Protein AF-A0AA41MWJ2-F1 (afdb_monomer)

Sequence (1088 aa):
MPPKKPEPKKEAAKPAPAPAPAPAPASAPASAPEPPKEPAFDPKSVKIDFSADQIEEFKEAFSLFDRTPAGEMKITYAQCGDVLRALGQNPTNAEVLRVLGKPKPEEMNAKMLDFETFLPILQHISRNKEQGTYEDFVEGLRVFDKESNGTVMGAELRHVLATLGEKMTEAEVEQLLSGQEDANGCINYEGIAFALHPGGVGGQDWLAAQAEDVSSDDSKKFSIQVRQVEDYPVDIYYLMDLSYSMKDDLWSIQNLGTKLASQMRKLTSNLRIGFGAFVDKPVSPYMYISPPEALKNPCYDMKNACLPMFGYKHVLTLTDQVTRFNEEVKKQSVSRNRDAPEGGFDAIMQATVCDALPLGSPRCDLKENLLKDNCALESIEFPVSEAQILEARPLSDKGSGDGSQVTQVSPQRIALRLRPDDSKKFSIQVRQVEDYPVDIYYLMDLSYSMKDDLWSIQNLGTKLASQMRKLTSNLRIGFGAFVDKPVSPYMYISPPEALKNPCYDMKNACLPMFGYKHVLTLTDQVTRFNEEVKKQSVSRNRDAPEGGFDAIMQATVCDEKIGWRNDASHLLVFTTDAKTHIALDGRLAGIVQPNDGQCHVGPDNRYSASTTMDYPSLGLMTEKLSEKNINLIFAVTENVVNLYQNYSELIPGTTVGVLSTDSSNVLQLIVDAYGKIRSKVELEVRDLPEELSLSFNATCLNNEVIPGLKSCVGLKIGDTVSFSIEAKVRGCPQEKEKSFTIKPVGFKDSLTVQVTFDCDCTCQAHAEPYSRRCNDGNGTFECGVCRCGPGWLGSHCECSEEDYRPSQQDECSPKEGQPVCSQRGECLCGQCVCHSSDFGKITGKYCECDDFSCVRYKGEMCSGHGQCSCGDCLCDSDWTGYYCNCTTRTDTCMSSNGLLCSGRGKCECGSCICIQPGSYGDTCEKCPTCPDACTFKKECVECKKFDRGVLHEENTCTRYCRDEIESVKELKDTGKDAVNCTYKNEEDCVVRFQYYEDASGKSILYVVEEPECPKGPDILVVLLSVMGAILLIGLATLLIWKLLITIHDRKEFAKFEEERARAKWDTANNPLYKEATSTFTNITYRGT

Foldseek 3Di:
DDDDDDDDDDDDDDDDDDDDDDDDDDDDDDDDDDDPDDDQDDLVVFDFDDDPVVLVVLQVLQQVQDPDPPSPQKHFLLCLCVSLVVVVFHDDPVLSCRNVRNDDPVRRRPDIDHSVSSSSVSRVRVVDPPDDDLVNQLVVCVVQVPPSPQKHQLVVVLVCQQPDDPHDDSVVSCLLCPPQADPVRIGRSSVSSLVVHSPHPPSPPSPVPDDDDDDDDDDDDDDDDDDDDAADADEEEDEEEQAPVCQVVLVVCLCVLVVVCVVVVRRHPHYWYFYKYAFADLDPPFADPPDVVCQQAVCVVVVDRAHHHDGIGGQTDIDPPSVVVSVSSVVHHGGHTDDDDGNPPVQPPAWKAFLDADPPDDRTDHPVVCVVRVGDPVRIFDDDKDKAQPAFDDADQAQDDPPDQHDFKGPQEIETEDAAQDKDKDKMKGALHFQFEAEEEEEEEQAPLCALLLVLCLCVLVLLCVVCCVGHVHYWYFYKYAFAQLFPPWADPPDPVCQQAVCVVVVDRFGHHAGIFGFTATDPPSVVVSVSSVVDHGGHIDDFAGNQQVHLLQCLAVCVSNVDDLRHQAEYEYEDQTHHDAFPPLVNRVADAEDPSHHQQDPRRGRPCRSHYTGHHLVSSLVSCQVSLYAYEAAYAPVCQVVVVVSCVSRPRYYYDHADSNNNCVSVSVVVRVQQSSQKWFKDKFQDDPQKDKWKWKQAPPRDTRGRGRMGGRDDNRGMIMMMMMMTGHGFDPPQKDKMWIDIRSHNGTYIYIYGYDHDGPQQVVKAALDVQQVNGQFIQTSNFTDGDPQFDDGRSPFGQVRDDPPQQCLQDPHPPQDGLNVQADQGPNFTDGDDDPQFDQDDRSSQFTFGQEDDDPRHHLPVAATRTRRFTHGHPQADDRSSQQGPHQPQQQDPVRDRLLVQADQTSNFTDGNHPQQDDRSSPDRPPDPDPLVVVVQLCCCVPVVDDDCNVVVVNVVPNSAAEDEDQDDDPPDDAKDKHWDADPQRWIWIKIWGADPSGHIHIYTHNDTHHDDDDDPVVVVVVVVVVVVVVVVVVVVVVVVVVVVVVVVVVVVVVVVVPPDDDDDDDDDDDDDDDDDDYDDDDDDD

Nearest PDB structures (foldseek):
  6msl-assembly1_B  TM=9.390E-01  e=0.000E+00  Homo sapiens
  8xez-assembly1_B  TM=7.862E-01  e=4.349E-104  Homo sapiens
  9axl-assembly1_B  TM=9.049E-01  e=1.466E-92  Homo sapiens
  3zdz-assembly1_B  TM=9.073E-01  e=1.210E-84  Homo sapiens
  6v4p-assembly1_B  TM=9.901E-01  e=2.567E-73  Homo sapiens

pLDDT: mean 78.79, std 16.9, range [24.31, 98.56]

Secondary structure (DSSP, 8-state):
------------------------PPPPPPPPPPPP-PPPP-GGGPPP---HHHHHHHHHHHHTT--STT--SEEETTTHHHHHHHTT----HHHHHHHTTS--HHHHTT-EEEHHHHHHHHHHHTT---PPPHHHHHHHHHTT-TT-SSEEEHHHHHHHHHHSSSPPPHHHHHHHHTT-B-TTSEEEHHHHHHHHSTTSTTTTTTTSS------------------PPSS--EEEEEEEE-SSTTHHHHHHTTTHHHHHHHHHTTT-S-EEEEEEEE---SSTTTS--SSGGGGT-TTTTTT---PPP-SEEEEEEEES-HHHHHHHHTT------SSSS--TTTTTS-EEEESS--TTS-SEEEHHHHHHTT--GGGEE----EEEEEE-PPPPSBS--TTS----EE--EEEEEE-TT-EEEEEEEEE--BT--EEEEEEEE-SSSTTTHHHHGGGHHHHHHHHHTTT-SSEEEEEEEE---SSTTTS---STTTTT-TTTTTT---PPP-SEEEEEEEES-HHHHHHHHTT------SSSEE-HHHHHHHHHH-HHHHT--TTSEEEEEEEESSEE--TTGGGGGT--SPP-----B-TTSBBGGGGTSPPPPHHHHHHHHHHHTEEEEEEEETTTHHHHHHHHHHSTT-EEEEE-TTSTTHHHHHHHHHHHHTTEEEEEEES--TTEEEEEEEE-GGG-EEET--EEES--TT-EEEEEEEEEE-S--SSSEEEEEEEETT-S--EEEEEEE--S-GGGGG-BTT-TTTGGGTEEEETTEEEEPTTEESSSS-EETT---GGGGGGGSSSTTSPGGGGSEEEETTEEEEPPBTTB-EESTTS-EESS-S-EETTEEGGGSEEEETTEEEE-TTEESTTS-EE---STTB-TTSSBGGGSEEEETTEEEE-STT-BSTTS-B-TTSPPHHHHHHHHHHHHHSS-SHHHHTS-HHHH--SEEEEESS-----TTEEEEEEE-TTSPEEEEEEEE-TTS-EEEEEESS-BPPPPP-HHHHHHHHHHHHHHHHHHHHHHHHHHHHHHHHHHHHHHHHHHHS--------------------------

Organism: Sciurus carolinensis (NCBI:txid30640)

Structure (mmCIF, N/CA/C/O backbone):
data_AF-A0AA41MWJ2-F1
#
_entry.id   AF-A0AA41MWJ2-F1
#
loop_
_atom_site.group_PDB
_atom_site.id
_atom_site.type_symbol
_atom_site.label_atom_id
_atom_site.label_alt_id
_atom_site.label_comp_id
_atom_site.label_asym_id
_atom_site.label_entity_id
_atom_site.label_seq_id
_atom_site.pdbx_PDB_ins_code
_atom_site.Cartn_x
_atom_site.Cartn_y
_atom_site.Cartn_z
_atom_site.occupancy
_atom_site.B_iso_or_equiv
_atom_site.auth_seq_id
_atom_site.auth_comp_id
_atom_site.auth_asym_id
_atom_site.auth_atom_id
_atom_site.pdbx_PDB_model_num
ATOM 1 N N . MET A 1 1 ? -30.967 111.220 16.357 1.00 24.31 1 MET A N 1
ATOM 2 C CA . MET A 1 1 ? -31.381 110.515 15.117 1.00 24.31 1 MET A CA 1
ATOM 3 C C . MET A 1 1 ? -30.952 109.050 15.216 1.00 24.31 1 MET A C 1
ATOM 5 O O . MET A 1 1 ? -30.091 108.780 16.046 1.00 24.31 1 MET A O 1
ATOM 9 N N . PRO A 1 2 ? -31.701 108.103 14.621 1.00 33.97 2 PRO A N 1
ATOM 10 C CA . PRO A 1 2 ? -32.581 107.303 15.488 1.00 33.97 2 PRO A CA 1
ATOM 11 C C . PRO A 1 2 ? -32.238 105.797 15.622 1.00 33.97 2 PRO A C 1
ATOM 13 O O . PRO A 1 2 ? -31.673 105.217 14.700 1.00 33.97 2 PRO A O 1
ATOM 16 N N . PRO A 1 3 ? -32.645 105.146 16.736 1.00 59.62 3 PRO A N 1
ATOM 17 C CA . PRO A 1 3 ? -32.433 103.717 16.998 1.00 59.62 3 PRO A CA 1
ATOM 18 C C . PRO A 1 3 ? -33.690 102.843 16.789 1.00 59.62 3 PRO A C 1
ATOM 20 O O . PRO A 1 3 ? -34.812 103.350 16.826 1.00 59.62 3 PRO A O 1
ATOM 23 N N . LYS A 1 4 ? -33.502 101.514 16.696 1.00 28.91 4 LYS A N 1
ATOM 24 C CA . LYS A 1 4 ? -34.454 100.425 17.058 1.00 28.91 4 LYS A CA 1
ATOM 25 C C . LYS A 1 4 ? -33.800 99.048 16.799 1.00 28.91 4 LYS A C 1
ATOM 27 O O . LYS A 1 4 ? -33.002 98.961 15.878 1.00 28.91 4 LYS A O 1
ATOM 32 N N . LYS A 1 5 ? -34.161 97.928 17.446 1.00 27.31 5 LYS A N 1
ATOM 33 C CA . LYS A 1 5 ? -34.462 97.607 18.869 1.00 27.31 5 LYS A CA 1
ATOM 34 C C . LYS A 1 5 ? -34.348 96.054 19.015 1.00 27.31 5 LYS A C 1
ATOM 36 O O . LYS A 1 5 ? -34.731 95.393 18.053 1.00 27.31 5 LYS A O 1
ATOM 41 N N . PRO A 1 6 ? -33.837 95.463 20.120 1.00 56.41 6 PRO A N 1
ATOM 42 C CA . PRO A 1 6 ? -33.404 94.048 20.133 1.00 56.41 6 PRO A CA 1
ATOM 43 C C . PRO A 1 6 ? -34.253 93.073 20.995 1.00 56.41 6 PRO A C 1
ATOM 45 O O . PRO A 1 6 ? -35.195 93.499 21.662 1.00 56.41 6 PRO A O 1
ATOM 48 N N . GLU A 1 7 ? -33.771 91.814 21.057 1.00 34.66 7 GLU A N 1
ATOM 49 C CA . GLU A 1 7 ? -33.903 90.799 22.142 1.00 34.66 7 GLU A CA 1
ATOM 50 C C . GLU A 1 7 ? -35.219 89.985 22.307 1.00 34.66 7 GLU A C 1
ATOM 52 O O . GLU A 1 7 ? -36.253 90.427 21.807 1.00 34.66 7 GLU A O 1
ATOM 57 N N . PRO A 1 8 ? -35.226 88.819 23.031 1.00 45.75 8 PRO A N 1
ATOM 58 C CA . PRO A 1 8 ? -34.103 88.102 23.698 1.00 45.75 8 PRO A CA 1
ATOM 59 C C . PRO A 1 8 ? -33.990 86.545 23.549 1.00 45.75 8 PRO A C 1
ATOM 61 O O . PRO A 1 8 ? -34.977 85.822 23.570 1.00 45.75 8 PRO A O 1
ATOM 64 N N . LYS A 1 9 ? -32.729 86.061 23.574 1.00 31.97 9 LYS A N 1
ATOM 65 C CA . LYS A 1 9 ? -32.121 84.910 24.322 1.00 31.97 9 LYS A CA 1
ATOM 66 C C . LYS A 1 9 ? -32.790 83.515 24.455 1.00 31.97 9 LYS A C 1
ATOM 68 O O . LYS A 1 9 ? -33.873 83.387 25.017 1.00 31.97 9 LYS A O 1
ATOM 73 N N . LYS A 1 10 ? -31.960 82.463 24.282 1.00 30.19 10 LYS A N 1
ATOM 74 C CA . LYS A 1 10 ? -31.689 81.448 25.339 1.00 30.19 10 LYS A CA 1
ATOM 75 C C . LYS A 1 10 ? -30.281 80.813 25.223 1.00 30.19 10 LYS A C 1
ATOM 77 O O . LYS A 1 10 ? -29.459 81.341 24.479 1.00 30.19 10 LYS A O 1
ATOM 82 N N . GLU A 1 11 ? -29.955 79.808 26.044 1.00 29.70 11 GLU A N 1
ATOM 83 C CA . GLU A 1 11 ? -28.598 79.597 26.597 1.00 29.70 11 GLU A CA 1
ATOM 84 C C . GLU A 1 11 ? -27.757 78.417 26.050 1.00 29.70 11 GLU A C 1
ATOM 86 O O . GLU A 1 11 ? -28.244 77.312 25.853 1.00 29.70 11 GLU A O 1
ATOM 91 N N . ALA A 1 12 ? -26.452 78.697 25.927 1.00 30.23 12 ALA A N 1
ATOM 92 C CA . ALA A 1 12 ? -25.270 77.873 26.237 1.00 30.23 12 ALA A CA 1
ATOM 93 C C . ALA A 1 12 ? -25.181 76.366 25.870 1.00 30.23 12 ALA A C 1
ATOM 95 O O . ALA A 1 12 ? -25.592 75.490 26.626 1.00 30.23 12 ALA A O 1
ATOM 96 N N . ALA A 1 13 ? -24.330 76.089 24.876 1.00 29.11 13 ALA A N 1
ATOM 97 C CA . ALA A 1 13 ? -23.238 75.110 24.985 1.00 29.11 13 ALA A CA 1
ATOM 98 C C . ALA A 1 13 ? -21.947 75.739 24.402 1.00 29.11 13 ALA A C 1
ATOM 100 O O . ALA A 1 13 ? -22.033 76.692 23.623 1.00 29.11 13 ALA A O 1
ATOM 101 N N . LYS A 1 14 ? -20.752 75.278 24.804 1.00 32.06 14 LYS A N 1
ATOM 102 C CA . LYS A 1 14 ? -19.440 75.830 24.377 1.00 32.06 14 LYS A CA 1
ATOM 103 C C . LYS A 1 14 ? -18.599 74.788 23.597 1.00 32.06 14 LYS A C 1
ATOM 105 O O . LYS A 1 14 ? -18.985 73.625 23.583 1.00 32.06 14 LYS A O 1
ATOM 110 N N . PRO A 1 15 ? -17.559 75.207 22.844 1.00 35.47 15 PRO A N 1
ATOM 111 C CA . PRO A 1 15 ? -17.476 74.835 21.428 1.00 35.47 15 PRO A CA 1
ATOM 112 C C . PRO A 1 15 ? -16.456 73.737 21.099 1.00 35.47 15 PRO A C 1
ATOM 114 O O . PRO A 1 15 ? -15.591 73.399 21.904 1.00 35.47 15 PRO A O 1
ATOM 117 N N . ALA A 1 16 ? -16.533 73.251 19.858 1.00 38.53 16 ALA A N 1
ATOM 118 C CA . ALA A 1 16 ? -15.555 72.348 19.262 1.00 38.53 16 ALA A CA 1
ATOM 119 C C . ALA A 1 16 ? -14.157 72.998 19.110 1.00 38.53 16 ALA A C 1
ATOM 121 O O . ALA A 1 16 ? -14.071 74.205 18.858 1.00 38.53 16 ALA A O 1
ATOM 122 N N . PRO A 1 17 ? -13.068 72.212 19.210 1.00 34.97 17 PRO A N 1
ATOM 123 C CA . PRO A 1 17 ? -11.724 72.653 18.853 1.00 34.97 17 PRO A CA 1
ATOM 124 C C . PRO A 1 17 ? -11.527 72.682 17.326 1.00 34.97 17 PRO A C 1
ATOM 126 O O . PRO A 1 17 ? -12.089 71.871 16.593 1.00 34.97 17 PRO A O 1
ATOM 129 N N . ALA A 1 18 ? -10.694 73.615 16.867 1.00 35.75 18 ALA A N 1
ATOM 130 C CA . ALA A 1 18 ? -10.274 73.795 15.474 1.00 35.75 18 ALA A CA 1
ATOM 131 C C . ALA A 1 18 ? -8.717 73.792 15.404 1.00 35.75 18 ALA A C 1
ATOM 133 O O . ALA A 1 18 ? -8.084 73.638 16.452 1.00 35.75 18 ALA A O 1
ATOM 134 N N . PRO A 1 19 ? -8.075 73.862 14.220 1.00 51.72 19 PRO A N 1
ATOM 135 C CA . PRO A 1 19 ? -6.796 73.185 13.975 1.00 51.72 19 PRO A CA 1
ATOM 136 C C . PRO A 1 19 ? -5.551 73.846 14.591 1.00 51.72 19 PRO A C 1
ATOM 138 O O . PRO A 1 19 ? -5.507 75.051 14.836 1.00 51.72 19 PRO A O 1
ATOM 141 N N . ALA A 1 20 ? -4.508 73.028 14.759 1.00 29.00 20 ALA A N 1
ATOM 142 C CA . ALA A 1 20 ? -3.173 73.379 15.248 1.00 29.00 20 ALA A CA 1
ATOM 143 C C . ALA A 1 20 ? -2.086 72.678 14.384 1.00 29.00 20 ALA A C 1
ATOM 145 O O . ALA A 1 20 ? -2.428 71.741 13.660 1.00 29.00 20 ALA A O 1
ATOM 146 N N . PRO A 1 21 ? -0.820 73.149 14.367 1.00 35.66 21 PRO A N 1
ATOM 147 C CA . PRO A 1 21 ? -0.024 73.142 13.133 1.00 35.66 21 PRO A CA 1
ATOM 148 C C . PRO A 1 21 ? 1.198 72.201 13.113 1.00 35.66 21 PRO A C 1
ATOM 150 O O . PRO A 1 21 ? 1.564 71.585 14.111 1.00 35.66 21 PRO A O 1
ATOM 153 N N . ALA A 1 22 ? 1.842 72.124 11.942 1.00 41.66 22 ALA A N 1
ATOM 154 C CA . ALA A 1 22 ? 3.028 71.308 11.680 1.00 41.66 22 ALA A CA 1
ATOM 155 C C . ALA A 1 22 ? 4.287 71.772 12.457 1.00 41.66 22 ALA A C 1
ATOM 157 O O . ALA A 1 22 ? 4.576 72.973 12.472 1.00 41.66 22 ALA A O 1
ATOM 158 N N . PRO A 1 23 ? 5.085 70.845 13.029 1.00 35.56 23 PRO A N 1
ATOM 159 C CA . PRO A 1 23 ? 6.436 71.116 13.527 1.00 35.56 23 PRO A CA 1
ATOM 160 C C . PRO A 1 23 ? 7.517 70.955 12.441 1.00 35.56 23 PRO A C 1
ATOM 162 O O . PRO A 1 23 ? 7.359 70.191 11.491 1.00 35.56 23 PRO A O 1
ATOM 165 N N . ALA A 1 24 ? 8.648 71.640 12.631 1.00 34.53 24 ALA A N 1
ATOM 166 C CA . ALA A 1 24 ? 9.891 71.442 11.874 1.00 34.53 24 ALA A CA 1
ATOM 167 C C . ALA A 1 24 ? 10.735 70.280 12.487 1.00 34.53 24 ALA A C 1
ATOM 169 O O . ALA A 1 24 ? 10.293 69.687 13.475 1.00 34.53 24 ALA A O 1
ATOM 170 N N . PRO A 1 25 ? 11.899 69.885 11.923 1.00 39.53 25 PRO A N 1
ATOM 171 C CA . PRO A 1 25 ? 12.462 68.549 12.140 1.00 39.53 25 PRO A CA 1
ATOM 172 C C . PRO A 1 25 ? 12.996 68.309 13.560 1.00 39.53 25 PRO A C 1
ATOM 174 O O . PRO A 1 25 ? 13.650 69.166 14.154 1.00 39.53 25 PRO A O 1
ATOM 177 N N . ALA A 1 26 ? 12.756 67.099 14.070 1.00 31.84 26 ALA A N 1
ATOM 178 C CA . ALA A 1 26 ? 13.291 66.621 15.340 1.00 31.84 26 ALA A CA 1
ATOM 179 C C . ALA A 1 26 ? 14.711 66.043 15.187 1.00 31.84 26 ALA A C 1
ATOM 181 O O . ALA A 1 26 ? 15.083 65.517 14.138 1.00 31.84 26 ALA A O 1
ATOM 182 N N . SER A 1 27 ? 15.498 66.136 16.258 1.00 33.00 27 SER A N 1
ATOM 183 C CA . SER A 1 27 ? 16.860 65.601 16.359 1.00 33.00 27 SER A CA 1
ATOM 184 C C . SER A 1 27 ? 16.912 64.069 16.324 1.00 33.00 27 SER A C 1
ATOM 186 O O . SER A 1 27 ? 15.969 63.405 16.752 1.00 33.00 27 SER A O 1
ATOM 188 N N . ALA A 1 28 ? 18.051 63.522 15.889 1.00 36.06 28 ALA A N 1
ATOM 189 C CA . ALA A 1 28 ? 18.301 62.083 15.818 1.00 36.06 28 ALA A CA 1
ATOM 190 C C . ALA A 1 28 ? 18.018 61.347 17.152 1.00 36.06 28 ALA A C 1
ATOM 192 O O . ALA A 1 28 ? 18.440 61.830 18.209 1.00 36.06 28 ALA A O 1
ATOM 193 N N . PRO A 1 29 ? 17.355 60.172 17.121 1.00 36.38 29 PRO A N 1
ATOM 194 C CA . PRO A 1 29 ? 17.269 59.273 18.269 1.00 36.38 29 PRO A CA 1
ATOM 195 C C . PRO A 1 29 ? 18.650 58.788 18.728 1.00 36.38 29 PRO A C 1
ATOM 197 O O . PRO A 1 29 ? 19.591 58.705 17.939 1.00 36.38 29 PRO A O 1
ATOM 200 N N . ALA A 1 30 ? 18.765 58.455 20.014 1.00 33.81 30 ALA A N 1
ATOM 201 C CA . ALA A 1 30 ? 20.011 57.971 20.597 1.00 33.81 30 ALA A CA 1
ATOM 202 C C . ALA A 1 30 ? 20.401 56.571 20.088 1.00 33.81 30 ALA A C 1
ATOM 204 O O . ALA A 1 30 ? 19.550 55.767 19.708 1.00 33.81 30 ALA A O 1
ATOM 205 N N . SER A 1 31 ? 21.700 56.277 20.145 1.00 35.91 31 SER A N 1
ATOM 206 C CA . SER A 1 31 ? 22.270 54.957 19.873 1.00 35.91 31 SER A CA 1
ATOM 207 C C . SER A 1 31 ? 21.606 53.857 20.709 1.00 35.91 31 SER A C 1
ATOM 209 O O . SER A 1 31 ? 21.548 53.965 21.938 1.00 35.91 31 SER A O 1
ATOM 211 N N . ALA A 1 32 ? 21.185 52.773 20.054 1.00 36.50 32 ALA A N 1
ATOM 212 C CA . ALA A 1 32 ? 20.879 51.515 20.731 1.00 36.50 32 ALA A CA 1
ATOM 213 C C . ALA A 1 32 ? 22.105 51.011 21.531 1.00 36.50 32 ALA A C 1
ATOM 215 O O . ALA A 1 32 ? 23.241 51.334 21.169 1.00 36.50 32 ALA A O 1
ATOM 216 N N . PRO A 1 33 ? 21.903 50.242 22.618 1.00 40.53 33 PRO A N 1
ATOM 217 C CA . PRO A 1 33 ? 23.008 49.619 23.343 1.00 40.53 33 PRO A CA 1
ATOM 218 C C . PRO A 1 33 ? 23.784 48.664 22.423 1.00 40.53 33 PRO A C 1
ATOM 220 O O . PRO A 1 33 ? 23.173 47.952 21.626 1.00 40.53 33 PRO A O 1
ATOM 223 N N . GLU A 1 34 ? 25.117 48.634 22.542 1.00 36.31 34 GLU A N 1
ATOM 224 C CA . GLU A 1 34 ? 25.938 47.657 21.811 1.00 36.31 34 GLU A CA 1
ATOM 225 C C . GLU A 1 34 ? 25.473 46.223 22.136 1.00 36.31 34 GLU A C 1
ATOM 227 O O . GLU A 1 34 ? 25.238 45.915 23.312 1.00 36.31 34 GLU A O 1
ATOM 232 N N . PRO A 1 35 ? 25.379 45.321 21.139 1.00 41.09 35 PRO A N 1
ATOM 233 C CA . PRO A 1 35 ? 25.237 43.898 21.418 1.00 41.09 35 PRO A CA 1
ATOM 234 C C . PRO A 1 35 ? 26.458 43.401 22.215 1.00 41.09 35 PRO A C 1
ATOM 236 O O . PRO A 1 35 ? 27.559 43.946 22.067 1.00 41.09 35 PRO A O 1
ATOM 239 N N . PRO A 1 36 ? 26.302 42.372 23.069 1.00 39.28 36 PRO A N 1
ATOM 240 C CA . PRO A 1 36 ? 27.420 41.827 23.828 1.00 39.28 36 PRO A CA 1
ATOM 241 C C . PRO A 1 36 ? 28.519 41.359 22.869 1.00 39.28 36 PRO A C 1
ATOM 243 O O . PRO A 1 36 ? 28.246 40.657 21.898 1.00 39.28 36 PRO A O 1
ATOM 246 N N . LYS A 1 37 ? 29.769 41.753 23.140 1.00 42.72 37 LYS A N 1
ATOM 247 C CA . LYS A 1 37 ? 30.913 41.373 22.301 1.00 42.72 37 LYS A CA 1
ATOM 248 C C . LYS A 1 37 ? 31.045 39.854 22.272 1.00 42.72 37 LYS A C 1
ATOM 250 O O . LYS A 1 37 ? 31.326 39.250 23.307 1.00 42.72 37 LYS A O 1
ATOM 255 N N . GLU A 1 38 ? 30.861 39.270 21.089 1.00 49.94 38 GLU A N 1
ATOM 256 C CA . GLU A 1 38 ? 31.116 37.850 20.855 1.00 49.94 38 GLU A CA 1
ATOM 257 C C . GLU A 1 38 ? 32.538 37.482 21.317 1.00 49.94 38 GLU A C 1
ATOM 259 O O . GLU A 1 38 ? 33.472 38.271 21.112 1.00 49.94 38 GLU A O 1
ATOM 264 N N . PRO A 1 39 ? 32.735 36.301 21.931 1.00 56.44 39 PRO A N 1
ATOM 265 C CA . PRO A 1 39 ? 34.075 35.799 22.194 1.00 56.44 39 PRO A CA 1
ATOM 266 C C . PRO A 1 39 ? 34.821 35.601 20.869 1.00 56.44 39 PRO A C 1
ATOM 268 O O . PRO A 1 39 ? 34.240 35.176 19.871 1.00 56.44 39 PRO A O 1
ATOM 271 N N . ALA A 1 40 ? 36.121 35.901 20.857 1.00 58.97 40 ALA A N 1
ATOM 272 C CA . ALA A 1 40 ? 36.954 35.632 19.691 1.00 58.97 40 ALA A CA 1
ATOM 273 C C . ALA A 1 40 ? 36.999 34.121 19.407 1.00 58.97 40 ALA A C 1
ATOM 275 O O . ALA A 1 40 ? 37.146 33.321 20.332 1.00 58.97 40 ALA A O 1
ATOM 276 N N . PHE A 1 41 ? 36.883 33.748 18.133 1.00 72.31 41 PHE A N 1
ATOM 277 C CA . PHE A 1 41 ? 36.983 32.360 17.692 1.00 72.31 41 PHE A CA 1
ATOM 278 C C . PHE A 1 41 ? 38.394 31.814 17.964 1.00 72.31 41 PHE A C 1
ATOM 280 O O . PHE A 1 41 ? 39.379 32.396 17.511 1.00 72.31 41 PHE A O 1
ATOM 287 N N . ASP A 1 42 ? 38.486 30.701 18.696 1.00 74.69 42 ASP A N 1
ATOM 288 C CA . ASP A 1 42 ? 39.724 29.936 18.869 1.00 74.69 42 ASP A CA 1
ATOM 289 C C . ASP A 1 42 ? 39.622 28.632 18.060 1.00 74.69 42 ASP A C 1
ATOM 291 O O . ASP A 1 42 ? 38.886 27.726 18.478 1.00 74.69 42 ASP A O 1
ATOM 295 N N . PRO A 1 43 ? 40.369 28.490 16.945 1.00 69.56 43 PRO A N 1
ATOM 296 C CA . PRO A 1 43 ? 40.403 27.261 16.153 1.00 69.56 43 PRO A CA 1
ATOM 297 C C . PRO A 1 43 ? 40.683 26.009 16.998 1.00 69.56 43 PRO A C 1
ATOM 299 O O . PRO A 1 43 ? 40.138 24.943 16.729 1.00 69.56 43 PRO A O 1
ATOM 302 N N . LYS A 1 44 ? 41.474 26.122 18.074 1.00 69.81 44 LYS A N 1
ATOM 303 C CA . LYS A 1 44 ? 41.884 24.980 18.913 1.00 69.81 44 LYS A CA 1
ATOM 304 C C . LYS A 1 44 ? 40.781 24.467 19.841 1.00 69.81 44 LYS A C 1
ATOM 306 O O . LYS A 1 44 ? 40.969 23.445 20.497 1.00 69.81 44 LYS A O 1
ATOM 311 N N . SER A 1 45 ? 39.637 25.152 19.891 1.00 72.19 45 SER A N 1
ATOM 312 C CA . SER A 1 45 ? 38.450 24.716 20.634 1.00 72.19 45 SER A CA 1
ATOM 313 C C . SER A 1 45 ? 37.510 23.810 19.823 1.00 72.19 45 SER A C 1
ATOM 315 O O . SER A 1 45 ? 36.643 23.152 20.403 1.00 72.19 45 SER A O 1
ATOM 317 N N . VAL A 1 46 ? 37.672 23.739 18.495 1.00 79.81 46 VAL A N 1
ATOM 318 C CA . VAL A 1 46 ? 36.763 23.001 17.607 1.00 79.81 46 VAL A CA 1
ATOM 319 C C . VAL A 1 46 ? 37.177 21.531 17.512 1.00 79.81 46 VAL A C 1
ATOM 321 O O . VAL A 1 46 ? 38.240 21.198 16.993 1.00 79.81 46 VAL A O 1
ATOM 324 N N . LYS A 1 47 ? 36.306 20.620 17.961 1.00 77.56 47 LYS A N 1
ATOM 325 C CA . LYS A 1 47 ? 36.473 19.175 17.727 1.00 77.56 47 LYS A CA 1
ATOM 326 C C . LYS A 1 47 ? 36.301 18.863 16.238 1.00 77.56 47 LYS A C 1
ATOM 328 O O . LYS A 1 47 ? 35.264 19.216 15.672 1.00 77.56 47 LYS A O 1
ATOM 333 N N . ILE A 1 48 ? 37.274 18.176 15.643 1.00 84.06 48 ILE A N 1
ATOM 334 C CA . ILE A 1 48 ? 37.212 17.638 14.276 1.00 84.06 48 ILE A CA 1
ATOM 335 C C . ILE A 1 48 ? 36.530 16.260 14.301 1.00 84.06 48 ILE A C 1
ATOM 337 O O . ILE A 1 48 ? 36.860 15.431 15.149 1.00 84.06 48 ILE A O 1
ATOM 341 N N . ASP A 1 49 ? 35.578 16.052 13.389 1.00 83.12 49 ASP A N 1
ATOM 342 C CA . ASP A 1 49 ? 34.782 14.827 13.198 1.00 83.12 49 ASP A CA 1
ATOM 343 C C . ASP A 1 49 ? 34.900 14.249 11.767 1.00 83.12 49 ASP A C 1
ATOM 345 O O . ASP A 1 49 ? 34.198 13.297 11.432 1.00 83.12 49 ASP A O 1
ATOM 349 N N . PHE A 1 50 ? 35.765 14.813 10.916 1.00 86.31 50 PHE A N 1
ATOM 350 C CA . PHE A 1 50 ? 36.007 14.323 9.553 1.00 86.31 50 PHE A CA 1
ATOM 351 C C . PHE A 1 50 ? 36.705 12.951 9.528 1.00 86.31 50 PHE A C 1
ATOM 353 O O . PHE A 1 50 ? 37.494 12.620 10.417 1.00 86.31 50 PHE A O 1
ATOM 360 N N . SER A 1 51 ? 36.431 12.163 8.485 1.00 85.31 51 SER A N 1
ATOM 361 C CA . SER A 1 51 ? 37.123 10.892 8.223 1.00 85.31 51 SER A CA 1
ATOM 362 C C . SER A 1 51 ? 38.521 11.101 7.623 1.00 85.31 51 SER A C 1
ATOM 364 O O . SER A 1 51 ? 38.844 12.184 7.136 1.00 85.31 51 SER A O 1
ATOM 366 N N . ALA A 1 52 ? 39.363 10.062 7.652 1.00 82.44 52 ALA A N 1
ATOM 367 C CA . ALA A 1 52 ? 40.729 10.134 7.127 1.00 82.44 52 ALA A CA 1
ATOM 368 C C . ALA A 1 52 ? 40.766 10.448 5.621 1.00 82.44 52 ALA A C 1
ATOM 370 O O . ALA A 1 52 ? 41.564 11.278 5.194 1.00 82.44 52 ALA A O 1
ATOM 371 N N . ASP A 1 53 ? 39.866 9.841 4.846 1.00 78.31 53 ASP A N 1
ATOM 372 C CA . ASP A 1 53 ? 39.812 10.002 3.390 1.00 78.31 53 ASP A CA 1
ATOM 373 C C . ASP A 1 53 ? 39.403 11.439 3.009 1.00 78.31 53 ASP A C 1
ATOM 375 O O . ASP A 1 53 ? 40.046 12.070 2.173 1.00 78.31 53 ASP A O 1
ATOM 379 N N . GLN A 1 54 ? 38.421 12.011 3.720 1.00 80.75 54 GLN A N 1
ATOM 380 C CA . GLN A 1 54 ? 38.030 13.423 3.579 1.00 80.75 54 GLN A CA 1
ATOM 381 C C . GLN A 1 54 ? 39.158 14.391 3.961 1.00 80.75 54 GLN A C 1
ATOM 383 O O . GLN A 1 54 ? 39.288 15.456 3.367 1.00 80.75 54 GLN A O 1
ATOM 388 N N . ILE A 1 55 ? 39.982 14.052 4.959 1.00 87.44 55 ILE A N 1
ATOM 389 C CA . ILE A 1 55 ? 41.106 14.906 5.368 1.00 87.44 55 ILE A CA 1
ATOM 390 C C . ILE A 1 55 ? 42.185 14.953 4.277 1.00 87.44 55 ILE A C 1
ATOM 392 O O . ILE A 1 55 ? 42.752 16.022 4.059 1.00 87.44 55 ILE A O 1
ATOM 396 N N . GLU A 1 56 ? 42.447 13.854 3.562 1.00 84.44 56 GLU A N 1
ATOM 397 C CA . GLU A 1 56 ? 43.348 13.883 2.400 1.00 84.44 56 GLU A CA 1
ATOM 398 C C . GLU A 1 56 ? 42.712 14.609 1.197 1.00 84.44 56 GLU A C 1
ATOM 400 O O . GLU A 1 56 ? 43.385 15.437 0.591 1.00 84.44 56 GLU A O 1
ATOM 405 N N . GLU A 1 57 ? 41.414 14.436 0.916 1.00 82.88 57 GLU A N 1
ATOM 406 C CA . GLU A 1 57 ? 40.697 15.209 -0.121 1.00 82.88 57 GLU A CA 1
ATOM 407 C C . GLU A 1 57 ? 40.785 16.731 0.129 1.00 82.88 57 GLU A C 1
ATOM 409 O O . GLU A 1 57 ? 41.160 17.509 -0.753 1.00 82.88 57 GLU A O 1
ATOM 414 N N . PHE A 1 58 ? 40.534 17.173 1.367 1.00 88.06 58 PHE A N 1
ATOM 415 C CA . PHE A 1 58 ? 40.650 18.586 1.749 1.00 88.06 58 PHE A CA 1
ATOM 416 C C . PHE A 1 58 ? 42.086 19.117 1.649 1.00 88.06 58 PHE A C 1
ATOM 418 O O . PHE A 1 58 ? 42.289 20.307 1.407 1.00 88.06 58 PHE A O 1
ATOM 425 N N . LYS A 1 59 ? 43.082 18.249 1.835 1.00 85.44 59 LYS A N 1
ATOM 426 C CA . LYS A 1 59 ? 44.516 18.560 1.784 1.00 85.44 59 LYS A CA 1
ATOM 427 C C . LYS A 1 59 ? 45.027 18.654 0.348 1.00 85.44 59 LYS A C 1
ATOM 429 O O . LYS A 1 59 ? 45.793 19.569 0.047 1.00 85.44 59 LYS A O 1
ATOM 434 N N . GLU A 1 60 ? 44.566 17.778 -0.545 1.00 81.81 60 GLU A N 1
ATOM 435 C CA . GLU A 1 60 ? 44.801 17.895 -1.986 1.00 81.81 60 GLU A CA 1
ATOM 436 C C . GLU A 1 60 ? 44.203 19.205 -2.512 1.00 81.81 60 GLU A C 1
ATOM 438 O O . GLU A 1 60 ? 44.930 20.018 -3.087 1.00 81.81 60 GLU A O 1
ATOM 443 N N . ALA A 1 61 ? 42.933 19.489 -2.209 1.00 81.69 61 ALA A N 1
ATOM 444 C CA . ALA A 1 61 ? 42.284 20.742 -2.593 1.00 81.69 61 ALA A CA 1
ATOM 445 C C . ALA A 1 61 ? 42.998 21.987 -2.030 1.00 81.69 61 ALA A C 1
ATOM 447 O O . ALA A 1 61 ? 43.238 22.942 -2.767 1.00 81.69 61 ALA A O 1
ATOM 448 N N . PHE A 1 62 ? 43.397 21.981 -0.751 1.00 84.88 62 PHE A N 1
ATOM 449 C CA . PHE A 1 62 ? 44.157 23.079 -0.137 1.00 84.88 62 PHE A CA 1
ATOM 450 C C . PHE A 1 62 ? 45.523 23.288 -0.817 1.00 84.88 62 PHE A C 1
ATOM 452 O O . PHE A 1 62 ? 45.949 24.430 -1.002 1.00 84.88 62 PHE A O 1
ATOM 459 N N . SER A 1 63 ? 46.187 22.209 -1.254 1.00 84.12 63 SER A N 1
ATOM 460 C CA . SER A 1 63 ? 47.481 22.283 -1.946 1.00 84.12 63 SER A CA 1
ATOM 461 C C . SER A 1 63 ? 47.415 23.008 -3.297 1.00 84.12 63 SER A C 1
ATOM 463 O O . SER A 1 63 ? 48.371 23.691 -3.658 1.00 84.12 63 SER A O 1
ATOM 465 N N . LEU A 1 64 ? 46.272 22.969 -4.000 1.00 83.50 64 LEU A N 1
ATOM 466 C CA . LEU A 1 64 ? 46.062 23.698 -5.263 1.00 83.50 64 LEU A CA 1
ATOM 467 C C . LEU A 1 64 ? 46.106 25.229 -5.093 1.00 83.50 64 LEU A C 1
ATOM 469 O O . LEU A 1 64 ? 46.318 25.958 -6.064 1.00 83.50 64 LEU A O 1
ATOM 473 N N . PHE A 1 65 ? 45.916 25.725 -3.868 1.00 80.31 65 PHE A N 1
ATOM 474 C CA . PHE A 1 65 ? 45.962 27.150 -3.534 1.00 80.31 65 PHE A CA 1
ATOM 475 C C . PHE A 1 65 ? 47.279 27.562 -2.855 1.00 80.31 65 PHE A C 1
ATOM 477 O O . PHE A 1 65 ? 47.497 28.759 -2.635 1.00 80.31 65 PHE A O 1
ATOM 484 N N . ASP A 1 66 ? 48.179 26.621 -2.555 1.00 82.69 66 ASP A N 1
ATOM 485 C CA . ASP A 1 66 ? 49.514 26.933 -2.046 1.00 82.69 66 ASP A CA 1
ATOM 486 C C . ASP A 1 66 ? 50.361 27.579 -3.156 1.00 82.69 66 ASP A C 1
ATOM 488 O O . ASP A 1 66 ? 50.654 26.984 -4.192 1.00 82.69 66 ASP A O 1
ATOM 492 N N . ARG A 1 67 ? 50.752 28.838 -2.935 1.00 79.75 67 ARG A N 1
ATOM 493 C CA . ARG A 1 67 ? 51.606 29.623 -3.845 1.00 79.75 67 ARG A CA 1
ATOM 494 C C . ARG A 1 67 ? 53.012 29.854 -3.275 1.00 79.75 67 ARG A C 1
ATOM 496 O O . ARG A 1 67 ? 53.735 30.734 -3.743 1.00 79.75 67 ARG A O 1
ATOM 503 N N . THR A 1 68 ? 53.409 29.104 -2.246 1.00 79.12 68 THR A N 1
ATOM 504 C CA . THR A 1 68 ? 54.760 29.163 -1.677 1.00 79.12 68 THR A CA 1
ATOM 505 C C . THR A 1 68 ? 55.775 28.473 -2.604 1.00 79.12 68 THR A C 1
ATOM 507 O O . THR A 1 68 ? 55.475 27.417 -3.160 1.00 79.12 68 THR A O 1
ATOM 510 N N . PRO A 1 69 ? 57.013 28.990 -2.754 1.00 68.62 69 PRO A N 1
ATOM 511 C CA . PRO A 1 69 ? 58.006 28.424 -3.684 1.00 68.62 69 PRO A CA 1
ATOM 512 C C . PRO A 1 69 ? 58.509 27.002 -3.373 1.00 68.62 69 PRO A C 1
ATOM 514 O O . PRO A 1 69 ? 59.398 26.516 -4.069 1.00 68.62 69 PRO A O 1
ATOM 517 N N . ALA A 1 70 ? 58.011 26.366 -2.309 1.00 70.00 70 ALA A N 1
ATOM 518 C CA . ALA A 1 70 ? 58.453 25.059 -1.828 1.00 70.00 70 ALA A CA 1
ATOM 519 C C . ALA A 1 70 ? 57.299 24.106 -1.449 1.00 70.00 70 ALA A C 1
ATOM 521 O O . ALA A 1 70 ? 57.584 23.007 -0.979 1.00 70.00 70 ALA A O 1
ATOM 522 N N . GLY A 1 71 ? 56.029 24.502 -1.632 1.00 71.06 71 GLY A N 1
ATOM 523 C CA . GLY A 1 71 ? 54.871 23.702 -1.210 1.00 71.06 71 GLY A CA 1
ATOM 524 C C . GLY A 1 71 ? 54.825 23.492 0.307 1.00 71.06 71 GLY A C 1
ATOM 525 O O . GLY A 1 71 ? 54.772 22.360 0.783 1.00 71.06 71 GLY A O 1
ATOM 526 N N . GLU A 1 72 ? 54.908 24.577 1.083 1.00 78.81 72 GLU A N 1
ATOM 527 C CA . GLU A 1 72 ? 54.946 24.538 2.554 1.00 78.81 72 GLU A CA 1
ATOM 528 C C . GLU A 1 72 ? 53.595 24.183 3.219 1.00 78.81 72 GLU A C 1
ATOM 530 O O . GLU A 1 72 ? 53.493 24.225 4.449 1.00 78.81 72 GLU A O 1
ATOM 535 N N . MET A 1 73 ? 52.577 23.854 2.419 1.00 84.00 73 MET A N 1
ATOM 536 C CA . MET A 1 73 ? 51.176 23.621 2.768 1.00 84.00 73 MET A CA 1
ATOM 537 C C . MET A 1 73 ? 50.532 24.838 3.448 1.00 84.00 73 MET A C 1
ATOM 539 O O . MET A 1 73 ? 50.012 24.756 4.568 1.00 84.00 73 MET A O 1
ATOM 543 N N . LYS A 1 74 ? 50.609 26.000 2.776 1.00 85.12 74 LYS A N 1
ATOM 544 C CA . LYS A 1 74 ? 50.135 27.299 3.298 1.00 85.12 74 LYS A CA 1
ATOM 545 C C . LYS A 1 74 ? 49.467 28.185 2.245 1.00 85.12 74 LYS A C 1
ATOM 547 O O . LYS A 1 74 ? 50.013 28.404 1.168 1.00 85.12 74 LYS A O 1
ATOM 552 N N . ILE A 1 75 ? 48.363 28.825 2.627 1.00 88.50 75 ILE A N 1
ATOM 553 C CA . ILE A 1 75 ? 47.652 29.839 1.824 1.00 88.50 75 ILE A CA 1
ATOM 554 C C . ILE A 1 75 ? 47.727 31.220 2.488 1.00 88.50 75 ILE A C 1
ATOM 556 O O . ILE A 1 75 ? 47.963 31.315 3.692 1.00 88.50 75 ILE A O 1
ATOM 560 N N . THR A 1 76 ? 47.514 32.308 1.744 1.00 86.31 76 THR A N 1
ATOM 561 C CA . THR A 1 76 ? 47.330 33.639 2.361 1.00 86.31 76 THR A CA 1
ATOM 562 C C . THR A 1 76 ? 45.974 33.743 3.068 1.00 86.31 76 THR A C 1
ATOM 564 O O . THR A 1 76 ? 45.023 33.043 2.724 1.00 86.31 76 THR A O 1
ATOM 567 N N . TYR A 1 77 ? 45.851 34.656 4.036 1.00 85.50 77 TYR A N 1
ATOM 568 C CA . TYR A 1 77 ? 44.574 34.934 4.711 1.00 85.50 77 TYR A CA 1
ATOM 569 C C . TYR A 1 77 ? 43.466 35.376 3.734 1.00 85.50 77 TYR A C 1
ATOM 571 O O . TYR A 1 77 ? 42.303 35.053 3.962 1.00 85.50 77 TYR A O 1
ATOM 579 N N . ALA A 1 78 ? 43.815 36.050 2.632 1.00 82.06 78 ALA A N 1
ATOM 580 C CA . ALA A 1 78 ? 42.888 36.387 1.551 1.00 82.06 78 ALA A CA 1
ATOM 581 C C . ALA A 1 78 ? 42.249 35.144 0.904 1.00 82.06 78 ALA A C 1
ATOM 583 O O . ALA A 1 78 ? 41.029 35.075 0.796 1.00 82.06 78 ALA A O 1
ATOM 584 N N . GLN A 1 79 ? 43.058 34.135 0.567 1.00 84.12 79 GLN A N 1
ATOM 585 C CA . GLN A 1 79 ? 42.609 32.911 -0.114 1.00 84.12 79 GLN A CA 1
ATOM 586 C C . GLN A 1 79 ? 41.729 31.994 0.752 1.00 84.12 79 GLN A C 1
ATOM 588 O O . GLN A 1 79 ? 41.136 31.053 0.234 1.00 84.12 79 GLN A O 1
ATOM 593 N N . CYS A 1 80 ? 41.637 32.228 2.066 1.00 85.19 80 CYS A N 1
ATOM 594 C CA . CYS A 1 80 ? 40.889 31.363 2.984 1.00 85.19 80 CYS A CA 1
ATOM 595 C C . CYS A 1 80 ? 39.415 31.197 2.566 1.00 85.19 80 CYS A C 1
ATOM 597 O O . CYS A 1 80 ? 38.899 30.081 2.565 1.00 85.19 80 CYS A O 1
ATOM 599 N N . GLY A 1 81 ? 38.757 32.288 2.151 1.00 82.62 81 GLY A N 1
ATOM 600 C CA . GLY A 1 81 ? 37.374 32.245 1.663 1.00 82.62 81 GLY A CA 1
ATOM 601 C C . GLY A 1 81 ? 37.215 31.448 0.366 1.00 82.62 81 GLY A C 1
ATOM 602 O O . GLY A 1 81 ? 36.215 30.757 0.190 1.00 82.62 81 GLY A O 1
ATOM 603 N N . ASP A 1 82 ? 38.220 31.491 -0.507 1.00 81.31 82 ASP A N 1
ATOM 604 C CA . ASP A 1 82 ? 38.192 30.828 -1.812 1.00 81.31 82 ASP A CA 1
ATOM 605 C C . ASP A 1 82 ? 38.389 29.315 -1.670 1.00 81.31 82 ASP A C 1
ATOM 607 O O . ASP A 1 82 ? 37.674 28.542 -2.303 1.00 81.31 82 ASP A O 1
ATOM 611 N N . VAL A 1 83 ? 39.279 28.874 -0.770 1.00 83.31 83 VAL A N 1
ATOM 612 C CA . VAL A 1 83 ? 39.465 27.442 -0.464 1.00 83.31 83 VAL A CA 1
ATOM 613 C C . VAL A 1 83 ? 38.230 26.854 0.223 1.00 83.31 83 VAL A C 1
ATOM 615 O O . VAL A 1 83 ? 37.839 25.730 -0.077 1.00 83.31 83 VAL A O 1
ATOM 618 N N . LEU A 1 84 ? 37.562 27.612 1.102 1.00 82.56 84 LEU A N 1
ATOM 619 C CA . LEU A 1 84 ? 36.290 27.185 1.700 1.00 82.56 84 LEU A CA 1
ATOM 620 C C . LEU A 1 84 ? 35.200 26.976 0.630 1.00 82.56 84 LEU A C 1
ATOM 622 O O . LEU A 1 84 ? 34.466 25.991 0.702 1.00 82.56 84 LEU A O 1
ATOM 626 N N . ARG A 1 85 ? 35.145 27.847 -0.388 1.00 83.06 85 ARG A N 1
ATOM 627 C CA . ARG A 1 85 ? 34.213 27.742 -1.527 1.00 83.06 85 ARG A CA 1
ATOM 628 C C . ARG A 1 85 ? 34.572 26.612 -2.490 1.00 83.06 85 ARG A C 1
ATOM 630 O O . ARG A 1 85 ? 33.680 25.882 -2.911 1.00 83.06 85 ARG A O 1
ATOM 637 N N . ALA A 1 86 ? 35.859 26.391 -2.757 1.00 76.06 86 ALA A N 1
ATOM 638 C CA . ALA A 1 86 ? 36.335 25.225 -3.504 1.00 76.06 86 ALA A CA 1
ATOM 639 C C . ALA A 1 86 ? 35.966 23.895 -2.813 1.00 76.06 86 ALA A C 1
ATOM 641 O O . ALA A 1 86 ? 35.695 22.907 -3.487 1.00 76.06 86 ALA A O 1
ATOM 642 N N . LEU A 1 87 ? 35.881 23.894 -1.477 1.00 79.69 87 LEU A N 1
ATOM 643 C CA . LEU A 1 87 ? 35.418 22.779 -0.641 1.00 79.69 87 LEU A CA 1
ATOM 644 C C . LEU A 1 87 ? 33.895 22.779 -0.382 1.00 79.69 87 LEU A C 1
ATOM 646 O O . LEU A 1 87 ? 33.421 22.236 0.621 1.00 79.69 87 LEU A O 1
ATOM 650 N N . GLY A 1 88 ? 33.111 23.401 -1.268 1.00 71.06 88 GLY A N 1
ATOM 651 C CA . GLY A 1 88 ? 31.645 23.341 -1.255 1.00 71.06 88 GLY A CA 1
ATOM 652 C C . GLY A 1 88 ? 30.963 24.075 -0.094 1.00 71.06 88 GLY A C 1
ATOM 653 O O . GLY A 1 88 ? 29.779 23.856 0.148 1.00 71.06 88 GLY A O 1
ATOM 654 N N . GLN A 1 89 ? 31.678 24.930 0.643 1.00 81.69 89 GLN A N 1
ATOM 655 C CA . GLN A 1 89 ? 31.102 25.762 1.705 1.00 81.69 89 GLN A CA 1
ATOM 656 C C . GLN A 1 89 ? 30.842 27.172 1.174 1.00 81.69 89 GLN A C 1
ATOM 658 O O . GLN A 1 89 ? 31.710 27.740 0.519 1.00 81.69 89 GLN A O 1
ATOM 663 N N . ASN A 1 90 ? 29.710 27.799 1.508 1.00 72.44 90 ASN A N 1
ATOM 664 C CA . ASN A 1 90 ? 29.403 29.157 1.036 1.00 72.44 90 ASN A CA 1
ATOM 665 C C . ASN A 1 90 ? 29.394 30.219 2.165 1.00 72.44 90 ASN A C 1
ATOM 667 O O . ASN A 1 90 ? 28.330 30.734 2.511 1.00 72.44 90 ASN A O 1
ATOM 671 N N . PRO A 1 91 ? 30.547 30.536 2.796 1.00 80.69 91 PRO A N 1
ATOM 672 C CA . PRO A 1 91 ? 30.615 31.524 3.868 1.00 80.69 91 PRO A CA 1
ATOM 673 C C . PRO A 1 91 ? 30.600 32.968 3.341 1.00 80.69 91 PRO A C 1
ATOM 675 O O . PRO A 1 91 ? 31.228 33.304 2.327 1.00 80.69 91 PRO A O 1
ATOM 678 N N . THR A 1 92 ? 29.953 33.849 4.106 1.00 80.19 92 THR A N 1
ATOM 679 C CA . THR A 1 92 ? 30.002 35.306 3.903 1.00 80.19 92 THR A CA 1
ATOM 680 C C . THR A 1 92 ? 31.399 35.853 4.192 1.00 80.19 92 THR A C 1
ATOM 682 O O . THR A 1 92 ? 32.163 35.286 4.982 1.00 80.19 92 THR A O 1
ATOM 685 N N . ASN A 1 93 ? 31.762 36.982 3.586 1.00 79.00 93 ASN A N 1
ATOM 686 C CA . ASN A 1 93 ? 33.096 37.553 3.770 1.00 79.00 93 ASN A CA 1
ATOM 687 C C . ASN A 1 93 ? 33.280 38.094 5.201 1.00 79.00 93 ASN A C 1
ATOM 689 O O . ASN A 1 93 ? 34.372 38.004 5.766 1.00 79.00 93 ASN A O 1
ATOM 693 N N . ALA A 1 94 ? 32.204 38.561 5.838 1.00 78.06 94 ALA A N 1
ATOM 694 C CA . ALA A 1 94 ? 32.154 38.883 7.258 1.00 78.06 94 ALA A CA 1
ATOM 695 C C . ALA A 1 94 ? 32.400 37.656 8.157 1.00 78.06 94 ALA A C 1
ATOM 697 O O . ALA A 1 94 ? 33.076 37.794 9.181 1.00 78.06 94 ALA A O 1
ATOM 698 N N . GLU A 1 95 ? 31.913 36.463 7.791 1.00 79.88 95 GLU A N 1
ATOM 699 C CA . GLU A 1 95 ? 32.210 35.227 8.524 1.00 79.88 95 GLU A CA 1
ATOM 700 C C . GLU A 1 95 ? 33.664 34.776 8.327 1.00 79.88 95 GLU A C 1
ATOM 702 O O . GLU A 1 95 ? 34.335 34.488 9.319 1.00 79.88 95 GLU A O 1
ATOM 707 N N . VAL A 1 96 ? 34.195 34.810 7.099 1.00 82.88 96 VAL A N 1
ATOM 708 C CA . VAL A 1 96 ? 35.619 34.519 6.828 1.00 82.88 96 VAL A CA 1
ATOM 709 C C . VAL A 1 96 ? 36.526 35.465 7.630 1.00 82.88 96 VAL A C 1
ATOM 711 O O . VAL A 1 96 ? 37.444 35.024 8.324 1.00 82.88 96 VAL A O 1
ATOM 714 N N . LEU A 1 97 ? 36.224 36.767 7.644 1.00 82.94 97 LEU A N 1
ATOM 715 C CA . LEU A 1 97 ? 36.936 37.738 8.481 1.00 82.94 97 LEU A CA 1
ATOM 716 C C . LEU A 1 97 ? 36.751 37.475 9.985 1.00 82.94 97 LEU A C 1
ATOM 718 O O . LEU A 1 97 ? 37.668 37.751 10.758 1.00 82.94 97 LEU A O 1
ATOM 722 N N . ARG A 1 98 ? 35.607 36.937 10.430 1.00 82.81 98 ARG A N 1
ATOM 723 C CA . ARG A 1 98 ? 35.355 36.582 11.838 1.00 82.81 98 ARG A CA 1
ATOM 724 C C . ARG A 1 98 ? 36.226 35.409 12.292 1.00 82.81 98 ARG A C 1
ATOM 726 O O . ARG A 1 98 ? 36.883 35.539 13.324 1.00 82.81 98 ARG A O 1
ATOM 733 N N . VAL A 1 99 ? 36.271 34.309 11.534 1.00 84.50 99 VAL A N 1
ATOM 734 C CA . VAL A 1 99 ? 37.075 33.117 11.883 1.00 84.50 99 VAL A CA 1
ATOM 735 C C . VAL A 1 99 ? 38.583 33.369 11.777 1.00 84.50 99 VAL A C 1
ATOM 737 O O . VAL A 1 99 ? 39.347 32.809 12.557 1.00 84.50 99 VAL A O 1
ATOM 740 N N . LEU A 1 100 ? 39.016 34.288 10.904 1.00 84.06 100 LEU A N 1
ATOM 741 C CA . LEU A 1 100 ? 40.407 34.765 10.824 1.00 84.06 100 LEU A CA 1
ATOM 742 C C . LEU A 1 100 ? 40.789 35.788 11.919 1.00 84.06 100 LEU A C 1
ATOM 744 O O . LEU A 1 100 ? 41.910 36.300 11.921 1.00 84.06 100 LEU A O 1
ATOM 748 N N . GLY A 1 101 ? 39.884 36.118 12.849 1.00 82.12 101 GLY A N 1
ATOM 749 C CA . GLY A 1 101 ? 40.166 37.014 13.980 1.00 82.12 101 GLY A CA 1
ATOM 750 C C . GLY A 1 101 ? 40.107 38.515 13.662 1.00 82.12 101 GLY A C 1
ATOM 751 O O . GLY A 1 101 ? 40.702 39.314 14.382 1.00 82.12 101 GLY A O 1
ATOM 752 N N . LYS A 1 102 ? 39.382 38.904 12.605 1.00 80.81 102 LYS A N 1
ATOM 753 C CA . LYS A 1 102 ? 39.230 40.276 12.076 1.00 80.81 102 LYS A CA 1
ATOM 754 C C . LYS A 1 102 ? 40.583 40.938 11.740 1.00 80.81 102 LYS A C 1
ATOM 756 O O . LYS A 1 102 ? 40.919 41.977 12.314 1.00 80.81 102 LYS A O 1
ATOM 761 N N . PRO A 1 103 ? 41.364 40.336 10.816 1.00 82.94 103 PRO A N 1
ATOM 762 C CA . PRO A 1 103 ? 42.649 40.869 10.362 1.00 82.94 103 PRO A CA 1
ATOM 763 C C . PRO A 1 103 ? 42.489 42.232 9.675 1.00 82.94 103 PRO A C 1
ATOM 765 O O . PRO A 1 103 ? 41.422 42.579 9.165 1.00 82.94 103 PRO A O 1
ATOM 768 N N . LYS A 1 104 ? 43.575 43.007 9.617 1.00 78.75 104 LYS A N 1
ATOM 769 C CA . LYS A 1 104 ? 43.601 44.242 8.813 1.00 78.75 104 LYS A CA 1
ATOM 770 C C . LYS A 1 104 ? 43.727 43.927 7.313 1.00 78.75 104 LYS A C 1
ATOM 772 O O . LYS A 1 104 ? 44.326 42.908 6.975 1.00 78.75 104 LYS A O 1
ATOM 777 N N . PRO A 1 105 ? 43.315 44.833 6.401 1.00 76.44 105 PRO A N 1
ATOM 778 C CA . PRO A 1 105 ? 43.533 44.661 4.958 1.00 76.44 105 PRO A CA 1
ATOM 779 C C . PRO A 1 105 ? 45.006 44.421 4.586 1.00 76.44 105 PRO A C 1
ATOM 781 O O . PRO A 1 105 ? 45.310 43.589 3.740 1.00 76.44 105 PRO A O 1
ATOM 784 N N . GLU A 1 106 ? 45.925 45.090 5.289 1.00 74.69 106 GLU A N 1
ATOM 785 C CA . GLU A 1 106 ? 47.385 44.921 5.178 1.00 74.69 106 GLU A CA 1
ATOM 786 C C . GLU A 1 106 ? 47.859 43.493 5.509 1.00 74.69 106 GLU A C 1
ATOM 788 O O . GLU A 1 106 ? 48.885 43.042 5.009 1.00 74.69 106 GLU A O 1
ATOM 793 N N . GLU A 1 107 ? 47.129 42.782 6.371 1.00 81.00 107 GLU A N 1
ATOM 794 C CA . GLU A 1 107 ? 47.485 41.446 6.850 1.00 81.00 107 GLU A CA 1
ATOM 795 C C . GLU A 1 107 ? 46.915 40.329 5.967 1.00 81.00 107 GLU A C 1
ATOM 797 O O . GLU A 1 107 ? 47.504 39.252 5.924 1.00 81.00 107 GLU A O 1
ATOM 802 N N . MET A 1 108 ? 45.823 40.578 5.233 1.00 79.69 108 MET A N 1
ATOM 803 C CA . MET A 1 108 ? 45.166 39.580 4.368 1.00 79.69 108 MET A CA 1
ATOM 804 C C . MET A 1 108 ? 46.122 38.985 3.325 1.00 79.69 108 MET A C 1
ATOM 806 O O . MET A 1 108 ? 46.114 37.779 3.090 1.00 79.69 108 MET A O 1
ATOM 810 N N . ASN A 1 109 ? 47.000 39.822 2.767 1.00 77.50 109 ASN A N 1
ATOM 811 C CA . ASN A 1 109 ? 47.981 39.439 1.747 1.00 77.50 109 ASN A CA 1
ATOM 812 C C . ASN A 1 109 ? 49.382 39.146 2.324 1.00 77.50 109 ASN A C 1
ATOM 814 O O . ASN A 1 109 ? 50.322 38.939 1.562 1.00 77.50 109 ASN A O 1
ATOM 818 N N . ALA A 1 110 ? 49.547 39.181 3.654 1.00 75.69 110 ALA A N 1
ATOM 819 C CA . ALA A 1 110 ? 50.853 39.093 4.323 1.00 75.69 110 ALA A CA 1
ATOM 820 C C . ALA A 1 110 ? 50.931 38.021 5.426 1.00 75.69 110 ALA A C 1
ATOM 822 O O . ALA A 1 110 ? 52.027 37.568 5.760 1.00 75.69 110 ALA A O 1
ATOM 823 N N . LYS A 1 111 ? 49.797 37.603 6.002 1.00 83.00 111 LYS A N 1
ATOM 824 C CA . LYS A 1 111 ? 49.713 36.445 6.899 1.00 83.00 111 LYS A CA 1
ATOM 825 C C . LYS A 1 111 ? 49.396 35.186 6.100 1.00 83.00 111 LYS A C 1
ATOM 827 O O . LYS A 1 111 ? 48.522 35.193 5.234 1.00 83.00 111 LYS A O 1
ATOM 832 N N . MET A 1 112 ? 50.086 34.107 6.453 1.00 84.88 112 MET A N 1
ATOM 833 C CA . MET A 1 112 ? 49.856 32.766 5.922 1.00 84.88 112 MET A CA 1
ATOM 834 C C . MET A 1 112 ? 49.097 31.917 6.947 1.00 84.88 112 MET A C 1
ATOM 836 O O . MET A 1 112 ? 49.310 32.060 8.153 1.00 84.88 112 MET A O 1
ATOM 840 N N . LEU A 1 113 ? 48.234 31.035 6.456 1.00 87.44 113 LEU A N 1
ATOM 841 C CA . LEU A 1 113 ? 47.463 30.046 7.201 1.00 87.44 113 LEU A CA 1
ATOM 842 C C . LEU A 1 113 ? 47.935 28.648 6.777 1.00 87.44 113 LEU A C 1
ATOM 844 O O . LEU A 1 113 ? 48.044 28.384 5.581 1.00 87.44 113 LEU A O 1
ATOM 848 N N . ASP A 1 114 ? 48.225 27.775 7.741 1.00 88.94 114 ASP A N 1
ATOM 849 C CA . ASP A 1 114 ? 48.560 26.366 7.494 1.00 88.94 114 ASP A CA 1
ATOM 850 C C . ASP A 1 114 ? 47.319 25.459 7.553 1.00 88.94 114 ASP A C 1
ATOM 852 O O . ASP A 1 114 ? 46.286 25.816 8.128 1.00 88.94 114 ASP A O 1
ATOM 856 N N . PHE A 1 115 ? 47.421 24.277 6.939 1.00 88.19 115 PHE A N 1
ATOM 857 C CA . PHE A 1 115 ? 46.318 23.315 6.840 1.00 88.19 115 PHE A CA 1
ATOM 858 C C . PHE A 1 115 ? 45.792 22.843 8.210 1.00 88.19 115 PHE A C 1
ATOM 860 O O . PHE A 1 115 ? 44.582 22.746 8.411 1.00 88.19 115 PHE A O 1
ATOM 867 N N . GLU A 1 116 ? 46.681 22.643 9.187 1.00 85.12 116 GLU A N 1
ATOM 868 C CA . GLU A 1 116 ? 46.328 22.254 10.563 1.00 85.12 116 GLU A CA 1
ATOM 869 C C . GLU A 1 116 ? 45.477 23.320 11.279 1.00 85.12 116 GLU A C 1
ATOM 871 O O . GLU A 1 116 ? 44.604 22.993 12.083 1.00 85.12 116 GLU A O 1
ATOM 876 N N . THR A 1 117 ? 45.692 24.606 10.978 1.00 85.25 117 THR A N 1
ATOM 877 C CA . THR A 1 117 ? 44.863 25.713 11.491 1.00 85.25 117 THR A CA 1
ATOM 878 C C . THR A 1 117 ? 43.609 25.948 10.634 1.00 85.25 117 THR A C 1
ATOM 880 O O . THR A 1 117 ? 42.608 26.459 11.140 1.00 85.25 117 THR A O 1
ATOM 883 N N . PHE A 1 118 ? 43.623 25.545 9.359 1.00 89.75 118 PHE A N 1
ATOM 884 C CA . PHE A 1 118 ? 42.477 25.622 8.446 1.00 89.75 118 PHE A CA 1
ATOM 885 C C . PHE A 1 118 ? 41.412 24.543 8.705 1.00 89.75 118 PHE A C 1
ATOM 887 O O . PHE A 1 118 ? 40.223 24.860 8.695 1.00 89.75 118 PHE A O 1
ATOM 894 N N . LEU A 1 119 ? 41.796 23.293 8.996 1.00 88.69 119 LEU A N 1
ATOM 895 C CA . LEU A 1 119 ? 40.852 22.194 9.258 1.00 88.69 119 LEU A CA 1
ATOM 896 C C . LEU A 1 119 ? 39.796 22.524 10.342 1.00 88.69 119 LEU A C 1
ATOM 898 O O . LEU A 1 119 ? 38.611 22.285 10.096 1.00 88.69 119 LEU A O 1
ATOM 902 N N . PRO A 1 120 ? 40.142 23.126 11.500 1.00 87.31 120 PRO A N 1
ATOM 903 C CA . PRO A 1 120 ? 39.153 23.588 12.477 1.00 87.31 120 PRO A CA 1
ATOM 904 C C . PRO A 1 120 ? 38.222 24.706 11.979 1.00 87.31 120 PRO A C 1
ATOM 906 O O . PRO A 1 120 ? 37.079 24.790 12.429 1.00 87.31 120 PRO A O 1
ATOM 909 N N . ILE A 1 121 ? 38.680 25.560 11.054 1.00 88.00 121 ILE A N 1
ATOM 910 C CA . ILE A 1 121 ? 37.868 26.625 10.440 1.00 88.00 121 ILE A CA 1
ATOM 911 C C . ILE A 1 121 ? 36.846 26.008 9.478 1.00 88.00 121 ILE A C 1
ATOM 913 O O . ILE A 1 121 ? 35.649 26.277 9.600 1.00 88.00 121 ILE A O 1
ATOM 917 N N . LEU A 1 122 ? 37.296 25.115 8.590 1.00 88.00 122 LEU A N 1
ATOM 918 C CA . LEU A 1 122 ? 36.434 24.323 7.707 1.00 88.00 122 LEU A CA 1
ATOM 919 C C . LEU A 1 122 ? 35.402 23.523 8.516 1.00 88.00 122 LEU A C 1
ATOM 921 O O . LEU A 1 122 ? 34.217 23.509 8.185 1.00 88.00 122 LEU A O 1
ATOM 925 N N . GLN A 1 123 ? 35.825 22.908 9.622 1.00 85.81 123 GLN A N 1
ATOM 926 C CA . GLN A 1 123 ? 34.952 22.152 10.518 1.00 85.81 123 GLN A CA 1
ATOM 927 C C . GLN A 1 123 ? 33.915 23.021 11.253 1.00 85.81 123 GLN A C 1
ATOM 929 O O . GLN A 1 123 ? 32.831 22.530 11.577 1.00 85.81 123 GLN A O 1
ATOM 934 N N . HIS A 1 124 ? 34.228 24.285 11.546 1.00 84.19 124 HIS A N 1
ATOM 935 C CA . HIS A 1 124 ? 33.274 25.230 12.133 1.00 84.19 124 HIS A CA 1
ATOM 936 C C . HIS A 1 124 ? 32.227 25.668 11.103 1.00 84.19 124 HIS A C 1
ATOM 938 O O . HIS A 1 124 ? 31.031 25.578 11.370 1.00 84.19 124 HIS A O 1
ATOM 944 N N . ILE A 1 125 ? 32.671 26.066 9.908 1.00 82.44 125 ILE A N 1
ATOM 945 C CA . ILE A 1 125 ? 31.796 26.577 8.842 1.00 82.44 125 ILE A CA 1
ATOM 946 C C . ILE A 1 125 ? 30.876 25.476 8.293 1.00 82.44 125 ILE A C 1
ATOM 948 O O . ILE A 1 125 ? 29.676 25.698 8.183 1.00 82.44 125 ILE A O 1
ATOM 952 N N . SER A 1 126 ? 31.381 24.257 8.078 1.00 78.94 126 SER A N 1
ATOM 953 C CA . SER A 1 126 ? 30.573 23.100 7.631 1.00 78.94 126 SER A CA 1
ATOM 954 C C . SER A 1 126 ? 29.524 22.604 8.640 1.00 78.94 126 SER A C 1
ATOM 956 O O . SER A 1 126 ? 28.662 21.795 8.296 1.00 78.94 126 SER A O 1
ATOM 958 N N . ARG A 1 127 ? 29.557 23.083 9.892 1.00 75.75 127 ARG A N 1
ATOM 959 C CA . ARG A 1 127 ? 28.483 22.861 10.876 1.00 75.75 127 ARG A CA 1
ATOM 960 C C . ARG A 1 127 ? 27.433 23.976 10.883 1.00 75.75 127 ARG A C 1
ATOM 962 O O . ARG A 1 127 ? 26.391 23.796 11.515 1.00 75.75 127 ARG A O 1
ATOM 969 N N . ASN A 1 128 ? 27.690 25.108 10.227 1.00 66.00 128 ASN A N 1
ATOM 970 C CA . ASN A 1 128 ? 26.798 26.259 10.234 1.00 66.00 128 ASN A CA 1
ATOM 971 C C . ASN A 1 128 ? 25.694 26.067 9.179 1.00 66.00 128 ASN A C 1
ATOM 973 O O . ASN A 1 128 ? 25.972 25.952 7.989 1.00 66.00 128 ASN A O 1
ATOM 977 N N . LYS A 1 129 ? 24.433 25.972 9.621 1.00 53.56 129 LYS A N 1
ATOM 978 C CA . LYS A 1 129 ? 23.295 25.554 8.775 1.00 53.56 129 LYS A CA 1
ATOM 979 C C . LYS A 1 129 ? 22.502 26.704 8.142 1.00 53.56 129 LYS A C 1
ATOM 981 O O . LYS A 1 129 ? 21.455 26.457 7.556 1.00 53.56 129 LYS A O 1
ATOM 986 N N . GLU A 1 130 ? 22.985 27.938 8.239 1.00 53.09 130 GLU A N 1
ATOM 987 C CA . GLU A 1 130 ? 22.346 29.122 7.644 1.00 53.09 130 GLU A CA 1
ATOM 988 C C . GLU A 1 130 ? 22.684 29.261 6.144 1.00 53.09 130 GLU A C 1
ATOM 990 O O . GLU A 1 130 ? 23.181 30.287 5.689 1.00 53.09 130 GLU A O 1
ATOM 995 N N . GLN A 1 131 ? 22.417 28.205 5.369 1.00 56.47 131 GLN A N 1
ATOM 996 C CA . GLN A 1 131 ? 22.360 28.270 3.908 1.00 56.47 131 GLN A CA 1
ATOM 997 C C . GLN A 1 131 ? 20.886 28.337 3.500 1.00 56.47 131 GLN A C 1
ATOM 999 O O . GLN A 1 131 ? 20.116 27.440 3.841 1.00 56.47 131 GLN A O 1
ATOM 1004 N N . GLY A 1 132 ? 20.499 29.409 2.804 1.00 56.97 132 GLY A N 1
ATOM 1005 C CA . GLY A 1 132 ? 19.155 29.541 2.244 1.00 56.97 132 GLY A CA 1
ATOM 1006 C C . GLY A 1 132 ? 18.896 28.462 1.195 1.00 56.97 132 GLY A C 1
ATOM 1007 O O . GLY A 1 132 ? 19.778 28.137 0.397 1.00 56.97 132 GLY A O 1
ATOM 1008 N N . THR A 1 133 ? 17.691 27.905 1.212 1.00 63.38 133 THR A N 1
ATOM 1009 C CA . THR A 1 133 ? 17.216 26.963 0.194 1.00 63.38 133 THR A CA 1
ATOM 1010 C C . THR A 1 133 ? 16.992 27.675 -1.143 1.00 63.38 133 THR A C 1
ATOM 1012 O O . THR A 1 133 ? 16.903 28.904 -1.196 1.00 63.38 133 THR A O 1
ATOM 1015 N N . TYR A 1 134 ? 16.889 26.920 -2.241 1.00 67.62 134 TYR A N 1
ATOM 1016 C CA . TYR A 1 134 ? 16.499 27.472 -3.545 1.00 67.62 134 TYR A CA 1
ATOM 1017 C C . TYR A 1 134 ? 15.180 28.257 -3.439 1.00 67.62 134 TYR A C 1
ATOM 1019 O O . TYR A 1 134 ? 15.052 29.360 -3.970 1.00 67.62 134 TYR A O 1
ATOM 1027 N N . GLU A 1 135 ? 14.246 27.724 -2.657 1.00 68.88 135 GLU A N 1
ATOM 1028 C CA . GLU A 1 135 ? 12.954 28.307 -2.334 1.00 68.88 135 GLU A CA 1
ATOM 1029 C C . GLU A 1 135 ? 13.100 29.653 -1.599 1.00 68.88 135 GLU A C 1
ATOM 1031 O O . GLU A 1 135 ? 12.442 30.617 -1.982 1.00 68.88 135 GLU A O 1
ATOM 1036 N N . ASP A 1 136 ? 14.010 29.777 -0.622 1.00 71.06 136 ASP A N 1
ATOM 1037 C CA . ASP A 1 136 ? 14.281 31.054 0.067 1.00 71.06 136 ASP A CA 1
ATOM 1038 C C . ASP A 1 136 ? 14.797 32.141 -0.900 1.00 71.06 136 ASP A C 1
ATOM 1040 O O . ASP A 1 136 ? 14.412 33.310 -0.789 1.00 71.06 136 ASP A O 1
ATOM 1044 N N . PHE A 1 137 ? 15.642 31.773 -1.874 1.00 70.31 137 PHE A N 1
ATOM 1045 C CA . PHE A 1 137 ? 16.105 32.702 -2.916 1.00 70.31 137 PHE A CA 1
ATOM 1046 C C . PHE A 1 137 ? 14.972 33.104 -3.872 1.00 70.31 137 PHE A C 1
ATOM 1048 O O . PHE A 1 137 ? 14.851 34.284 -4.213 1.00 70.31 137 PHE A O 1
ATOM 1055 N N . VAL A 1 138 ? 14.121 32.155 -4.275 1.00 78.19 138 VAL A N 1
ATOM 1056 C CA . VAL A 1 138 ? 12.968 32.412 -5.151 1.00 78.19 138 VAL A CA 1
ATOM 1057 C C . VAL A 1 138 ? 11.930 33.305 -4.464 1.00 78.19 138 VAL A C 1
ATOM 1059 O O . VAL A 1 138 ? 11.520 34.303 -5.054 1.00 78.19 138 VAL A O 1
ATOM 1062 N N . GLU A 1 139 ? 11.545 33.030 -3.213 1.00 77.75 139 GLU A N 1
ATOM 1063 C CA . GLU A 1 139 ? 10.626 33.899 -2.459 1.00 77.75 139 GLU A CA 1
ATOM 1064 C C . GLU A 1 139 ? 11.235 35.290 -2.218 1.00 77.75 139 GLU A C 1
ATOM 1066 O O . GLU A 1 139 ? 10.548 36.303 -2.367 1.00 77.75 139 GLU A O 1
ATOM 1071 N N . GLY A 1 140 ? 12.537 35.366 -1.914 1.00 74.06 140 GLY A N 1
ATOM 1072 C CA . GLY A 1 140 ? 13.256 36.630 -1.735 1.00 74.06 140 GLY A CA 1
ATOM 1073 C C . GLY A 1 140 ? 13.266 37.514 -2.989 1.00 74.06 140 GLY A C 1
ATOM 1074 O O . GLY A 1 140 ? 13.114 38.733 -2.882 1.00 74.06 140 GLY A O 1
ATOM 1075 N N . LEU A 1 141 ? 13.390 36.916 -4.179 1.00 76.75 141 LEU A N 1
ATOM 1076 C CA . LEU A 1 141 ? 13.310 37.627 -5.459 1.00 76.75 141 LEU A CA 1
ATOM 1077 C C . LEU A 1 141 ? 11.861 37.934 -5.874 1.00 76.75 141 LEU A C 1
ATOM 1079 O O . LEU A 1 141 ? 11.603 39.011 -6.416 1.00 76.75 141 LEU A O 1
ATOM 1083 N N . ARG A 1 142 ? 10.897 37.061 -5.550 1.00 79.62 142 ARG A N 1
ATOM 1084 C CA . ARG A 1 142 ? 9.464 37.258 -5.839 1.00 79.62 142 ARG A CA 1
ATOM 1085 C C . ARG A 1 142 ? 8.889 38.526 -5.195 1.00 79.62 142 ARG A C 1
ATOM 1087 O O . ARG A 1 142 ? 7.975 39.120 -5.754 1.00 79.62 142 ARG A O 1
ATOM 1094 N N . VAL A 1 143 ? 9.465 39.018 -4.091 1.00 79.38 143 VAL A N 1
ATOM 1095 C CA . VAL A 1 143 ? 9.116 40.329 -3.491 1.00 79.38 143 VAL A CA 1
ATOM 1096 C C . VAL A 1 143 ? 9.243 41.498 -4.489 1.00 79.38 143 VAL A C 1
ATOM 1098 O O . VAL A 1 143 ? 8.565 42.517 -4.335 1.00 79.38 143 VAL A O 1
ATOM 1101 N N . PHE A 1 144 ? 10.082 41.364 -5.522 1.00 73.50 144 PHE A N 1
ATOM 1102 C CA . PHE A 1 144 ? 10.290 42.378 -6.558 1.00 73.50 144 PHE A CA 1
ATOM 1103 C C . PHE A 1 144 ? 9.451 42.145 -7.829 1.00 73.50 144 PHE A C 1
ATOM 1105 O O . PHE A 1 144 ? 9.267 43.093 -8.599 1.00 73.50 144 PHE A O 1
ATOM 1112 N N . ASP A 1 145 ? 8.884 40.946 -8.019 1.00 80.62 145 ASP A N 1
ATOM 1113 C CA . ASP A 1 145 ? 7.918 40.642 -9.084 1.00 80.62 145 ASP A CA 1
ATOM 1114 C C . ASP A 1 145 ? 6.522 41.158 -8.699 1.00 80.62 145 ASP A C 1
ATOM 1116 O O . ASP A 1 145 ? 5.675 40.470 -8.125 1.00 80.62 145 ASP A O 1
ATOM 1120 N N . LYS A 1 146 ? 6.284 42.425 -9.041 1.00 75.25 146 LYS A N 1
ATOM 1121 C CA . LYS A 1 146 ? 5.028 43.141 -8.771 1.00 75.25 146 LYS A CA 1
ATOM 1122 C C . LYS A 1 146 ? 3.856 42.660 -9.641 1.00 75.25 146 LYS A C 1
ATOM 1124 O O . LYS A 1 146 ? 2.732 43.104 -9.412 1.00 75.25 146 LYS A O 1
ATOM 1129 N N . GLU A 1 147 ? 4.106 41.806 -10.634 1.00 76.06 147 GLU A N 1
ATOM 1130 C CA . GLU A 1 147 ? 3.108 41.320 -11.595 1.00 76.06 147 GLU A CA 1
ATOM 1131 C C . GLU A 1 147 ? 2.802 39.820 -11.435 1.00 76.06 147 GLU A C 1
ATOM 1133 O O . GLU A 1 147 ? 1.813 39.344 -11.987 1.00 76.06 147 GLU A O 1
ATOM 1138 N N . SER A 1 148 ? 3.602 39.094 -10.642 1.00 75.38 148 SER A N 1
ATOM 1139 C CA . SER A 1 148 ? 3.546 37.631 -10.485 1.00 75.38 148 SER A CA 1
ATOM 1140 C C . SER A 1 148 ? 3.685 36.893 -11.825 1.00 75.38 148 SER A C 1
ATOM 1142 O O . SER A 1 148 ? 2.969 35.928 -12.097 1.00 75.38 148 SER A O 1
ATOM 1144 N N . ASN A 1 149 ? 4.590 37.385 -12.678 1.00 78.25 149 ASN A N 1
ATOM 1145 C CA . ASN A 1 149 ? 4.814 36.914 -14.046 1.00 78.25 149 ASN A CA 1
ATOM 1146 C C . ASN A 1 149 ? 6.062 36.012 -14.209 1.00 78.25 149 ASN A C 1
ATOM 1148 O O . ASN A 1 149 ? 6.276 35.473 -15.295 1.00 78.25 149 ASN A O 1
ATOM 1152 N N . GLY A 1 150 ? 6.868 35.833 -13.154 1.00 78.44 150 GLY A N 1
ATOM 1153 C CA . GLY A 1 150 ? 8.096 35.023 -13.176 1.00 78.44 150 GLY A CA 1
ATOM 1154 C C . GLY A 1 150 ? 9.382 35.815 -13.453 1.00 78.44 150 GLY A C 1
ATOM 1155 O O . GLY A 1 150 ? 10.449 35.218 -13.614 1.00 78.44 150 GLY A O 1
ATOM 1156 N N . THR A 1 151 ? 9.314 37.151 -13.522 1.00 82.06 151 THR A N 1
ATOM 1157 C CA . THR A 1 151 ? 10.464 38.010 -13.843 1.00 82.06 151 THR A CA 1
ATOM 1158 C C . THR A 1 151 ? 10.604 39.233 -12.932 1.00 82.06 151 THR A C 1
ATOM 1160 O O . THR A 1 151 ? 9.643 39.719 -12.342 1.00 82.06 151 THR A O 1
ATOM 1163 N N . VAL A 1 152 ? 11.832 39.744 -12.823 1.00 85.38 152 VAL A N 1
ATOM 1164 C CA . VAL A 1 152 ? 12.180 40.998 -12.135 1.00 85.38 152 VAL A CA 1
ATOM 1165 C C . VAL A 1 152 ? 12.927 41.911 -13.108 1.00 85.38 152 VAL A C 1
ATOM 1167 O O . VAL A 1 152 ? 13.743 41.446 -13.903 1.00 85.38 152 VAL A O 1
ATOM 1170 N N . MET A 1 153 ? 12.686 43.223 -13.036 1.00 83.75 153 MET A N 1
ATOM 1171 C CA . MET A 1 153 ? 13.437 44.215 -13.817 1.00 83.75 153 MET A CA 1
ATOM 1172 C C . MET A 1 153 ? 14.926 44.169 -13.446 1.00 83.75 153 MET A C 1
ATOM 1174 O O . MET A 1 153 ? 15.289 44.473 -12.305 1.00 83.75 153 MET A O 1
ATOM 1178 N N . GLY A 1 154 ? 15.811 43.883 -14.405 1.00 80.81 154 GLY A N 1
ATOM 1179 C CA . GLY A 1 154 ? 17.251 43.760 -14.146 1.00 80.81 154 GLY A CA 1
ATOM 1180 C C . GLY A 1 154 ? 17.890 45.045 -13.602 1.00 80.81 154 GLY A C 1
ATOM 1181 O O . GLY A 1 154 ? 18.859 44.996 -12.845 1.00 80.81 154 GLY A O 1
ATOM 1182 N N . ALA A 1 155 ? 17.298 46.209 -13.888 1.00 78.88 155 ALA A N 1
ATOM 1183 C CA . ALA A 1 155 ? 17.688 47.492 -13.3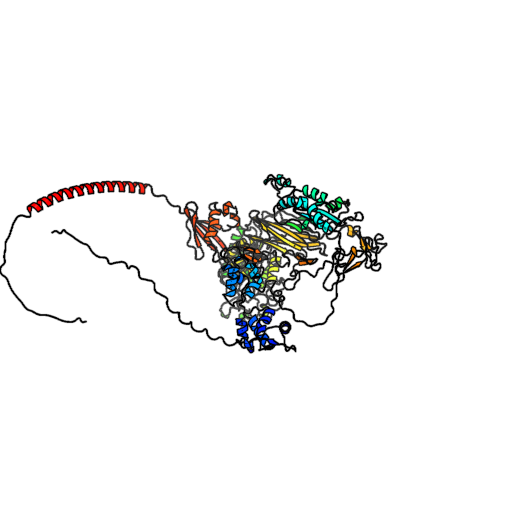01 1.00 78.88 155 ALA A CA 1
ATOM 1184 C C . ALA A 1 155 ? 17.356 47.622 -11.796 1.00 78.88 155 ALA A C 1
ATOM 1186 O O . ALA A 1 155 ? 18.126 48.237 -11.058 1.00 78.88 155 ALA A O 1
ATOM 1187 N N . GLU A 1 156 ? 16.247 47.040 -11.317 1.00 79.12 156 GLU A N 1
ATOM 1188 C CA . GLU A 1 156 ? 15.950 46.992 -9.875 1.00 79.12 156 GLU A CA 1
ATOM 1189 C C . GLU A 1 156 ? 16.878 45.989 -9.172 1.00 79.12 156 GLU A C 1
ATOM 1191 O O . GLU A 1 156 ? 17.431 46.310 -8.118 1.00 79.12 156 GLU A O 1
ATOM 1196 N N . LEU A 1 157 ? 17.136 44.825 -9.788 1.00 80.69 157 LEU A N 1
ATOM 1197 C CA . LEU A 1 157 ? 18.029 43.805 -9.227 1.00 80.69 157 LEU A CA 1
ATOM 1198 C C . LEU A 1 157 ? 19.482 44.301 -9.094 1.00 80.69 157 LEU A C 1
ATOM 1200 O O . LEU A 1 157 ? 20.082 44.134 -8.031 1.00 80.69 157 LEU A O 1
ATOM 1204 N N . ARG A 1 158 ? 20.024 45.001 -10.106 1.00 83.62 158 ARG A N 1
ATOM 1205 C CA . ARG A 1 158 ? 21.339 45.672 -10.008 1.00 83.62 158 ARG A CA 1
ATOM 1206 C C . ARG A 1 158 ? 21.412 46.621 -8.811 1.00 83.62 158 ARG A C 1
ATOM 1208 O O . ARG A 1 158 ? 22.397 46.618 -8.073 1.00 83.62 158 ARG A O 1
ATOM 1215 N N . HIS A 1 159 ? 20.365 47.422 -8.593 1.00 79.44 159 HIS A N 1
ATOM 1216 C CA . HIS A 1 159 ? 20.337 48.362 -7.475 1.00 79.44 159 HIS A CA 1
ATOM 1217 C C . HIS A 1 159 ? 20.283 47.650 -6.115 1.00 79.44 159 HIS A C 1
ATOM 1219 O O . HIS A 1 159 ? 20.964 48.082 -5.184 1.00 79.44 159 HIS A O 1
ATOM 1225 N N . VAL A 1 160 ? 19.531 46.549 -6.004 1.00 79.19 160 VAL A N 1
ATOM 1226 C CA . VAL A 1 160 ? 19.470 45.703 -4.799 1.00 79.19 160 VAL A CA 1
ATOM 1227 C C . VAL A 1 160 ? 20.853 45.141 -4.451 1.00 79.19 160 VAL A C 1
ATOM 1229 O O . VAL A 1 160 ? 21.334 45.395 -3.344 1.00 79.19 160 VAL A O 1
ATOM 1232 N N . LEU A 1 161 ? 21.524 44.475 -5.398 1.00 76.94 161 LEU A N 1
ATOM 1233 C CA . LEU A 1 161 ? 22.823 43.807 -5.191 1.00 76.94 161 LEU A CA 1
ATOM 1234 C C . LEU A 1 161 ? 23.970 44.775 -4.829 1.00 76.94 161 LEU A C 1
ATOM 1236 O O . LEU A 1 161 ? 24.863 44.431 -4.055 1.00 76.94 161 LEU A O 1
ATOM 1240 N N . ALA A 1 162 ? 23.927 46.015 -5.326 1.00 76.12 162 ALA A N 1
ATOM 1241 C CA . ALA A 1 162 ? 24.898 47.060 -4.978 1.00 76.12 162 ALA A CA 1
ATOM 1242 C C . ALA A 1 162 ? 24.584 47.795 -3.648 1.00 76.12 162 ALA A C 1
ATOM 1244 O O . ALA A 1 162 ? 25.414 48.550 -3.123 1.00 76.12 162 ALA A O 1
ATOM 1245 N N . THR A 1 163 ? 23.379 47.628 -3.086 1.00 71.44 163 THR A N 1
ATOM 1246 C CA . THR A 1 163 ? 22.882 48.480 -1.984 1.00 71.44 163 THR A CA 1
ATOM 1247 C C . THR A 1 163 ? 22.615 47.731 -0.682 1.00 71.44 163 THR A C 1
ATOM 1249 O O . THR A 1 163 ? 22.845 48.314 0.384 1.00 71.44 163 THR A O 1
ATOM 1252 N N . LEU A 1 164 ? 22.163 46.477 -0.746 1.00 65.56 164 LEU A N 1
ATOM 1253 C CA . LEU A 1 164 ? 21.731 45.660 0.392 1.00 65.56 164 LEU A CA 1
ATOM 1254 C C . LEU A 1 164 ? 22.707 44.496 0.653 1.00 65.56 164 LEU A C 1
ATOM 1256 O O . LEU A 1 164 ? 23.367 44.023 -0.262 1.00 65.56 164 LEU A O 1
ATOM 1260 N N . GLY A 1 165 ? 22.789 44.029 1.905 1.00 69.00 165 GLY A N 1
ATOM 1261 C CA . GLY A 1 165 ? 23.651 42.900 2.291 1.00 69.00 165 GLY A CA 1
ATOM 1262 C C . GLY A 1 165 ? 25.158 43.198 2.241 1.00 69.00 165 GLY A C 1
ATOM 1263 O O . GLY A 1 165 ? 25.589 44.333 2.472 1.00 69.00 165 GLY A O 1
ATOM 1264 N N . GLU A 1 166 ? 25.964 42.167 1.962 1.00 68.56 166 GLU A N 1
ATOM 1265 C CA . GLU A 1 166 ? 27.359 42.347 1.542 1.00 68.56 166 GLU A CA 1
ATOM 1266 C C . GLU A 1 166 ? 27.367 42.869 0.102 1.00 68.56 166 GLU A C 1
ATOM 1268 O O . GLU A 1 166 ? 26.991 42.163 -0.828 1.00 68.56 166 GLU A O 1
ATOM 1273 N N . LYS A 1 167 ? 27.754 44.134 -0.069 1.00 69.00 167 LYS A N 1
ATOM 1274 C CA . LYS A 1 167 ? 27.642 44.835 -1.350 1.00 69.00 167 LYS A CA 1
ATOM 1275 C C . LYS A 1 167 ? 28.646 44.310 -2.367 1.00 69.00 167 LYS A C 1
ATOM 1277 O O . LYS A 1 167 ? 29.851 44.421 -2.141 1.00 69.00 167 LYS A O 1
ATOM 1282 N N . MET A 1 168 ? 28.139 43.858 -3.506 1.00 73.69 168 MET A N 1
ATOM 1283 C CA . MET A 1 168 ? 28.945 43.602 -4.697 1.00 73.69 168 MET A CA 1
ATOM 1284 C C . MET A 1 168 ? 29.333 44.928 -5.371 1.00 73.69 168 MET A C 1
ATOM 1286 O O . MET A 1 168 ? 28.609 45.925 -5.277 1.00 73.69 168 MET A O 1
ATOM 1290 N N . THR A 1 169 ? 30.473 44.960 -6.060 1.00 77.69 169 THR A N 1
ATOM 1291 C CA . THR A 1 169 ? 30.848 46.082 -6.932 1.00 77.69 169 THR A CA 1
ATOM 1292 C C . THR A 1 169 ? 30.069 46.037 -8.247 1.00 77.69 169 THR A C 1
ATOM 1294 O O . THR A 1 169 ? 29.625 44.977 -8.684 1.00 77.69 169 THR A O 1
ATOM 1297 N N . GLU A 1 170 ? 29.926 47.182 -8.924 1.00 70.62 170 GLU A N 1
ATOM 1298 C CA . GLU A 1 170 ? 29.185 47.269 -10.196 1.00 70.62 170 GLU A CA 1
ATOM 1299 C C . GLU A 1 170 ? 29.728 46.307 -11.274 1.00 70.62 170 GLU A C 1
ATOM 1301 O O . GLU A 1 170 ? 28.955 45.799 -12.078 1.00 70.62 170 GLU A O 1
ATOM 1306 N N . ALA A 1 171 ? 31.031 45.997 -11.253 1.00 69.50 171 ALA A N 1
ATOM 1307 C CA . ALA A 1 171 ? 31.649 45.038 -12.171 1.00 69.50 171 ALA A CA 1
ATOM 1308 C C . ALA A 1 171 ? 31.254 43.579 -11.869 1.00 69.50 171 ALA A C 1
ATOM 1310 O O . ALA A 1 171 ? 30.931 42.833 -12.790 1.00 69.50 171 ALA A O 1
ATOM 1311 N N . GLU A 1 172 ? 31.237 43.180 -10.593 1.00 71.00 172 GLU A N 1
ATOM 1312 C CA . GLU A 1 172 ? 30.816 41.834 -10.171 1.00 71.00 172 GLU A CA 1
ATOM 1313 C C . GLU A 1 172 ? 29.315 41.620 -10.419 1.00 71.00 172 GLU A C 1
ATOM 1315 O O . GLU A 1 172 ? 28.900 40.534 -10.821 1.00 71.00 172 GLU A O 1
ATOM 1320 N N . VAL A 1 173 ? 28.498 42.664 -10.227 1.00 74.69 173 VAL A N 1
ATOM 1321 C CA . VAL A 1 173 ? 27.064 42.629 -10.549 1.00 74.69 173 VAL A CA 1
ATOM 1322 C C . VAL A 1 173 ? 26.845 42.477 -12.057 1.00 74.69 173 VAL A C 1
ATOM 1324 O O . VAL A 1 173 ? 26.056 41.630 -12.466 1.00 74.69 173 VAL A O 1
ATOM 1327 N N . GLU A 1 174 ? 27.547 43.240 -12.900 1.00 75.00 174 GLU A N 1
ATOM 1328 C CA . GLU A 1 174 ? 27.387 43.118 -14.357 1.00 75.00 174 GLU A CA 1
ATOM 1329 C C . GLU A 1 174 ? 27.891 41.763 -14.883 1.00 75.00 174 GLU A C 1
ATOM 1331 O O . GLU A 1 174 ? 27.292 41.194 -15.793 1.00 75.00 174 GLU A O 1
ATOM 1336 N N . GLN A 1 175 ? 28.938 41.195 -14.272 1.00 71.25 175 GLN A N 1
ATOM 1337 C CA . GLN A 1 175 ? 29.399 39.840 -14.581 1.00 71.25 175 GLN A CA 1
ATOM 1338 C C . GLN A 1 175 ? 28.355 38.774 -14.204 1.00 71.25 175 GLN A C 1
ATOM 1340 O O . GLN A 1 175 ? 28.130 37.856 -14.991 1.00 71.25 175 GLN A O 1
ATOM 1345 N N . LEU A 1 176 ? 27.690 38.911 -13.049 1.00 72.81 176 LEU A N 1
ATOM 1346 C CA . LEU A 1 176 ? 26.650 37.985 -12.578 1.00 72.81 176 LEU A CA 1
ATOM 1347 C C . LEU A 1 176 ? 25.373 38.019 -13.437 1.00 72.81 176 LEU A C 1
ATOM 1349 O O . LEU A 1 176 ? 24.752 36.981 -13.653 1.00 72.81 176 LEU A O 1
ATOM 1353 N N . LEU A 1 177 ? 24.964 39.197 -13.919 1.00 75.69 177 LEU A N 1
ATOM 1354 C CA . LEU A 1 177 ? 23.745 39.353 -14.729 1.00 75.69 177 LEU A CA 1
ATOM 1355 C C . LEU A 1 177 ? 23.986 39.175 -16.242 1.00 75.69 177 LEU A C 1
ATOM 1357 O O . LEU A 1 177 ? 23.036 39.196 -17.029 1.00 75.69 177 LEU A O 1
ATOM 1361 N N . SER A 1 178 ? 25.240 38.983 -16.660 1.00 72.88 178 SER A N 1
ATOM 1362 C CA . SER A 1 178 ? 25.634 38.837 -18.063 1.00 72.88 178 SER A CA 1
ATOM 1363 C C . SER A 1 178 ? 24.893 37.682 -18.749 1.00 72.88 178 SER A C 1
ATOM 1365 O O . SER A 1 178 ? 25.021 36.518 -18.372 1.00 72.88 178 SER A O 1
ATOM 1367 N N . GLY A 1 179 ? 24.099 38.010 -19.773 1.00 68.25 179 GLY A N 1
ATOM 1368 C CA . GLY A 1 179 ? 23.305 37.039 -20.535 1.00 68.25 179 GLY A CA 1
ATOM 1369 C C . GLY A 1 179 ? 22.015 36.553 -19.858 1.00 68.25 179 GLY A C 1
ATOM 1370 O O . GLY A 1 179 ? 21.344 35.703 -20.435 1.00 68.25 179 GLY A O 1
ATOM 1371 N N . GLN A 1 180 ? 21.650 37.084 -18.683 1.00 74.56 180 GLN A N 1
ATOM 1372 C CA . GLN A 1 180 ? 20.421 36.722 -17.952 1.00 74.56 180 GLN A CA 1
ATOM 1373 C C . GLN A 1 180 ? 19.224 37.648 -18.251 1.00 74.56 180 GLN A C 1
ATOM 1375 O O . GLN A 1 180 ? 18.106 37.366 -17.821 1.00 74.56 180 GLN A O 1
ATOM 1380 N N . GLU A 1 181 ? 19.444 38.756 -18.967 1.00 80.81 181 GLU A N 1
ATOM 1381 C CA . GLU A 1 181 ? 18.396 39.707 -19.361 1.00 80.81 181 GLU A CA 1
ATOM 1382 C C . GLU A 1 181 ? 17.773 39.361 -20.718 1.00 80.81 181 GLU A C 1
ATOM 1384 O O . GLU A 1 181 ? 18.470 39.090 -21.699 1.00 80.81 181 GLU A O 1
ATOM 1389 N N . ASP A 1 182 ? 16.443 39.422 -20.783 1.00 78.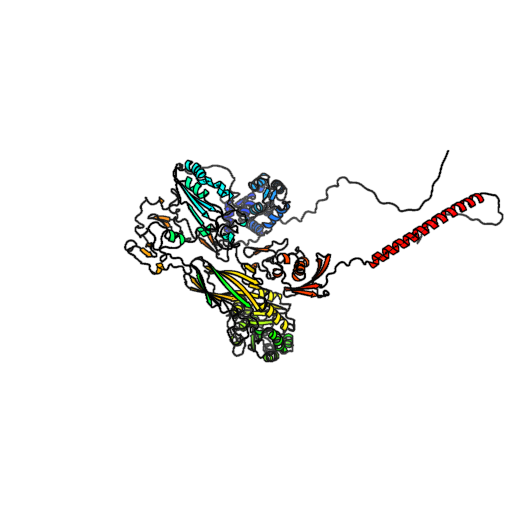06 182 ASP A N 1
ATOM 1390 C CA . ASP A 1 182 ? 15.683 39.290 -22.021 1.00 78.06 182 ASP A CA 1
ATOM 1391 C C . ASP A 1 182 ? 15.714 40.577 -22.877 1.00 78.06 182 ASP A C 1
ATOM 1393 O O . ASP A 1 182 ? 16.287 41.608 -22.514 1.00 78.06 182 ASP A O 1
ATOM 1397 N N . ALA A 1 183 ? 15.041 40.548 -24.032 1.00 72.88 183 ALA A N 1
ATOM 1398 C CA . ALA A 1 183 ? 14.959 41.694 -24.942 1.00 72.88 183 ALA A CA 1
ATOM 1399 C C . ALA A 1 183 ? 14.203 42.923 -24.377 1.00 72.88 183 ALA A C 1
ATOM 1401 O O . ALA A 1 183 ? 14.172 43.964 -25.038 1.00 72.88 183 ALA A O 1
ATOM 1402 N N . ASN A 1 184 ? 13.598 42.817 -23.189 1.00 75.50 184 ASN A N 1
ATOM 1403 C CA . ASN A 1 184 ? 12.877 43.880 -22.489 1.00 75.50 184 ASN A CA 1
ATOM 1404 C C . ASN A 1 184 ? 13.654 44.429 -21.270 1.00 75.50 184 ASN A C 1
ATOM 1406 O O . ASN A 1 184 ? 13.260 45.460 -20.723 1.00 75.50 184 ASN A O 1
ATOM 1410 N N . GLY A 1 185 ? 14.752 43.783 -20.854 1.00 78.12 185 GLY A N 1
ATOM 1411 C CA . GLY A 1 185 ? 15.480 44.099 -19.616 1.00 78.12 185 GLY A CA 1
ATOM 1412 C C . GLY A 1 185 ? 14.897 43.425 -18.364 1.00 78.12 185 GLY A C 1
ATOM 1413 O O . GLY A 1 185 ? 15.092 43.910 -17.244 1.00 78.12 185 GLY A O 1
ATOM 1414 N N . CYS A 1 186 ? 14.157 42.331 -18.547 1.00 79.75 186 CYS A N 1
ATOM 1415 C CA . CYS A 1 186 ? 13.628 41.486 -17.483 1.00 79.75 186 CYS A CA 1
ATOM 1416 C C . CYS A 1 186 ? 14.512 40.246 -17.291 1.00 79.75 186 CYS A C 1
ATOM 1418 O O . CYS A 1 186 ? 15.051 39.694 -18.249 1.00 79.75 186 CYS A O 1
ATOM 1420 N N . ILE A 1 187 ? 14.634 39.791 -16.045 1.00 81.81 187 ILE A N 1
ATOM 1421 C CA . ILE A 1 187 ? 15.393 38.602 -15.641 1.00 81.81 187 ILE A CA 1
ATOM 1422 C C . ILE A 1 187 ? 14.410 37.592 -15.055 1.00 81.81 187 ILE A C 1
ATOM 1424 O O . ILE A 1 187 ? 13.649 37.938 -14.149 1.00 81.81 187 ILE A O 1
ATOM 1428 N N . ASN A 1 188 ? 14.425 36.346 -15.534 1.00 81.38 188 ASN A N 1
ATOM 1429 C CA . ASN A 1 188 ? 13.668 35.266 -14.899 1.00 81.38 188 ASN A CA 1
ATOM 1430 C C . ASN A 1 188 ? 14.329 34.892 -13.561 1.00 81.38 188 ASN A C 1
ATOM 1432 O O . ASN A 1 188 ? 15.499 34.499 -13.524 1.00 81.38 188 ASN A O 1
ATOM 1436 N N . TYR A 1 189 ? 13.595 35.031 -12.454 1.00 75.75 189 TYR A N 1
ATOM 1437 C CA . TYR A 1 189 ? 14.191 34.859 -11.128 1.00 75.75 189 TYR A CA 1
ATOM 1438 C C . TYR A 1 189 ? 14.396 33.395 -10.727 1.00 75.75 189 TYR A C 1
ATOM 1440 O O . TYR A 1 189 ? 15.272 33.117 -9.916 1.00 75.75 189 TYR A O 1
ATOM 1448 N N . GLU A 1 190 ? 13.653 32.451 -11.306 1.00 72.88 190 GLU A N 1
ATOM 1449 C CA . GLU A 1 190 ? 13.830 31.016 -11.044 1.00 72.88 190 GLU A CA 1
ATOM 1450 C C . GLU A 1 190 ? 15.127 30.494 -11.680 1.00 72.88 190 GLU A C 1
ATOM 1452 O O . GLU A 1 190 ? 15.869 29.742 -11.044 1.00 72.88 190 GLU A O 1
ATOM 1457 N N . GLY A 1 191 ? 15.446 30.966 -12.891 1.00 67.19 191 GLY A N 1
ATOM 1458 C CA . GLY A 1 191 ? 16.706 30.705 -13.584 1.00 67.19 191 GLY A CA 1
ATOM 1459 C C . GLY A 1 191 ? 17.911 31.326 -12.878 1.00 67.19 191 GLY A C 1
ATOM 1460 O O . GLY A 1 191 ? 18.924 30.649 -12.694 1.00 67.19 191 GLY A O 1
ATOM 1461 N N . ILE A 1 192 ? 17.806 32.575 -12.401 1.00 66.88 192 ILE A N 1
ATOM 1462 C CA . ILE A 1 192 ? 18.925 33.196 -11.676 1.00 66.88 192 ILE A CA 1
ATOM 1463 C C . ILE A 1 192 ? 19.086 32.642 -10.252 1.00 66.88 192 ILE A C 1
ATOM 1465 O O . ILE A 1 192 ? 20.214 32.469 -9.799 1.00 66.88 192 ILE A O 1
ATOM 1469 N N . ALA A 1 193 ? 18.00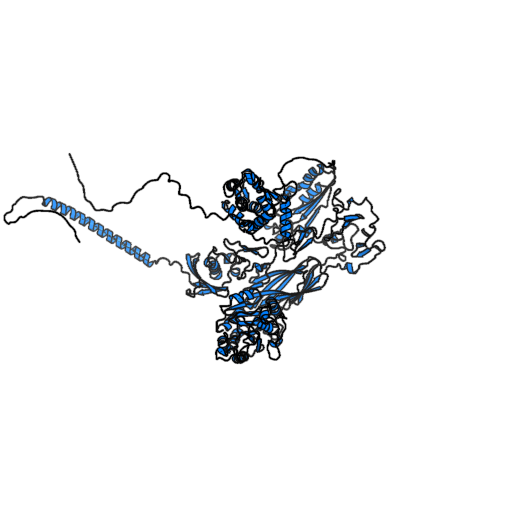0 32.258 -9.570 1.00 67.38 193 ALA A N 1
ATOM 1470 C CA . ALA A 1 193 ? 18.082 31.521 -8.307 1.00 67.38 193 ALA A CA 1
ATOM 1471 C C . ALA A 1 193 ? 18.747 30.146 -8.494 1.00 67.38 193 ALA A C 1
ATOM 1473 O O . ALA A 1 193 ? 19.491 29.707 -7.620 1.00 67.38 193 ALA A O 1
ATOM 1474 N N . PHE A 1 194 ? 18.554 29.488 -9.644 1.00 62.31 194 PHE A N 1
ATOM 1475 C CA . PHE A 1 194 ? 19.207 28.211 -9.951 1.00 62.31 194 PHE A CA 1
ATOM 1476 C C . PHE A 1 194 ? 20.717 28.385 -10.167 1.00 62.31 194 PHE A C 1
ATOM 1478 O O . PHE A 1 194 ? 21.497 27.548 -9.722 1.00 62.31 194 PHE A O 1
ATOM 1485 N N . ALA A 1 195 ? 21.138 29.498 -10.778 1.00 58.59 195 ALA A N 1
ATOM 1486 C CA . ALA A 1 195 ? 22.549 29.866 -10.911 1.00 58.59 195 ALA A CA 1
ATOM 1487 C C . ALA A 1 195 ? 23.201 30.304 -9.579 1.00 58.59 195 ALA A C 1
ATOM 1489 O O . ALA A 1 195 ? 24.411 30.158 -9.414 1.00 58.59 195 ALA A O 1
ATOM 1490 N N . LEU A 1 196 ? 22.416 30.830 -8.630 1.00 58.94 196 LEU A N 1
ATOM 1491 C CA . LEU A 1 196 ? 22.880 31.275 -7.307 1.00 58.94 196 LEU A CA 1
ATOM 1492 C C . LEU A 1 196 ? 22.880 30.165 -6.237 1.00 58.94 196 LEU A C 1
ATOM 1494 O O . LEU A 1 196 ? 23.569 30.290 -5.224 1.00 58.94 196 LEU A O 1
ATOM 1498 N N . HIS A 1 197 ? 22.116 29.088 -6.433 1.00 55.34 197 HIS A N 1
ATOM 1499 C CA . HIS A 1 197 ? 21.983 27.997 -5.469 1.00 55.34 197 HIS A CA 1
ATOM 1500 C C . HIS A 1 197 ? 23.095 26.936 -5.647 1.00 55.34 197 HIS A C 1
ATOM 1502 O O . HIS A 1 197 ? 23.289 26.440 -6.758 1.00 55.34 197 HIS A O 1
ATOM 1508 N N . PRO A 1 198 ? 23.787 26.488 -4.576 1.00 48.34 198 PRO A N 1
ATOM 1509 C CA . PRO A 1 198 ? 24.937 25.572 -4.674 1.00 48.34 198 PRO A CA 1
ATOM 1510 C C . PRO A 1 198 ? 24.613 24.149 -5.175 1.00 48.34 198 PRO A C 1
ATOM 1512 O O . PRO A 1 198 ? 25.525 23.349 -5.361 1.00 48.34 198 PRO A O 1
ATOM 1515 N N . GLY A 1 199 ? 23.335 23.820 -5.397 1.00 47.25 199 GLY A N 1
ATOM 1516 C CA . GLY A 1 199 ? 22.898 22.589 -6.069 1.00 47.25 199 GLY A CA 1
ATOM 1517 C C . GLY A 1 199 ? 22.677 22.715 -7.586 1.00 47.25 199 GLY A C 1
ATOM 1518 O O . GLY A 1 199 ? 22.324 21.722 -8.219 1.00 47.25 199 GLY A O 1
ATOM 1519 N N . GLY A 1 200 ? 22.832 23.908 -8.171 1.00 39.03 200 GLY A N 1
ATOM 1520 C CA . GLY A 1 200 ? 22.715 24.124 -9.614 1.00 39.03 200 GLY A CA 1
ATOM 1521 C C . GLY A 1 200 ? 23.948 23.632 -10.380 1.00 39.03 200 GLY A C 1
ATOM 1522 O O . GLY A 1 200 ? 25.089 23.844 -9.961 1.00 39.03 200 GLY A O 1
ATOM 1523 N N . VAL A 1 201 ? 23.740 22.996 -11.538 1.00 38.72 201 VAL A N 1
ATOM 1524 C CA . VAL A 1 201 ? 24.839 22.578 -12.429 1.00 38.72 201 VAL A CA 1
ATOM 1525 C C . VAL A 1 201 ? 25.404 23.815 -13.136 1.00 38.72 201 VAL A C 1
ATOM 1527 O O . VAL A 1 201 ? 24.942 24.198 -14.207 1.00 38.72 201 VAL A O 1
ATOM 1530 N N . GLY A 1 202 ? 26.381 24.466 -12.499 1.00 39.09 202 GLY A N 1
ATOM 1531 C CA . GLY A 1 202 ? 27.034 25.673 -13.025 1.00 39.09 202 GLY A CA 1
ATOM 1532 C C . GLY A 1 202 ? 28.105 26.318 -12.131 1.00 39.09 202 GLY A C 1
ATOM 1533 O O . GLY A 1 202 ? 28.851 27.169 -12.608 1.00 39.09 202 GLY A O 1
ATOM 1534 N N . GLY A 1 203 ? 28.229 25.913 -10.859 1.00 33.25 203 GLY A N 1
ATOM 1535 C CA . GLY A 1 203 ? 29.094 26.595 -9.883 1.00 33.25 203 GLY A CA 1
ATOM 1536 C C . GLY A 1 203 ? 30.617 26.466 -10.069 1.00 33.25 203 GLY A C 1
ATOM 1537 O O . GLY A 1 203 ? 31.347 27.254 -9.475 1.00 33.25 203 GLY A O 1
ATOM 1538 N N . GLN A 1 204 ? 31.119 25.506 -10.860 1.00 36.09 204 GLN A N 1
ATOM 1539 C CA . GLN A 1 204 ? 32.569 25.248 -10.985 1.00 36.09 204 GLN A CA 1
ATOM 1540 C C . GLN A 1 204 ? 33.233 25.825 -12.252 1.00 36.09 204 GLN A C 1
ATOM 1542 O O . GLN A 1 204 ? 34.429 26.103 -12.213 1.00 36.09 204 GLN A O 1
ATOM 1547 N N . ASP A 1 205 ? 32.492 26.084 -13.336 1.00 35.34 205 ASP A N 1
ATOM 1548 C CA . ASP A 1 205 ? 33.091 26.531 -14.611 1.00 35.34 205 ASP A CA 1
ATOM 1549 C C . ASP A 1 205 ? 33.254 28.062 -14.741 1.00 35.34 205 ASP A C 1
ATOM 1551 O O . ASP A 1 205 ? 34.094 28.541 -15.505 1.00 35.34 205 ASP A O 1
ATOM 1555 N N . TRP A 1 206 ? 32.495 28.863 -13.982 1.00 33.41 206 TRP A N 1
ATOM 1556 C CA . TRP A 1 206 ? 32.433 30.324 -14.180 1.00 33.41 206 TRP A CA 1
ATOM 1557 C C . TRP A 1 206 ? 33.653 31.124 -13.688 1.00 33.41 206 TRP A C 1
ATOM 1559 O O . TRP A 1 206 ? 33.827 32.273 -14.096 1.00 33.41 206 TRP A O 1
ATOM 1569 N N . LEU A 1 207 ? 34.520 30.543 -12.850 1.00 30.62 207 LEU A N 1
ATOM 1570 C CA . LEU A 1 207 ? 35.716 31.218 -12.312 1.00 30.62 207 LEU A CA 1
ATOM 1571 C C . LEU A 1 207 ? 37.024 30.881 -13.049 1.00 30.62 207 LEU A C 1
ATOM 1573 O O . LEU A 1 207 ? 38.045 31.519 -12.801 1.00 30.62 207 LEU A O 1
ATOM 1577 N N . ALA A 1 208 ? 37.011 29.933 -13.990 1.00 30.02 208 ALA A N 1
ATOM 1578 C CA . ALA A 1 208 ? 38.205 29.536 -14.745 1.00 30.02 208 ALA A CA 1
ATOM 1579 C C . ALA A 1 208 ? 38.554 30.484 -15.918 1.00 30.02 208 ALA A C 1
ATOM 1581 O O . ALA A 1 208 ? 39.592 30.318 -16.558 1.00 30.02 208 ALA A O 1
ATOM 1582 N N . ALA A 1 209 ? 37.695 31.465 -16.224 1.00 29.09 209 ALA A N 1
ATOM 1583 C CA . ALA A 1 209 ? 37.644 32.120 -17.535 1.00 29.09 209 ALA A CA 1
ATOM 1584 C C . ALA A 1 209 ? 38.007 33.625 -17.568 1.00 29.09 209 ALA A C 1
ATOM 1586 O O . ALA A 1 209 ? 37.521 34.336 -18.451 1.00 29.09 209 ALA A O 1
ATOM 1587 N N . GLN A 1 210 ? 38.869 34.125 -16.664 1.00 31.33 210 GLN A N 1
ATOM 1588 C CA . GLN A 1 210 ? 39.589 35.402 -16.873 1.00 31.33 210 GLN A CA 1
ATOM 1589 C C . GLN A 1 210 ? 40.790 35.632 -15.923 1.00 31.33 210 GLN A C 1
ATOM 1591 O O . GLN A 1 210 ? 40.656 36.180 -14.832 1.00 31.33 210 GLN A O 1
ATOM 1596 N N . ALA A 1 211 ? 41.993 35.274 -16.382 1.00 27.53 211 ALA A N 1
ATOM 1597 C CA . ALA A 1 211 ? 43.276 35.807 -15.905 1.00 27.53 211 ALA A CA 1
ATOM 1598 C C . ALA A 1 211 ? 44.294 35.761 -17.066 1.00 27.53 211 ALA A C 1
ATOM 1600 O O . ALA A 1 211 ? 44.323 34.783 -17.810 1.00 27.53 211 ALA A O 1
ATOM 1601 N N . GLU A 1 212 ? 45.067 36.832 -17.270 1.00 27.39 212 GLU A N 1
ATOM 1602 C CA . GLU A 1 212 ? 45.767 37.104 -18.542 1.00 27.39 212 GLU A CA 1
ATOM 1603 C C . GLU A 1 212 ? 47.211 36.564 -18.658 1.00 27.39 212 GLU A C 1
ATOM 1605 O O . GLU A 1 212 ? 47.845 36.155 -17.684 1.00 27.39 212 GLU A O 1
ATOM 1610 N N . ASP A 1 213 ? 47.733 36.629 -19.890 1.00 27.05 213 ASP A N 1
ATOM 1611 C CA . ASP A 1 213 ? 49.114 36.360 -20.312 1.00 27.05 213 ASP A CA 1
ATOM 1612 C C . ASP A 1 213 ? 50.218 36.898 -19.373 1.00 27.05 213 ASP A C 1
ATOM 1614 O O . ASP A 1 213 ? 50.421 38.109 -19.265 1.00 27.05 213 ASP A O 1
ATOM 1618 N N . VAL A 1 214 ? 51.092 36.003 -18.887 1.00 26.73 214 VAL A N 1
ATOM 1619 C CA . VAL A 1 214 ? 52.538 36.286 -18.752 1.00 26.73 214 VAL A CA 1
ATOM 1620 C C . VAL A 1 214 ? 53.352 35.057 -19.184 1.00 26.73 214 VAL A C 1
ATOM 1622 O O . VAL A 1 214 ? 53.070 33.925 -18.806 1.00 26.73 214 VAL A O 1
ATOM 1625 N N . SER A 1 215 ? 54.389 35.282 -19.990 1.00 29.06 215 SER A N 1
ATOM 1626 C CA . SER A 1 215 ? 55.214 34.250 -20.636 1.00 29.06 215 SER A CA 1
ATOM 1627 C C . SER A 1 215 ? 56.206 33.521 -19.713 1.00 29.06 215 SER A C 1
ATOM 1629 O O . SER A 1 215 ? 56.891 34.188 -18.937 1.00 29.06 215 SER A O 1
ATOM 1631 N N . SER A 1 216 ? 56.498 32.233 -19.968 1.00 29.64 216 SER A N 1
ATOM 1632 C CA . SER A 1 216 ? 57.800 31.844 -20.576 1.00 29.64 216 SER A CA 1
ATOM 1633 C C . SER A 1 216 ? 57.977 30.345 -20.929 1.00 29.64 216 SER A C 1
ATOM 1635 O O . SER A 1 216 ? 58.012 29.486 -20.061 1.00 29.64 216 SER A O 1
ATOM 1637 N N . ASP A 1 217 ? 58.223 30.124 -22.228 1.00 33.41 217 ASP A N 1
ATOM 1638 C CA . ASP A 1 217 ? 59.038 29.085 -22.897 1.00 33.41 217 ASP A CA 1
ATOM 1639 C C . ASP A 1 217 ? 58.702 27.565 -22.906 1.00 33.41 217 ASP A C 1
ATOM 1641 O O . ASP A 1 217 ? 57.996 27.012 -22.074 1.00 33.41 217 ASP A O 1
ATOM 1645 N N . ASP A 1 218 ? 59.259 26.924 -23.944 1.00 41.16 218 ASP A N 1
ATOM 1646 C CA . ASP A 1 218 ? 59.432 25.490 -24.234 1.00 41.16 218 ASP A CA 1
ATOM 1647 C C . ASP A 1 218 ? 58.204 24.539 -24.258 1.00 41.16 218 ASP A C 1
ATOM 1649 O O . ASP A 1 218 ? 57.992 23.691 -23.392 1.00 41.16 218 ASP A O 1
ATOM 1653 N N . SER A 1 219 ? 57.504 24.485 -25.405 1.00 35.06 219 SER A N 1
ATOM 1654 C CA . SER A 1 219 ? 57.791 23.397 -26.374 1.00 35.06 219 SER A CA 1
ATOM 1655 C C . SER A 1 219 ? 56.992 23.435 -27.701 1.00 35.06 219 SER A C 1
ATOM 1657 O O . SER A 1 219 ? 55.774 23.550 -27.755 1.00 35.06 219 SER A O 1
ATOM 1659 N N . LYS A 1 220 ? 57.735 23.286 -28.811 1.00 37.94 220 LYS A N 1
ATOM 1660 C CA . LYS A 1 220 ? 57.358 22.790 -30.163 1.00 37.94 220 LYS A CA 1
ATOM 1661 C C . LYS A 1 220 ? 55.905 22.977 -30.669 1.00 37.94 220 LYS A C 1
ATOM 1663 O O . LYS A 1 220 ? 55.062 22.094 -30.537 1.00 37.94 220 LYS A O 1
ATOM 1668 N N . LYS A 1 221 ? 55.685 24.017 -31.487 1.00 30.78 221 LYS A N 1
ATOM 1669 C CA . LYS A 1 221 ? 54.533 24.090 -32.414 1.00 30.78 221 LYS A CA 1
ATOM 1670 C C . LYS A 1 221 ? 54.664 23.102 -33.583 1.00 30.78 221 LYS A C 1
ATOM 1672 O O . LYS A 1 221 ? 55.687 23.094 -34.267 1.00 30.78 221 LYS A O 1
ATOM 1677 N N . PHE A 1 222 ? 53.581 22.391 -33.899 1.00 32.78 222 PHE A N 1
ATOM 1678 C CA . PHE A 1 222 ? 53.343 21.793 -35.220 1.00 32.78 222 PHE A CA 1
ATOM 1679 C C . PHE A 1 222 ? 52.392 22.688 -36.027 1.00 32.78 222 PHE A C 1
ATOM 1681 O O . PHE A 1 222 ? 51.440 23.235 -35.477 1.00 32.78 222 PHE A O 1
ATOM 1688 N N . SER A 1 223 ? 52.634 22.840 -37.333 1.00 30.02 223 SER A N 1
ATOM 1689 C CA . SER A 1 223 ? 51.749 23.596 -38.232 1.00 30.02 223 SER A CA 1
ATOM 1690 C C . SER A 1 223 ? 50.905 22.643 -39.078 1.00 30.02 223 SER A C 1
ATOM 1692 O O . SER A 1 223 ? 51.358 22.120 -40.092 1.00 30.02 223 SER A O 1
ATOM 1694 N N . ILE A 1 224 ? 49.661 22.410 -38.657 1.00 31.58 224 ILE A N 1
ATOM 1695 C CA . ILE A 1 224 ? 48.682 21.690 -39.477 1.00 31.58 224 ILE A CA 1
ATOM 1696 C C . ILE A 1 224 ? 48.191 22.650 -40.565 1.00 31.58 224 ILE A C 1
ATOM 1698 O O . ILE A 1 224 ? 47.604 23.686 -40.257 1.00 31.58 224 ILE A O 1
ATOM 1702 N N . GLN A 1 225 ? 48.407 22.313 -41.838 1.00 33.72 225 GLN A N 1
ATOM 1703 C CA . GLN A 1 225 ? 47.741 22.996 -42.949 1.00 33.72 225 GLN A CA 1
ATOM 1704 C C . GLN A 1 225 ? 46.477 22.232 -43.336 1.00 33.72 225 GLN A C 1
ATOM 1706 O O . GLN A 1 225 ? 46.508 21.317 -44.156 1.00 33.72 225 GLN A O 1
ATOM 1711 N N . VAL A 1 226 ? 45.354 22.623 -42.732 1.00 37.16 226 VAL A N 1
ATOM 1712 C CA . VAL A 1 226 ? 44.030 22.169 -43.164 1.00 37.16 226 VAL A CA 1
ATOM 1713 C C . VAL A 1 226 ? 43.699 22.845 -44.494 1.00 37.16 226 VAL A C 1
ATOM 1715 O O . VAL A 1 226 ? 43.689 24.072 -44.587 1.00 37.16 226 VAL A O 1
ATOM 1718 N N . ARG A 1 227 ? 43.391 22.048 -45.518 1.00 45.78 227 ARG A N 1
ATOM 1719 C CA . ARG A 1 227 ? 42.755 22.514 -46.753 1.00 45.78 227 ARG A CA 1
ATOM 1720 C C . ARG A 1 227 ? 41.344 21.940 -46.796 1.00 45.78 227 ARG A C 1
ATOM 1722 O O . ARG A 1 227 ? 41.187 20.729 -46.677 1.00 45.78 227 ARG A O 1
ATOM 1729 N N . GLN A 1 228 ? 40.335 22.788 -46.986 1.00 41.69 228 GLN A N 1
ATOM 1730 C CA . GLN A 1 228 ? 38.979 22.305 -47.253 1.00 41.69 228 GLN A CA 1
ATOM 1731 C C . GLN A 1 228 ? 38.964 21.520 -48.570 1.00 41.69 228 GLN A C 1
ATOM 1733 O O . GLN A 1 228 ? 39.500 21.982 -49.581 1.00 41.69 228 GLN A O 1
ATOM 1738 N N . VAL A 1 229 ? 38.348 20.339 -48.545 1.00 52.28 229 VAL A N 1
ATOM 1739 C CA . VAL A 1 229 ? 37.966 19.625 -49.764 1.00 52.28 229 VAL A CA 1
ATOM 1740 C C . VAL A 1 229 ? 36.745 20.339 -50.331 1.00 52.28 229 VAL A C 1
ATOM 1742 O O . VAL A 1 229 ? 35.726 20.478 -49.657 1.00 52.28 229 VAL A O 1
ATOM 1745 N N . GLU A 1 230 ? 36.874 20.836 -51.553 1.00 58.44 230 GLU A N 1
ATOM 1746 C CA . GLU A 1 230 ? 35.761 21.389 -52.319 1.00 58.44 230 GLU A CA 1
ATOM 1747 C C . GLU A 1 230 ? 34.980 20.217 -52.949 1.00 58.44 230 GLU A C 1
ATOM 1749 O O . GLU A 1 230 ? 35.596 19.268 -53.432 1.00 58.44 230 GLU A O 1
ATOM 1754 N N . ASP A 1 231 ? 33.645 20.302 -52.979 1.00 63.91 231 ASP A N 1
ATOM 1755 C CA . ASP A 1 231 ? 32.746 19.417 -53.748 1.00 63.91 231 ASP A CA 1
ATOM 1756 C C . ASP A 1 231 ? 32.421 18.002 -53.184 1.00 63.91 231 ASP A C 1
ATOM 1758 O O . ASP A 1 231 ? 32.195 17.057 -53.938 1.00 63.91 231 ASP A O 1
ATOM 1762 N N . TYR A 1 232 ? 32.336 17.838 -51.855 1.00 66.12 232 TYR A N 1
ATOM 1763 C CA . TYR A 1 232 ? 32.030 16.549 -51.190 1.00 66.12 232 TYR A CA 1
ATOM 1764 C C . TYR A 1 232 ? 30.538 16.123 -51.287 1.00 66.12 232 TYR A C 1
ATOM 1766 O O . TYR A 1 232 ? 29.672 16.955 -51.015 1.00 66.12 232 TYR A O 1
ATOM 1774 N N . PRO A 1 233 ? 30.176 14.864 -51.617 1.00 75.62 233 PRO A N 1
ATOM 1775 C CA . PRO A 1 233 ? 28.781 14.434 -51.827 1.00 75.62 233 PRO A CA 1
ATOM 1776 C C . PRO A 1 233 ? 27.886 14.497 -50.573 1.00 75.62 233 PRO A C 1
ATOM 1778 O O . PRO A 1 233 ? 28.325 14.200 -49.465 1.00 75.62 233 PRO A O 1
ATOM 1781 N N . VAL A 1 234 ? 26.601 14.841 -50.740 1.00 80.69 234 VAL A N 1
ATOM 1782 C CA . VAL A 1 234 ? 25.635 14.945 -49.627 1.00 80.69 234 VAL A CA 1
ATOM 1783 C C . VAL A 1 234 ? 24.281 14.319 -49.970 1.00 80.69 234 VAL A C 1
ATOM 1785 O O . VAL A 1 234 ? 23.643 14.685 -50.957 1.00 80.69 234 VAL A O 1
ATOM 1788 N N . ASP A 1 235 ? 23.788 13.460 -49.079 1.00 80.12 235 ASP A N 1
ATOM 1789 C CA . ASP A 1 235 ? 22.412 12.960 -49.086 1.00 80.12 235 ASP A CA 1
ATOM 1790 C C . ASP A 1 235 ? 21.593 13.628 -47.975 1.00 80.12 235 ASP A C 1
ATOM 1792 O O . ASP A 1 235 ? 22.062 13.767 -46.845 1.00 80.12 235 ASP A O 1
ATOM 1796 N N . ILE A 1 236 ? 20.357 14.031 -48.279 1.00 79.44 236 ILE A N 1
ATOM 1797 C CA . ILE A 1 236 ? 19.439 14.651 -47.313 1.00 79.44 236 ILE A CA 1
ATOM 1798 C C . ILE A 1 236 ? 18.090 13.934 -47.359 1.00 79.44 236 ILE A C 1
ATOM 1800 O O . ILE A 1 236 ? 17.321 14.107 -48.304 1.00 79.44 236 ILE A O 1
ATOM 1804 N N . TYR A 1 237 ? 17.763 13.158 -46.327 1.00 77.62 237 TYR A N 1
ATOM 1805 C CA . TYR A 1 237 ? 16.421 12.599 -46.169 1.00 77.62 237 TYR A CA 1
ATOM 1806 C C . TYR A 1 237 ? 15.611 13.469 -45.205 1.00 77.62 237 TYR A C 1
ATOM 1808 O O . TYR A 1 237 ? 15.897 13.519 -44.012 1.00 77.62 237 TYR A O 1
ATOM 1816 N N . TYR A 1 238 ? 14.628 14.199 -45.729 1.00 82.06 238 TYR A N 1
ATOM 1817 C CA . TYR A 1 238 ? 13.803 15.106 -44.939 1.00 82.06 238 TYR A CA 1
ATOM 1818 C C . TYR A 1 238 ? 12.600 14.347 -44.369 1.00 82.06 238 TYR A C 1
ATOM 1820 O O . TYR A 1 238 ? 11.802 13.788 -45.123 1.00 82.06 238 TYR A O 1
ATOM 1828 N N . LEU A 1 239 ? 12.471 14.319 -43.044 1.00 78.31 239 LEU A N 1
ATOM 1829 C CA . LEU A 1 239 ? 11.268 13.855 -42.355 1.00 78.31 239 LEU A CA 1
ATOM 1830 C C . LEU A 1 239 ? 10.438 15.066 -41.933 1.00 78.31 239 LEU A C 1
ATOM 1832 O O . LEU A 1 239 ? 10.996 16.074 -41.505 1.00 78.31 239 LEU A O 1
ATOM 1836 N N . MET A 1 240 ? 9.117 14.965 -42.063 1.00 82.00 240 MET A N 1
ATOM 1837 C CA . MET A 1 240 ? 8.194 16.025 -41.668 1.00 82.00 240 MET A CA 1
ATOM 1838 C C . MET A 1 240 ? 6.955 15.443 -40.988 1.00 82.00 240 MET A C 1
ATOM 1840 O O . MET A 1 240 ? 6.340 14.513 -41.516 1.00 82.00 240 MET A O 1
ATOM 1844 N N . ASP A 1 241 ? 6.559 16.031 -39.865 1.00 81.19 241 ASP A N 1
ATOM 1845 C CA . ASP A 1 241 ? 5.206 15.862 -39.349 1.00 81.19 241 ASP A CA 1
ATOM 1846 C C . ASP A 1 241 ? 4.180 16.506 -40.304 1.00 81.19 241 ASP A C 1
ATOM 1848 O O . ASP A 1 241 ? 4.383 17.598 -40.840 1.00 81.19 241 ASP A O 1
ATOM 1852 N N . LEU A 1 242 ? 3.067 15.812 -40.527 1.00 83.25 242 LEU A N 1
ATOM 1853 C CA . LEU A 1 242 ? 1.910 16.303 -41.267 1.00 83.25 242 LEU A CA 1
ATOM 1854 C C . LEU A 1 242 ? 0.665 16.419 -40.374 1.00 83.25 242 LEU A C 1
ATOM 1856 O O . LEU A 1 242 ? -0.454 16.296 -40.877 1.00 83.25 242 LEU A O 1
ATOM 1860 N N . SER A 1 243 ? 0.813 16.659 -39.071 1.00 83.75 243 SER A N 1
ATOM 1861 C CA . SER A 1 243 ? -0.281 17.115 -38.213 1.00 83.75 243 SER A CA 1
ATOM 1862 C C . SER A 1 243 ? -0.831 18.466 -38.689 1.00 83.75 243 SER A C 1
ATOM 1864 O O . SER A 1 243 ? -0.263 19.166 -39.534 1.00 83.75 243 SER A O 1
ATOM 1866 N N . TYR A 1 244 ? -1.975 18.860 -38.133 1.00 80.69 244 TYR A N 1
ATOM 1867 C CA . TYR A 1 244 ? -2.605 20.133 -38.477 1.00 80.69 244 TYR A CA 1
ATOM 1868 C C . TYR A 1 244 ? -1.813 21.343 -37.950 1.00 80.69 244 TYR A C 1
ATOM 1870 O O . TYR A 1 244 ? -2.007 22.453 -38.447 1.00 80.69 244 TYR A O 1
ATOM 1878 N N . SER A 1 245 ? -0.912 21.126 -36.985 1.00 76.88 245 SER A N 1
ATOM 1879 C CA . SER A 1 245 ? 0.023 22.118 -36.444 1.00 76.88 245 SER A CA 1
ATOM 1880 C C . SER A 1 245 ? 0.970 22.620 -37.537 1.00 76.88 245 SER A C 1
ATOM 1882 O O . SER A 1 245 ? 1.057 23.818 -37.788 1.00 76.88 245 SER A O 1
ATOM 1884 N N . MET A 1 246 ? 1.581 21.690 -38.280 1.00 78.88 246 MET A N 1
ATOM 1885 C CA . MET A 1 246 ? 2.620 21.947 -39.291 1.00 78.88 246 MET A CA 1
ATOM 1886 C C . MET A 1 246 ? 2.064 22.368 -40.666 1.00 78.88 246 MET A C 1
ATOM 1888 O O . MET A 1 246 ? 2.733 22.290 -41.702 1.00 78.88 246 MET A O 1
ATOM 1892 N N . LYS A 1 247 ? 0.806 22.819 -40.706 1.00 79.94 247 LYS A N 1
ATOM 1893 C CA . LYS A 1 247 ? 0.081 23.181 -41.932 1.00 79.94 247 LYS A CA 1
ATOM 1894 C C . LYS A 1 247 ? 0.675 24.396 -42.651 1.00 79.94 247 LYS A C 1
ATOM 1896 O O . LYS A 1 247 ? 0.726 24.408 -43.884 1.00 79.94 247 LYS A O 1
ATOM 1901 N N . ASP A 1 248 ? 1.121 25.397 -41.899 1.00 79.38 248 ASP A N 1
ATOM 1902 C CA . ASP A 1 248 ? 1.680 26.632 -42.460 1.00 79.38 248 ASP A CA 1
ATOM 1903 C C . ASP A 1 248 ? 3.161 26.446 -42.860 1.00 79.38 248 ASP A C 1
ATOM 1905 O O . ASP A 1 248 ? 3.632 27.005 -43.862 1.00 79.38 248 ASP A O 1
ATOM 1909 N N . ASP A 1 249 ? 3.872 25.542 -42.181 1.00 81.38 249 ASP A N 1
ATOM 1910 C CA . ASP A 1 249 ? 5.190 25.048 -42.583 1.00 81.38 249 ASP A CA 1
ATOM 1911 C C . ASP A 1 249 ? 5.130 24.252 -43.887 1.00 81.38 249 ASP A C 1
ATOM 1913 O O . ASP A 1 249 ? 5.940 24.499 -44.783 1.00 81.38 249 ASP A O 1
ATOM 1917 N N . LEU A 1 250 ? 4.127 23.381 -44.065 1.00 81.88 250 LEU A N 1
ATOM 1918 C CA . LEU A 1 250 ? 3.936 22.609 -45.300 1.00 81.88 250 LEU A CA 1
ATOM 1919 C C . LEU A 1 250 ? 3.839 23.518 -46.535 1.00 81.88 250 LEU A C 1
ATOM 1921 O O . LEU A 1 250 ? 4.369 23.179 -47.595 1.00 81.88 250 LEU A O 1
ATOM 1925 N N . TRP A 1 251 ? 3.212 24.691 -46.404 1.00 77.94 251 TRP A N 1
ATOM 1926 C CA . TRP A 1 251 ? 3.195 25.720 -47.450 1.00 77.94 251 TRP A CA 1
ATOM 1927 C C . TRP A 1 251 ? 4.574 26.374 -47.645 1.00 77.94 251 TRP A C 1
ATOM 1929 O O . TRP A 1 251 ? 5.051 26.533 -48.775 1.00 77.94 251 TRP A O 1
ATOM 1939 N N . SER A 1 252 ? 5.254 26.701 -46.548 1.00 79.75 252 SER A N 1
ATOM 1940 C CA . SER A 1 252 ? 6.572 27.348 -46.539 1.00 79.75 252 SER A CA 1
ATOM 1941 C C . SER A 1 252 ? 7.684 26.484 -47.160 1.00 79.75 252 SER A C 1
ATOM 1943 O O . SER A 1 252 ? 8.578 27.013 -47.842 1.00 79.75 252 SER A O 1
ATOM 1945 N N . ILE A 1 253 ? 7.609 25.155 -47.000 1.00 81.62 253 ILE A N 1
ATOM 1946 C CA . ILE A 1 253 ? 8.606 24.198 -47.502 1.00 81.62 253 ILE A CA 1
ATOM 1947 C C . ILE A 1 253 ? 8.347 23.667 -48.922 1.00 81.62 253 ILE A C 1
ATOM 1949 O O . ILE A 1 253 ? 9.190 22.949 -49.455 1.00 81.62 253 ILE A O 1
ATOM 1953 N N . GLN A 1 254 ? 7.257 24.041 -49.604 1.00 81.94 254 GLN A N 1
ATOM 1954 C CA . GLN A 1 254 ? 6.934 23.517 -50.951 1.00 81.94 254 GLN A CA 1
ATOM 1955 C C . GLN A 1 254 ? 8.023 23.734 -52.020 1.00 81.94 254 GLN A C 1
ATOM 1957 O O . GLN A 1 254 ? 8.014 23.106 -53.079 1.00 81.94 254 GLN A O 1
ATOM 1962 N N . ASN A 1 255 ? 8.947 24.665 -51.778 1.00 83.06 255 ASN A N 1
ATOM 1963 C CA . ASN A 1 255 ? 10.099 24.928 -52.641 1.00 83.06 255 ASN A CA 1
ATOM 1964 C C . ASN A 1 255 ? 11.436 24.773 -51.880 1.00 83.06 255 ASN A C 1
ATOM 1966 O O . ASN A 1 255 ? 12.468 25.279 -52.335 1.00 83.06 255 ASN A O 1
ATOM 1970 N N . LEU A 1 256 ? 11.421 24.103 -50.717 1.00 85.00 256 LEU A N 1
ATOM 1971 C CA . LEU A 1 256 ? 12.582 23.876 -49.856 1.00 85.00 256 LEU A CA 1
ATOM 1972 C C . LEU A 1 256 ? 13.659 23.086 -50.588 1.00 85.00 256 LEU A C 1
ATOM 1974 O O . LEU A 1 256 ? 14.799 23.524 -50.564 1.00 85.00 256 LEU A O 1
ATOM 1978 N N . GLY A 1 257 ? 13.312 22.018 -51.313 1.00 83.00 257 GLY A N 1
ATOM 1979 C CA . GLY A 1 257 ? 14.282 21.232 -52.082 1.00 83.00 257 GLY A CA 1
ATOM 1980 C C . GLY A 1 257 ? 15.095 22.110 -53.034 1.00 83.00 257 GLY A C 1
ATOM 1981 O O . GLY A 1 257 ? 16.322 22.092 -53.008 1.00 83.00 257 GLY A O 1
ATOM 1982 N N . THR A 1 258 ? 14.432 22.978 -53.805 1.00 85.88 258 THR A N 1
ATOM 1983 C CA . THR A 1 258 ? 15.122 23.951 -54.676 1.00 85.88 258 THR A CA 1
ATOM 1984 C C . THR A 1 258 ? 15.912 25.021 -53.922 1.00 85.88 258 THR A C 1
ATOM 1986 O O . THR A 1 258 ? 17.003 25.374 -54.368 1.00 85.88 258 THR A O 1
ATOM 1989 N N . LYS A 1 259 ? 15.407 25.538 -52.790 1.00 85.56 259 LYS A N 1
ATOM 1990 C CA . LYS A 1 259 ? 16.142 26.516 -51.964 1.00 85.56 259 LYS A CA 1
ATOM 1991 C C . LYS A 1 259 ? 17.414 25.877 -51.400 1.00 85.56 259 LYS A C 1
ATOM 1993 O O . LYS A 1 259 ? 18.508 26.389 -51.628 1.00 85.56 259 LYS A O 1
ATOM 1998 N N . LEU A 1 260 ? 17.270 24.728 -50.748 1.00 83.19 260 LEU A N 1
ATOM 1999 C CA . LEU A 1 260 ? 18.336 23.930 -50.157 1.00 83.19 260 LEU A CA 1
ATOM 2000 C C . LEU A 1 260 ? 19.375 23.554 -51.216 1.00 83.19 260 LEU A C 1
ATOM 2002 O O . LEU A 1 260 ? 20.537 23.913 -51.068 1.00 83.19 260 LEU A O 1
ATOM 2006 N N . ALA A 1 261 ? 18.962 22.989 -52.353 1.00 82.56 261 ALA A N 1
ATOM 2007 C CA . ALA A 1 261 ? 19.872 22.679 -53.453 1.00 82.56 261 ALA A CA 1
ATOM 2008 C C . ALA A 1 261 ? 20.586 23.909 -54.035 1.00 82.56 261 ALA A C 1
ATOM 2010 O O . ALA A 1 261 ? 21.729 23.787 -54.455 1.00 82.56 261 ALA A O 1
ATOM 2011 N N . SER A 1 262 ? 19.977 25.101 -54.036 1.00 85.19 262 SER A N 1
ATOM 2012 C CA . SER A 1 262 ? 20.660 26.330 -54.485 1.00 85.19 262 SER A CA 1
ATOM 2013 C C . SER A 1 262 ? 21.719 26.861 -53.510 1.00 85.19 262 SER A C 1
ATOM 2015 O O . SER A 1 262 ? 22.559 27.665 -53.914 1.00 85.19 262 SER A O 1
ATOM 2017 N N . GLN A 1 263 ? 21.697 26.429 -52.243 1.00 86.88 263 GLN A N 1
ATOM 2018 C CA . GLN A 1 263 ? 22.770 26.703 -51.281 1.00 86.88 263 GLN A CA 1
ATOM 2019 C C . GLN A 1 263 ? 23.778 25.552 -51.244 1.00 86.88 263 GLN A C 1
ATOM 2021 O O . GLN A 1 263 ? 24.971 25.792 -51.383 1.00 86.88 263 GLN A O 1
ATOM 2026 N N . MET A 1 264 ? 23.306 24.305 -51.160 1.00 82.12 264 MET A N 1
ATOM 2027 C CA . MET A 1 264 ? 24.159 23.116 -51.140 1.00 82.12 264 MET A CA 1
ATOM 2028 C C . MET A 1 264 ? 24.988 22.980 -52.423 1.00 82.12 264 MET A C 1
ATOM 2030 O O . MET A 1 264 ? 26.159 22.651 -52.327 1.00 82.12 264 MET A O 1
ATOM 2034 N N . ARG A 1 265 ? 24.483 23.374 -53.605 1.00 79.56 265 ARG A N 1
ATOM 2035 C CA . ARG A 1 265 ? 25.277 23.421 -54.857 1.00 79.56 265 ARG A CA 1
ATOM 2036 C C . ARG A 1 265 ? 26.345 24.524 -54.923 1.00 79.56 265 ARG A C 1
ATOM 2038 O O . ARG A 1 265 ? 26.964 24.708 -55.965 1.00 79.56 265 ARG A O 1
ATOM 2045 N N . LYS A 1 266 ? 26.578 25.251 -53.826 1.00 81.69 266 LYS A N 1
ATOM 2046 C CA . LYS A 1 266 ? 27.776 26.086 -53.610 1.00 81.69 266 LYS A CA 1
ATOM 2047 C C . LYS A 1 266 ? 28.876 25.348 -52.832 1.00 81.69 266 LYS A C 1
ATOM 2049 O O . LYS A 1 266 ? 29.961 25.892 -52.673 1.00 81.69 266 LYS A O 1
ATOM 2054 N N . LEU A 1 267 ? 28.559 24.164 -52.308 1.00 75.19 267 LEU A N 1
ATOM 2055 C CA . LEU A 1 267 ? 29.400 23.322 -51.453 1.00 75.19 267 LEU A CA 1
ATOM 2056 C C . LEU A 1 267 ? 29.615 21.924 -52.070 1.00 75.19 267 LEU A C 1
ATOM 2058 O O . LEU A 1 267 ? 30.649 21.312 -51.823 1.00 75.19 267 LEU A O 1
ATOM 2062 N N . THR A 1 268 ? 28.642 21.433 -52.853 1.00 78.38 268 THR A N 1
ATOM 2063 C CA . THR A 1 268 ? 28.647 20.109 -53.490 1.00 78.38 268 THR A CA 1
ATOM 2064 C C . THR A 1 268 ? 27.823 20.023 -54.779 1.00 78.38 268 THR A C 1
ATOM 2066 O O . THR A 1 268 ? 26.640 20.375 -54.819 1.00 78.38 268 THR A O 1
ATOM 2069 N N . SER A 1 269 ? 28.428 19.501 -55.842 1.00 78.19 269 SER A N 1
ATOM 2070 C CA . SER A 1 269 ? 27.775 19.158 -57.105 1.00 78.19 269 SER A CA 1
ATOM 2071 C C . SER A 1 269 ? 26.889 17.911 -56.992 1.00 78.19 269 SER A C 1
ATOM 2073 O O . SER A 1 269 ? 25.893 17.802 -57.715 1.00 78.19 269 SER A O 1
ATOM 2075 N N . ASN A 1 270 ? 27.204 17.007 -56.059 1.00 79.69 270 ASN A N 1
ATOM 2076 C CA . ASN A 1 270 ? 26.547 15.716 -55.880 1.00 79.69 270 ASN A CA 1
ATOM 2077 C C . ASN A 1 270 ? 25.623 15.735 -54.650 1.00 79.69 270 ASN A C 1
ATOM 2079 O O . ASN A 1 270 ? 26.021 15.397 -53.537 1.00 79.69 270 ASN A O 1
ATOM 2083 N N . LEU A 1 271 ? 24.377 16.162 -54.873 1.00 84.75 271 LEU A N 1
ATOM 2084 C CA . LEU A 1 271 ? 23.331 16.268 -53.855 1.00 84.75 271 LEU A CA 1
ATOM 2085 C C . LEU A 1 271 ? 22.144 15.365 -54.207 1.00 84.75 271 LEU A C 1
ATOM 2087 O O . LEU A 1 271 ? 21.494 15.605 -55.232 1.00 84.75 271 LEU A O 1
ATOM 2091 N N . ARG A 1 272 ? 21.791 14.420 -53.327 1.00 85.12 272 ARG A N 1
ATOM 2092 C CA . ARG A 1 272 ? 20.523 13.668 -53.402 1.00 85.12 272 ARG A CA 1
ATOM 2093 C C . ARG A 1 272 ? 19.596 14.067 -52.257 1.00 85.12 272 ARG A C 1
ATOM 2095 O O . ARG A 1 272 ? 20.041 14.384 -51.157 1.00 85.12 272 ARG A O 1
ATOM 2102 N N . ILE A 1 273 ? 18.291 14.056 -52.510 1.00 84.38 273 ILE A N 1
ATOM 2103 C CA . ILE A 1 273 ? 17.266 14.429 -51.533 1.00 84.38 273 ILE A CA 1
ATOM 2104 C C . ILE A 1 273 ? 16.094 13.438 -51.546 1.00 84.38 273 ILE A C 1
ATOM 2106 O O . ILE A 1 273 ? 15.688 12.962 -52.605 1.00 84.38 273 ILE A O 1
ATOM 2110 N N . GLY A 1 274 ? 15.566 13.108 -50.370 1.00 83.00 274 GLY A N 1
ATOM 2111 C CA . GLY A 1 274 ? 14.437 12.196 -50.158 1.00 83.00 274 GLY A CA 1
ATOM 2112 C C . GLY A 1 274 ? 13.460 12.755 -49.123 1.00 83.00 274 GLY A C 1
ATOM 2113 O O . GLY A 1 274 ? 13.759 13.756 -48.469 1.00 83.00 274 GLY A O 1
ATOM 2114 N N . PHE A 1 275 ? 12.277 12.153 -49.008 1.00 86.06 275 PHE A N 1
ATOM 2115 C CA . PHE A 1 275 ? 11.174 12.690 -48.212 1.00 86.06 275 PHE A CA 1
ATOM 2116 C C . PHE A 1 275 ? 10.315 11.592 -47.571 1.00 86.06 275 PHE A C 1
ATOM 2118 O O . PHE A 1 275 ? 9.802 10.705 -48.257 1.00 86.06 275 PHE A O 1
ATOM 2125 N N . GLY A 1 276 ? 10.096 11.690 -46.262 1.00 83.25 276 GLY A N 1
ATOM 2126 C CA . GLY A 1 276 ? 9.121 10.894 -45.520 1.00 83.25 276 GLY A CA 1
ATOM 2127 C C . GLY A 1 276 ? 8.221 11.784 -44.669 1.00 83.25 276 GLY A C 1
ATOM 2128 O O . GLY A 1 276 ? 8.609 12.883 -44.281 1.00 83.25 276 GLY A O 1
ATOM 2129 N N . ALA A 1 277 ? 7.021 11.295 -44.379 1.00 82.88 277 ALA A N 1
ATOM 2130 C CA . ALA A 1 277 ? 6.043 11.980 -43.552 1.00 82.88 277 ALA A CA 1
ATOM 2131 C C . ALA A 1 277 ? 5.573 11.091 -42.397 1.00 82.88 277 ALA A C 1
ATOM 2133 O O . ALA A 1 277 ? 5.473 9.873 -42.556 1.00 82.88 277 ALA A O 1
ATOM 2134 N N . PHE A 1 278 ? 5.233 11.694 -41.266 1.00 81.50 278 PHE A N 1
ATOM 2135 C CA . PHE A 1 278 ? 4.580 11.025 -40.141 1.00 81.50 278 PHE A CA 1
ATOM 2136 C C . PHE A 1 278 ? 3.433 11.882 -39.597 1.00 81.50 278 PHE A C 1
ATOM 2138 O O . PHE A 1 278 ? 3.253 13.015 -40.041 1.00 81.50 278 PHE A O 1
ATOM 2145 N N . VAL A 1 279 ? 2.622 11.308 -38.709 1.00 74.81 279 VAL A N 1
ATOM 2146 C CA . VAL A 1 279 ? 1.668 12.048 -37.870 1.00 74.81 279 VAL A CA 1
ATOM 2147 C C . VAL A 1 279 ? 1.629 11.374 -36.499 1.00 74.81 279 VAL A C 1
ATOM 2149 O O . VAL A 1 279 ? 2.333 11.772 -35.577 1.00 74.81 279 VAL A O 1
ATOM 2152 N N . ASP A 1 280 ? 0.834 10.309 -36.369 1.00 72.12 280 ASP A N 1
ATOM 2153 C CA . ASP A 1 280 ? 0.548 9.670 -35.088 1.00 72.12 280 ASP A CA 1
ATOM 2154 C C . ASP A 1 280 ? -0.100 8.288 -35.278 1.00 72.12 280 ASP A C 1
ATOM 2156 O O . ASP A 1 280 ? -0.554 7.931 -36.373 1.00 72.12 280 ASP A O 1
ATOM 2160 N N . LYS A 1 281 ? -0.181 7.501 -34.205 1.00 66.81 281 LYS A N 1
ATOM 2161 C CA . LYS A 1 281 ? -0.811 6.179 -34.193 1.00 66.81 281 LYS A CA 1
ATOM 2162 C C . LYS A 1 281 ? -2.281 6.288 -34.631 1.00 66.81 281 LYS A C 1
ATOM 2164 O O . LYS A 1 281 ? -3.062 6.969 -33.973 1.00 66.81 281 LYS A O 1
ATOM 2169 N N . PRO A 1 282 ? -2.727 5.575 -35.685 1.00 71.81 282 PRO A N 1
ATOM 2170 C CA . PRO A 1 282 ? -4.108 5.643 -36.170 1.00 71.81 282 PRO A CA 1
ATOM 2171 C C . PRO A 1 282 ? -5.065 4.792 -35.307 1.00 71.81 282 PRO A C 1
ATOM 2173 O O . PRO A 1 282 ? -5.758 3.910 -35.810 1.00 71.81 282 PRO A O 1
ATOM 2176 N N . VAL A 1 283 ? -5.072 5.028 -33.990 1.00 69.25 283 VAL A N 1
ATOM 2177 C CA . VAL A 1 283 ? -5.883 4.330 -32.976 1.00 69.25 283 VAL A CA 1
ATOM 2178 C C . VAL A 1 283 ? -6.341 5.306 -31.883 1.00 69.25 283 VAL A C 1
ATOM 2180 O O . VAL A 1 283 ? -5.838 6.418 -31.770 1.00 69.25 283 VAL A O 1
ATOM 2183 N N . SER A 1 284 ? -7.301 4.910 -31.046 1.00 58.66 284 SER A N 1
ATOM 2184 C CA . SER A 1 284 ? -7.666 5.679 -29.844 1.00 58.66 284 SER A CA 1
ATOM 2185 C C . SER A 1 284 ? -6.590 5.510 -28.748 1.00 58.66 284 SER A C 1
ATOM 2187 O O . SER A 1 284 ? -6.098 4.389 -28.606 1.00 58.66 284 SER A O 1
ATOM 2189 N N . PRO A 1 285 ? -6.227 6.544 -27.955 1.00 59.62 285 PRO A N 1
ATOM 2190 C CA . PRO A 1 285 ? -6.838 7.877 -27.865 1.00 59.62 285 PRO A CA 1
ATOM 2191 C C . PRO A 1 285 ? -6.488 8.849 -29.000 1.00 59.62 285 PRO A C 1
ATOM 2193 O O . PRO A 1 285 ? -7.311 9.728 -29.261 1.00 59.62 285 PRO A O 1
ATOM 2196 N N . TYR A 1 286 ? -5.346 8.658 -29.665 1.00 68.25 286 TYR A N 1
ATOM 2197 C CA . TYR A 1 286 ? -4.708 9.570 -30.630 1.00 68.25 286 TYR A CA 1
ATOM 2198 C C . TYR A 1 286 ? -5.609 10.017 -31.793 1.00 68.25 286 TYR A C 1
ATOM 2200 O O . TYR A 1 286 ? -5.500 11.140 -32.291 1.00 68.25 286 TYR A O 1
ATOM 2208 N N . MET A 1 287 ? -6.563 9.170 -32.201 1.00 66.31 287 MET A N 1
ATOM 2209 C CA . MET A 1 287 ? -7.513 9.462 -33.276 1.00 66.31 287 MET A CA 1
ATOM 2210 C C . MET A 1 287 ? -8.943 9.799 -32.816 1.00 66.31 287 MET A C 1
ATOM 2212 O O . MET A 1 287 ? -9.497 9.217 -31.878 1.00 66.31 287 MET A O 1
ATOM 2216 N N . TYR A 1 288 ? -9.603 10.673 -33.583 1.00 67.69 288 TYR A N 1
ATOM 2217 C CA . TYR A 1 288 ? -11.040 10.941 -33.483 1.00 67.69 288 TYR A CA 1
ATOM 2218 C C . TYR A 1 288 ? -11.863 9.768 -34.047 1.00 67.69 288 TYR A C 1
ATOM 2220 O O . TYR A 1 288 ? -12.070 9.657 -35.253 1.00 67.69 288 TYR A O 1
ATOM 2228 N N . ILE A 1 289 ? -12.353 8.897 -33.160 1.00 70.62 289 ILE A N 1
ATOM 2229 C CA . ILE A 1 289 ? -13.165 7.713 -33.515 1.00 70.62 289 ILE A CA 1
ATOM 2230 C C . ILE A 1 289 ? -14.672 7.987 -33.683 1.00 70.62 289 ILE A C 1
ATOM 2232 O O . ILE A 1 289 ? -15.422 7.089 -34.059 1.00 70.62 289 ILE A O 1
ATOM 2236 N N . SER A 1 290 ? -15.134 9.204 -33.385 1.00 68.81 290 SER A N 1
ATOM 2237 C CA . SER A 1 290 ? -16.537 9.617 -33.504 1.00 68.81 290 SER A CA 1
ATOM 2238 C C . SER A 1 290 ? -16.619 11.112 -33.850 1.00 68.81 290 SER A C 1
ATOM 2240 O O . SER A 1 290 ? -15.838 11.883 -33.282 1.00 68.81 290 SER A O 1
ATOM 2242 N N . PRO A 1 291 ? -17.532 11.547 -34.743 1.00 72.19 291 PRO A N 1
ATOM 2243 C CA . PRO A 1 291 ? -18.447 10.733 -35.551 1.00 72.19 291 PRO A CA 1
ATOM 2244 C C . PRO A 1 291 ? -17.700 9.950 -36.659 1.00 72.19 291 PRO A C 1
ATOM 2246 O O . PRO A 1 291 ? -16.528 10.233 -36.914 1.00 72.19 291 PRO A O 1
ATOM 2249 N N . PRO A 1 292 ? -18.330 8.966 -37.334 1.00 74.56 292 PRO A N 1
ATOM 2250 C CA . PRO A 1 292 ? -17.660 8.100 -38.318 1.00 74.56 292 PRO A CA 1
ATOM 2251 C C . PRO A 1 292 ? -16.993 8.835 -39.493 1.00 74.56 292 PRO A C 1
ATOM 2253 O O . PRO A 1 292 ? -16.060 8.318 -40.107 1.00 74.56 292 PRO A O 1
ATOM 2256 N N . GLU A 1 293 ? -17.446 10.048 -39.806 1.00 75.12 293 GLU A N 1
ATOM 2257 C CA . GLU A 1 293 ? -16.856 10.944 -40.801 1.00 75.12 293 GLU A CA 1
ATOM 2258 C C . GLU A 1 293 ? -15.416 11.350 -40.440 1.00 75.12 293 GLU A C 1
ATOM 2260 O O . GLU A 1 293 ? -14.580 11.484 -41.339 1.00 75.12 293 GLU A O 1
ATOM 2265 N N . ALA A 1 294 ? -15.097 11.472 -39.145 1.00 71.12 294 ALA A N 1
ATOM 2266 C CA . ALA A 1 294 ? -13.775 11.861 -38.651 1.00 71.12 294 ALA A CA 1
ATOM 2267 C C . ALA A 1 294 ? -12.676 10.854 -39.037 1.00 71.12 294 ALA A C 1
ATOM 2269 O O . ALA A 1 294 ? -11.551 11.248 -39.335 1.00 71.12 294 ALA A O 1
ATOM 2270 N N . LEU A 1 295 ? -13.022 9.564 -39.143 1.00 72.12 295 LEU A N 1
ATOM 2271 C CA . LEU A 1 295 ? -12.112 8.500 -39.592 1.00 72.12 295 LEU A CA 1
ATOM 2272 C C . LEU A 1 295 ? -11.662 8.674 -41.054 1.00 72.12 295 LEU A C 1
ATOM 2274 O O . LEU A 1 295 ? -10.608 8.177 -41.442 1.00 72.12 295 LEU A O 1
ATOM 2278 N N . LYS A 1 296 ? -12.468 9.357 -41.880 1.00 78.19 296 LYS A N 1
ATOM 2279 C CA . LYS A 1 296 ? -12.174 9.626 -43.300 1.00 78.19 296 LYS A CA 1
ATOM 2280 C C . LYS A 1 296 ? -11.642 11.037 -43.540 1.00 78.19 296 LYS A C 1
ATOM 2282 O O . LYS A 1 296 ? -10.995 11.266 -44.556 1.00 78.19 296 LYS A O 1
ATOM 2287 N N . ASN A 1 297 ? -11.941 11.966 -42.637 1.00 82.38 297 ASN A N 1
ATOM 2288 C CA . ASN A 1 297 ? -11.452 13.336 -42.653 1.00 82.38 297 ASN A CA 1
ATOM 2289 C C . ASN A 1 297 ? -11.338 13.866 -41.207 1.00 82.38 297 ASN A C 1
ATOM 2291 O O . ASN A 1 297 ? -12.324 14.383 -40.675 1.00 82.38 297 ASN A O 1
ATOM 2295 N N . PRO A 1 298 ? -10.150 13.808 -40.581 1.00 79.88 298 PRO A N 1
ATOM 2296 C CA . PRO A 1 298 ? -9.928 14.295 -39.214 1.00 79.88 298 PRO A CA 1
ATOM 2297 C C . PRO A 1 298 ? -10.202 15.799 -38.995 1.00 79.88 298 PRO A C 1
ATOM 2299 O O . PRO A 1 298 ? -10.247 16.256 -37.857 1.00 79.88 298 PRO A O 1
ATOM 2302 N N . CYS A 1 299 ? -10.418 16.571 -40.067 1.00 80.50 299 CYS A N 1
ATOM 2303 C CA . CYS A 1 299 ? -10.725 18.007 -40.044 1.00 80.50 299 CYS A CA 1
ATOM 2304 C C . CYS A 1 299 ? -12.180 18.332 -40.451 1.00 80.50 299 CYS A C 1
ATOM 2306 O O . CYS A 1 299 ? -12.471 19.448 -40.899 1.00 80.50 299 CYS A O 1
ATOM 2308 N N . TYR A 1 300 ? -13.091 17.353 -40.346 1.00 76.44 300 TYR A N 1
ATOM 2309 C CA . TYR A 1 300 ? -14.508 17.475 -40.722 1.00 76.44 300 TYR A CA 1
ATOM 2310 C C . TYR A 1 300 ? -15.226 18.656 -40.036 1.00 76.44 300 TYR A C 1
ATOM 2312 O O . TYR A 1 300 ? -16.016 19.355 -40.672 1.00 76.44 300 TYR A O 1
ATOM 2320 N N . ASP A 1 301 ? -14.914 18.906 -38.763 1.00 72.25 301 ASP A N 1
ATOM 2321 C CA . ASP A 1 301 ? -15.427 19.993 -37.924 1.00 72.25 301 ASP A CA 1
ATOM 2322 C C . ASP A 1 301 ? -15.020 21.377 -38.456 1.00 72.25 301 ASP A C 1
ATOM 2324 O O . ASP A 1 301 ? -15.832 22.301 -38.510 1.00 72.25 301 ASP A O 1
ATOM 2328 N N . MET A 1 302 ? -13.784 21.494 -38.946 1.00 70.56 302 MET A N 1
ATOM 2329 C CA . MET A 1 302 ? -13.237 22.705 -39.561 1.00 70.56 302 MET A CA 1
ATOM 2330 C C . MET A 1 302 ? -13.678 22.912 -41.021 1.00 70.56 302 MET A C 1
ATOM 2332 O O . MET A 1 302 ? -13.260 23.886 -41.647 1.00 70.56 302 MET A O 1
ATOM 2336 N N . LYS A 1 303 ? -14.495 22.008 -41.588 1.00 67.12 303 LYS A N 1
ATOM 2337 C CA . LYS A 1 303 ? -14.907 21.975 -43.012 1.00 67.12 303 LYS A CA 1
ATOM 2338 C C . LYS A 1 303 ? -13.743 21.917 -44.018 1.00 67.12 303 LYS A C 1
ATOM 2340 O O . LYS A 1 303 ? -13.950 22.146 -45.209 1.00 67.12 303 LYS A O 1
ATOM 2345 N N . ASN A 1 304 ? -12.540 21.582 -43.557 1.00 70.94 304 ASN A N 1
ATOM 2346 C CA . ASN A 1 304 ? -11.359 21.379 -44.394 1.00 70.94 304 ASN A CA 1
ATOM 2347 C C . ASN A 1 304 ? -11.238 19.900 -44.776 1.00 70.94 304 ASN A C 1
ATOM 2349 O O . ASN A 1 304 ? -11.744 19.035 -44.066 1.00 70.94 304 ASN A O 1
ATOM 2353 N N . ALA A 1 305 ? -10.558 19.601 -45.883 1.00 75.56 305 ALA A N 1
ATOM 2354 C CA . ALA A 1 305 ? -10.198 18.233 -46.248 1.00 75.56 305 ALA A CA 1
ATOM 2355 C C . ALA A 1 305 ? -8.778 17.924 -45.755 1.00 75.56 305 ALA A C 1
ATOM 2357 O O . ALA A 1 305 ? -7.822 18.561 -46.195 1.00 75.56 305 ALA A O 1
ATOM 2358 N N . CYS A 1 306 ? -8.661 16.951 -44.856 1.00 81.56 306 CYS A N 1
ATOM 2359 C CA . CYS A 1 306 ? -7.402 16.406 -44.354 1.00 81.56 306 CYS A CA 1
ATOM 2360 C C . CYS A 1 306 ? -7.272 14.927 -44.743 1.00 81.56 306 CYS A C 1
ATOM 2362 O O . CYS A 1 306 ? -8.271 14.266 -45.043 1.00 81.56 306 CYS A O 1
ATOM 2364 N N . LEU A 1 307 ? -6.047 14.398 -44.741 1.00 81.88 307 LEU A N 1
ATOM 2365 C CA . LEU A 1 307 ? -5.825 12.963 -44.932 1.00 81.88 307 LEU A CA 1
ATOM 2366 C C . LEU A 1 307 ? -6.355 12.166 -43.722 1.00 81.88 307 LEU A C 1
ATOM 2368 O O . LEU A 1 307 ? -6.295 12.669 -42.599 1.00 81.88 307 LEU A O 1
ATOM 2372 N N . PRO A 1 308 ? -6.827 10.917 -43.915 1.00 80.38 308 PRO A N 1
ATOM 2373 C CA . PRO A 1 308 ? -6.973 9.959 -42.822 1.00 80.38 308 PRO A CA 1
ATOM 2374 C C . PRO A 1 308 ? -5.655 9.797 -42.056 1.00 80.38 308 PRO A C 1
ATOM 2376 O O . PRO A 1 308 ? -4.578 9.963 -42.628 1.00 80.38 308 PRO A O 1
ATOM 2379 N N . MET A 1 309 ? -5.739 9.450 -40.774 1.00 77.12 309 MET A N 1
ATOM 2380 C CA . MET A 1 309 ? -4.568 9.340 -39.902 1.00 77.12 309 MET A CA 1
ATOM 2381 C C . MET A 1 309 ? -3.648 8.176 -40.294 1.00 77.12 309 MET A C 1
ATOM 2383 O O . MET A 1 309 ? -4.123 7.103 -40.662 1.00 77.12 309 MET A O 1
ATOM 2387 N N . PHE A 1 310 ? -2.337 8.388 -40.188 1.00 73.44 310 PHE A N 1
ATOM 2388 C CA . PHE A 1 310 ? -1.296 7.391 -40.437 1.00 73.44 310 PHE A CA 1
ATOM 2389 C C . PHE A 1 310 ? -0.098 7.655 -39.516 1.00 73.44 310 PHE A C 1
ATOM 2391 O O . PHE A 1 310 ? 0.215 8.812 -39.245 1.00 73.44 310 PHE A O 1
ATOM 2398 N N . GLY A 1 311 ? 0.584 6.589 -39.082 1.00 67.88 311 GLY A N 1
ATOM 2399 C CA . GLY A 1 311 ? 1.796 6.700 -38.264 1.00 67.88 311 GLY A CA 1
ATOM 2400 C C . GLY A 1 311 ? 2.968 7.226 -39.086 1.00 67.88 311 GLY A C 1
ATOM 2401 O O . GLY A 1 311 ? 3.382 8.366 -38.918 1.00 67.88 311 GLY A O 1
ATOM 2402 N N . TYR A 1 312 ? 3.445 6.418 -40.036 1.00 78.00 312 TYR A N 1
ATOM 2403 C CA . TYR A 1 312 ? 4.514 6.778 -40.969 1.00 78.00 312 TYR A CA 1
ATOM 2404 C C . TYR A 1 312 ? 4.102 6.536 -42.425 1.00 78.00 312 TYR A C 1
ATOM 2406 O O . TYR A 1 312 ? 3.316 5.641 -42.736 1.00 78.00 312 TYR A O 1
ATOM 2414 N N . LYS A 1 313 ? 4.662 7.342 -43.327 1.00 73.75 313 LYS A N 1
ATOM 2415 C CA . LYS A 1 313 ? 4.461 7.293 -44.772 1.00 73.75 313 LYS A CA 1
ATOM 2416 C C . LYS A 1 313 ? 5.754 7.703 -45.480 1.00 73.75 313 LYS A C 1
ATOM 2418 O O . LYS A 1 313 ? 6.064 8.887 -45.603 1.00 73.75 313 LYS A O 1
ATOM 2423 N N . HIS A 1 314 ? 6.488 6.733 -46.019 1.00 75.06 314 HIS A N 1
ATOM 2424 C CA . HIS A 1 314 ? 7.551 7.011 -46.987 1.00 75.06 314 HIS A CA 1
ATOM 2425 C C . HIS A 1 314 ? 6.945 7.680 -48.236 1.00 75.06 314 HIS A C 1
ATOM 2427 O O . HIS A 1 314 ? 5.977 7.162 -48.799 1.00 75.06 314 HIS A O 1
ATOM 2433 N N . VAL A 1 315 ? 7.513 8.801 -48.696 1.00 78.56 315 VAL A N 1
ATOM 2434 C CA . VAL A 1 315 ? 6.986 9.559 -49.847 1.00 78.56 315 VAL A CA 1
ATOM 2435 C C . VAL A 1 315 ? 7.932 9.519 -51.053 1.00 78.56 315 VAL A C 1
ATOM 2437 O O . VAL A 1 315 ? 7.476 9.283 -52.171 1.00 78.56 315 VAL A O 1
ATOM 2440 N N . LEU A 1 316 ? 9.239 9.719 -50.856 1.00 79.12 316 LEU A N 1
ATOM 2441 C CA . LEU A 1 316 ? 10.229 9.785 -51.934 1.00 79.12 316 LEU A CA 1
ATOM 2442 C C . LEU A 1 316 ? 11.596 9.245 -51.488 1.00 79.12 316 LEU A C 1
ATOM 2444 O O . LEU A 1 316 ? 12.247 9.825 -50.623 1.00 79.12 316 LEU A O 1
ATOM 2448 N N . THR A 1 317 ? 12.071 8.197 -52.161 1.00 76.25 317 THR A N 1
ATOM 2449 C CA . THR A 1 317 ? 13.447 7.688 -52.038 1.00 76.25 317 THR A CA 1
ATOM 2450 C C . THR A 1 317 ? 14.469 8.750 -52.450 1.00 76.25 317 THR A C 1
ATOM 2452 O O . THR A 1 317 ? 14.192 9.524 -53.370 1.00 76.25 317 THR A O 1
ATOM 2455 N N . LEU A 1 318 ? 15.668 8.736 -51.851 1.00 78.06 318 LEU A N 1
ATOM 2456 C CA . LEU A 1 318 ? 16.784 9.629 -52.208 1.00 78.06 318 LEU A CA 1
ATOM 2457 C C . LEU A 1 318 ? 16.987 9.729 -53.733 1.00 78.06 318 LEU A C 1
ATOM 2459 O O . LEU A 1 318 ? 17.184 8.722 -54.412 1.00 78.06 318 LEU A O 1
ATOM 2463 N N . THR A 1 319 ? 16.949 10.951 -54.269 1.00 80.12 319 THR A N 1
ATOM 2464 C CA . THR A 1 319 ? 17.098 11.234 -55.704 1.00 80.12 319 THR A CA 1
ATOM 2465 C C . THR A 1 319 ? 17.858 12.536 -55.961 1.00 80.12 319 THR A C 1
ATOM 2467 O O . THR A 1 319 ? 17.719 13.514 -55.229 1.00 80.12 319 THR A O 1
ATOM 2470 N N . ASP A 1 320 ? 18.645 12.566 -57.033 1.00 81.56 320 ASP A N 1
ATOM 2471 C CA . ASP A 1 320 ? 19.288 13.759 -57.600 1.00 81.56 320 ASP A CA 1
ATOM 2472 C C . ASP A 1 320 ? 18.266 14.758 -58.193 1.00 81.56 320 ASP A C 1
ATOM 2474 O O . ASP A 1 320 ? 18.534 15.958 -58.340 1.00 81.56 320 ASP A O 1
ATOM 2478 N N . GLN A 1 321 ? 17.057 14.278 -58.504 1.00 83.31 321 GLN A N 1
ATOM 2479 C CA . GLN A 1 321 ? 15.968 15.052 -59.098 1.00 83.31 321 GLN A CA 1
ATOM 2480 C C . GLN A 1 321 ? 15.242 15.921 -58.061 1.00 83.31 321 GLN A C 1
ATOM 2482 O O . GLN A 1 321 ? 14.082 15.699 -57.721 1.00 83.31 321 GLN A O 1
ATOM 2487 N N . VAL A 1 322 ? 15.908 16.981 -57.601 1.00 81.00 322 VAL A N 1
ATOM 2488 C CA . VAL A 1 322 ? 15.396 17.969 -56.626 1.00 81.00 322 VAL A CA 1
ATOM 2489 C C . VAL A 1 322 ? 14.003 18.538 -56.971 1.00 81.00 322 VAL A C 1
ATOM 2491 O O . VAL A 1 322 ? 13.235 18.885 -56.074 1.00 81.00 322 VAL A O 1
ATOM 2494 N N . THR A 1 323 ? 13.629 18.628 -58.252 1.00 82.69 323 THR A N 1
ATOM 2495 C CA . THR A 1 323 ? 12.271 19.042 -58.661 1.00 82.69 323 THR A CA 1
ATOM 2496 C C . THR A 1 323 ? 11.199 18.065 -58.181 1.00 82.69 323 THR A C 1
ATOM 2498 O O . THR A 1 323 ? 10.148 18.502 -57.716 1.00 82.69 323 THR A O 1
ATOM 2501 N N . ARG A 1 324 ? 11.495 16.760 -58.197 1.00 83.50 324 ARG A N 1
ATOM 2502 C CA . ARG A 1 324 ? 10.601 15.691 -57.744 1.00 83.50 324 ARG A CA 1
ATOM 2503 C C . ARG A 1 324 ? 10.313 15.784 -56.246 1.00 83.50 324 ARG A C 1
ATOM 2505 O O . ARG A 1 324 ? 9.177 15.570 -55.847 1.00 83.50 324 ARG A O 1
ATOM 2512 N N . PHE A 1 325 ? 11.286 16.200 -55.431 1.00 86.25 325 PHE A N 1
ATOM 2513 C CA . PHE A 1 325 ? 11.059 16.503 -54.011 1.00 86.25 325 PHE A CA 1
ATOM 2514 C C . PHE A 1 325 ? 10.002 17.598 -53.830 1.00 86.25 325 PHE A C 1
ATOM 2516 O O . PHE A 1 325 ? 9.011 17.388 -53.135 1.00 86.25 325 PHE A O 1
ATOM 2523 N N . ASN A 1 326 ? 10.157 18.740 -54.510 1.00 87.12 326 ASN A N 1
ATOM 2524 C CA . ASN A 1 326 ? 9.162 19.816 -54.453 1.00 87.12 326 ASN A CA 1
ATOM 2525 C C . ASN A 1 326 ? 7.779 19.348 -54.947 1.00 87.12 326 ASN A C 1
ATOM 2527 O O . ASN A 1 326 ? 6.760 19.781 -54.415 1.00 87.12 326 ASN A O 1
ATOM 2531 N N . GLU A 1 327 ? 7.728 18.507 -55.985 1.00 86.75 327 GLU A N 1
ATOM 2532 C CA . GLU A 1 327 ? 6.479 17.952 -56.517 1.00 86.75 327 GLU A CA 1
ATOM 2533 C C . GLU A 1 327 ? 5.798 16.993 -55.537 1.00 86.75 327 GLU A C 1
ATOM 2535 O O . GLU A 1 327 ? 4.583 17.072 -55.382 1.00 86.75 327 GLU A O 1
ATOM 2540 N N . GLU A 1 328 ? 6.540 16.119 -54.852 1.00 86.62 328 GLU A N 1
ATOM 2541 C CA . GLU A 1 328 ? 5.963 15.221 -53.849 1.00 86.62 328 GLU A CA 1
ATOM 2542 C C . GLU A 1 328 ? 5.535 15.962 -52.575 1.00 86.62 328 GLU A C 1
ATOM 2544 O O . GLU A 1 328 ? 4.446 15.695 -52.069 1.00 86.62 328 GLU A O 1
ATOM 2549 N N . VAL A 1 329 ? 6.302 16.950 -52.095 1.00 85.69 329 VAL A N 1
ATOM 2550 C CA . VAL A 1 329 ? 5.886 17.820 -50.973 1.00 85.69 329 VAL A CA 1
ATOM 2551 C C . VAL A 1 329 ? 4.573 18.544 -51.311 1.00 85.69 329 VAL A C 1
ATOM 2553 O O . VAL A 1 329 ? 3.643 18.545 -50.508 1.00 85.69 329 VAL A O 1
ATOM 2556 N N . LYS A 1 330 ? 4.431 19.067 -52.539 1.00 85.69 330 LYS A N 1
ATOM 2557 C CA . LYS A 1 330 ? 3.199 19.723 -53.029 1.00 85.69 330 LYS A CA 1
ATOM 2558 C C . LYS A 1 330 ? 1.984 18.799 -53.173 1.00 85.69 330 LYS A C 1
ATOM 2560 O O . LYS A 1 330 ? 0.873 19.306 -53.305 1.00 85.69 330 LYS A O 1
ATOM 2565 N N . LYS A 1 331 ? 2.170 17.475 -53.170 1.00 85.56 331 LYS A N 1
ATOM 2566 C CA . LYS A 1 331 ? 1.079 16.481 -53.193 1.00 85.56 331 LYS A CA 1
ATOM 2567 C C . LYS A 1 331 ? 0.629 16.054 -51.795 1.00 85.56 331 LYS A C 1
ATOM 2569 O O . LYS A 1 331 ? -0.352 15.319 -51.688 1.00 85.56 331 LYS A O 1
ATOM 2574 N N . GLN A 1 332 ? 1.333 16.460 -50.737 1.00 86.62 332 GLN A N 1
ATOM 2575 C CA . GLN A 1 332 ? 0.913 16.141 -49.377 1.00 86.62 332 GLN A CA 1
ATOM 2576 C C . GLN A 1 332 ? -0.194 17.081 -48.896 1.00 86.62 332 GLN A C 1
ATOM 2578 O O . GLN A 1 332 ? -0.473 18.133 -49.471 1.00 86.62 332 GLN A O 1
ATOM 2583 N N . SER A 1 333 ? -0.868 16.665 -47.835 1.00 82.69 333 SER A N 1
ATOM 2584 C CA . SER A 1 333 ? -1.895 17.429 -47.135 1.00 82.69 333 SER A CA 1
ATOM 2585 C C . SER A 1 333 ? -1.901 16.960 -45.688 1.00 82.69 333 SER A C 1
ATOM 2587 O O . SER A 1 333 ? -1.604 15.794 -45.427 1.00 82.69 333 SER A O 1
ATOM 2589 N N . VAL A 1 334 ? -2.209 17.863 -44.764 1.00 82.69 334 VAL A N 1
ATOM 2590 C CA . VAL A 1 334 ? -2.177 17.556 -43.331 1.00 82.69 334 VAL A CA 1
ATOM 2591 C C . VAL A 1 334 ? -3.276 16.573 -42.912 1.00 82.69 334 VAL A C 1
ATOM 2593 O O . VAL A 1 334 ? -4.310 16.431 -43.570 1.00 82.69 334 VAL A O 1
ATOM 2596 N N . SER A 1 335 ? -3.017 15.894 -41.805 1.00 80.12 335 SER A N 1
ATOM 2597 C CA . SER A 1 335 ? -3.925 15.103 -40.975 1.00 80.12 335 SER A CA 1
ATOM 2598 C C . SER A 1 335 ? -4.211 15.882 -39.678 1.00 80.12 335 SER A C 1
ATOM 2600 O O . SER A 1 335 ? -3.870 17.059 -39.575 1.00 80.12 335 SER A O 1
ATOM 2602 N N . ARG A 1 336 ? -4.845 15.260 -38.677 1.00 77.38 336 ARG A N 1
ATOM 2603 C CA . ARG A 1 336 ? -5.046 15.844 -37.341 1.00 77.38 336 ARG A CA 1
ATOM 2604 C C . ARG A 1 336 ? -5.212 14.763 -36.268 1.00 77.38 336 ARG A C 1
ATOM 2606 O O . ARG A 1 336 ? -6.259 14.117 -36.218 1.00 77.38 336 ARG A O 1
ATOM 2613 N N . ASN A 1 337 ? -4.203 14.601 -35.416 1.00 71.69 337 ASN A N 1
ATOM 2614 C CA . ASN A 1 337 ? -4.257 13.838 -34.165 1.00 71.69 337 ASN A CA 1
ATOM 2615 C C . ASN A 1 337 ? -4.993 14.615 -33.051 1.00 71.69 337 ASN A C 1
ATOM 2617 O O . ASN A 1 337 ? -5.534 15.706 -33.276 1.00 71.69 337 ASN A O 1
ATOM 2621 N N . ARG A 1 338 ? -5.126 13.996 -31.875 1.00 66.94 338 ARG A N 1
ATOM 2622 C CA . ARG A 1 338 ? -5.941 14.493 -30.754 1.00 66.94 338 ARG A CA 1
ATOM 2623 C C . ARG A 1 338 ? -5.111 15.081 -29.608 1.00 66.94 338 ARG A C 1
ATOM 2625 O O . ARG A 1 338 ? -5.649 15.866 -28.828 1.00 66.94 338 ARG A O 1
ATOM 2632 N N . ASP A 1 339 ? -3.846 14.705 -29.513 1.00 59.75 339 ASP A N 1
ATOM 2633 C CA . ASP A 1 339 ? -2.906 15.035 -28.445 1.00 59.75 339 ASP A CA 1
ATOM 2634 C C . ASP A 1 339 ? -1.600 15.649 -28.988 1.00 59.75 339 ASP A C 1
ATOM 2636 O O . ASP A 1 339 ? -1.498 15.975 -30.169 1.00 59.75 339 ASP A O 1
ATOM 2640 N N . ALA A 1 340 ? -0.663 15.943 -28.084 1.00 46.84 340 ALA A N 1
ATOM 2641 C CA . ALA A 1 340 ? 0.499 16.803 -28.328 1.00 46.84 340 ALA A CA 1
ATOM 2642 C C . ALA A 1 340 ? 1.855 16.093 -28.569 1.00 46.84 340 ALA A C 1
ATOM 2644 O O . ALA A 1 340 ? 2.699 16.707 -29.218 1.00 46.84 340 ALA A O 1
ATOM 2645 N N . PRO A 1 341 ? 2.129 14.866 -28.072 1.00 46.12 341 PRO A N 1
ATOM 2646 C CA . PRO A 1 341 ? 3.354 14.144 -28.423 1.00 46.12 341 PRO A CA 1
ATOM 2647 C C . PRO A 1 341 ? 3.226 13.497 -29.809 1.00 46.12 341 PRO A C 1
ATOM 2649 O O . PRO A 1 341 ? 2.359 12.657 -30.018 1.00 46.12 341 PRO A O 1
ATOM 2652 N N . GLU A 1 342 ? 4.100 13.848 -30.750 1.00 52.88 342 GLU A N 1
ATOM 2653 C CA . GLU A 1 342 ? 4.078 13.284 -32.109 1.00 52.88 342 GLU A CA 1
ATOM 2654 C C . GLU A 1 342 ? 4.756 11.900 -32.168 1.00 52.88 342 GLU A C 1
ATOM 2656 O O . GLU A 1 342 ? 5.828 11.681 -31.598 1.00 52.88 342 GLU A O 1
ATOM 2661 N N . GLY A 1 343 ? 4.150 10.949 -32.888 1.00 44.00 343 GLY A N 1
ATOM 2662 C CA . GLY A 1 343 ? 4.473 9.512 -32.831 1.00 44.00 343 GLY A CA 1
ATOM 2663 C C . GLY A 1 343 ? 5.774 9.057 -33.517 1.00 44.00 343 GLY A C 1
ATOM 2664 O O . GLY A 1 343 ? 5.845 7.926 -34.000 1.00 44.00 343 GLY A O 1
ATOM 2665 N N . GLY A 1 344 ? 6.797 9.914 -33.603 1.00 42.78 344 GLY A N 1
ATOM 2666 C CA . GLY A 1 344 ? 7.990 9.705 -34.436 1.00 42.78 344 GLY A CA 1
ATOM 2667 C C . GLY A 1 344 ? 8.846 8.474 -34.092 1.00 42.78 344 GLY A C 1
ATOM 2668 O O . GLY A 1 344 ? 9.473 7.906 -34.984 1.00 42.78 344 GLY A O 1
ATOM 2669 N N . PHE A 1 345 ? 8.855 8.023 -32.832 1.00 43.47 345 PHE A N 1
ATOM 2670 C CA . PHE A 1 345 ? 9.685 6.891 -32.384 1.00 43.47 345 PHE A CA 1
ATOM 2671 C C . PHE A 1 345 ? 9.122 5.514 -32.787 1.00 43.47 345 PHE A C 1
ATOM 2673 O O . PHE A 1 345 ? 9.880 4.610 -33.139 1.00 43.47 345 PHE A O 1
ATOM 2680 N N . ASP A 1 346 ? 7.796 5.345 -32.808 1.00 43.12 346 ASP A N 1
ATOM 2681 C CA . ASP A 1 346 ? 7.154 4.076 -33.191 1.00 43.12 346 ASP A CA 1
ATOM 2682 C C . ASP A 1 346 ? 7.370 3.708 -34.667 1.00 43.12 346 ASP A C 1
ATOM 2684 O O . ASP A 1 346 ? 7.275 2.537 -35.033 1.00 43.12 346 ASP A O 1
ATOM 2688 N N . ALA A 1 347 ? 7.708 4.686 -35.513 1.00 39.81 347 ALA A N 1
ATOM 2689 C CA . ALA A 1 347 ? 8.079 4.460 -36.909 1.00 39.81 347 ALA A CA 1
ATOM 2690 C C . ALA A 1 347 ? 9.411 3.695 -37.077 1.00 39.81 347 ALA A C 1
ATOM 2692 O O . ALA A 1 347 ? 9.710 3.239 -38.179 1.00 39.81 347 ALA A O 1
ATOM 2693 N N . ILE A 1 348 ? 10.207 3.571 -36.006 1.00 43.53 348 ILE A N 1
ATOM 2694 C CA . ILE A 1 348 ? 11.576 3.028 -36.021 1.00 43.53 348 ILE A CA 1
ATOM 2695 C C . ILE A 1 348 ? 11.635 1.608 -35.410 1.00 43.53 348 ILE A C 1
ATOM 2697 O O . ILE A 1 348 ? 12.492 0.810 -35.779 1.00 43.53 348 ILE A O 1
ATOM 2701 N N . MET A 1 349 ? 10.702 1.253 -34.518 1.00 41.94 349 MET A N 1
ATOM 2702 C CA . MET A 1 349 ? 10.791 0.083 -33.619 1.00 41.94 349 MET A CA 1
ATOM 2703 C C . MET A 1 349 ? 9.840 -1.083 -33.971 1.00 41.94 349 MET A C 1
ATOM 2705 O O . MET A 1 349 ? 9.096 -1.582 -33.127 1.00 41.94 349 MET A O 1
ATOM 2709 N N . GLN A 1 350 ? 9.843 -1.548 -35.225 1.00 38.88 350 GLN A N 1
ATOM 2710 C CA . GLN A 1 350 ? 8.987 -2.668 -35.674 1.00 38.88 350 GLN A CA 1
ATOM 2711 C C . GLN A 1 350 ? 9.704 -3.691 -36.579 1.00 38.88 350 GLN A C 1
ATOM 2713 O O . GLN A 1 350 ? 9.098 -4.265 -37.481 1.00 38.88 350 GLN A O 1
ATOM 2718 N N . ALA A 1 351 ? 10.995 -3.940 -36.352 1.00 38.56 351 ALA A N 1
ATOM 2719 C CA . ALA A 1 351 ? 11.765 -4.895 -37.150 1.00 38.56 351 ALA A CA 1
ATOM 2720 C C . ALA A 1 351 ? 11.277 -6.356 -36.983 1.00 38.56 351 ALA A C 1
ATOM 2722 O O . ALA A 1 351 ? 10.900 -6.788 -35.894 1.00 38.56 351 ALA A O 1
ATOM 2723 N N . THR A 1 352 ? 11.271 -7.107 -38.087 1.00 46.19 352 THR A N 1
ATOM 2724 C CA . THR A 1 352 ? 10.783 -8.492 -38.229 1.00 46.19 352 THR A CA 1
ATOM 2725 C C . THR A 1 352 ? 11.686 -9.236 -39.216 1.00 46.19 352 THR A C 1
ATOM 2727 O O . THR A 1 352 ? 12.232 -8.591 -40.112 1.00 46.19 352 THR A O 1
ATOM 2730 N N . VAL A 1 353 ? 11.882 -10.552 -39.075 1.00 51.12 353 VAL A N 1
ATOM 2731 C CA . VAL A 1 353 ? 12.940 -11.281 -39.813 1.00 51.12 353 VAL A CA 1
ATOM 2732 C C . VAL A 1 353 ? 12.387 -12.091 -40.991 1.00 51.12 353 VAL A C 1
ATOM 2734 O O . VAL A 1 353 ? 11.338 -12.723 -40.867 1.00 51.12 353 VAL A O 1
ATOM 2737 N N . CYS A 1 354 ? 13.114 -12.103 -42.118 1.00 48.38 354 CYS A N 1
ATOM 2738 C CA . CYS A 1 354 ? 12.860 -12.988 -43.260 1.00 48.38 354 CYS A CA 1
ATOM 2739 C C . CYS A 1 354 ? 14.034 -13.926 -43.590 1.00 48.38 354 CYS A C 1
ATOM 2741 O O . CYS A 1 354 ? 15.127 -13.479 -43.963 1.00 48.38 354 CYS A O 1
ATOM 2743 N N . ASP A 1 355 ? 13.758 -15.231 -43.620 1.00 48.03 355 ASP A N 1
ATOM 2744 C CA . ASP A 1 355 ? 14.708 -16.259 -44.077 1.00 48.03 355 ASP A CA 1
ATOM 2745 C C . ASP A 1 355 ? 14.999 -16.173 -45.590 1.00 48.03 355 ASP A C 1
ATOM 2747 O O . ASP A 1 355 ? 16.094 -16.516 -46.048 1.00 48.03 355 ASP A O 1
ATOM 2751 N N . ALA A 1 356 ? 14.029 -15.699 -46.378 1.00 56.38 356 ALA A N 1
ATOM 2752 C CA . ALA A 1 356 ? 13.927 -15.937 -47.821 1.00 56.38 356 ALA A CA 1
ATOM 2753 C C . ALA A 1 356 ? 13.938 -14.661 -48.698 1.00 56.38 356 ALA A C 1
ATOM 2755 O O . ALA A 1 356 ? 13.159 -14.560 -49.646 1.00 56.38 356 ALA A O 1
ATOM 2756 N N . LEU A 1 357 ? 14.822 -13.694 -48.411 1.00 53.00 357 LEU A 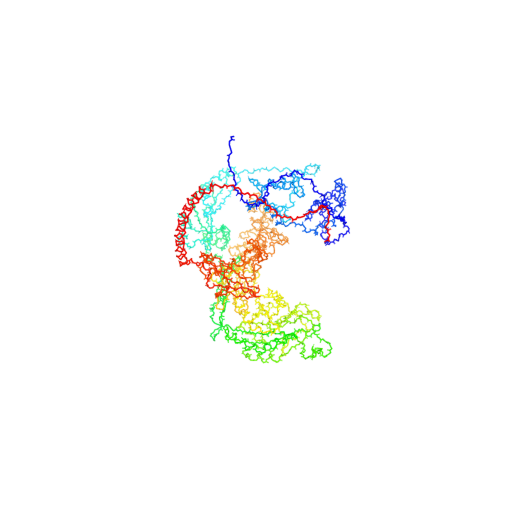N 1
ATOM 2757 C CA . LEU A 1 357 ? 15.026 -12.504 -49.260 1.00 53.00 357 LEU A CA 1
ATOM 2758 C C . LEU A 1 357 ? 16.226 -12.623 -50.227 1.00 53.00 357 LEU A C 1
ATOM 2760 O O . LEU A 1 357 ? 17.204 -13.308 -49.912 1.00 53.00 357 LEU A O 1
ATOM 2764 N N . PRO A 1 358 ? 16.191 -11.933 -51.390 1.00 53.53 358 PRO A N 1
ATOM 2765 C CA . PRO A 1 358 ? 17.342 -11.793 -52.284 1.00 53.53 358 PRO A CA 1
ATOM 2766 C C . PRO A 1 358 ? 18.520 -11.046 -51.643 1.00 53.53 358 PRO A C 1
ATOM 2768 O O . PRO A 1 358 ? 18.360 -10.261 -50.709 1.00 53.53 358 PRO A O 1
ATOM 2771 N N . LEU A 1 359 ? 19.718 -11.250 -52.198 1.00 46.75 359 LEU A N 1
ATOM 2772 C CA . LEU A 1 359 ? 20.943 -10.597 -51.736 1.00 46.75 359 LEU A CA 1
ATOM 2773 C C . LEU A 1 359 ? 20.877 -9.074 -51.982 1.00 46.75 359 LEU A C 1
ATOM 2775 O O . LEU A 1 359 ? 20.984 -8.629 -53.124 1.00 46.75 359 LEU A O 1
ATOM 2779 N N . GLY A 1 360 ? 20.693 -8.290 -50.915 1.00 52.81 360 GLY A N 1
ATOM 2780 C CA . GLY A 1 360 ? 20.671 -6.819 -50.947 1.00 52.81 360 GLY A CA 1
ATOM 2781 C C . GLY A 1 360 ? 19.489 -6.158 -50.225 1.00 52.81 360 GLY A C 1
ATOM 2782 O O . GLY A 1 360 ? 19.602 -4.991 -49.863 1.00 52.81 360 GLY A O 1
ATOM 2783 N N . SER A 1 361 ? 18.392 -6.881 -49.971 1.00 59.38 361 SER A N 1
ATOM 2784 C CA . SER A 1 361 ? 17.266 -6.376 -49.162 1.00 59.38 361 SER A CA 1
ATOM 2785 C C . SER A 1 361 ? 17.533 -6.511 -47.653 1.00 59.38 361 SER A C 1
ATOM 2787 O O . SER A 1 361 ? 18.233 -7.444 -47.239 1.00 59.38 361 SER A O 1
ATOM 2789 N N . PRO A 1 362 ? 16.966 -5.631 -46.803 1.00 61.53 362 PRO A N 1
ATOM 2790 C CA . PRO A 1 362 ? 17.084 -5.750 -45.353 1.00 61.53 362 PRO A CA 1
ATOM 2791 C C . PRO A 1 362 ? 16.356 -7.007 -44.856 1.00 61.53 362 PRO A C 1
ATOM 2793 O O . PRO A 1 362 ? 15.142 -7.138 -44.974 1.00 61.53 362 PRO A O 1
ATOM 2796 N N . ARG A 1 363 ? 17.105 -7.948 -44.267 1.00 65.81 363 ARG A N 1
ATOM 2797 C CA . ARG A 1 363 ? 16.540 -9.186 -43.693 1.00 65.81 363 ARG A CA 1
ATOM 2798 C C . ARG A 1 363 ? 15.760 -8.978 -42.397 1.00 65.81 363 ARG A C 1
ATOM 2800 O O . ARG A 1 363 ? 15.023 -9.879 -42.014 1.00 65.81 363 ARG A O 1
ATOM 2807 N N . CYS A 1 364 ? 15.943 -7.833 -41.740 1.00 64.38 364 CYS A N 1
ATOM 2808 C CA . CYS A 1 364 ? 15.229 -7.435 -40.535 1.00 64.38 364 CYS A CA 1
ATOM 2809 C C . CYS A 1 364 ? 14.618 -6.042 -40.766 1.00 64.38 364 CYS A C 1
ATOM 2811 O O . CYS A 1 364 ? 15.353 -5.059 -40.826 1.00 64.38 364 CYS A O 1
ATOM 2813 N N . ASP A 1 365 ? 13.303 -5.971 -40.981 1.00 66.19 365 ASP A N 1
ATOM 2814 C CA . ASP A 1 365 ? 12.557 -4.754 -41.362 1.00 66.19 365 ASP A CA 1
ATOM 2815 C C . ASP A 1 365 ? 11.071 -4.908 -40.967 1.00 66.19 365 ASP A C 1
ATOM 2817 O O . ASP A 1 365 ? 10.647 -5.989 -40.557 1.00 66.19 365 ASP A O 1
ATOM 2821 N N . LEU A 1 366 ? 10.260 -3.855 -41.079 1.00 70.62 366 LEU A N 1
ATOM 2822 C CA . LEU A 1 366 ? 8.815 -3.882 -40.839 1.00 70.62 366 LEU A CA 1
ATOM 2823 C C . LEU A 1 366 ? 8.154 -5.061 -41.566 1.00 70.62 366 LEU A C 1
ATOM 2825 O O . LEU A 1 366 ? 8.434 -5.301 -42.742 1.00 70.62 366 LEU A O 1
ATOM 2829 N N . LYS A 1 367 ? 7.183 -5.730 -40.930 1.00 74.12 367 LYS A N 1
ATOM 2830 C CA . LYS A 1 367 ? 6.421 -6.827 -41.564 1.00 74.12 367 LYS A CA 1
ATOM 2831 C C . LYS A 1 367 ? 5.820 -6.421 -42.911 1.00 74.12 367 LYS A C 1
ATOM 2833 O O . LYS A 1 367 ? 5.804 -7.204 -43.857 1.00 74.12 367 LYS A O 1
ATOM 2838 N N . GLU A 1 368 ? 5.351 -5.180 -43.017 1.00 75.38 368 GLU A N 1
ATOM 2839 C CA . GLU A 1 368 ? 4.855 -4.633 -44.279 1.00 75.38 368 GLU A CA 1
ATOM 2840 C C . GLU A 1 368 ? 5.948 -4.436 -45.336 1.00 75.38 368 GLU A C 1
ATOM 2842 O O . GLU A 1 368 ? 5.649 -4.514 -46.522 1.00 75.38 368 GLU A O 1
ATOM 2847 N N . ASN A 1 369 ? 7.187 -4.147 -44.938 1.00 73.75 369 ASN A N 1
ATOM 2848 C CA . ASN A 1 369 ? 8.309 -3.956 -45.856 1.00 73.75 369 ASN A CA 1
ATOM 2849 C C . ASN A 1 369 ? 8.830 -5.300 -46.366 1.00 73.75 369 ASN A C 1
ATOM 2851 O O . ASN A 1 369 ? 8.926 -5.465 -47.577 1.00 73.75 369 ASN A O 1
ATOM 2855 N N . LEU A 1 370 ? 8.995 -6.303 -45.494 1.00 71.19 370 LEU A N 1
ATOM 2856 C CA . LEU A 1 370 ? 9.285 -7.679 -45.921 1.00 71.19 370 LEU A CA 1
ATOM 2857 C C . LEU A 1 370 ? 8.276 -8.184 -46.967 1.00 71.19 370 LEU A C 1
ATOM 2859 O O . LEU A 1 370 ? 8.655 -8.809 -47.956 1.00 71.19 370 LEU A O 1
ATOM 2863 N N . LEU A 1 371 ? 6.985 -7.886 -46.774 1.00 77.81 371 LEU A N 1
ATOM 2864 C CA . LEU A 1 371 ? 5.923 -8.250 -47.718 1.00 77.81 371 LEU A CA 1
ATOM 2865 C C . LEU A 1 371 ? 5.985 -7.461 -49.042 1.00 77.81 371 LEU A C 1
ATOM 2867 O O . LEU A 1 371 ? 5.616 -8.011 -50.078 1.00 77.81 371 LEU A O 1
ATOM 2871 N N . LYS A 1 372 ? 6.468 -6.208 -49.042 1.00 79.62 372 LYS A N 1
ATOM 2872 C CA . LYS A 1 372 ? 6.728 -5.417 -50.269 1.00 79.62 372 LYS A CA 1
ATOM 2873 C C . LYS A 1 372 ? 7.945 -5.959 -51.033 1.00 79.62 372 LYS A C 1
ATOM 2875 O O . LYS A 1 372 ? 7.905 -6.033 -52.261 1.00 79.62 372 LYS A O 1
ATOM 2880 N N . ASP A 1 373 ? 8.963 -6.422 -50.312 1.00 75.94 373 ASP A N 1
ATOM 2881 C CA . ASP A 1 373 ? 10.181 -7.042 -50.850 1.00 75.94 373 ASP A CA 1
ATOM 2882 C C . ASP A 1 373 ? 9.980 -8.513 -51.286 1.00 75.94 373 ASP A C 1
ATOM 2884 O O . ASP A 1 373 ? 10.907 -9.160 -51.771 1.00 75.94 373 ASP A O 1
ATOM 2888 N N . ASN A 1 374 ? 8.740 -9.018 -51.234 1.00 81.25 374 ASN A N 1
ATOM 2889 C CA . ASN A 1 374 ? 8.322 -10.371 -51.628 1.00 81.25 374 ASN A CA 1
ATOM 2890 C C . ASN A 1 374 ? 8.873 -11.502 -50.738 1.00 81.25 374 ASN A C 1
ATOM 2892 O O . ASN A 1 374 ? 9.001 -12.639 -51.198 1.00 81.25 374 ASN A O 1
ATOM 2896 N N . CYS A 1 375 ? 9.138 -11.231 -49.456 1.00 79.19 375 CYS A N 1
ATOM 2897 C CA . CYS A 1 375 ? 9.335 -12.296 -48.474 1.00 79.19 375 CYS A CA 1
ATOM 2898 C C . CYS A 1 375 ? 8.099 -13.214 -48.421 1.00 79.19 375 CYS A C 1
ATOM 2900 O O . CYS A 1 375 ? 6.956 -12.745 -48.368 1.00 79.19 375 CYS A O 1
ATOM 2902 N N . ALA A 1 376 ? 8.318 -14.531 -48.409 1.00 80.00 376 ALA A N 1
ATOM 2903 C CA . ALA A 1 376 ? 7.243 -15.504 -48.253 1.00 80.00 376 ALA A CA 1
ATOM 2904 C C . ALA A 1 376 ? 6.607 -15.386 -46.859 1.00 80.00 376 ALA A C 1
ATOM 2906 O O . ALA A 1 376 ? 7.307 -15.361 -45.853 1.00 80.00 376 ALA A O 1
ATOM 2907 N N . LEU A 1 377 ? 5.273 -15.353 -46.785 1.00 80.19 377 LEU A N 1
ATOM 2908 C CA . LEU A 1 377 ? 4.540 -15.093 -45.535 1.00 80.19 377 LEU A CA 1
ATOM 2909 C C . LEU A 1 377 ? 4.731 -16.204 -44.480 1.00 80.19 377 LEU A C 1
ATOM 2911 O O . LEU A 1 377 ? 4.651 -15.934 -43.287 1.00 80.19 377 LEU A O 1
ATOM 2915 N N . GLU A 1 378 ? 5.049 -17.423 -44.925 1.00 80.00 378 GLU A N 1
ATOM 2916 C CA . GLU A 1 378 ? 5.442 -18.582 -44.100 1.00 80.00 378 GLU A CA 1
ATOM 2917 C C . GLU A 1 378 ? 6.897 -18.504 -43.586 1.00 80.00 378 GLU A C 1
ATOM 2919 O O . GLU A 1 378 ? 7.308 -19.326 -42.777 1.00 80.00 378 GLU A O 1
ATOM 2924 N N . SER A 1 379 ? 7.677 -17.527 -44.057 1.00 77.44 379 SER A N 1
ATOM 2925 C CA . SER A 1 379 ? 9.090 -17.291 -43.718 1.00 77.44 379 SER A CA 1
ATOM 2926 C C . SER A 1 379 ? 9.316 -15.937 -43.029 1.00 77.44 379 SER A C 1
ATOM 2928 O O . SER A 1 379 ? 10.449 -15.457 -42.999 1.00 77.44 379 SER A O 1
ATOM 2930 N N . ILE A 1 380 ? 8.245 -15.310 -42.520 1.00 79.56 380 ILE A N 1
ATOM 2931 C CA . ILE A 1 380 ? 8.294 -14.088 -41.705 1.00 79.56 380 ILE A CA 1
ATOM 2932 C C . ILE A 1 380 ? 8.148 -14.464 -40.232 1.00 79.56 380 ILE A C 1
ATOM 2934 O O . ILE A 1 380 ? 7.055 -14.814 -39.780 1.00 79.56 380 ILE A O 1
ATOM 2938 N N . GLU A 1 381 ? 9.226 -14.302 -39.474 1.00 76.94 381 GLU A N 1
ATOM 2939 C CA . GLU A 1 381 ? 9.217 -14.448 -38.020 1.00 76.94 381 GLU A CA 1
ATOM 2940 C C . GLU A 1 381 ? 8.686 -13.157 -37.383 1.00 76.94 381 GLU A C 1
ATOM 2942 O O . GLU A 1 381 ? 9.320 -12.097 -37.422 1.00 76.94 381 GLU A O 1
ATOM 2947 N N . PHE A 1 382 ? 7.470 -13.234 -36.834 1.00 81.31 382 PHE A N 1
ATOM 2948 C CA . PHE A 1 382 ? 6.815 -12.129 -36.132 1.00 81.31 382 PHE A CA 1
ATOM 2949 C C . PHE A 1 382 ? 5.900 -12.651 -35.011 1.00 81.31 382 PHE A C 1
ATOM 2951 O O . PHE A 1 382 ? 4.683 -12.761 -35.221 1.00 81.31 382 PHE A O 1
ATOM 2958 N N . PRO A 1 383 ? 6.454 -12.988 -33.829 1.00 81.25 383 PRO A N 1
ATOM 2959 C CA . PRO A 1 383 ? 5.649 -13.262 -32.645 1.00 81.25 383 PRO A CA 1
ATOM 2960 C C . PRO A 1 383 ? 4.841 -12.017 -32.252 1.00 81.25 383 PRO A C 1
ATOM 2962 O O . PRO A 1 383 ? 5.281 -10.880 -32.433 1.00 81.25 383 PRO A O 1
ATOM 2965 N N . VAL A 1 384 ? 3.645 -12.236 -31.707 1.00 86.50 384 VAL A N 1
ATOM 2966 C CA . VAL A 1 384 ? 2.728 -11.179 -31.265 1.00 86.50 384 VAL A CA 1
ATOM 2967 C C . VAL A 1 384 ? 2.299 -11.489 -29.841 1.00 86.50 384 VAL A C 1
ATOM 2969 O O . VAL A 1 384 ? 1.685 -12.524 -29.598 1.00 86.50 384 VAL A O 1
ATOM 2972 N N . SER A 1 385 ? 2.590 -10.578 -28.916 1.00 89.38 385 SER A N 1
ATOM 2973 C CA . SER A 1 385 ? 2.222 -10.732 -27.509 1.00 89.38 385 SER A CA 1
ATOM 2974 C C . SER A 1 385 ? 0.705 -10.870 -27.346 1.00 89.38 385 SER A C 1
ATOM 2976 O O . SER A 1 385 ? -0.065 -10.096 -27.928 1.00 89.38 385 SER A O 1
ATOM 2978 N N . GLU A 1 386 ? 0.246 -11.823 -26.537 1.00 92.94 386 GLU A N 1
ATOM 2979 C CA . GLU A 1 386 ? -1.173 -12.138 -26.335 1.00 92.94 386 GLU A CA 1
ATOM 2980 C C . GLU A 1 386 ? -1.496 -12.494 -24.879 1.00 92.94 386 GLU A C 1
ATOM 2982 O O . GLU A 1 386 ? -0.637 -12.933 -24.125 1.00 92.94 386 GLU A O 1
ATOM 2987 N N . ALA A 1 387 ? -2.749 -12.280 -24.470 1.00 94.75 387 ALA A N 1
ATOM 2988 C CA . ALA A 1 387 ? -3.242 -12.616 -23.136 1.00 94.75 387 ALA A CA 1
ATOM 2989 C C . ALA A 1 387 ? -4.510 -13.465 -23.289 1.00 94.75 387 ALA A C 1
ATOM 2991 O O . ALA A 1 387 ? -5.609 -12.939 -23.482 1.00 94.75 387 ALA A O 1
ATOM 2992 N N . GLN A 1 388 ? -4.347 -14.786 -23.262 1.00 96.12 388 GLN A N 1
ATOM 2993 C CA . GLN A 1 388 ? -5.429 -15.748 -23.426 1.00 96.12 388 GLN A CA 1
ATOM 2994 C C . GLN A 1 388 ? -6.017 -16.123 -22.063 1.00 96.12 388 GLN A C 1
ATOM 2996 O O . GLN A 1 388 ? -5.336 -16.651 -21.187 1.00 96.12 388 GLN A O 1
ATOM 3001 N N . ILE A 1 389 ? -7.316 -15.893 -21.888 1.00 96.12 389 ILE A N 1
ATOM 3002 C CA . ILE A 1 389 ? -8.044 -16.340 -20.698 1.00 96.12 389 ILE A CA 1
ATOM 3003 C C . ILE A 1 389 ? -8.197 -17.866 -20.756 1.00 96.12 389 ILE A C 1
ATOM 3005 O O . ILE A 1 389 ? -8.825 -18.390 -21.676 1.00 96.12 389 ILE A O 1
ATOM 3009 N N . LEU A 1 390 ? -7.640 -18.566 -19.764 1.00 96.12 390 LEU A N 1
ATOM 3010 C CA . LEU A 1 390 ? -7.759 -20.020 -19.616 1.00 96.12 390 LEU A CA 1
ATOM 3011 C C . LEU A 1 390 ? -8.942 -20.415 -18.721 1.00 96.12 390 LEU A C 1
ATOM 3013 O O . LEU A 1 390 ? -9.560 -21.456 -18.937 1.00 96.12 390 LEU A O 1
ATOM 3017 N N . GLU A 1 391 ? -9.261 -19.600 -17.711 1.00 96.00 391 GLU A N 1
ATOM 3018 C CA . GLU A 1 391 ? -10.355 -19.863 -16.774 1.00 96.00 391 GLU A CA 1
ATOM 3019 C C . GLU A 1 391 ? -11.052 -18.562 -16.350 1.00 96.00 391 GLU A C 1
ATOM 3021 O O . GLU A 1 391 ? -10.419 -17.662 -15.796 1.00 96.00 391 GLU A O 1
ATOM 3026 N N . ALA A 1 392 ? -12.360 -18.477 -16.611 1.00 93.94 392 ALA A N 1
ATOM 3027 C CA . ALA A 1 392 ? -13.223 -17.358 -16.229 1.00 93.94 392 ALA A CA 1
ATOM 3028 C C . ALA A 1 392 ? -14.614 -17.850 -15.799 1.00 93.94 392 ALA A C 1
ATOM 3030 O O . ALA A 1 392 ? -15.607 -17.720 -16.516 1.00 93.94 392 ALA A O 1
ATOM 3031 N N . ARG A 1 393 ? -14.683 -18.444 -14.606 1.00 93.19 393 ARG A N 1
ATOM 3032 C CA . ARG A 1 393 ? -15.938 -18.665 -13.883 1.00 93.19 393 ARG A CA 1
ATOM 3033 C C . ARG A 1 393 ? -16.580 -17.310 -13.546 1.00 93.19 393 ARG A C 1
ATOM 3035 O O . ARG A 1 393 ? -15.855 -16.409 -13.121 1.00 93.19 393 ARG A O 1
ATOM 3042 N N . PRO A 1 394 ? -17.905 -17.150 -13.716 1.00 92.19 394 PRO A N 1
ATOM 3043 C CA . PRO A 1 394 ? -18.587 -15.892 -13.435 1.00 92.19 394 PRO A CA 1
ATOM 3044 C C . PRO A 1 394 ? -18.612 -15.581 -11.934 1.00 92.19 394 PRO A C 1
ATOM 3046 O O . PRO A 1 394 ? -18.682 -16.479 -11.093 1.00 92.19 394 PRO A O 1
ATOM 3049 N N . LEU A 1 395 ? -18.607 -14.288 -11.612 1.00 91.25 395 LEU A N 1
ATOM 3050 C CA . LEU A 1 395 ? -18.707 -13.783 -10.244 1.00 91.25 395 LEU A CA 1
ATOM 3051 C C . LEU A 1 395 ? -20.048 -14.188 -9.615 1.00 91.25 395 LEU A C 1
ATOM 3053 O O . LEU A 1 395 ? -21.107 -13.982 -10.205 1.00 91.25 395 LEU A O 1
ATOM 3057 N N . SER A 1 396 ? -20.008 -14.748 -8.408 1.00 89.31 396 SER A N 1
ATOM 3058 C CA . SER A 1 396 ? -21.203 -15.212 -7.693 1.00 89.31 396 SER A CA 1
ATOM 3059 C C . SER A 1 396 ? -22.028 -14.049 -7.128 1.00 89.31 396 SER A C 1
ATOM 3061 O O . SER A 1 396 ? -21.475 -13.023 -6.737 1.00 89.31 396 SER A O 1
ATOM 3063 N N . ASP A 1 397 ? -23.352 -14.211 -7.039 1.00 84.25 397 ASP A N 1
ATOM 3064 C CA . ASP A 1 397 ? -24.228 -13.242 -6.359 1.00 84.25 397 ASP A CA 1
ATOM 3065 C C . ASP A 1 397 ? -24.247 -13.429 -4.834 1.00 84.25 397 ASP A C 1
ATOM 3067 O O . ASP A 1 397 ? -24.301 -12.444 -4.099 1.00 84.25 397 ASP A O 1
ATOM 3071 N N . LYS A 1 398 ? -24.169 -14.679 -4.349 1.00 82.75 398 LYS A N 1
ATOM 3072 C CA . LYS A 1 398 ? -24.181 -15.026 -2.916 1.00 82.75 398 LYS A CA 1
ATOM 3073 C C . LYS A 1 398 ? -23.127 -16.065 -2.552 1.00 82.75 398 LYS A C 1
ATOM 3075 O O . LYS A 1 398 ? -22.809 -16.937 -3.358 1.00 82.75 398 LYS A O 1
ATOM 3080 N N . GLY A 1 399 ? -22.628 -15.982 -1.320 1.00 76.50 399 GLY A N 1
ATOM 3081 C CA . GLY A 1 399 ? -21.703 -16.942 -0.716 1.00 76.50 399 GLY A CA 1
ATOM 3082 C C . GLY A 1 399 ? -22.382 -18.158 -0.072 1.00 76.50 399 GLY A C 1
ATOM 3083 O O . GLY A 1 399 ? -21.699 -19.096 0.334 1.00 76.50 399 GLY A O 1
ATOM 3084 N N . SER A 1 400 ? -23.714 -18.158 0.014 1.00 68.19 400 SER A N 1
ATOM 3085 C CA . SER A 1 400 ? -24.529 -19.169 0.692 1.00 68.19 400 SER A CA 1
ATOM 3086 C C . SER A 1 400 ? -25.347 -20.022 -0.295 1.00 68.19 400 SER A C 1
ATOM 3088 O O . SER A 1 400 ? -26.489 -19.711 -0.631 1.00 68.19 400 SER A O 1
ATOM 3090 N N . GLY A 1 401 ? -24.782 -21.144 -0.754 1.00 59.28 401 GLY A N 1
ATOM 3091 C CA . GLY A 1 401 ? -25.527 -22.124 -1.555 1.00 59.28 401 GLY A CA 1
ATOM 3092 C C . GLY A 1 401 ? -24.749 -23.400 -1.891 1.00 59.28 401 GLY A C 1
ATOM 3093 O O . GLY A 1 401 ? -23.617 -23.336 -2.357 1.00 59.28 401 GLY A O 1
ATOM 3094 N N . ASP A 1 402 ? -25.389 -24.562 -1.729 1.00 56.06 402 ASP A N 1
ATOM 3095 C CA . ASP A 1 402 ? -24.788 -25.905 -1.886 1.00 56.06 402 ASP A CA 1
ATOM 3096 C C . ASP A 1 402 ? -24.410 -26.302 -3.339 1.00 56.06 402 ASP A C 1
ATOM 3098 O O . ASP A 1 402 ? -24.110 -27.464 -3.612 1.00 56.06 402 ASP A O 1
ATOM 3102 N N . GLY A 1 403 ? -24.476 -25.377 -4.305 1.00 53.81 403 GLY A N 1
ATOM 3103 C CA . GLY A 1 403 ? -24.416 -25.690 -5.741 1.00 53.81 403 GLY A CA 1
ATOM 3104 C C . GLY A 1 403 ? -23.048 -25.554 -6.420 1.00 53.81 403 GLY A C 1
ATOM 3105 O O . GLY A 1 403 ? -22.810 -26.216 -7.430 1.00 53.81 403 GLY A O 1
ATOM 3106 N N . SER A 1 404 ? -22.158 -24.692 -5.922 1.00 59.19 404 SER A N 1
ATOM 3107 C CA . SER A 1 404 ? -20.907 -24.336 -6.613 1.00 59.19 404 SER A CA 1
ATOM 3108 C C . SER A 1 404 ? -19.900 -23.661 -5.683 1.00 59.19 404 SER A C 1
ATOM 3110 O O . SER A 1 404 ? -20.300 -22.960 -4.758 1.00 59.19 404 SER A O 1
ATOM 3112 N N . GLN A 1 405 ? -18.599 -23.788 -5.974 1.00 78.38 405 GLN A N 1
ATOM 3113 C CA . GLN A 1 405 ? -17.573 -22.967 -5.322 1.00 78.38 405 GLN A CA 1
ATOM 3114 C C . GLN A 1 405 ? -17.871 -21.479 -5.574 1.00 78.38 405 GLN A C 1
ATOM 3116 O O . GLN A 1 405 ? -17.962 -21.055 -6.730 1.00 78.38 405 GLN A O 1
ATOM 3121 N N . VAL A 1 406 ? -17.999 -20.701 -4.496 1.00 86.62 406 VAL A N 1
ATOM 3122 C CA . VAL A 1 406 ? -18.158 -19.243 -4.565 1.00 86.62 406 VAL A CA 1
ATOM 3123 C C . VAL A 1 406 ? -16.982 -18.657 -5.341 1.00 86.62 406 VAL A C 1
ATOM 3125 O O . VAL A 1 406 ? -15.843 -19.058 -5.131 1.00 86.62 406 VAL A O 1
ATOM 3128 N N . THR A 1 407 ? -17.271 -17.747 -6.267 1.00 89.94 407 THR A N 1
ATOM 3129 C CA . THR A 1 407 ? -16.271 -17.101 -7.123 1.00 89.94 407 THR A CA 1
ATOM 3130 C C . THR A 1 407 ? -16.352 -15.589 -6.921 1.00 89.94 407 THR A C 1
ATOM 3132 O O . THR A 1 407 ? -17.338 -14.955 -7.302 1.00 89.94 407 THR A O 1
ATOM 3135 N N . GLN A 1 408 ? -15.330 -15.016 -6.286 1.00 90.69 408 GLN A N 1
ATOM 3136 C CA . GLN A 1 408 ? -15.206 -13.589 -5.966 1.00 90.69 408 GLN A CA 1
ATOM 3137 C C . GLN A 1 408 ? -14.283 -12.822 -6.922 1.00 90.69 408 GLN A C 1
ATOM 3139 O O . GLN A 1 408 ? -14.323 -11.593 -6.944 1.00 90.69 408 GLN A O 1
ATOM 3144 N N . VAL A 1 409 ? -13.455 -13.532 -7.692 1.00 94.88 409 VAL A N 1
ATOM 3145 C CA . VAL A 1 409 ? -12.481 -12.974 -8.644 1.00 94.88 409 VAL A CA 1
ATOM 3146 C C . VAL A 1 409 ? -12.694 -13.611 -10.015 1.00 94.88 409 VAL A C 1
ATOM 3148 O O . VAL A 1 409 ? -12.905 -14.819 -10.095 1.00 94.88 409 VAL A O 1
ATOM 3151 N N . SER A 1 410 ? -12.643 -12.824 -11.092 1.00 95.69 410 SER A N 1
ATOM 3152 C CA . SER A 1 410 ? -12.724 -13.313 -12.477 1.00 95.69 410 SER A CA 1
ATOM 3153 C C . SER A 1 410 ? -11.912 -12.424 -13.432 1.00 95.69 410 SER A C 1
ATOM 3155 O O . SER A 1 410 ? -12.054 -11.205 -13.352 1.00 95.69 410 SER A O 1
ATOM 3157 N N . PRO A 1 411 ? -11.120 -12.973 -14.376 1.00 97.25 411 PRO A N 1
ATOM 3158 C CA . PRO A 1 411 ? -10.815 -14.394 -14.566 1.00 97.25 411 PRO A CA 1
ATOM 3159 C C . PRO A 1 411 ? -9.975 -14.964 -13.413 1.00 97.25 411 PRO A C 1
ATOM 3161 O O . PRO A 1 411 ? -9.425 -14.215 -12.611 1.00 97.25 411 PRO A O 1
ATOM 3164 N N . GLN A 1 412 ? -9.873 -16.292 -13.334 1.00 94.88 412 GLN A N 1
ATOM 3165 C CA . GLN A 1 412 ? -9.034 -16.983 -12.344 1.00 94.88 412 GLN A CA 1
ATOM 3166 C C . GLN A 1 412 ? -7.673 -17.386 -12.923 1.00 94.88 412 GLN A C 1
ATOM 3168 O O . GLN A 1 412 ? -6.718 -17.587 -12.173 1.00 94.88 412 GLN A O 1
ATOM 3173 N N . ARG A 1 413 ? -7.559 -17.520 -14.254 1.00 97.44 413 ARG A N 1
ATOM 3174 C CA . ARG A 1 413 ? -6.305 -17.933 -14.897 1.00 97.44 413 ARG A CA 1
ATOM 3175 C C . ARG A 1 413 ? -6.138 -17.395 -16.316 1.00 97.44 413 ARG A C 1
ATOM 3177 O O . ARG A 1 413 ? -7.052 -17.503 -17.137 1.00 97.44 413 ARG A O 1
ATOM 3184 N N . ILE A 1 414 ? -4.951 -16.863 -16.603 1.00 97.06 414 ILE A N 1
ATOM 3185 C CA . ILE A 1 414 ? -4.538 -16.315 -17.905 1.00 97.06 414 ILE A CA 1
ATOM 3186 C C . ILE A 1 414 ? -3.197 -16.938 -18.318 1.00 97.06 414 ILE A C 1
ATOM 3188 O O . ILE A 1 414 ? -2.298 -17.060 -17.488 1.00 97.06 414 ILE A O 1
ATOM 3192 N N . ALA A 1 415 ? -3.060 -17.279 -19.599 1.00 97.44 415 ALA A N 1
ATOM 3193 C CA . ALA A 1 415 ? -1.775 -17.458 -20.267 1.00 97.44 415 ALA A CA 1
ATOM 3194 C C . ALA A 1 415 ? -1.380 -16.139 -20.946 1.00 97.44 415 ALA A C 1
ATOM 3196 O O . ALA A 1 415 ? -2.156 -15.572 -21.717 1.00 97.44 415 ALA A O 1
ATOM 3197 N N . LEU A 1 416 ? -0.191 -15.639 -20.637 1.00 96.31 416 LEU A N 1
ATOM 3198 C CA . LEU A 1 416 ? 0.362 -14.379 -21.111 1.00 96.31 416 LEU A CA 1
ATOM 3199 C C . LEU A 1 416 ? 1.625 -14.677 -21.923 1.00 96.31 416 LEU A C 1
ATOM 3201 O O . LEU A 1 416 ? 2.625 -15.130 -21.376 1.00 96.31 416 LEU A O 1
ATOM 3205 N N . ARG A 1 417 ? 1.587 -14.397 -23.222 1.00 94.94 417 ARG A N 1
ATOM 3206 C CA . ARG A 1 417 ? 2.749 -14.483 -24.106 1.00 94.94 417 ARG A CA 1
ATOM 3207 C C . ARG A 1 417 ? 3.314 -13.092 -24.319 1.00 94.94 417 ARG A C 1
ATOM 3209 O O . ARG A 1 417 ? 2.565 -12.195 -24.711 1.00 94.94 417 ARG A O 1
ATOM 3216 N N . LEU A 1 418 ? 4.611 -12.924 -24.090 1.00 86.88 418 LEU A N 1
ATOM 3217 C CA . LEU A 1 418 ? 5.331 -11.682 -24.364 1.00 86.88 418 LEU A CA 1
ATOM 3218 C C . LEU A 1 418 ? 6.557 -11.983 -25.229 1.00 86.88 418 LEU A C 1
ATOM 3220 O O . LEU A 1 418 ? 7.336 -12.884 -24.919 1.00 86.88 418 LEU A O 1
ATOM 3224 N N . ARG A 1 419 ? 6.738 -11.204 -26.295 1.00 85.06 419 ARG A N 1
ATOM 3225 C CA . ARG A 1 419 ? 8.029 -11.078 -26.993 1.00 85.06 419 ARG A CA 1
ATOM 3226 C C . ARG A 1 419 ? 8.899 -10.021 -26.280 1.00 85.06 419 ARG A C 1
ATOM 3228 O O . ARG A 1 419 ? 8.343 -9.245 -25.498 1.00 85.06 419 ARG A O 1
ATOM 3235 N N . PRO A 1 420 ? 10.219 -9.955 -26.534 1.00 78.44 420 PRO A N 1
ATOM 3236 C CA . PRO A 1 420 ? 11.110 -9.024 -25.841 1.00 78.44 420 PRO A CA 1
ATOM 3237 C C . PRO A 1 420 ? 10.651 -7.560 -25.878 1.00 78.44 420 PRO A C 1
ATOM 3239 O O . PRO A 1 420 ? 10.158 -7.081 -26.900 1.00 78.44 420 PRO A O 1
ATOM 3242 N N . ASP A 1 421 ? 10.808 -6.884 -24.736 1.00 73.31 421 ASP A N 1
ATOM 3243 C CA . ASP A 1 421 ? 10.501 -5.466 -24.468 1.00 73.31 421 ASP A CA 1
ATOM 3244 C C . ASP A 1 421 ? 9.053 -4.985 -24.734 1.00 73.31 421 ASP A C 1
ATOM 3246 O O . ASP A 1 421 ? 8.752 -3.791 -24.619 1.00 73.31 421 ASP A O 1
ATOM 3250 N N . ASP A 1 422 ? 8.133 -5.908 -25.028 1.00 81.12 422 ASP A N 1
ATOM 3251 C CA . ASP A 1 422 ? 6.727 -5.644 -25.358 1.00 81.12 422 ASP A CA 1
ATOM 3252 C C . ASP A 1 422 ? 5.797 -5.699 -24.126 1.00 81.12 422 ASP A C 1
ATOM 3254 O O . ASP A 1 422 ? 6.160 -6.214 -23.061 1.00 81.12 422 ASP A O 1
ATOM 3258 N N . SER A 1 423 ? 4.566 -5.189 -24.264 1.00 84.75 423 SER A N 1
ATOM 3259 C CA . SER A 1 423 ? 3.557 -5.206 -23.192 1.00 84.75 423 SER A CA 1
ATOM 3260 C C . SER A 1 423 ? 2.220 -5.829 -23.604 1.00 84.75 423 SER A C 1
ATOM 3262 O O . SER A 1 423 ? 1.845 -5.893 -24.780 1.00 84.75 423 SER A O 1
ATOM 3264 N N . LYS A 1 424 ? 1.443 -6.279 -22.610 1.00 91.88 424 LYS A N 1
ATOM 3265 C CA . LYS A 1 424 ? 0.052 -6.688 -22.816 1.00 91.88 424 LYS A CA 1
ATOM 3266 C C . LYS A 1 424 ? -0.863 -6.301 -21.664 1.00 91.88 424 LYS A C 1
ATOM 3268 O O . LYS A 1 424 ? -0.527 -6.439 -20.491 1.00 91.88 424 LYS A O 1
ATOM 3273 N N . LYS A 1 425 ? -2.070 -5.860 -22.030 1.00 92.62 425 LYS A N 1
ATOM 3274 C CA . LYS A 1 425 ? -3.140 -5.487 -21.099 1.00 92.62 425 LYS A CA 1
ATOM 3275 C C . LYS A 1 425 ? -4.134 -6.623 -20.922 1.00 92.62 425 LYS A C 1
ATOM 3277 O O . LYS A 1 425 ? -4.598 -7.204 -21.903 1.00 92.62 425 LYS A O 1
ATOM 3282 N N . PHE A 1 426 ? -4.489 -6.886 -19.674 1.00 95.19 426 PHE A N 1
ATOM 3283 C CA . PHE A 1 426 ? -5.592 -7.752 -19.271 1.00 95.19 426 PHE A CA 1
ATOM 3284 C C . PHE A 1 426 ? -6.384 -7.080 -18.140 1.00 95.19 426 PHE A C 1
ATOM 3286 O O . PHE A 1 426 ? -6.032 -5.996 -17.675 1.00 95.19 426 PHE A O 1
ATOM 3293 N N . SER A 1 427 ? -7.497 -7.680 -17.723 1.00 94.62 427 SER A N 1
ATOM 3294 C CA . SER A 1 427 ? -8.326 -7.130 -16.645 1.00 94.62 427 SER A CA 1
ATOM 3295 C C . SER A 1 427 ? -8.752 -8.203 -15.654 1.00 94.62 427 SER A C 1
ATOM 3297 O O . SER A 1 427 ? -8.859 -9.378 -16.004 1.00 94.62 427 SER A O 1
ATOM 3299 N N . ILE A 1 428 ? -8.974 -7.772 -14.414 1.00 95.94 428 ILE A N 1
ATOM 3300 C CA . ILE A 1 428 ? -9.450 -8.583 -13.295 1.00 95.94 428 ILE A CA 1
ATOM 3301 C C . ILE A 1 428 ? -10.638 -7.870 -12.649 1.00 95.94 428 ILE A C 1
ATOM 3303 O O . ILE A 1 428 ? -10.586 -6.673 -12.372 1.00 95.94 428 ILE A O 1
ATOM 3307 N N . GLN A 1 429 ? -11.720 -8.600 -12.415 1.00 94.81 429 GLN A N 1
ATOM 3308 C CA . GLN A 1 429 ? -12.909 -8.127 -11.718 1.00 94.81 429 GLN A CA 1
ATOM 3309 C C . GLN A 1 429 ? -12.977 -8.783 -10.342 1.00 94.81 429 GLN A C 1
ATOM 3311 O O . GLN A 1 429 ? -12.756 -9.989 -10.214 1.00 94.81 429 GLN A O 1
ATOM 3316 N N . VAL A 1 430 ? -13.297 -7.992 -9.320 1.00 94.19 430 VAL A N 1
ATOM 3317 C CA . VAL A 1 430 ? -13.392 -8.432 -7.924 1.00 94.19 430 VAL A CA 1
ATOM 3318 C C . VAL A 1 430 ? -14.756 -8.031 -7.375 1.00 94.19 430 VAL A C 1
ATOM 3320 O O . VAL A 1 430 ? -15.135 -6.861 -7.455 1.00 94.19 430 VAL A O 1
ATOM 3323 N N . ARG A 1 431 ? -15.495 -8.991 -6.804 1.00 90.06 431 ARG A N 1
ATOM 3324 C CA . ARG A 1 431 ? -16.833 -8.766 -6.242 1.00 90.06 431 ARG A CA 1
ATOM 3325 C C . ARG A 1 431 ? -16.904 -9.002 -4.739 1.00 90.06 431 ARG A C 1
ATOM 3327 O O . ARG A 1 431 ? -16.514 -10.044 -4.204 1.00 90.06 431 ARG A O 1
ATOM 3334 N N . GLN A 1 432 ? -17.519 -8.035 -4.073 1.00 86.06 432 GLN A N 1
ATOM 3335 C CA . GLN A 1 432 ? -17.882 -8.031 -2.663 1.00 86.06 432 GLN A CA 1
ATOM 3336 C C . GLN A 1 432 ? -19.118 -8.921 -2.403 1.00 86.06 432 GLN A C 1
ATOM 3338 O O . GLN A 1 432 ? -20.133 -8.435 -1.923 1.00 86.06 432 GLN A O 1
ATOM 3343 N N . VAL A 1 433 ? -19.054 -10.219 -2.728 1.00 86.81 433 VAL A N 1
ATOM 3344 C CA . VAL A 1 433 ? -20.194 -11.167 -2.672 1.00 86.81 433 VAL A CA 1
ATOM 3345 C C . VAL A 1 433 ? -20.975 -11.095 -1.342 1.00 86.81 433 VAL A C 1
ATOM 3347 O O . VAL A 1 433 ? -20.366 -11.043 -0.267 1.00 86.81 433 VAL A O 1
ATOM 3350 N N . GLU A 1 434 ? -22.316 -11.090 -1.429 1.00 85.88 434 GLU A N 1
ATOM 3351 C CA . GLU A 1 434 ? -23.243 -11.086 -0.283 1.00 85.88 434 GLU A CA 1
ATOM 3352 C C . GLU A 1 434 ? -23.225 -12.412 0.490 1.00 85.88 434 GLU A C 1
ATOM 3354 O O . GLU A 1 434 ? -23.036 -13.473 -0.102 1.00 85.88 434 GLU A O 1
ATOM 3359 N N . ASP A 1 435 ? -23.535 -12.371 1.792 1.00 87.44 435 ASP A N 1
ATOM 3360 C CA . ASP A 1 435 ? -23.740 -13.571 2.625 1.00 87.44 435 ASP A CA 1
ATOM 3361 C C . ASP A 1 435 ? -22.569 -14.574 2.529 1.00 87.44 435 ASP A C 1
ATOM 3363 O O . ASP A 1 435 ? -22.735 -15.789 2.410 1.00 87.44 435 ASP A O 1
ATOM 3367 N N . TYR A 1 436 ? -21.348 -14.032 2.519 1.00 88.38 436 TYR A N 1
ATOM 3368 C CA . TYR A 1 436 ? -20.120 -14.818 2.541 1.00 88.38 436 TYR A CA 1
ATOM 3369 C C . TYR A 1 436 ? -19.874 -15.372 3.959 1.00 88.38 436 TYR A C 1
ATOM 3371 O O . TYR A 1 436 ? -20.188 -14.683 4.939 1.00 88.38 436 TYR A O 1
ATOM 3379 N N . PRO A 1 437 ? -19.332 -16.593 4.127 1.00 91.81 437 PRO A N 1
ATOM 3380 C CA . PRO A 1 437 ? -19.053 -17.140 5.455 1.00 91.81 437 PRO A CA 1
ATOM 3381 C C . PRO A 1 437 ? -18.014 -16.304 6.218 1.00 91.81 437 PRO A C 1
ATOM 3383 O O . PRO A 1 437 ? -17.094 -15.752 5.618 1.00 91.81 437 PRO A O 1
ATOM 3386 N N . VAL A 1 438 ? -18.134 -16.227 7.547 1.00 93.50 438 VAL A N 1
ATOM 3387 C CA . VAL A 1 438 ? -17.192 -15.477 8.403 1.00 93.50 438 VAL A CA 1
ATOM 3388 C C . VAL A 1 438 ? -16.721 -16.339 9.569 1.00 93.50 438 VAL A C 1
ATOM 3390 O O . VAL A 1 438 ? -17.527 -16.987 10.241 1.00 93.50 438 VAL A O 1
ATOM 3393 N N . ASP A 1 439 ? -15.419 -16.306 9.828 1.00 95.88 439 ASP A N 1
ATOM 3394 C CA . ASP A 1 439 ? -14.780 -16.897 11.002 1.00 95.88 439 ASP A CA 1
ATOM 3395 C C . ASP A 1 439 ? -14.223 -15.777 11.884 1.00 95.88 439 ASP A C 1
ATOM 3397 O O . ASP A 1 439 ? -13.467 -14.935 11.406 1.00 95.88 439 ASP A O 1
ATOM 3401 N N . ILE A 1 440 ? -14.593 -15.760 13.167 1.00 96.88 440 ILE A N 1
ATOM 3402 C CA . ILE A 1 440 ? -14.119 -14.762 14.135 1.00 96.88 440 ILE A CA 1
ATOM 3403 C C . ILE A 1 440 ? -13.338 -15.465 15.241 1.00 96.88 440 ILE A C 1
ATOM 3405 O O . ILE A 1 440 ? -13.924 -16.161 16.074 1.00 96.88 440 ILE A O 1
ATOM 3409 N N . TYR A 1 441 ? -12.024 -15.263 15.285 1.00 98.25 441 TYR A N 1
ATOM 3410 C CA . TYR A 1 441 ? -11.205 -15.708 16.408 1.00 98.25 441 TYR A CA 1
ATOM 3411 C C . TYR A 1 441 ? -10.954 -14.536 17.355 1.00 98.25 441 TYR A C 1
ATOM 3413 O O . TYR A 1 441 ? -10.314 -13.552 16.988 1.00 98.25 441 TYR A O 1
ATOM 3421 N N . TYR A 1 442 ? -11.497 -14.630 18.569 1.00 97.88 442 TYR A N 1
ATOM 3422 C CA . TYR A 1 442 ? -11.339 -13.612 19.602 1.00 97.88 442 TYR A CA 1
ATOM 3423 C C . TYR A 1 442 ? -10.078 -13.916 20.417 1.00 97.88 442 TYR A C 1
ATOM 3425 O O . TYR A 1 442 ? -10.004 -14.952 21.083 1.00 97.88 442 TYR A O 1
ATOM 3433 N N . LEU A 1 443 ? -9.085 -13.036 20.338 1.00 98.25 443 LEU A N 1
ATOM 3434 C CA . LEU A 1 443 ? -7.767 -13.184 20.937 1.00 98.25 443 LEU A CA 1
ATOM 3435 C C . LEU A 1 443 ? -7.587 -12.151 22.056 1.00 98.25 443 LEU A C 1
ATOM 3437 O O . LEU A 1 443 ? -7.335 -10.974 21.804 1.00 98.25 443 LEU A O 1
ATOM 3441 N N . MET A 1 444 ? -7.749 -12.612 23.296 1.00 97.81 444 MET A N 1
ATOM 3442 C CA . MET A 1 444 ? -7.895 -11.740 24.459 1.00 97.81 444 MET A CA 1
ATOM 3443 C C . MET A 1 444 ? -6.652 -11.701 25.350 1.00 97.81 444 MET A C 1
ATOM 3445 O O . MET A 1 444 ? -6.163 -12.742 25.794 1.00 97.81 444 MET A O 1
ATOM 3449 N N . ASP A 1 445 ? -6.208 -10.498 25.687 1.00 98.19 445 ASP A N 1
ATOM 3450 C CA . ASP A 1 445 ? -5.304 -10.256 26.804 1.00 98.19 445 ASP A CA 1
ATOM 3451 C C . ASP A 1 445 ? -5.965 -10.650 28.141 1.00 98.19 445 ASP A C 1
ATOM 3453 O O . ASP A 1 445 ? -7.106 -10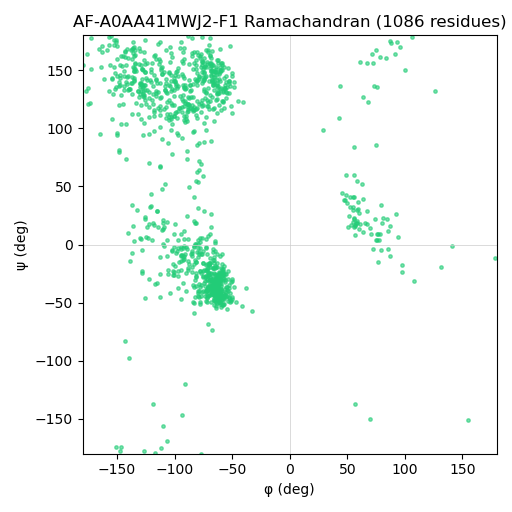.284 28.427 1.00 98.19 445 ASP A O 1
ATOM 3457 N N . LEU A 1 446 ? -5.261 -11.439 28.953 1.00 97.81 446 LEU A N 1
ATOM 3458 C CA . LEU A 1 446 ? -5.665 -11.843 30.302 1.00 97.81 446 LEU A CA 1
ATOM 3459 C C . LEU A 1 446 ? -4.632 -11.421 31.364 1.00 97.81 446 LEU A C 1
ATOM 3461 O O . LEU A 1 446 ? -4.471 -12.104 32.385 1.00 97.81 446 LEU A O 1
ATOM 3465 N N . SER A 1 447 ? -3.952 -10.298 31.136 1.00 96.88 447 SER A N 1
ATOM 3466 C CA . SER A 1 447 ? -3.328 -9.449 32.155 1.00 96.88 447 SER A CA 1
ATOM 3467 C C . SER A 1 447 ? -4.320 -9.068 33.275 1.00 96.88 447 SER A C 1
ATOM 3469 O O . SER A 1 447 ? -5.517 -9.369 33.225 1.00 96.88 447 SER A O 1
ATOM 3471 N N . TYR A 1 448 ? -3.834 -8.457 34.363 1.00 96.69 448 TYR A N 1
ATOM 3472 C CA . TYR A 1 448 ? -4.686 -8.204 35.539 1.00 96.69 448 TYR A CA 1
ATOM 3473 C C . TYR A 1 448 ? -5.687 -7.047 35.341 1.00 96.69 448 TYR A C 1
ATOM 3475 O O . TYR A 1 448 ? -6.689 -7.001 36.060 1.00 96.69 448 TYR A O 1
ATOM 3483 N N . SER A 1 449 ? -5.428 -6.133 34.398 1.00 95.69 449 SER A N 1
ATOM 3484 C CA . SER A 1 449 ? -6.330 -5.036 34.008 1.00 95.69 449 SER A CA 1
ATOM 3485 C C . SER A 1 449 ? -7.620 -5.566 33.388 1.00 95.69 449 SER A C 1
ATOM 3487 O O . SER A 1 449 ? -8.693 -5.222 33.870 1.00 95.69 449 SER A O 1
ATOM 3489 N N . MET A 1 450 ? -7.510 -6.490 32.425 1.00 96.19 450 MET A N 1
ATOM 3490 C CA . MET A 1 450 ? -8.591 -7.048 31.585 1.00 96.19 450 MET A CA 1
ATOM 3491 C C . MET A 1 450 ? -9.622 -7.938 32.328 1.00 96.19 450 MET A C 1
ATOM 3493 O O . MET A 1 450 ? -10.231 -8.864 31.776 1.00 96.19 450 MET A O 1
ATOM 3497 N N . LYS A 1 451 ? -9.799 -7.721 33.633 1.00 95.00 451 LYS A N 1
ATOM 3498 C CA . LYS A 1 451 ? -10.582 -8.555 34.549 1.00 95.00 451 LYS A CA 1
ATOM 3499 C C . LYS A 1 451 ? -12.076 -8.236 34.514 1.00 95.00 451 LYS A C 1
ATOM 3501 O O . LYS A 1 451 ? -12.883 -9.161 34.645 1.00 95.00 451 LYS A O 1
ATOM 3506 N N . ASP A 1 452 ? -12.450 -6.971 34.360 1.00 93.19 452 ASP A N 1
ATOM 3507 C CA . ASP A 1 452 ? -13.835 -6.538 34.165 1.00 93.19 452 ASP A CA 1
ATOM 3508 C C . ASP A 1 452 ? -14.288 -6.663 32.704 1.00 93.19 452 ASP A C 1
ATOM 3510 O O . ASP A 1 452 ? -15.424 -7.082 32.473 1.00 93.19 452 ASP A O 1
ATOM 3514 N N . ASP A 1 453 ? -13.393 -6.512 31.725 1.00 94.25 453 ASP A N 1
ATOM 3515 C CA . ASP A 1 453 ? -13.618 -6.922 30.331 1.00 94.25 453 ASP A CA 1
ATOM 3516 C C . ASP A 1 453 ? -14.095 -8.374 30.247 1.00 94.25 453 ASP A C 1
ATOM 3518 O O . ASP A 1 453 ? -15.129 -8.680 29.644 1.00 94.25 453 ASP A O 1
ATOM 3522 N N . LEU A 1 454 ? -13.389 -9.275 30.943 1.00 93.44 454 LEU A N 1
ATOM 3523 C CA . LEU A 1 454 ? -13.730 -10.695 31.014 1.00 93.44 454 LEU A CA 1
ATOM 3524 C C . LEU A 1 454 ? -15.115 -10.943 31.640 1.00 93.44 454 LEU A C 1
ATOM 3526 O O . LEU A 1 454 ? -15.749 -11.961 31.354 1.00 93.44 454 LEU A O 1
ATOM 3530 N N . TRP A 1 455 ? -15.617 -10.020 32.467 1.00 91.31 455 TRP A N 1
ATOM 3531 C CA . TRP A 1 455 ? -16.981 -10.058 32.993 1.00 91.31 455 TRP A CA 1
ATOM 3532 C C . TRP A 1 455 ? -18.009 -9.573 31.958 1.00 91.31 455 TRP A C 1
ATOM 3534 O O . TRP A 1 455 ? -19.021 -10.246 31.738 1.00 91.31 455 TRP A O 1
ATOM 3544 N N . SER A 1 456 ? -17.735 -8.467 31.264 1.00 89.81 456 SER A N 1
ATOM 3545 C CA . SER A 1 456 ? -18.588 -7.922 30.198 1.00 89.81 456 SER A CA 1
ATOM 3546 C C . SER A 1 456 ? -18.779 -8.890 29.027 1.00 89.81 456 SER A C 1
ATOM 3548 O O . SER A 1 456 ? -19.906 -9.077 28.546 1.00 89.81 456 SER A O 1
ATOM 3550 N N . ILE A 1 457 ? -17.711 -9.567 28.584 1.00 89.44 457 ILE A N 1
ATOM 3551 C CA . ILE A 1 457 ? -17.760 -10.436 27.398 1.00 89.44 457 ILE A CA 1
ATOM 3552 C C . ILE A 1 457 ? -18.403 -11.814 27.636 1.00 89.44 457 ILE A C 1
ATOM 3554 O O . ILE A 1 457 ? -18.632 -12.561 26.685 1.00 89.44 457 ILE A O 1
ATOM 3558 N N . GLN A 1 458 ? -18.798 -12.149 28.870 1.00 86.75 458 GLN A N 1
ATOM 3559 C CA . GLN A 1 458 ? -19.404 -13.442 29.239 1.00 86.75 458 GLN A CA 1
ATOM 3560 C C . GLN A 1 458 ? -20.638 -13.866 28.424 1.00 86.75 458 GLN A C 1
ATOM 3562 O O . GLN A 1 458 ? -20.995 -15.046 28.399 1.00 86.75 458 GLN A O 1
ATOM 3567 N N . ASN A 1 459 ? -21.337 -12.910 27.810 1.00 84.38 459 ASN A N 1
ATOM 3568 C CA . ASN A 1 459 ? -22.486 -13.167 26.939 1.00 84.38 459 ASN A CA 1
ATOM 3569 C C . ASN A 1 459 ? -22.298 -12.548 25.535 1.00 84.38 459 ASN A C 1
ATOM 3571 O O . ASN A 1 459 ? -23.272 -12.409 24.786 1.00 84.38 459 ASN A O 1
ATOM 3575 N N . LEU A 1 460 ? -21.061 -12.157 25.188 1.00 83.50 460 LEU A N 1
ATOM 3576 C CA . LEU A 1 460 ? -20.709 -11.509 23.925 1.00 83.50 460 LEU A CA 1
ATOM 3577 C C . LEU A 1 460 ? -21.021 -12.410 22.737 1.00 83.50 460 LEU A C 1
ATOM 3579 O O . LEU A 1 460 ? -21.714 -11.950 21.839 1.00 83.50 460 LEU A O 1
ATOM 3583 N N . GLY A 1 461 ? -20.599 -13.679 22.745 1.00 81.81 461 GLY A N 1
ATOM 3584 C CA . GLY A 1 461 ? -20.770 -14.589 21.605 1.00 81.81 461 GLY A CA 1
ATOM 3585 C C . GLY A 1 461 ? -22.219 -14.640 21.114 1.00 81.81 461 GLY A C 1
ATOM 3586 O O . GLY A 1 461 ? -22.495 -14.431 19.934 1.00 81.81 461 GLY A O 1
ATOM 3587 N N . THR A 1 462 ? -23.174 -14.799 22.034 1.00 89.62 462 THR A N 1
ATOM 3588 C CA . THR A 1 462 ? -24.615 -14.780 21.715 1.00 89.62 462 THR A CA 1
ATOM 3589 C C . THR A 1 462 ? -25.135 -13.438 21.192 1.00 89.62 462 THR A C 1
ATOM 3591 O O . THR A 1 462 ? -26.032 -13.435 20.350 1.00 89.62 462 THR A O 1
ATOM 3594 N N . LYS A 1 463 ? -24.592 -12.301 21.652 1.00 89.81 463 LYS A N 1
ATOM 3595 C CA . LYS A 1 463 ? -24.949 -10.974 21.115 1.00 89.81 463 LYS A CA 1
ATOM 3596 C C . LYS A 1 463 ? -24.329 -10.756 19.729 1.00 89.81 463 LYS A C 1
ATOM 3598 O O . LYS A 1 463 ? -25.029 -10.325 18.817 1.00 89.81 463 LYS A O 1
ATOM 3603 N N . LEU A 1 464 ? -23.054 -11.110 19.570 1.00 89.19 464 LEU A N 1
ATOM 3604 C CA . LEU A 1 464 ? -22.270 -10.996 18.342 1.00 89.19 464 LEU A CA 1
ATOM 3605 C C . LEU A 1 464 ? -22.897 -11.817 17.221 1.00 89.19 464 LEU A C 1
ATOM 3607 O O . LEU A 1 464 ? -23.202 -11.267 16.170 1.00 89.19 464 LEU A O 1
ATOM 3611 N N . ALA A 1 465 ? -23.233 -13.082 17.474 1.00 89.12 465 ALA A N 1
ATOM 3612 C CA . ALA A 1 465 ? -23.952 -13.899 16.504 1.00 89.12 465 ALA A CA 1
ATOM 3613 C C . ALA A 1 465 ? -25.335 -13.335 16.136 1.00 89.12 465 ALA A C 1
ATOM 3615 O O . ALA A 1 465 ? -25.785 -13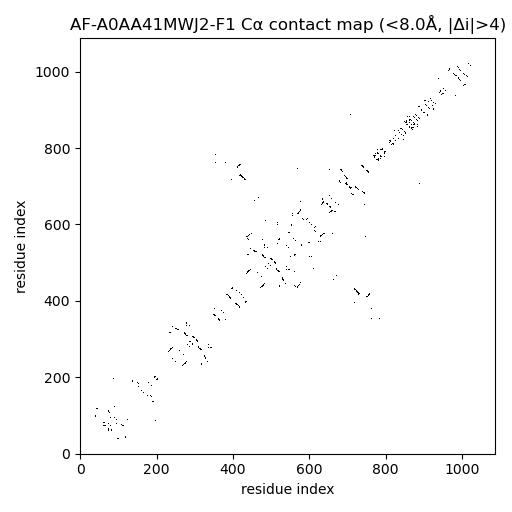.540 15.016 1.00 89.12 465 ALA A O 1
ATOM 3616 N N . SER A 1 466 ? -26.013 -12.611 17.034 1.00 90.50 466 SER A N 1
ATOM 3617 C CA . SER A 1 466 ? -27.300 -11.964 16.728 1.00 90.50 466 SER A CA 1
ATOM 3618 C C . SER A 1 466 ? -27.156 -10.754 15.790 1.00 90.50 466 SER A C 1
ATOM 3620 O O . SER A 1 466 ? -28.059 -10.483 15.000 1.00 90.50 466 SER A O 1
ATOM 3622 N N . GLN A 1 467 ? -26.020 -10.046 15.832 1.00 91.25 467 GLN A N 1
ATOM 3623 C CA . GLN A 1 467 ? -25.724 -8.965 14.883 1.00 91.25 467 GLN A CA 1
ATOM 3624 C C . GLN A 1 467 ? -25.128 -9.512 13.580 1.00 91.25 467 GLN A C 1
ATOM 3626 O O . GLN A 1 467 ? -25.643 -9.218 12.506 1.00 91.25 467 GLN A O 1
ATOM 3631 N N . MET A 1 468 ? -24.114 -10.380 13.662 1.00 88.94 468 MET A N 1
ATOM 3632 C CA . MET A 1 468 ? -23.452 -10.971 12.494 1.00 88.94 468 MET A CA 1
ATOM 3633 C C . MET A 1 468 ? -24.407 -11.804 11.627 1.00 88.94 468 MET A C 1
ATOM 3635 O O . MET A 1 468 ? -24.254 -11.796 10.411 1.00 88.94 468 MET A O 1
ATOM 3639 N N . ARG A 1 469 ? -25.457 -12.423 12.195 1.00 87.50 469 ARG A N 1
ATOM 3640 C CA . ARG A 1 469 ? -26.525 -13.103 11.422 1.00 87.50 469 ARG A CA 1
ATOM 3641 C C . ARG A 1 469 ? -27.353 -12.195 10.506 1.00 87.50 469 ARG A C 1
ATOM 3643 O O . ARG A 1 469 ? -28.143 -12.705 9.720 1.00 87.50 469 ARG A O 1
ATOM 3650 N N . LYS A 1 470 ? -27.187 -10.871 10.588 1.00 90.12 470 LYS A N 1
ATOM 3651 C CA . LYS A 1 470 ? -27.741 -9.909 9.619 1.00 90.12 470 LYS A CA 1
ATOM 3652 C C . LYS A 1 470 ? -26.860 -9.740 8.374 1.00 90.12 470 LYS A C 1
ATOM 3654 O O . LYS A 1 470 ? -27.330 -9.186 7.389 1.00 90.12 470 LYS A O 1
ATOM 3659 N N . LEU A 1 471 ? -25.596 -10.164 8.450 1.00 87.56 471 LEU A N 1
ATOM 3660 C CA . LEU A 1 471 ? -24.556 -9.964 7.434 1.00 87.56 471 LEU A CA 1
ATOM 3661 C C . LEU A 1 471 ? -24.087 -11.293 6.818 1.00 87.56 471 LEU A C 1
ATOM 3663 O O . LEU A 1 471 ? -23.749 -11.339 5.639 1.00 87.56 471 LEU A O 1
ATOM 3667 N N . THR A 1 472 ? -24.083 -12.370 7.610 1.00 89.62 472 THR A N 1
ATOM 3668 C CA . THR A 1 472 ? -23.710 -13.726 7.194 1.00 89.62 472 THR A CA 1
ATOM 3669 C C . THR A 1 472 ? -24.572 -14.781 7.889 1.00 89.62 472 THR A C 1
ATOM 3671 O O . THR A 1 472 ? -24.768 -14.775 9.105 1.00 89.62 472 THR A O 1
ATOM 3674 N N . SER A 1 473 ? -25.072 -15.730 7.112 1.00 89.25 473 SER A N 1
ATOM 3675 C CA . SER A 1 473 ? -25.781 -16.926 7.563 1.00 89.25 473 SER A CA 1
ATOM 3676 C C . SER A 1 473 ? -24.847 -17.940 8.236 1.00 89.25 473 SER A C 1
ATOM 3678 O O . SER A 1 473 ? -25.287 -18.710 9.093 1.00 89.25 473 SER A O 1
ATOM 3680 N N . ASN A 1 474 ? -23.557 -17.931 7.882 1.00 90.56 474 ASN A N 1
ATOM 3681 C CA . ASN A 1 474 ? -22.617 -19.018 8.147 1.00 90.56 474 ASN A CA 1
ATOM 3682 C C . ASN A 1 474 ? -21.397 -18.546 8.962 1.00 90.56 474 ASN A C 1
ATOM 3684 O O . ASN A 1 474 ? -20.266 -18.470 8.472 1.00 90.56 474 ASN A O 1
ATOM 3688 N N . LEU A 1 475 ? -21.655 -18.225 10.231 1.00 93.75 475 LEU A N 1
ATOM 3689 C CA . LEU A 1 475 ? -20.688 -17.719 11.209 1.00 93.75 475 LEU A CA 1
ATOM 3690 C C . LEU A 1 475 ? -20.056 -18.841 12.051 1.00 93.75 475 LEU A C 1
ATOM 3692 O O . LEU A 1 475 ? -20.779 -19.679 12.595 1.00 93.75 475 LEU A O 1
ATOM 3696 N N . ARG A 1 476 ? -18.739 -18.774 12.284 1.00 95.69 476 ARG A N 1
ATOM 3697 C CA . ARG A 1 476 ? -18.070 -19.475 13.398 1.00 95.69 476 ARG A CA 1
ATOM 3698 C C . ARG A 1 476 ? -17.359 -18.496 14.325 1.00 95.69 476 ARG A C 1
ATOM 3700 O O . ARG A 1 476 ? -16.899 -17.443 13.890 1.00 95.69 476 ARG A O 1
ATOM 3707 N N . ILE A 1 477 ? -17.251 -18.865 15.600 1.00 96.00 477 ILE A N 1
ATOM 3708 C CA . ILE A 1 477 ? -16.536 -18.096 16.625 1.00 96.00 477 ILE A CA 1
ATOM 3709 C C . ILE A 1 477 ? -15.576 -19.026 17.382 1.00 96.00 477 ILE A C 1
ATOM 3711 O O . ILE A 1 477 ? -15.935 -20.159 17.708 1.00 96.00 477 ILE A O 1
ATOM 3715 N N . GLY A 1 478 ? -14.362 -18.550 17.653 1.00 97.25 478 GLY A N 1
ATOM 3716 C CA . GLY A 1 478 ? -13.350 -19.211 18.479 1.00 97.25 478 GLY A CA 1
ATOM 3717 C C . GLY A 1 478 ? -12.763 -18.256 19.522 1.00 97.25 478 GLY A C 1
ATOM 3718 O O . GLY A 1 478 ? -13.017 -17.051 19.481 1.00 97.25 478 GLY A O 1
ATOM 3719 N N . PHE A 1 479 ? -12.000 -18.793 20.475 1.00 97.94 479 PHE A N 1
ATOM 3720 C CA . PHE A 1 479 ? -11.383 -18.014 21.555 1.00 97.94 479 PHE A CA 1
ATOM 3721 C C . PHE A 1 479 ? -9.960 -18.494 21.856 1.00 97.94 479 PHE A C 1
ATOM 3723 O O . PHE A 1 479 ? -9.713 -19.692 22.043 1.00 97.94 479 PHE A O 1
ATOM 3730 N N . GLY A 1 480 ? -9.046 -17.538 21.969 1.00 98.06 480 GLY A N 1
ATOM 3731 C CA . GLY A 1 480 ? -7.688 -17.704 22.470 1.00 98.06 480 GLY A CA 1
ATOM 3732 C C . GLY A 1 480 ? -7.350 -16.586 23.444 1.00 98.06 480 GLY A C 1
ATOM 3733 O O . GLY A 1 480 ? -8.022 -15.557 23.480 1.00 98.06 480 GLY A O 1
ATOM 3734 N N . ALA A 1 481 ? -6.307 -16.781 24.243 1.00 98.25 481 ALA A N 1
ATOM 3735 C CA . ALA A 1 481 ? -5.870 -15.752 25.171 1.00 98.25 481 ALA A CA 1
ATOM 3736 C C . ALA A 1 481 ? -4.363 -15.754 25.403 1.00 98.25 481 ALA A C 1
ATOM 3738 O O . ALA A 1 481 ? -3.708 -16.796 25.298 1.00 98.25 481 ALA A O 1
ATOM 3739 N N . PHE A 1 482 ? -3.837 -14.593 25.769 1.00 98.50 482 PHE A N 1
ATOM 3740 C CA . PHE A 1 482 ? -2.420 -14.369 26.025 1.00 98.50 482 PHE A CA 1
ATOM 3741 C C . PHE A 1 482 ? -2.186 -13.582 27.316 1.00 98.50 482 PHE A C 1
ATOM 3743 O O . PHE A 1 482 ? -3.129 -13.072 27.917 1.00 98.50 482 PHE A O 1
ATOM 3750 N N . VAL A 1 483 ? -0.931 -13.564 27.758 1.00 98.12 483 VAL A N 1
ATOM 3751 C CA . VAL A 1 483 ? -0.391 -12.606 28.732 1.00 98.12 483 VAL A CA 1
ATOM 3752 C C . VAL A 1 483 ? 1.001 -12.248 28.213 1.00 98.12 483 VAL A C 1
ATOM 3754 O O . VAL A 1 483 ? 1.103 -11.532 27.226 1.00 98.12 483 VAL A O 1
ATOM 3757 N N . ASP A 1 484 ? 2.063 -12.873 28.731 1.00 98.25 484 ASP A N 1
ATOM 3758 C CA . ASP A 1 484 ? 3.413 -12.727 28.192 1.00 98.25 484 ASP A CA 1
ATOM 3759 C C . ASP A 1 484 ? 4.299 -13.963 28.458 1.00 98.25 484 ASP A C 1
ATOM 3761 O O . ASP A 1 484 ? 3.897 -14.897 29.168 1.00 98.25 484 ASP A O 1
ATOM 3765 N N . LYS A 1 485 ? 5.494 -14.000 27.849 1.00 98.19 485 LYS A N 1
ATOM 3766 C CA . LYS A 1 485 ? 6.482 -15.080 27.955 1.00 98.19 485 LYS A CA 1
ATOM 3767 C C . LYS A 1 485 ? 6.755 -15.408 29.441 1.00 98.19 485 LYS A C 1
ATOM 3769 O O . LYS A 1 485 ? 7.252 -14.553 30.174 1.00 98.19 485 LYS A O 1
ATOM 3774 N N . PRO A 1 486 ? 6.490 -16.645 29.923 1.00 96.94 486 PRO A N 1
ATOM 3775 C CA . PRO A 1 486 ? 6.559 -16.997 31.347 1.00 96.94 486 PRO A CA 1
ATOM 3776 C C . PRO A 1 486 ? 8.005 -17.225 31.831 1.00 96.94 486 PRO A C 1
ATOM 3778 O O . PRO A 1 486 ? 8.401 -18.323 32.224 1.00 96.94 486 PRO A O 1
ATOM 3781 N N . VAL A 1 487 ? 8.811 -16.165 31.784 1.00 97.19 487 VAL A N 1
ATOM 3782 C CA . VAL A 1 487 ? 10.249 -16.120 32.075 1.00 97.19 487 VAL A CA 1
ATOM 3783 C C . VAL A 1 487 ? 10.607 -14.761 32.698 1.00 97.19 487 VAL A C 1
ATOM 3785 O O . VAL A 1 487 ? 9.831 -13.813 32.629 1.00 97.19 487 VAL A O 1
ATOM 3788 N N . SER A 1 488 ? 11.761 -14.641 33.356 1.00 96.12 488 SER A N 1
ATOM 3789 C CA . SER A 1 488 ? 12.255 -13.333 33.817 1.00 96.12 488 SER A CA 1
ATOM 3790 C C . SER A 1 488 ? 12.816 -12.536 32.624 1.00 96.12 488 SER A C 1
ATOM 3792 O O . SER A 1 488 ? 13.483 -13.160 31.803 1.00 96.12 488 SER A O 1
ATOM 3794 N N . PRO A 1 489 ? 12.611 -11.206 32.518 1.00 96.50 489 PRO A N 1
ATOM 3795 C CA . PRO A 1 489 ? 12.103 -10.298 33.553 1.00 96.50 489 PRO A CA 1
ATOM 3796 C C . PRO A 1 489 ? 10.575 -10.264 33.727 1.00 96.50 489 PRO A C 1
ATOM 3798 O O . PRO A 1 489 ? 10.138 -9.949 34.837 1.00 96.50 489 PRO A O 1
ATOM 3801 N N . TYR A 1 490 ? 9.805 -10.622 32.694 1.00 96.69 490 TYR A N 1
ATOM 3802 C CA . TYR A 1 490 ? 8.358 -10.377 32.574 1.00 96.69 490 TYR A CA 1
ATOM 3803 C C . TYR A 1 490 ? 7.505 -11.074 33.651 1.00 96.69 490 TYR A C 1
ATOM 3805 O O . TYR A 1 490 ? 6.518 -10.535 34.158 1.00 96.69 490 TYR A O 1
ATOM 3813 N N . MET A 1 491 ? 7.916 -12.277 34.065 1.00 95.38 491 MET A N 1
ATOM 3814 C CA . MET A 1 491 ? 7.239 -13.078 35.084 1.00 95.38 491 MET A CA 1
ATOM 3815 C C . MET A 1 491 ? 7.772 -12.832 36.506 1.00 95.38 491 MET A C 1
ATOM 3817 O O . MET A 1 491 ? 8.981 -12.756 36.757 1.00 95.38 491 MET A O 1
ATOM 3821 N N . TYR A 1 492 ? 6.865 -12.849 37.489 1.00 93.69 492 TYR A N 1
ATOM 3822 C CA . TYR A 1 492 ? 7.202 -12.943 38.914 1.00 93.69 492 TYR A CA 1
ATOM 3823 C C . TYR A 1 492 ? 7.794 -14.317 39.281 1.00 93.69 492 TYR A C 1
ATOM 3825 O O . TYR A 1 492 ? 7.088 -15.236 39.693 1.00 93.69 492 TYR A O 1
ATOM 3833 N N . ILE A 1 493 ? 9.120 -14.447 39.180 1.00 94.75 493 ILE A N 1
ATOM 3834 C CA . ILE A 1 493 ? 9.857 -15.678 39.531 1.00 94.75 493 ILE A CA 1
ATOM 3835 C C . ILE A 1 493 ? 10.097 -15.887 41.041 1.00 94.75 493 ILE A C 1
ATOM 3837 O O . ILE A 1 493 ? 10.643 -16.914 41.440 1.00 94.75 493 ILE A O 1
ATOM 3841 N N . SER A 1 494 ? 9.758 -14.910 41.886 1.00 92.88 494 SER A N 1
ATOM 3842 C CA . SER A 1 494 ? 10.032 -14.924 43.330 1.00 92.88 494 SER A CA 1
ATOM 3843 C C . SER A 1 494 ? 9.020 -14.044 44.081 1.00 92.88 494 SER A C 1
ATOM 3845 O O . SER A 1 494 ? 8.676 -12.981 43.555 1.00 92.88 494 SER A O 1
ATOM 3847 N N . PRO A 1 495 ? 8.560 -14.424 45.292 1.00 94.88 495 PRO A N 1
ATOM 3848 C CA . PRO A 1 495 ? 8.863 -15.665 46.020 1.00 94.88 495 PRO A CA 1
ATOM 3849 C C . PRO A 1 495 ? 8.214 -16.909 45.367 1.00 94.88 495 PRO A C 1
ATOM 3851 O O . PRO A 1 495 ? 7.426 -16.756 44.433 1.00 94.88 495 PRO A O 1
ATOM 3854 N N . PRO A 1 496 ? 8.517 -18.149 45.807 1.00 93.81 496 PRO A N 1
ATOM 3855 C CA . PRO A 1 496 ? 7.997 -19.376 45.183 1.00 93.81 496 PRO A CA 1
ATOM 3856 C C . PRO A 1 496 ? 6.463 -19.485 45.134 1.00 93.81 496 PRO A C 1
ATOM 3858 O O . PRO A 1 496 ? 5.914 -20.203 44.298 1.00 93.81 496 PRO A O 1
ATOM 3861 N N . GLU A 1 497 ? 5.757 -18.768 46.006 1.00 93.25 497 GLU A N 1
ATOM 3862 C CA . GLU A 1 497 ? 4.302 -18.622 45.997 1.00 93.25 497 GLU A CA 1
ATOM 3863 C C . GLU A 1 497 ? 3.805 -17.855 44.758 1.00 93.25 497 GLU A C 1
ATOM 3865 O O . GLU A 1 497 ? 2.758 -18.204 44.208 1.00 93.25 497 GLU A O 1
ATOM 3870 N N . ALA A 1 498 ? 4.568 -16.867 44.273 1.00 93.00 498 ALA A N 1
ATOM 3871 C CA . ALA A 1 498 ? 4.211 -16.042 43.117 1.00 93.00 498 ALA A CA 1
ATOM 3872 C C . ALA A 1 498 ? 4.153 -16.852 41.811 1.00 93.00 498 ALA A C 1
ATOM 3874 O O . ALA A 1 498 ? 3.276 -16.622 40.984 1.00 93.00 498 ALA A O 1
ATOM 3875 N N . LEU A 1 499 ? 4.992 -17.887 41.677 1.00 93.12 499 LEU A N 1
ATOM 3876 C CA . LEU A 1 499 ? 4.949 -18.839 40.555 1.00 93.12 499 LEU A CA 1
ATOM 3877 C C . LEU A 1 499 ? 3.618 -19.611 40.464 1.00 93.12 499 LEU A C 1
ATOM 3879 O O . LEU A 1 499 ? 3.266 -20.116 39.400 1.00 93.12 499 LEU A O 1
ATOM 3883 N N . LYS A 1 500 ? 2.881 -19.736 41.578 1.00 94.44 500 LYS A N 1
ATOM 3884 C CA . LYS A 1 500 ? 1.558 -20.385 41.635 1.00 94.44 500 LYS A CA 1
ATOM 3885 C C . LYS A 1 500 ? 0.402 -19.385 41.637 1.00 94.44 500 LYS A C 1
ATOM 3887 O O . LYS A 1 500 ? -0.701 -19.748 41.243 1.00 94.44 500 LYS A O 1
ATOM 3892 N N . ASN A 1 501 ? 0.647 -18.169 42.116 1.00 96.31 501 ASN A N 1
ATOM 3893 C CA . ASN A 1 501 ? -0.310 -17.073 42.164 1.00 96.31 501 ASN A CA 1
ATOM 3894 C C . ASN A 1 501 ? 0.436 -15.730 42.039 1.00 96.31 501 ASN A C 1
ATOM 3896 O O . ASN A 1 501 ? 0.850 -15.170 43.062 1.00 96.31 501 ASN A O 1
ATOM 3900 N N . PRO A 1 502 ? 0.566 -15.174 40.823 1.00 96.06 502 PRO A N 1
ATOM 3901 C CA . PRO A 1 502 ? 1.210 -13.881 40.588 1.00 96.06 502 PRO A CA 1
ATOM 3902 C C . PRO A 1 502 ? 0.576 -12.687 41.328 1.00 96.06 502 PRO A C 1
ATOM 3904 O O . PRO A 1 502 ? 1.148 -11.604 41.324 1.00 96.06 502 PRO A O 1
ATOM 3907 N N . CYS A 1 503 ? -0.578 -12.862 41.985 1.00 95.44 503 CYS A N 1
ATOM 3908 C CA . CYS A 1 503 ? -1.328 -11.827 42.708 1.00 95.44 503 CYS A CA 1
ATOM 3909 C C . CYS A 1 503 ? -1.307 -11.999 44.245 1.00 95.44 503 CYS A C 1
ATOM 3911 O O . CYS A 1 503 ? -2.173 -11.465 44.946 1.00 95.44 503 CYS A O 1
ATOM 3913 N N . TYR A 1 504 ? -0.351 -12.771 44.784 1.00 92.31 504 TYR A N 1
ATOM 3914 C CA . TYR A 1 504 ? -0.275 -13.126 46.212 1.00 92.31 504 TYR A CA 1
ATOM 3915 C C . TYR A 1 504 ? -0.175 -11.909 47.161 1.00 92.31 504 TYR A C 1
ATOM 3917 O O . TYR A 1 504 ? -0.818 -11.879 48.210 1.00 92.31 504 TYR A O 1
ATOM 3925 N N . ASP A 1 505 ? 0.594 -10.891 46.772 1.00 91.00 505 ASP A N 1
ATOM 3926 C CA . ASP A 1 505 ? 0.768 -9.588 47.429 1.00 91.00 505 ASP A CA 1
ATOM 3927 C C . ASP A 1 505 ? -0.536 -8.775 47.451 1.00 91.00 505 ASP A C 1
ATOM 3929 O O . ASP A 1 505 ? -0.879 -8.160 48.463 1.00 91.00 505 ASP A O 1
ATOM 3933 N N . MET A 1 506 ? -1.313 -8.851 46.367 1.00 90.19 506 MET A N 1
ATOM 3934 C CA . MET A 1 506 ? -2.637 -8.233 46.227 1.00 90.19 506 MET A CA 1
ATOM 3935 C C . MET A 1 506 ? -3.726 -8.945 47.051 1.00 90.19 506 MET A C 1
ATOM 3937 O O . MET A 1 506 ? -4.877 -8.509 47.042 1.00 90.19 506 MET A O 1
ATOM 3941 N N . LYS A 1 507 ? -3.389 -10.041 47.753 1.00 89.06 507 LYS A N 1
ATOM 3942 C CA . LYS A 1 507 ? -4.305 -10.910 48.525 1.00 89.06 507 LYS A CA 1
ATOM 3943 C C . LYS A 1 507 ? -5.438 -11.533 47.695 1.00 89.06 507 LYS A C 1
ATOM 3945 O O . LYS A 1 507 ? -6.416 -12.021 48.256 1.00 89.06 507 LYS A O 1
ATOM 3950 N N . ASN A 1 508 ? -5.282 -11.552 46.373 1.00 91.12 508 ASN A N 1
ATOM 3951 C CA . ASN A 1 508 ? -6.190 -12.192 45.426 1.00 91.12 508 ASN A CA 1
ATOM 3952 C C . ASN A 1 508 ? -5.551 -13.468 44.864 1.00 91.12 508 ASN A C 1
ATOM 3954 O O . ASN A 1 508 ? -4.352 -13.692 45.016 1.00 91.12 508 ASN A O 1
ATOM 3958 N N . ALA A 1 509 ? -6.352 -14.297 44.197 1.00 92.19 509 ALA A N 1
ATOM 3959 C CA . ALA A 1 509 ? -5.867 -15.414 43.394 1.00 92.19 509 ALA A CA 1
ATOM 3960 C C . ALA A 1 509 ? -6.028 -15.092 41.902 1.00 92.19 509 ALA A C 1
ATOM 3962 O O . ALA A 1 509 ? -7.105 -14.673 41.476 1.00 92.19 509 ALA A O 1
ATOM 3963 N N . CYS A 1 510 ? -4.968 -15.304 41.128 1.00 95.25 510 CYS A N 1
ATOM 3964 C CA . CYS A 1 510 ? -4.954 -15.261 39.667 1.00 95.25 510 CYS A CA 1
ATOM 3965 C C . CYS A 1 510 ? -4.148 -16.456 39.125 1.00 95.25 510 CYS A C 1
ATOM 3967 O O . CYS A 1 510 ? -3.465 -17.142 39.892 1.00 95.25 510 CYS A O 1
ATOM 3969 N N . LEU A 1 511 ? -4.273 -16.763 37.832 1.00 96.31 511 LEU A N 1
ATOM 3970 C CA . LEU A 1 511 ? -3.562 -17.897 37.233 1.00 96.31 511 LEU A CA 1
ATOM 3971 C C . LEU A 1 511 ? -2.044 -17.646 37.177 1.00 96.31 511 LEU A C 1
ATOM 3973 O O . LEU A 1 511 ? -1.625 -16.497 37.058 1.00 96.31 511 LEU A O 1
ATOM 3977 N N . PRO A 1 512 ? -1.209 -18.703 37.187 1.00 96.50 512 PRO A N 1
ATOM 3978 C CA . PRO A 1 512 ? 0.169 -18.612 36.715 1.00 96.50 512 PRO A CA 1
ATOM 3979 C C . PRO A 1 512 ? 0.234 -18.079 35.278 1.00 96.50 512 PRO A C 1
ATOM 3981 O O . PRO A 1 512 ? -0.616 -18.417 34.450 1.00 96.50 512 PRO A O 1
ATOM 3984 N N . MET A 1 513 ? 1.279 -17.307 34.977 1.00 95.69 513 MET A N 1
ATOM 3985 C CA . MET A 1 513 ? 1.526 -16.731 33.653 1.00 95.69 513 MET A CA 1
ATOM 3986 C C . MET A 1 513 ? 1.658 -17.792 32.548 1.00 95.69 513 MET A C 1
ATOM 3988 O O . MET A 1 513 ? 2.084 -18.929 32.769 1.00 95.69 513 MET A O 1
ATOM 3992 N N . PHE A 1 514 ? 1.270 -17.399 31.338 1.00 97.25 514 PHE A N 1
ATOM 3993 C CA . PHE A 1 514 ? 1.402 -18.149 30.096 1.00 97.25 514 PHE A CA 1
ATOM 3994 C C . PHE A 1 514 ? 1.543 -17.143 28.946 1.00 97.25 514 PHE A C 1
ATOM 3996 O O . PHE A 1 514 ? 0.881 -16.111 28.985 1.00 97.25 514 PHE A O 1
ATOM 4003 N N . GLY A 1 515 ? 2.344 -17.467 27.925 1.00 97.12 515 GLY A N 1
ATOM 4004 C CA . GLY A 1 515 ? 2.469 -16.631 26.727 1.00 97.12 515 GLY A CA 1
ATOM 4005 C C . GLY A 1 515 ? 1.172 -16.639 25.927 1.00 97.12 515 GLY A C 1
ATOM 4006 O O . GLY A 1 515 ? 0.390 -15.703 26.006 1.00 97.12 515 GLY A O 1
ATOM 4007 N N . TYR A 1 516 ? 0.888 -17.747 25.238 1.00 98.50 516 TYR A N 1
ATOM 4008 C CA . TYR A 1 516 ? -0.370 -17.955 24.512 1.00 98.50 516 TYR A CA 1
ATOM 4009 C C . TYR A 1 516 ? -1.013 -19.308 24.848 1.00 98.50 516 TYR A C 1
ATOM 4011 O O . TYR A 1 516 ? -0.330 -20.334 24.950 1.00 98.50 516 TYR A O 1
ATOM 4019 N N . LYS A 1 517 ? -2.345 -19.305 24.996 1.00 97.44 517 LYS A N 1
ATOM 4020 C CA . LYS A 1 517 ? -3.203 -20.495 25.064 1.00 97.44 517 LYS A CA 1
ATOM 4021 C C . LYS A 1 517 ? -4.344 -20.398 24.041 1.00 97.44 517 LYS A C 1
ATOM 4023 O O . LYS A 1 517 ? -5.099 -19.426 24.008 1.00 97.44 517 LYS A O 1
ATOM 4028 N N . HIS A 1 518 ? -4.515 -21.450 23.254 1.00 98.31 518 HIS A N 1
ATOM 4029 C CA . HIS A 1 518 ? -5.741 -21.702 22.507 1.00 98.31 518 HIS A CA 1
ATOM 4030 C C . HIS A 1 518 ? -6.786 -22.331 23.448 1.00 98.31 518 HIS A C 1
ATOM 4032 O O . HIS A 1 518 ? -6.440 -23.149 24.302 1.00 98.31 518 HIS A O 1
ATOM 4038 N N . VAL A 1 519 ? -8.062 -21.954 23.319 1.00 97.56 519 VAL A N 1
ATOM 4039 C CA . VAL A 1 519 ? -9.136 -22.434 24.214 1.00 97.56 519 VAL A CA 1
ATOM 4040 C C . VAL A 1 519 ? -10.291 -23.061 23.435 1.00 97.56 519 VAL A C 1
ATOM 4042 O O . VAL A 1 519 ? -10.760 -24.137 23.803 1.00 97.56 519 VAL A O 1
ATOM 4045 N N . LEU A 1 520 ? -10.752 -22.401 22.370 1.00 97.81 520 LEU A N 1
ATOM 4046 C CA . LEU A 1 520 ? -11.908 -22.825 21.585 1.00 97.81 520 LEU A CA 1
ATOM 4047 C C . LEU A 1 520 ? -11.635 -22.691 20.083 1.00 97.81 520 LEU A C 1
ATOM 4049 O O . LEU A 1 520 ? -11.543 -21.579 19.561 1.00 97.81 520 LEU A O 1
ATOM 4053 N N . THR A 1 521 ? -11.553 -23.833 19.399 1.00 98.00 521 THR A N 1
ATOM 4054 C CA . THR A 1 521 ? -11.570 -23.964 17.933 1.00 98.00 521 THR A CA 1
ATOM 4055 C C . THR A 1 521 ? -12.844 -23.348 17.353 1.00 98.00 521 THR A C 1
ATOM 4057 O O . THR A 1 521 ? -13.917 -23.475 17.947 1.00 98.00 521 THR A O 1
ATOM 4060 N N . LEU A 1 522 ? -12.729 -22.708 16.187 1.00 97.81 522 LEU A N 1
ATOM 4061 C CA . LEU A 1 522 ? -13.821 -22.052 15.466 1.00 97.81 522 LEU A CA 1
ATOM 4062 C C . LEU A 1 522 ? -15.040 -22.974 15.303 1.00 97.81 522 LEU A C 1
ATOM 4064 O O . LEU A 1 522 ? -15.003 -23.970 14.579 1.00 97.81 522 LEU A O 1
ATOM 4068 N N . THR A 1 523 ? -16.146 -22.613 15.958 1.00 96.50 523 THR A N 1
ATOM 4069 C CA . THR A 1 523 ? -17.396 -23.382 15.949 1.00 96.50 523 THR A CA 1
ATOM 4070 C C . THR A 1 523 ? -18.618 -22.496 15.715 1.00 96.50 523 THR A C 1
ATOM 4072 O O . THR A 1 523 ? -18.672 -21.332 16.105 1.00 96.50 523 THR A O 1
ATOM 4075 N N . ASP A 1 524 ? -19.623 -23.081 15.075 1.00 94.00 524 ASP A N 1
ATOM 4076 C CA . ASP A 1 524 ? -20.998 -22.596 14.946 1.00 94.00 524 ASP A CA 1
ATOM 4077 C C . ASP A 1 524 ? -21.788 -22.651 16.274 1.00 94.00 524 ASP A C 1
ATOM 4079 O O . ASP A 1 524 ? -22.817 -21.986 16.427 1.00 94.00 524 ASP A O 1
ATOM 4083 N N . GLN A 1 525 ? -21.303 -23.404 17.270 1.00 94.69 525 GLN A N 1
ATOM 4084 C CA . GLN A 1 525 ? -21.904 -23.533 18.600 1.00 94.69 525 GLN A CA 1
ATOM 4085 C C . GLN A 1 525 ? -21.609 -22.313 19.484 1.00 94.69 525 GLN A C 1
ATOM 4087 O O . GLN A 1 525 ? -20.901 -22.385 20.485 1.00 94.69 525 GLN A O 1
ATOM 4092 N N . VAL A 1 526 ? -22.210 -21.177 19.134 1.00 91.31 526 VAL A N 1
ATOM 4093 C CA . VAL A 1 526 ? -22.045 -19.867 19.791 1.00 91.31 526 VAL A CA 1
ATOM 4094 C C . VAL A 1 526 ? -22.209 -19.898 21.323 1.00 91.31 526 VAL A C 1
ATOM 4096 O O . VAL A 1 526 ? -21.560 -19.124 22.025 1.00 91.31 526 VAL A O 1
ATOM 4099 N N . THR A 1 527 ? -23.043 -20.782 21.881 1.00 93.50 527 THR A N 1
ATOM 4100 C CA . THR A 1 527 ? -23.187 -20.925 23.345 1.00 93.50 527 THR A CA 1
ATOM 4101 C C . THR A 1 527 ? -21.897 -21.392 24.017 1.00 93.50 527 THR A C 1
ATOM 4103 O O . THR A 1 527 ? -21.577 -20.922 25.108 1.00 93.50 527 THR A O 1
ATOM 4106 N N . ARG A 1 528 ? -21.109 -22.232 23.337 1.00 94.94 528 ARG A N 1
ATOM 4107 C CA . ARG A 1 528 ? -19.837 -22.764 23.832 1.00 94.94 528 ARG A CA 1
ATOM 4108 C C . ARG A 1 528 ? -18.788 -21.669 24.030 1.00 94.94 528 ARG A C 1
ATOM 4110 O O . ARG A 1 528 ? -18.008 -21.755 24.969 1.00 94.94 528 ARG A O 1
ATOM 4117 N N . PHE A 1 529 ? -18.820 -20.599 23.231 1.00 94.62 529 PHE A N 1
ATOM 4118 C CA . PHE A 1 529 ? -17.996 -19.405 23.467 1.00 94.62 529 PHE A CA 1
ATOM 4119 C C . PHE A 1 529 ? -18.286 -18.800 24.848 1.00 94.62 529 PHE A C 1
ATOM 4121 O O . PHE A 1 529 ? -17.378 -18.646 25.661 1.00 94.62 529 PHE A O 1
ATOM 4128 N N . ASN A 1 530 ? -19.563 -18.540 25.155 1.00 93.44 530 ASN A N 1
ATOM 4129 C CA . ASN A 1 530 ? -19.970 -18.013 26.461 1.00 93.44 530 ASN A CA 1
ATOM 4130 C C . ASN A 1 530 ? -19.586 -18.964 27.616 1.00 93.44 530 ASN A C 1
ATOM 4132 O O . ASN A 1 530 ? -19.305 -18.503 28.721 1.00 93.44 530 ASN A O 1
ATOM 4136 N N . GLU A 1 531 ? -19.605 -20.281 27.387 1.00 95.06 531 GLU A N 1
ATOM 4137 C CA . GLU A 1 531 ? -19.213 -21.292 28.377 1.00 95.06 531 GLU A CA 1
ATOM 4138 C C . GLU A 1 531 ? -17.700 -21.324 28.628 1.00 95.06 531 GLU A C 1
ATOM 4140 O O . GLU A 1 531 ? -17.293 -21.348 29.787 1.00 95.06 531 GLU A O 1
ATOM 4145 N N . GLU A 1 532 ? -16.859 -21.308 27.588 1.00 95.75 532 GLU A N 1
ATOM 4146 C CA . GLU A 1 532 ? -15.399 -21.321 27.758 1.00 95.75 532 GLU A CA 1
ATOM 4147 C C . GLU A 1 532 ? -14.861 -19.990 28.303 1.00 95.75 532 GLU A C 1
ATOM 4149 O O . GLU A 1 532 ? -13.967 -20.006 29.153 1.00 95.75 532 GLU A O 1
ATOM 4154 N N . VAL A 1 533 ? -15.438 -18.848 27.903 1.00 94.25 533 VAL A N 1
ATOM 4155 C CA . VAL A 1 533 ? -15.103 -17.520 28.453 1.00 94.25 533 VAL A CA 1
ATOM 4156 C C . VAL A 1 533 ? -15.361 -17.473 29.963 1.00 94.25 533 VAL A C 1
ATOM 4158 O O . VAL A 1 533 ? -14.491 -17.055 30.722 1.00 94.25 533 VAL A O 1
ATOM 4161 N N . LYS A 1 534 ? -16.497 -18.008 30.436 1.00 94.25 534 LYS A N 1
ATOM 4162 C CA . LYS A 1 534 ? -16.840 -18.082 31.874 1.00 94.25 534 LYS A CA 1
ATOM 4163 C C . LYS A 1 534 ? -15.930 -18.996 32.706 1.00 94.25 534 LYS A C 1
ATOM 4165 O O . LYS A 1 534 ? -15.989 -18.934 33.932 1.00 94.25 534 LYS A O 1
ATOM 4170 N N . LYS A 1 535 ? -15.108 -19.840 32.072 1.00 96.12 535 LYS A N 1
ATOM 4171 C CA . LYS A 1 535 ? -14.087 -20.668 32.743 1.00 96.12 535 LYS A CA 1
ATOM 4172 C C . LYS A 1 535 ? -12.715 -19.991 32.797 1.00 96.12 535 LYS A C 1
ATOM 4174 O O . LYS A 1 535 ? -11.825 -20.517 33.464 1.00 96.12 535 LYS A O 1
ATOM 4179 N N . GLN A 1 536 ? -12.513 -18.879 32.087 1.00 95.88 536 GLN A N 1
ATOM 4180 C CA . GLN A 1 536 ? -11.245 -18.158 32.127 1.00 95.88 536 GLN A CA 1
ATOM 4181 C C . GLN A 1 536 ? -11.117 -17.319 33.398 1.00 95.88 536 GLN A C 1
ATOM 4183 O O . GLN A 1 536 ? -12.090 -16.975 34.068 1.00 95.88 536 GLN A O 1
ATOM 4188 N N . SER A 1 537 ? -9.877 -16.966 33.701 1.00 95.56 537 SER A N 1
ATOM 4189 C CA . SER A 1 537 ? -9.505 -16.007 34.728 1.00 95.56 537 SER A CA 1
ATOM 4190 C C . SER A 1 537 ? -8.168 -15.374 34.349 1.00 95.56 537 SER A C 1
ATOM 4192 O O . SER A 1 537 ? -7.373 -15.973 33.617 1.00 95.56 537 SER A O 1
ATOM 4194 N N . VAL A 1 538 ? -7.958 -14.147 34.821 1.00 96.94 538 VAL A N 1
ATOM 4195 C CA . VAL A 1 538 ? -6.742 -13.365 34.571 1.00 96.94 538 VAL A CA 1
ATOM 4196 C C . VAL A 1 538 ? -5.511 -13.943 35.277 1.00 96.94 538 VAL A C 1
ATOM 4198 O O . VAL A 1 538 ? -5.616 -14.733 36.223 1.00 96.94 538 VAL A O 1
ATOM 4201 N N . SER A 1 539 ? -4.345 -13.517 34.808 1.00 97.19 539 SER A N 1
ATOM 4202 C CA . SER A 1 539 ? -3.016 -13.696 35.395 1.00 97.19 539 SER A CA 1
ATOM 4203 C C . SER A 1 539 ? -2.501 -12.336 35.905 1.00 97.19 539 SER A C 1
ATOM 4205 O O . SER A 1 539 ? -3.299 -11.449 36.211 1.00 97.19 539 SER A O 1
ATOM 4207 N N . ARG A 1 540 ? -1.176 -12.169 36.015 1.00 96.12 540 ARG A N 1
ATOM 4208 C CA . ARG A 1 540 ? -0.483 -10.882 36.163 1.00 96.12 540 ARG A CA 1
ATOM 4209 C C . ARG A 1 540 ? 0.983 -10.977 35.708 1.00 96.12 540 ARG A C 1
ATOM 4211 O O . ARG A 1 540 ? 1.705 -11.887 36.117 1.00 96.12 540 ARG A O 1
ATOM 4218 N N . ASN A 1 541 ? 1.393 -10.013 34.896 1.00 93.19 541 ASN A N 1
ATOM 4219 C CA . ASN A 1 541 ? 2.750 -9.689 34.444 1.00 93.19 541 ASN A CA 1
ATOM 4220 C C . ASN A 1 541 ? 3.397 -8.601 35.323 1.00 93.19 541 ASN A C 1
ATOM 4222 O O . ASN A 1 541 ? 2.771 -8.088 36.254 1.00 93.19 541 ASN A O 1
ATOM 4226 N N . ARG A 1 542 ? 4.681 -8.307 35.085 1.00 94.00 542 ARG A N 1
ATOM 4227 C CA . ARG A 1 542 ? 5.496 -7.431 35.943 1.00 94.00 542 ARG A CA 1
ATOM 4228 C C . ARG A 1 542 ? 5.736 -6.035 35.369 1.00 94.00 542 ARG A C 1
ATOM 4230 O O . ARG A 1 542 ? 5.769 -5.072 36.138 1.00 94.00 542 ARG A O 1
ATOM 4237 N N . ASP A 1 543 ? 6.008 -5.953 34.076 1.00 94.00 543 ASP A N 1
ATOM 4238 C CA . ASP A 1 543 ? 6.161 -4.730 33.298 1.00 94.00 543 ASP A CA 1
ATOM 4239 C C . ASP A 1 543 ? 4.825 -4.332 32.641 1.00 94.00 543 ASP A C 1
ATOM 4241 O O . ASP A 1 543 ? 3.792 -4.438 33.296 1.00 94.00 543 ASP A O 1
ATOM 4245 N N . ALA A 1 544 ? 4.840 -3.732 31.449 1.00 93.88 544 ALA A N 1
ATOM 4246 C CA . ALA A 1 544 ? 3.684 -3.044 30.857 1.00 93.88 544 ALA A CA 1
ATOM 4247 C C . ALA A 1 544 ? 3.466 -3.275 29.345 1.00 93.88 544 ALA A C 1
ATOM 4249 O O . ALA A 1 544 ? 2.406 -2.894 28.842 1.00 93.88 544 ALA A O 1
ATOM 4250 N N . PRO A 1 545 ? 4.429 -3.825 28.581 1.00 96.00 545 PRO A N 1
ATOM 4251 C CA . PRO A 1 545 ? 4.120 -4.525 27.343 1.00 96.00 545 PRO A CA 1
ATOM 4252 C C . PRO A 1 545 ? 3.666 -5.967 27.628 1.00 96.00 545 PRO A C 1
ATOM 4254 O O . PRO A 1 545 ? 4.044 -6.553 28.639 1.00 96.00 545 PRO A O 1
ATOM 4257 N N . GLU A 1 546 ? 2.875 -6.528 26.718 1.00 96.69 546 GLU A N 1
ATOM 4258 C CA . GLU A 1 546 ? 2.377 -7.908 26.748 1.00 96.69 546 GLU A CA 1
ATOM 4259 C C . GLU A 1 546 ? 2.881 -8.703 25.530 1.00 96.69 546 GLU A C 1
ATOM 4261 O O . GLU A 1 546 ? 3.241 -8.142 24.491 1.00 96.69 546 GLU A O 1
ATOM 4266 N N . GLY A 1 547 ? 2.824 -10.032 25.597 1.00 96.88 547 GLY A N 1
ATOM 4267 C CA . GLY A 1 547 ? 3.258 -10.955 24.541 1.00 96.88 547 GLY A CA 1
ATOM 4268 C C . GLY A 1 547 ? 2.259 -11.134 23.394 1.00 96.88 547 GLY A C 1
ATOM 4269 O O . GLY A 1 547 ? 2.162 -12.217 22.812 1.00 96.88 547 GLY A O 1
ATOM 4270 N N . GLY A 1 548 ? 1.486 -10.097 23.065 1.00 97.25 548 GLY A N 1
ATOM 4271 C CA . GLY A 1 548 ? 0.371 -10.177 22.118 1.00 97.25 548 GLY A CA 1
ATOM 4272 C C . GLY A 1 548 ? 0.766 -10.624 20.705 1.00 97.25 548 GLY A C 1
ATOM 4273 O O . GLY A 1 548 ? 0.026 -11.363 20.052 1.00 97.25 548 GLY A O 1
ATOM 4274 N N . PHE A 1 549 ? 1.958 -10.243 20.243 1.00 98.50 549 PHE A N 1
ATOM 4275 C CA . PHE A 1 549 ? 2.460 -10.596 18.911 1.00 98.50 549 PHE A CA 1
ATOM 4276 C C . PHE A 1 549 ? 2.806 -12.093 18.752 1.00 98.50 549 PHE A C 1
ATOM 4278 O O . PHE A 1 549 ? 2.504 -12.662 17.700 1.00 98.50 549 PHE A O 1
ATOM 4285 N N . ASP A 1 550 ? 3.317 -12.775 19.793 1.00 98.50 550 ASP A N 1
ATOM 4286 C CA . ASP A 1 550 ? 3.440 -14.252 19.802 1.00 98.50 550 ASP A CA 1
ATOM 4287 C C . ASP A 1 550 ? 2.065 -14.896 19.541 1.00 98.50 550 ASP A C 1
ATOM 4289 O O . ASP A 1 550 ? 1.924 -15.846 18.768 1.00 98.50 550 ASP A O 1
ATOM 4293 N N . ALA A 1 551 ? 1.035 -14.363 20.200 1.00 98.50 551 ALA A N 1
ATOM 4294 C CA . ALA A 1 551 ? -0.313 -14.903 20.170 1.00 98.50 551 ALA A CA 1
ATOM 4295 C C . ALA A 1 551 ? -1.014 -14.670 18.821 1.00 98.50 551 ALA A C 1
ATOM 4297 O O . ALA A 1 551 ? -1.691 -15.575 18.331 1.00 98.50 551 ALA A O 1
ATOM 4298 N N . ILE A 1 552 ? -0.807 -13.507 18.188 1.00 98.56 552 ILE A N 1
ATOM 4299 C CA . ILE A 1 552 ? -1.271 -13.231 16.817 1.00 98.56 552 ILE A CA 1
ATOM 4300 C C . ILE A 1 552 ? -0.610 -14.193 15.828 1.00 98.56 552 ILE A C 1
ATOM 4302 O O . ILE A 1 552 ? -1.313 -14.814 15.031 1.00 98.56 552 ILE A O 1
ATOM 4306 N N . MET A 1 553 ? 0.715 -14.372 15.901 1.00 98.50 553 MET A N 1
ATOM 4307 C CA . MET A 1 553 ? 1.439 -15.289 15.016 1.00 98.50 553 MET A CA 1
ATOM 4308 C C . MET A 1 553 ? 0.903 -16.719 15.143 1.00 98.50 553 MET A C 1
ATOM 4310 O O . MET A 1 553 ? 0.496 -17.320 14.151 1.00 98.50 553 MET A O 1
ATOM 4314 N N . GLN A 1 554 ? 0.792 -17.246 16.364 1.00 98.50 554 GLN A N 1
ATOM 4315 C CA . GLN A 1 554 ? 0.283 -18.603 16.584 1.00 98.50 554 GLN A CA 1
ATOM 4316 C C . GLN A 1 554 ? -1.214 -18.759 16.246 1.00 98.50 554 GLN A C 1
ATOM 4318 O O . GLN A 1 554 ? -1.624 -19.830 15.806 1.00 98.50 554 GLN A O 1
ATOM 4323 N N . ALA A 1 555 ? -2.043 -17.720 16.394 1.00 98.38 555 ALA A N 1
ATOM 4324 C CA . ALA A 1 555 ? -3.430 -17.730 15.908 1.00 98.38 555 ALA A CA 1
ATOM 4325 C C . ALA A 1 555 ? -3.536 -17.638 14.370 1.00 98.38 555 ALA A C 1
ATOM 4327 O O . ALA A 1 555 ? -4.549 -18.044 13.799 1.00 98.38 555 ALA A O 1
ATOM 4328 N N . THR A 1 556 ? -2.494 -17.134 13.708 1.00 97.94 556 THR A N 1
ATOM 4329 C CA . THR A 1 556 ? -2.403 -17.014 12.248 1.00 97.94 556 THR A CA 1
ATOM 4330 C C . THR A 1 556 ? -1.943 -18.322 11.610 1.00 97.94 556 THR A C 1
ATOM 4332 O O . THR A 1 556 ? -2.610 -18.803 10.706 1.00 97.94 556 THR A O 1
ATOM 4335 N N . VAL A 1 557 ? -0.846 -18.929 12.083 1.00 98.00 557 VAL A N 1
ATOM 4336 C CA . VAL A 1 557 ? -0.190 -20.054 11.377 1.00 98.00 557 VAL A CA 1
ATOM 4337 C C . VAL A 1 557 ? -0.652 -21.453 11.800 1.00 98.00 557 VAL A C 1
ATOM 4339 O O . VAL A 1 557 ? -0.360 -22.430 11.114 1.00 98.00 557 VAL A O 1
ATOM 4342 N N . CYS A 1 558 ? -1.373 -21.583 12.917 1.00 97.75 558 CYS A N 1
ATOM 4343 C CA . CYS A 1 558 ? -1.879 -22.868 13.412 1.00 97.75 558 CYS A CA 1
ATOM 4344 C C . CYS A 1 558 ? -3.259 -23.249 12.830 1.00 97.75 558 CYS A C 1
ATOM 4346 O O . CYS A 1 558 ? -4.162 -23.615 13.587 1.00 97.75 558 CYS A O 1
ATOM 4348 N N . ASP A 1 559 ? -3.431 -23.174 11.506 1.00 94.44 559 ASP A N 1
ATOM 4349 C CA . ASP A 1 559 ? -4.711 -23.337 10.787 1.00 94.44 559 ASP A CA 1
ATOM 4350 C C . ASP A 1 559 ? -5.595 -24.474 11.330 1.00 94.44 559 ASP A C 1
ATOM 4352 O O . ASP A 1 559 ? -6.748 -24.249 11.704 1.00 94.44 559 ASP A O 1
ATOM 4356 N N . GLU A 1 560 ? -5.038 -25.685 11.444 1.00 94.12 560 GLU A N 1
ATOM 4357 C CA . GLU A 1 560 ? -5.753 -26.897 11.875 1.00 94.12 560 GLU A CA 1
ATOM 4358 C C . GLU A 1 560 ? -6.223 -26.852 13.340 1.00 94.12 560 GLU A C 1
ATOM 4360 O O . GLU A 1 560 ? -7.227 -27.471 13.695 1.00 94.12 560 GLU A O 1
ATOM 4365 N N . LYS A 1 561 ? -5.511 -26.120 14.207 1.00 96.00 561 LYS A N 1
ATOM 4366 C CA . LYS A 1 561 ? -5.866 -25.940 15.626 1.00 96.00 561 LYS A CA 1
ATOM 4367 C C . LYS A 1 561 ? -6.954 -24.891 15.809 1.00 96.00 561 LYS A C 1
ATOM 4369 O O . LYS A 1 561 ? -7.847 -25.064 16.639 1.00 96.00 561 LYS A O 1
ATOM 4374 N N . ILE A 1 562 ? -6.849 -23.793 15.063 1.00 97.81 562 ILE A N 1
ATOM 4375 C CA . ILE A 1 562 ? -7.762 -22.652 15.156 1.00 97.81 562 ILE A CA 1
ATOM 4376 C C . ILE A 1 562 ? -9.076 -22.963 14.426 1.00 97.81 562 ILE A C 1
ATOM 4378 O O . ILE A 1 562 ? -10.148 -22.646 14.944 1.00 97.81 562 ILE A O 1
ATOM 4382 N N . GLY A 1 563 ? -9.006 -23.679 13.299 1.00 96.62 563 GLY A N 1
ATOM 4383 C CA . GLY A 1 563 ? -10.151 -24.160 12.524 1.00 96.62 563 GLY A CA 1
ATOM 4384 C C . GLY A 1 563 ? -10.608 -23.216 11.407 1.00 96.62 563 GLY A C 1
ATOM 4385 O O . GLY A 1 563 ? -11.795 -23.238 11.067 1.00 96.62 563 GLY A O 1
ATOM 4386 N N . TRP A 1 564 ? -9.696 -22.386 10.881 1.00 96.31 564 TRP A N 1
ATOM 4387 C CA . TRP A 1 564 ? -9.950 -21.434 9.792 1.00 96.31 564 TRP A CA 1
ATOM 4388 C C . TRP A 1 564 ? -10.500 -22.145 8.543 1.00 96.31 564 TRP A C 1
ATOM 4390 O O . TRP A 1 564 ? -9.992 -23.192 8.135 1.00 96.31 564 TRP A O 1
ATOM 4400 N N . ARG A 1 565 ? -11.557 -21.600 7.931 1.00 92.69 565 ARG A N 1
ATOM 4401 C CA . ARG A 1 565 ? -12.167 -22.153 6.715 1.00 92.69 565 ARG A CA 1
ATOM 4402 C C . ARG A 1 565 ? -11.637 -21.475 5.458 1.00 92.69 565 ARG A C 1
ATOM 4404 O O . ARG A 1 565 ? -11.977 -20.332 5.195 1.00 92.69 565 ARG A O 1
ATOM 4411 N N . ASN A 1 566 ? -10.986 -22.257 4.596 1.00 87.06 566 ASN A N 1
ATOM 4412 C CA . ASN A 1 566 ? -10.516 -21.849 3.263 1.00 87.06 566 ASN A CA 1
ATOM 4413 C C . ASN A 1 566 ? -11.465 -20.911 2.484 1.00 87.06 566 ASN A C 1
ATOM 4415 O O . ASN A 1 566 ? -10.987 -20.031 1.780 1.00 87.06 566 ASN A O 1
ATOM 4419 N N . ASP A 1 567 ? -12.784 -21.108 2.587 1.00 85.94 567 ASP A N 1
ATOM 4420 C CA . ASP A 1 567 ? -13.838 -20.362 1.885 1.00 85.94 567 ASP A CA 1
ATOM 4421 C C . ASP A 1 567 ? -14.657 -19.471 2.855 1.00 85.94 567 ASP A C 1
ATOM 4423 O O . ASP A 1 567 ? -15.889 -19.507 2.872 1.00 85.94 567 ASP A O 1
ATOM 4427 N N . ALA A 1 568 ? -13.975 -18.705 3.714 1.00 90.25 568 ALA A N 1
ATOM 4428 C CA . ALA A 1 568 ? -14.567 -17.730 4.637 1.00 90.25 568 ALA A CA 1
ATOM 4429 C C . ALA A 1 568 ? -13.716 -16.450 4.750 1.00 90.25 568 ALA A C 1
ATOM 4431 O O . ALA A 1 568 ? -12.533 -16.439 4.419 1.00 90.25 568 ALA A O 1
ATOM 4432 N N . SER A 1 569 ? -14.309 -15.352 5.228 1.00 91.38 569 SER A N 1
ATOM 4433 C CA . SER A 1 569 ? -13.555 -14.176 5.679 1.00 91.38 569 SER A CA 1
ATOM 4434 C C . SER A 1 569 ? -13.036 -14.423 7.096 1.00 91.38 569 SER A C 1
ATOM 4436 O O . SER A 1 569 ? -13.830 -14.584 8.025 1.00 91.38 569 SER A O 1
ATOM 4438 N N . HIS A 1 570 ? -11.714 -14.435 7.264 1.00 95.19 570 HIS A N 1
ATOM 4439 C CA . HIS A 1 570 ? -11.057 -14.623 8.556 1.00 95.19 570 HIS A CA 1
ATOM 4440 C C . HIS A 1 570 ? -10.877 -13.283 9.283 1.00 95.19 570 HIS A C 1
ATOM 4442 O O . HIS A 1 570 ? -10.191 -12.394 8.771 1.00 95.19 570 HIS A O 1
ATOM 4448 N N . LEU A 1 571 ? -11.462 -13.143 10.475 1.00 96.00 571 LEU A N 1
ATOM 4449 C CA . LEU A 1 571 ? -11.304 -11.983 11.358 1.00 96.00 571 LEU A CA 1
ATOM 4450 C C . LEU A 1 571 ? -10.588 -12.402 12.647 1.00 96.00 571 LEU A C 1
ATOM 4452 O O . LEU A 1 571 ? -11.118 -13.196 13.431 1.00 96.00 571 LEU A O 1
ATOM 4456 N N . LEU A 1 572 ? -9.403 -11.845 12.889 1.00 97.81 572 LEU A N 1
ATOM 4457 C CA . LEU A 1 572 ? -8.651 -12.024 14.131 1.00 97.81 572 LEU A CA 1
ATOM 4458 C C . LEU A 1 572 ? -8.818 -10.768 14.989 1.00 97.81 572 LEU A C 1
ATOM 4460 O O . LEU A 1 572 ? -8.230 -9.731 14.699 1.00 97.81 572 LEU A O 1
ATOM 4464 N N . VAL A 1 573 ? -9.647 -10.850 16.029 1.00 97.88 573 VAL A N 1
ATOM 4465 C CA . VAL A 1 573 ? -9.945 -9.717 16.918 1.00 97.88 573 VAL A CA 1
ATOM 4466 C C . VAL A 1 573 ? -8.975 -9.749 18.089 1.00 97.88 573 VAL A C 1
ATOM 4468 O O . VAL A 1 573 ? -9.063 -10.645 18.922 1.00 97.88 573 VAL A O 1
ATOM 4471 N N . PHE A 1 574 ? -8.060 -8.787 18.151 1.00 98.38 574 PHE A N 1
ATOM 4472 C CA . PHE A 1 574 ? -7.045 -8.663 19.194 1.00 98.38 574 PHE A CA 1
ATOM 4473 C C . PHE A 1 574 ? -7.445 -7.573 20.195 1.00 98.38 574 PHE A C 1
ATOM 4475 O O . PHE A 1 574 ? -7.602 -6.419 19.796 1.00 98.38 574 PHE A O 1
ATOM 4482 N N . THR A 1 575 ? -7.606 -7.926 21.476 1.00 97.69 575 THR A N 1
ATOM 4483 C CA . THR A 1 575 ? -7.995 -6.980 22.544 1.00 97.69 575 THR A CA 1
ATOM 4484 C C . THR A 1 575 ? -6.982 -6.916 23.680 1.00 97.69 575 THR A C 1
ATOM 4486 O O . THR A 1 575 ? -6.707 -7.953 24.285 1.00 97.69 575 THR A O 1
ATOM 4489 N N . THR A 1 576 ? -6.512 -5.708 24.005 1.00 97.75 576 THR A N 1
ATOM 4490 C CA . THR A 1 576 ? -5.642 -5.365 25.151 1.00 97.75 576 THR A CA 1
ATOM 4491 C C . THR A 1 576 ? -5.812 -3.881 25.510 1.00 97.75 576 THR A C 1
ATOM 4493 O O . THR A 1 576 ? -6.151 -3.073 24.639 1.00 97.75 576 THR A O 1
ATOM 4496 N N . ASP A 1 577 ? -5.555 -3.511 26.768 1.00 96.69 577 ASP A N 1
ATOM 4497 C CA . ASP A 1 577 ? -5.444 -2.115 27.221 1.00 96.69 577 ASP A CA 1
ATOM 4498 C C . ASP A 1 577 ? -3.992 -1.583 27.228 1.00 96.69 577 ASP A C 1
ATOM 4500 O O . ASP A 1 577 ? -3.734 -0.409 27.529 1.00 96.69 577 ASP A O 1
ATOM 4504 N N . ALA A 1 578 ? -3.037 -2.447 26.872 1.00 96.56 578 ALA A N 1
ATOM 4505 C CA . ALA A 1 578 ? -1.607 -2.275 27.085 1.00 96.56 578 ALA A CA 1
ATOM 4506 C C . ALA A 1 578 ? -0.786 -2.209 25.779 1.00 96.56 578 ALA A C 1
ATOM 4508 O O . ALA A 1 578 ? -1.294 -2.246 24.652 1.00 96.56 578 ALA A O 1
ATOM 4509 N N . LYS A 1 579 ? 0.537 -2.067 25.927 1.00 96.94 579 LYS A N 1
ATOM 4510 C CA . LYS A 1 579 ? 1.486 -2.148 24.804 1.00 96.94 579 LYS A CA 1
ATOM 4511 C C . LYS A 1 579 ? 1.776 -3.615 24.472 1.00 96.94 579 LYS A C 1
ATOM 4513 O O . LYS A 1 579 ? 1.533 -4.494 25.286 1.00 96.94 579 LYS A O 1
ATOM 4518 N N . THR A 1 580 ? 2.367 -3.875 23.313 1.00 97.62 580 THR A N 1
ATOM 4519 C CA . THR A 1 580 ? 2.890 -5.201 22.946 1.00 97.62 580 THR A CA 1
ATOM 4520 C C . THR A 1 580 ? 4.412 -5.171 22.896 1.00 97.62 580 THR A C 1
ATOM 4522 O O . THR A 1 580 ? 5.002 -4.153 22.529 1.00 97.62 580 THR A O 1
ATOM 4525 N N . HIS A 1 581 ? 5.041 -6.288 23.248 1.00 98.12 581 HIS A N 1
ATOM 4526 C CA . HIS A 1 581 ? 6.437 -6.552 22.922 1.00 98.12 581 HIS A CA 1
ATOM 4527 C C . HIS A 1 581 ? 6.631 -6.781 21.417 1.00 98.12 581 HIS A C 1
ATOM 4529 O O . HIS A 1 581 ? 5.699 -7.176 20.706 1.00 98.12 581 HIS A O 1
ATOM 4535 N N . ILE A 1 582 ? 7.855 -6.533 20.946 1.00 97.62 582 ILE A N 1
ATOM 4536 C CA . ILE A 1 582 ? 8.288 -6.698 19.552 1.00 97.62 582 ILE A CA 1
ATOM 4537 C C . ILE A 1 582 ? 9.539 -7.584 19.459 1.00 97.62 582 ILE A C 1
ATOM 4539 O O . ILE A 1 582 ? 10.212 -7.845 20.456 1.00 97.62 582 ILE A O 1
ATOM 4543 N N . ALA A 1 583 ? 9.874 -8.053 18.252 1.00 97.25 583 ALA A N 1
ATOM 4544 C CA . ALA A 1 583 ? 11.130 -8.765 18.010 1.00 97.25 583 ALA A CA 1
ATOM 4545 C C . ALA A 1 583 ? 12.349 -8.001 18.566 1.00 97.25 583 ALA A C 1
ATOM 4547 O O . ALA A 1 583 ? 12.416 -6.774 18.491 1.00 97.25 583 ALA A O 1
ATOM 4548 N N . LEU A 1 584 ? 13.333 -8.753 19.061 1.00 97.12 584 LEU A N 1
ATOM 4549 C CA . LEU A 1 584 ? 14.512 -8.340 19.829 1.00 97.12 584 LEU A CA 1
ATOM 4550 C C . LEU A 1 584 ? 14.265 -7.995 21.311 1.00 97.12 584 LEU A C 1
ATOM 4552 O O . LEU A 1 584 ? 15.237 -8.013 22.072 1.00 97.12 584 LEU A O 1
ATOM 4556 N N . ASP A 1 585 ? 13.024 -7.785 21.771 1.00 97.56 585 ASP A N 1
ATOM 4557 C CA . ASP A 1 585 ? 12.744 -7.587 23.206 1.00 97.56 585 ASP A CA 1
ATOM 4558 C C . ASP A 1 585 ? 13.036 -8.851 24.034 1.00 97.56 585 ASP A C 1
ATOM 4560 O O . ASP A 1 585 ? 13.486 -8.751 25.183 1.00 97.56 585 ASP A O 1
ATOM 4564 N N . GLY A 1 586 ? 12.857 -10.048 23.453 1.00 97.25 586 GLY A N 1
ATOM 4565 C CA . GLY A 1 586 ? 13.146 -11.338 24.094 1.00 97.25 586 GLY A CA 1
ATOM 4566 C C . GLY A 1 586 ? 14.598 -11.480 24.559 1.00 97.25 586 GLY A C 1
ATOM 4567 O O . GLY A 1 586 ? 14.889 -12.228 25.500 1.00 97.25 586 GLY A O 1
ATOM 4568 N N . ARG A 1 587 ? 15.512 -10.685 23.987 1.00 97.19 587 ARG A N 1
ATOM 4569 C CA . ARG A 1 587 ? 16.925 -10.621 24.381 1.00 97.19 587 ARG A CA 1
ATOM 4570 C C . ARG A 1 587 ? 17.106 -10.273 25.861 1.00 97.19 587 ARG A C 1
ATOM 4572 O O . ARG A 1 587 ? 18.077 -10.730 26.464 1.00 97.19 587 ARG A O 1
ATOM 4579 N N . LEU A 1 588 ? 16.177 -9.523 26.465 1.00 96.62 588 LEU A N 1
ATOM 4580 C CA . LEU A 1 588 ? 16.183 -9.207 27.901 1.00 96.62 588 LEU A CA 1
ATOM 4581 C C . LEU A 1 588 ? 15.957 -10.444 28.787 1.00 96.62 588 LEU A C 1
ATOM 4583 O O . LEU A 1 588 ? 16.497 -10.506 29.891 1.00 96.62 588 LEU A O 1
ATOM 4587 N N . ALA A 1 589 ? 15.226 -11.445 28.291 1.00 95.81 589 ALA A N 1
ATOM 4588 C CA . ALA A 1 589 ? 15.053 -12.752 28.929 1.00 95.81 589 ALA A CA 1
ATOM 4589 C C . ALA A 1 589 ? 16.131 -13.784 28.538 1.00 95.81 589 ALA A C 1
ATOM 4591 O O . ALA A 1 589 ? 16.048 -14.950 28.923 1.00 95.81 589 ALA A O 1
ATOM 4592 N N . GLY A 1 590 ? 17.140 -13.382 27.755 1.00 97.19 590 GLY A N 1
ATOM 4593 C CA . GLY A 1 590 ? 18.136 -14.290 27.178 1.00 97.19 590 GLY A CA 1
ATOM 4594 C C . GLY A 1 590 ? 17.632 -15.089 25.970 1.00 97.19 590 GLY A C 1
ATOM 4595 O O . GLY A 1 590 ? 18.335 -15.983 25.500 1.00 97.19 590 GLY A O 1
ATOM 4596 N N . ILE A 1 591 ? 16.445 -14.770 25.448 1.00 97.69 591 ILE A N 1
ATOM 4597 C CA . ILE A 1 591 ? 15.879 -15.388 24.249 1.00 97.69 591 ILE A CA 1
ATOM 4598 C C . ILE A 1 591 ? 16.448 -14.662 23.025 1.00 97.69 591 ILE A C 1
ATOM 4600 O O . ILE A 1 591 ? 16.221 -13.472 22.837 1.00 97.69 591 ILE A O 1
ATOM 4604 N N . VAL A 1 592 ? 17.228 -15.374 22.210 1.00 96.75 592 VAL A N 1
ATOM 4605 C CA . VAL A 1 592 ? 17.925 -14.810 21.032 1.00 96.75 592 VAL A CA 1
ATOM 4606 C C . VAL A 1 592 ? 17.707 -15.615 19.747 1.00 96.75 592 VAL A C 1
ATOM 4608 O O . VAL A 1 592 ? 18.328 -15.325 18.728 1.00 96.75 592 VAL A O 1
ATOM 4611 N N . GLN A 1 593 ? 16.844 -16.634 19.785 1.00 97.88 593 GLN A N 1
ATOM 4612 C CA . GLN A 1 593 ? 16.399 -17.356 18.594 1.00 97.88 593 GLN A CA 1
ATOM 4613 C C . GLN A 1 593 ? 15.252 -16.564 17.941 1.00 97.88 593 GLN A C 1
ATOM 4615 O O . GLN A 1 593 ? 14.218 -16.404 18.595 1.00 97.88 593 GLN A O 1
ATOM 4620 N N . PRO A 1 594 ? 15.390 -16.089 16.687 1.00 98.06 594 PRO A N 1
ATOM 4621 C CA . PRO A 1 594 ? 14.312 -15.396 15.985 1.00 98.06 594 PRO A CA 1
ATOM 4622 C C . PRO A 1 594 ? 13.057 -16.262 15.839 1.00 98.06 594 PRO A C 1
ATOM 4624 O O . PRO A 1 594 ? 13.135 -17.493 15.844 1.00 98.06 594 PRO A O 1
ATOM 4627 N N . ASN A 1 595 ? 11.906 -15.610 15.676 1.00 98.50 595 ASN A N 1
ATOM 4628 C CA . ASN A 1 595 ? 10.651 -16.292 15.382 1.00 98.50 595 ASN A CA 1
ATOM 4629 C C . ASN A 1 595 ? 10.693 -16.952 13.989 1.00 98.50 595 ASN A C 1
ATOM 4631 O O . ASN A 1 595 ? 11.185 -16.342 13.042 1.00 98.50 595 ASN A O 1
ATOM 4635 N N . ASP A 1 596 ? 10.195 -18.186 13.866 1.00 97.56 596 ASP A N 1
ATOM 4636 C CA . ASP A 1 596 ? 10.278 -18.991 12.633 1.00 97.56 596 ASP A CA 1
ATOM 4637 C C . ASP A 1 596 ? 8.988 -18.999 11.790 1.00 97.56 596 ASP A C 1
ATOM 4639 O O . ASP A 1 596 ? 8.943 -19.619 10.723 1.00 97.56 596 ASP A O 1
ATOM 4643 N N . GLY A 1 597 ? 7.927 -18.335 12.265 1.00 97.31 597 GLY A N 1
ATOM 4644 C CA . GLY A 1 597 ? 6.626 -18.309 11.596 1.00 97.31 597 GLY A CA 1
ATOM 4645 C C . GLY A 1 597 ? 5.922 -19.672 11.535 1.00 97.31 597 GLY A C 1
ATOM 4646 O O . GLY A 1 597 ? 5.037 -19.849 10.700 1.00 97.31 597 GLY A O 1
ATOM 4647 N N . GLN A 1 598 ? 6.305 -20.645 12.374 1.00 97.75 598 GLN A N 1
ATOM 4648 C CA . GLN A 1 598 ? 5.708 -21.985 12.408 1.00 97.75 598 GLN A CA 1
ATOM 4649 C C . GLN A 1 598 ? 4.727 -22.166 13.574 1.00 97.75 598 GLN A C 1
ATOM 4651 O O . GLN A 1 598 ? 4.727 -21.426 14.561 1.00 97.75 598 GLN A O 1
ATOM 4656 N N . CYS A 1 599 ? 3.867 -23.183 13.472 1.00 98.06 599 CYS A N 1
ATOM 4657 C CA . CYS A 1 599 ? 2.938 -23.534 14.541 1.00 98.06 599 CYS A CA 1
ATOM 4658 C C . CYS A 1 599 ? 3.617 -24.379 15.632 1.00 98.06 599 CYS A C 1
ATOM 4660 O O . CYS A 1 599 ? 3.980 -25.531 15.401 1.00 98.06 599 CYS A O 1
ATOM 4662 N N . HIS A 1 600 ? 3.681 -23.843 16.853 1.00 98.00 600 HIS A N 1
ATOM 4663 C CA . HIS A 1 600 ? 4.196 -24.514 18.055 1.00 98.00 600 HIS A CA 1
ATOM 4664 C C . HIS A 1 600 ? 3.123 -24.604 19.159 1.00 98.00 600 HIS A C 1
ATOM 4666 O O . HIS A 1 600 ? 3.428 -24.505 20.350 1.00 98.00 600 HIS A O 1
ATOM 4672 N N . VAL A 1 601 ? 1.845 -24.756 18.783 1.00 97.31 601 VAL A N 1
ATOM 4673 C CA . VAL A 1 601 ? 0.728 -24.966 19.725 1.00 97.31 601 VAL A CA 1
ATOM 4674 C C . VAL A 1 601 ? 0.504 -26.463 19.951 1.00 97.31 601 VAL A C 1
ATOM 4676 O O . VAL A 1 601 ? -0.045 -27.167 19.099 1.00 97.31 601 VAL A O 1
ATOM 4679 N N . GLY A 1 602 ? 0.912 -26.954 21.122 1.00 89.00 602 GLY A N 1
ATOM 4680 C CA . GLY A 1 602 ? 0.933 -28.382 21.450 1.00 89.00 602 GLY A CA 1
ATOM 4681 C C . GLY A 1 602 ? -0.449 -29.037 21.617 1.00 89.00 602 GLY A C 1
ATOM 4682 O O . GLY A 1 602 ? -1.492 -28.380 21.537 1.00 89.00 602 GLY A O 1
ATOM 4683 N N . PRO A 1 603 ? -0.516 -30.359 21.879 1.00 93.06 603 PRO A N 1
ATOM 4684 C CA . PRO A 1 603 ? -1.758 -31.055 22.246 1.00 93.06 603 PRO A CA 1
ATOM 4685 C C . PRO A 1 603 ? -2.418 -30.528 23.534 1.00 93.06 603 PRO A C 1
ATOM 4687 O O . PRO A 1 603 ? -3.612 -30.723 23.730 1.00 93.06 603 PRO A O 1
ATOM 4690 N N . ASP A 1 604 ? -1.655 -29.837 24.383 1.00 93.81 604 ASP A N 1
ATOM 4691 C CA . ASP A 1 604 ? -2.109 -29.103 25.571 1.00 93.81 604 ASP A CA 1
ATOM 4692 C C . ASP A 1 604 ? -2.683 -27.705 25.249 1.00 93.81 604 ASP A C 1
ATOM 4694 O O . ASP A 1 604 ? -3.103 -26.981 26.153 1.00 93.81 604 ASP A O 1
ATOM 4698 N N . ASN A 1 605 ? -2.713 -27.335 23.963 1.00 97.00 605 ASN A N 1
ATOM 4699 C CA . ASN A 1 605 ? -3.185 -26.061 23.424 1.00 97.00 605 ASN A CA 1
ATOM 4700 C C . ASN A 1 605 ? -2.423 -24.825 23.945 1.00 97.00 605 ASN A C 1
ATOM 4702 O O . ASN A 1 605 ? -2.967 -23.719 23.953 1.00 97.00 605 ASN A O 1
ATOM 4706 N N . ARG A 1 606 ? -1.151 -24.978 24.332 1.00 96.75 606 ARG A N 1
ATOM 4707 C CA . ARG A 1 606 ? -0.256 -23.865 24.693 1.00 96.75 606 ARG A CA 1
ATOM 4708 C C . ARG A 1 606 ? 0.862 -23.694 23.672 1.00 96.75 606 ARG A C 1
ATOM 4710 O O . ARG A 1 606 ? 1.284 -24.660 23.042 1.00 96.75 606 ARG A O 1
ATOM 4717 N N . TYR A 1 607 ? 1.355 -22.465 23.533 1.00 98.00 607 TYR A N 1
ATOM 4718 C CA . TYR A 1 607 ? 2.536 -22.154 22.726 1.00 98.00 607 TYR A CA 1
ATOM 4719 C C . TYR A 1 607 ? 3.812 -22.620 23.443 1.00 98.00 607 TYR A C 1
ATOM 4721 O O . TYR A 1 607 ? 4.245 -22.003 24.418 1.00 98.00 607 TYR A O 1
ATOM 4729 N N . SER A 1 608 ? 4.410 -23.724 22.986 1.00 96.81 608 SER A N 1
ATOM 4730 C CA . SER A 1 608 ? 5.543 -24.359 23.673 1.00 96.81 608 SER A CA 1
ATOM 4731 C C . SER A 1 608 ? 6.866 -23.611 23.501 1.00 96.81 608 SER A C 1
ATOM 4733 O O . SER A 1 608 ? 7.710 -23.674 24.389 1.00 96.81 608 SER A O 1
ATOM 4735 N N . ALA A 1 609 ? 7.044 -22.879 22.396 1.00 97.31 609 ALA A N 1
ATOM 4736 C CA . ALA A 1 609 ? 8.271 -22.129 22.113 1.00 97.31 609 ALA A CA 1
ATOM 4737 C C . ALA A 1 609 ? 8.342 -20.753 22.816 1.00 97.31 609 ALA A C 1
ATOM 4739 O O . ALA A 1 609 ? 9.339 -20.046 22.689 1.00 97.31 609 ALA A O 1
ATOM 4740 N N . SER A 1 610 ? 7.323 -20.379 23.603 1.00 97.19 610 SER A N 1
ATOM 4741 C CA . SER A 1 610 ? 7.204 -19.062 24.254 1.00 97.19 610 SER A CA 1
ATOM 4742 C C . SER A 1 610 ? 8.431 -18.643 25.074 1.00 97.19 610 SER A C 1
ATOM 4744 O O . SER A 1 610 ? 8.777 -17.468 25.085 1.00 97.19 610 SER A O 1
ATOM 4746 N N . THR A 1 611 ? 9.123 -19.582 25.729 1.00 97.38 611 THR A N 1
ATOM 4747 C CA . THR A 1 611 ? 10.324 -19.303 26.543 1.00 97.38 611 THR A CA 1
ATOM 4748 C C . THR A 1 611 ? 11.646 -19.625 25.839 1.00 97.38 611 THR A C 1
ATOM 4750 O O . THR A 1 611 ? 12.687 -19.648 26.491 1.00 97.38 611 THR A O 1
ATOM 4753 N N . THR A 1 612 ? 11.624 -19.934 24.540 1.00 97.44 612 THR A N 1
ATOM 4754 C CA . THR A 1 612 ? 12.817 -20.314 23.753 1.00 97.44 612 THR A CA 1
ATOM 4755 C C . THR A 1 612 ? 12.985 -19.501 22.474 1.00 97.44 612 THR A C 1
ATOM 4757 O O . THR A 1 612 ? 14.104 -19.374 21.989 1.00 97.44 612 THR A O 1
ATOM 4760 N N . MET A 1 613 ? 11.894 -18.951 21.942 1.00 98.25 613 MET A N 1
ATOM 4761 C CA . MET A 1 613 ? 11.820 -18.220 20.681 1.00 98.25 613 MET A CA 1
ATOM 4762 C C . MET A 1 613 ? 11.327 -16.792 20.922 1.00 98.25 613 MET A C 1
ATOM 4764 O O . MET A 1 613 ? 10.454 -16.562 21.764 1.00 98.25 613 MET A O 1
ATOM 4768 N N . ASP A 1 614 ? 11.918 -15.835 20.215 1.00 98.44 614 ASP A N 1
ATOM 4769 C CA . ASP A 1 614 ? 11.636 -14.405 20.349 1.00 98.44 614 ASP A CA 1
ATOM 4770 C C . ASP A 1 614 ? 10.249 -14.036 19.790 1.00 98.44 614 ASP A C 1
ATOM 4772 O O . ASP A 1 614 ? 9.602 -14.828 19.095 1.00 98.44 614 ASP A O 1
ATOM 4776 N N . TYR A 1 615 ? 9.771 -12.835 20.116 1.00 98.56 615 TYR A N 1
ATOM 4777 C CA . TYR A 1 615 ? 8.567 -12.266 19.510 1.00 98.56 615 TYR A CA 1
ATOM 4778 C C . TYR A 1 615 ? 8.760 -12.114 17.983 1.00 98.56 615 TYR A C 1
ATOM 4780 O O . TYR A 1 615 ? 9.885 -11.893 17.521 1.00 98.56 615 TYR A O 1
ATOM 4788 N N . PRO A 1 616 ? 7.699 -12.232 17.167 1.00 98.31 616 PRO A N 1
ATOM 4789 C CA . PRO A 1 616 ? 7.802 -12.052 15.722 1.00 98.31 616 PRO A CA 1
ATOM 4790 C C . PRO A 1 616 ? 8.022 -10.579 15.343 1.00 98.31 616 PRO A C 1
ATOM 4792 O O . PRO A 1 616 ? 7.661 -9.656 16.077 1.00 98.31 616 PRO A O 1
ATOM 4795 N N . SER A 1 617 ? 8.622 -10.354 14.173 1.00 97.75 617 SER A N 1
ATOM 4796 C CA . SER A 1 617 ? 8.758 -9.017 13.589 1.00 97.75 617 SER A CA 1
ATOM 4797 C C . SER A 1 617 ? 7.485 -8.620 12.836 1.00 97.75 617 SER A C 1
ATOM 4799 O O . SER A 1 617 ? 6.746 -9.483 12.360 1.00 97.75 617 SER A O 1
ATOM 4801 N N . LEU A 1 618 ? 7.257 -7.311 12.670 1.00 95.94 618 LEU A N 1
ATOM 4802 C CA . LEU A 1 618 ? 6.122 -6.796 11.889 1.00 95.94 618 LEU A CA 1
ATOM 4803 C C . LEU A 1 618 ? 6.114 -7.355 10.456 1.00 95.94 618 LEU A C 1
ATOM 4805 O O . LEU A 1 618 ? 5.066 -7.768 9.980 1.00 95.94 618 LEU A O 1
ATOM 4809 N N . GLY A 1 619 ? 7.278 -7.455 9.802 1.00 92.81 619 GLY A N 1
ATOM 4810 C CA . GLY A 1 619 ? 7.391 -8.031 8.455 1.00 92.81 619 GLY A CA 1
ATOM 4811 C C . GLY A 1 619 ? 6.945 -9.496 8.386 1.00 92.81 619 GLY A C 1
ATOM 4812 O O . GLY A 1 619 ? 6.110 -9.835 7.553 1.00 92.81 619 GLY A O 1
ATOM 4813 N N . LEU A 1 620 ? 7.422 -10.340 9.311 1.00 95.88 620 LEU A N 1
ATOM 4814 C CA . LEU A 1 620 ? 7.026 -11.752 9.387 1.00 95.88 620 LEU A CA 1
ATOM 4815 C C . LEU A 1 620 ? 5.534 -11.906 9.737 1.00 95.88 620 LEU A C 1
ATOM 4817 O O . LEU A 1 620 ? 4.867 -12.811 9.240 1.00 95.88 620 LEU A O 1
ATOM 4821 N N . MET A 1 621 ? 4.982 -11.014 10.568 1.00 96.75 621 MET A N 1
ATOM 4822 C CA . MET A 1 621 ? 3.540 -10.967 10.824 1.00 96.75 621 MET A CA 1
ATOM 4823 C C . MET A 1 621 ? 2.752 -10.607 9.562 1.00 96.75 621 MET A C 1
ATOM 4825 O O . MET A 1 621 ? 1.821 -11.331 9.228 1.00 96.75 621 MET A O 1
ATOM 4829 N N . THR A 1 622 ? 3.125 -9.546 8.841 1.00 93.38 622 THR A N 1
ATOM 4830 C CA . THR A 1 622 ? 2.468 -9.133 7.589 1.00 93.38 622 THR A CA 1
ATOM 4831 C C . THR A 1 622 ? 2.499 -10.247 6.539 1.00 93.38 622 THR A C 1
ATOM 4833 O O . THR A 1 622 ? 1.467 -10.549 5.941 1.00 93.38 622 THR A O 1
ATOM 4836 N N . GLU A 1 623 ? 3.647 -10.911 6.374 1.00 91.38 623 GLU A N 1
ATOM 4837 C CA . GLU A 1 623 ? 3.819 -12.082 5.508 1.00 91.38 623 GLU A CA 1
ATOM 4838 C C . GLU A 1 623 ? 2.804 -13.184 5.851 1.00 91.38 623 GLU A C 1
ATOM 4840 O O . GLU A 1 623 ? 2.011 -13.592 5.000 1.00 91.38 623 GLU A O 1
ATOM 4845 N N . LYS A 1 624 ? 2.756 -13.631 7.114 1.00 95.12 624 LYS A N 1
ATOM 4846 C CA . LYS A 1 624 ? 1.877 -14.740 7.514 1.00 95.12 624 LYS A CA 1
ATOM 4847 C C . LYS A 1 624 ? 0.396 -14.358 7.579 1.00 95.12 624 LYS A C 1
ATOM 4849 O O . LYS A 1 624 ? -0.451 -15.192 7.256 1.00 95.12 624 LYS A O 1
ATOM 4854 N N . LEU A 1 625 ? 0.060 -13.110 7.907 1.00 93.94 625 LEU A N 1
ATOM 4855 C CA . LEU A 1 625 ? -1.314 -12.595 7.838 1.00 93.94 625 LEU A CA 1
ATOM 4856 C C . LEU A 1 625 ? -1.825 -12.575 6.385 1.00 93.94 625 LEU A C 1
ATOM 4858 O O . LEU A 1 625 ? -2.941 -13.038 6.140 1.00 93.94 625 LEU A O 1
ATOM 4862 N N . SER A 1 626 ? -1.004 -12.137 5.419 1.00 90.25 626 SER A N 1
ATOM 4863 C CA . SER A 1 626 ? -1.328 -12.219 3.984 1.00 90.25 626 SER A CA 1
ATOM 4864 C C . SER A 1 626 ? -1.409 -13.673 3.503 1.00 90.25 626 SER A C 1
ATOM 4866 O O . SER A 1 626 ? -2.402 -14.053 2.880 1.00 90.25 626 SER A O 1
ATOM 4868 N N . GLU A 1 627 ? -0.440 -14.540 3.828 1.00 90.44 627 GLU A N 1
ATOM 4869 C CA . GLU A 1 627 ? -0.470 -15.962 3.440 1.00 90.44 627 GLU A CA 1
ATOM 4870 C C . GLU A 1 627 ? -1.772 -16.662 3.847 1.00 90.44 627 GLU A C 1
ATOM 4872 O O . GLU A 1 627 ? -2.383 -17.371 3.041 1.00 90.44 627 GLU A O 1
ATOM 4877 N N . LYS A 1 628 ? -2.203 -16.434 5.091 1.00 92.69 628 LYS A N 1
ATOM 4878 C CA . LYS A 1 628 ? -3.373 -17.067 5.713 1.00 92.69 628 LYS A CA 1
ATOM 4879 C C . LYS A 1 628 ? -4.673 -16.269 5.529 1.00 92.69 628 LYS A C 1
ATOM 4881 O O . LYS A 1 628 ? -5.748 -16.735 5.912 1.00 92.69 628 LYS A O 1
ATOM 4886 N N . ASN A 1 629 ? -4.600 -15.114 4.863 1.00 91.88 629 ASN A N 1
ATOM 4887 C CA . ASN A 1 629 ? -5.725 -14.228 4.536 1.00 91.88 629 ASN A CA 1
ATOM 4888 C C . ASN A 1 629 ? -6.478 -13.738 5.789 1.00 91.88 629 ASN A C 1
ATOM 4890 O O . ASN A 1 629 ? -7.706 -13.643 5.798 1.00 91.88 629 ASN A O 1
ATOM 4894 N N . ILE A 1 630 ? -5.734 -13.477 6.867 1.00 94.12 630 ILE A N 1
ATOM 4895 C CA . ILE A 1 630 ? -6.260 -13.060 8.169 1.00 94.12 630 ILE A CA 1
ATOM 4896 C C . ILE A 1 630 ? -6.361 -11.538 8.224 1.00 94.12 630 ILE A C 1
ATOM 4898 O O . ILE A 1 630 ? -5.356 -10.836 8.141 1.00 94.12 630 ILE A O 1
ATOM 4902 N N . ASN A 1 631 ? -7.569 -11.025 8.449 1.00 93.88 631 ASN A N 1
ATOM 4903 C CA . ASN A 1 631 ? -7.791 -9.604 8.697 1.00 93.88 631 ASN A CA 1
ATOM 4904 C C . ASN A 1 631 ? -7.672 -9.365 10.211 1.00 93.88 631 ASN A C 1
ATOM 4906 O O . ASN A 1 631 ? -8.543 -9.783 10.982 1.00 93.88 631 ASN A O 1
ATOM 4910 N N . LEU A 1 632 ? -6.570 -8.750 10.646 1.00 96.25 632 LEU A N 1
ATOM 4911 C CA . LEU A 1 632 ? -6.300 -8.450 12.055 1.00 96.25 632 LEU A CA 1
ATOM 4912 C C . LEU A 1 632 ? -6.975 -7.129 12.465 1.00 96.25 632 LEU A C 1
ATOM 4914 O O . LEU A 1 632 ? -6.799 -6.089 11.830 1.00 96.25 632 LEU A O 1
ATOM 4918 N N . ILE A 1 633 ? -7.752 -7.182 13.546 1.00 97.12 633 ILE A N 1
ATOM 4919 C CA . ILE A 1 633 ? -8.490 -6.051 14.112 1.00 97.12 633 ILE A CA 1
ATOM 4920 C C . ILE A 1 633 ? -7.880 -5.717 15.476 1.00 97.12 633 ILE A C 1
ATOM 4922 O O . ILE A 1 633 ? -8.026 -6.493 16.422 1.00 97.12 633 ILE A O 1
ATOM 4926 N N . PHE A 1 634 ? -7.224 -4.561 15.585 1.00 97.62 634 PHE A N 1
ATOM 4927 C CA . PHE A 1 634 ? -6.707 -4.029 16.846 1.00 97.62 634 PHE A CA 1
ATOM 4928 C C . PHE A 1 634 ? -7.829 -3.298 17.595 1.00 97.62 634 PHE A C 1
ATOM 4930 O O . PHE A 1 634 ? -8.130 -2.139 17.316 1.00 97.62 634 PHE A O 1
ATOM 4937 N N . ALA A 1 635 ? -8.463 -3.977 18.546 1.00 96.81 635 ALA A N 1
ATOM 4938 C CA . ALA A 1 635 ? -9.477 -3.407 19.423 1.00 96.81 635 ALA A CA 1
ATOM 4939 C C . ALA A 1 635 ? -8.815 -3.009 20.752 1.00 96.81 635 ALA A C 1
ATOM 4941 O O . ALA A 1 635 ? -8.637 -3.846 21.631 1.00 96.81 635 ALA A O 1
ATOM 4942 N N . VAL A 1 636 ? -8.397 -1.749 20.884 1.00 96.56 636 VAL A N 1
ATOM 4943 C CA . VAL A 1 636 ? -7.482 -1.307 21.956 1.00 96.56 636 VAL A CA 1
ATOM 4944 C C . VAL A 1 636 ? -7.945 -0.009 22.613 1.00 96.56 636 VAL A C 1
ATOM 4946 O O . VAL A 1 636 ? -8.620 0.807 21.984 1.00 96.56 636 VAL A O 1
ATOM 4949 N N . THR A 1 637 ? -7.616 0.189 23.888 1.00 94.69 637 THR A N 1
ATOM 4950 C CA . THR A 1 637 ? -8.102 1.339 24.668 1.00 94.69 637 THR A CA 1
ATOM 4951 C C . THR A 1 637 ? -7.417 2.655 24.279 1.00 94.69 637 THR A C 1
ATOM 4953 O O . THR A 1 637 ? -6.284 2.680 23.794 1.00 94.69 637 THR A O 1
ATOM 4956 N N . GLU A 1 638 ? -8.109 3.779 24.498 1.00 92.19 638 GLU A N 1
ATOM 4957 C CA . GLU A 1 638 ? -7.736 5.135 24.040 1.00 92.19 638 GLU A CA 1
ATOM 4958 C C . GLU A 1 638 ? -6.272 5.528 24.337 1.00 92.19 638 GLU A C 1
ATOM 4960 O O . GLU A 1 638 ? -5.601 6.132 23.503 1.00 92.19 638 GLU A O 1
ATOM 4965 N N . ASN A 1 639 ? -5.735 5.102 25.484 1.00 92.06 639 ASN A N 1
ATOM 4966 C CA . ASN A 1 639 ? -4.350 5.331 25.913 1.00 92.06 639 ASN A CA 1
ATOM 4967 C C . ASN A 1 639 ? -3.267 4.687 25.020 1.00 92.06 639 ASN A C 1
ATOM 4969 O O . ASN A 1 639 ? -2.096 5.054 25.141 1.00 92.06 639 ASN A O 1
ATOM 4973 N N . VAL A 1 640 ? -3.625 3.736 24.151 1.00 94.81 640 VAL A N 1
ATOM 4974 C CA . VAL A 1 640 ? -2.705 3.044 23.230 1.00 94.81 640 VAL A CA 1
ATOM 4975 C C . VAL A 1 640 ? -3.154 3.046 21.764 1.00 94.81 640 VAL A C 1
ATOM 4977 O O . VAL A 1 640 ? -2.361 2.636 20.918 1.00 94.81 640 VAL A O 1
ATOM 4980 N N . VAL A 1 641 ? -4.345 3.561 21.421 1.00 93.19 641 VAL A N 1
ATOM 4981 C CA . VAL A 1 641 ? -4.863 3.618 20.030 1.00 93.19 641 VAL A CA 1
ATOM 4982 C C . VAL A 1 641 ? -3.821 4.135 19.036 1.00 93.19 641 VAL A C 1
ATOM 4984 O O . VAL A 1 641 ? -3.549 3.464 18.045 1.00 93.19 641 VAL A O 1
ATOM 4987 N N . ASN A 1 642 ? -3.159 5.258 19.334 1.00 91.94 642 ASN A N 1
ATOM 4988 C CA . ASN A 1 642 ? -2.164 5.861 18.437 1.00 91.94 642 ASN A CA 1
ATOM 4989 C C . ASN A 1 642 ? -0.949 4.949 18.167 1.00 91.94 642 ASN A C 1
ATOM 4991 O O . ASN A 1 642 ? -0.346 5.033 17.105 1.00 91.94 642 ASN A O 1
ATOM 4995 N N . LEU A 1 643 ? -0.581 4.060 19.098 1.00 93.50 643 LEU A N 1
ATOM 4996 C CA . LEU A 1 643 ? 0.512 3.104 18.884 1.00 93.50 643 LEU A CA 1
ATOM 4997 C C . LEU A 1 643 ? 0.098 2.011 17.888 1.00 93.50 643 LEU A C 1
ATOM 4999 O O . LEU A 1 643 ? 0.848 1.696 16.967 1.00 93.50 643 LEU A O 1
ATOM 5003 N N . TYR A 1 644 ? -1.105 1.457 18.053 1.00 95.12 644 TYR A N 1
ATOM 5004 C CA . TYR A 1 644 ? -1.621 0.421 17.157 1.00 95.12 644 TYR A CA 1
ATOM 5005 C C . TYR A 1 644 ? -2.091 0.980 15.807 1.00 95.12 644 TYR A C 1
ATOM 5007 O O . TYR A 1 644 ? -2.066 0.247 14.824 1.00 95.12 644 TYR A O 1
ATOM 5015 N N . GLN A 1 645 ? -2.434 2.269 15.723 1.00 90.00 645 GLN A N 1
ATOM 5016 C CA . GLN A 1 645 ? -2.663 2.974 14.457 1.00 90.00 645 GLN A CA 1
ATOM 5017 C C . GLN A 1 645 ? -1.382 3.010 13.616 1.00 90.00 645 GLN A C 1
ATOM 5019 O O . GLN A 1 645 ? -1.388 2.523 12.488 1.00 90.00 645 GLN A O 1
ATOM 5024 N N . ASN A 1 646 ? -0.257 3.421 14.210 1.00 90.31 646 ASN A N 1
ATOM 5025 C CA . ASN A 1 646 ? 1.045 3.392 13.539 1.00 90.31 646 ASN A CA 1
ATOM 5026 C C . ASN A 1 646 ? 1.481 1.959 13.156 1.00 90.31 646 ASN A C 1
ATOM 5028 O O . ASN A 1 646 ? 2.114 1.766 12.122 1.00 90.31 646 ASN A O 1
ATOM 5032 N N . TYR A 1 647 ? 1.136 0.929 13.945 1.00 93.25 647 TYR A N 1
ATOM 5033 C CA . TYR A 1 647 ? 1.343 -0.467 13.523 1.00 93.25 647 TYR A CA 1
ATOM 5034 C C . TYR A 1 647 ? 0.409 -0.881 12.373 1.00 93.25 647 TYR A C 1
ATOM 5036 O O . TYR A 1 647 ? 0.839 -1.604 11.480 1.00 93.25 647 TYR A O 1
ATOM 5044 N N . SER A 1 648 ? -0.842 -0.413 12.356 1.00 90.69 648 SER A N 1
ATOM 5045 C CA . SER A 1 648 ? -1.819 -0.708 11.299 1.00 90.69 648 SER A CA 1
ATOM 5046 C C . SER A 1 648 ? -1.486 -0.055 9.954 1.00 90.69 648 SER A C 1
ATOM 5048 O O . SER A 1 648 ? -1.999 -0.490 8.928 1.00 90.69 648 SER A O 1
ATOM 5050 N N . GLU A 1 649 ? -0.641 0.973 9.939 1.00 85.44 649 GLU A N 1
ATOM 5051 C CA . GLU A 1 649 ? -0.093 1.569 8.713 1.00 85.44 649 GLU A CA 1
ATOM 5052 C C . GLU A 1 649 ? 1.053 0.722 8.124 1.00 85.44 649 GLU A C 1
ATOM 5054 O O . GLU A 1 649 ? 1.291 0.753 6.919 1.00 85.44 649 GLU A O 1
ATOM 5059 N N . LEU A 1 650 ? 1.713 -0.101 8.951 1.00 87.75 650 LEU A N 1
ATOM 5060 C CA . LEU A 1 650 ? 2.791 -1.019 8.554 1.00 87.75 650 LEU A CA 1
ATOM 5061 C C . LEU A 1 650 ? 2.305 -2.449 8.236 1.00 87.75 650 LEU A C 1
ATOM 5063 O O . LEU A 1 650 ? 3.084 -3.260 7.729 1.00 87.75 650 LEU A O 1
ATOM 5067 N N . ILE A 1 651 ? 1.040 -2.773 8.526 1.00 87.62 651 ILE A N 1
ATOM 5068 C CA . ILE A 1 651 ? 0.419 -4.078 8.251 1.00 87.62 651 ILE A CA 1
ATOM 5069 C C . ILE A 1 651 ? -0.819 -3.861 7.355 1.00 87.62 651 ILE A C 1
ATOM 5071 O O . ILE A 1 651 ? -1.908 -3.577 7.856 1.00 87.62 651 ILE A O 1
ATOM 5075 N N . PRO A 1 652 ? -0.698 -3.982 6.019 1.00 78.94 652 PRO A N 1
ATOM 5076 C CA . PRO A 1 652 ? -1.825 -3.799 5.108 1.00 78.94 652 PRO A CA 1
ATOM 5077 C C . PRO A 1 652 ? -3.020 -4.710 5.427 1.00 78.94 652 PRO A C 1
ATOM 5079 O O . PRO A 1 652 ? -2.865 -5.889 5.741 1.00 78.94 652 PRO A O 1
ATOM 5082 N N . GLY A 1 653 ? -4.231 -4.159 5.311 1.00 78.38 653 GLY A N 1
ATOM 5083 C CA . GLY A 1 653 ? -5.486 -4.879 5.556 1.00 78.38 653 GLY A CA 1
ATOM 5084 C C . GLY A 1 653 ? -5.957 -4.915 7.016 1.00 78.38 653 GLY A C 1
ATOM 5085 O O . GLY A 1 653 ? -7.054 -5.413 7.269 1.00 78.38 653 GLY A O 1
ATOM 5086 N N . THR A 1 654 ? -5.196 -4.374 7.976 1.00 90.00 654 THR A N 1
ATOM 5087 C CA . THR A 1 654 ? -5.646 -4.291 9.377 1.00 90.00 654 THR A CA 1
ATOM 5088 C C . THR A 1 654 ? -6.510 -3.064 9.656 1.00 90.00 654 THR A C 1
ATOM 5090 O O . THR A 1 654 ? -6.516 -2.088 8.905 1.00 90.00 654 THR A O 1
ATOM 5093 N N . THR A 1 655 ? -7.255 -3.102 10.763 1.00 90.31 655 THR A N 1
ATOM 5094 C CA . THR A 1 655 ? -8.068 -1.968 11.232 1.00 90.31 655 THR A CA 1
ATOM 5095 C C . THR A 1 655 ? -7.949 -1.785 12.738 1.00 90.31 655 THR A C 1
ATOM 5097 O O . THR A 1 655 ? -8.043 -2.766 13.477 1.00 90.31 655 THR A O 1
ATOM 5100 N N . VAL A 1 656 ? -7.846 -0.538 13.199 1.00 92.94 656 VAL A N 1
ATOM 5101 C CA . VAL A 1 656 ? -7.913 -0.183 14.626 1.00 92.94 656 VAL A CA 1
ATOM 5102 C C . VAL A 1 656 ? -9.322 0.281 14.999 1.00 92.94 656 VAL A C 1
ATOM 5104 O O . VAL A 1 656 ? -10.001 0.932 14.202 1.00 92.94 656 VAL A O 1
ATOM 5107 N N . GLY A 1 657 ? -9.755 -0.038 16.218 1.00 90.56 657 GLY A N 1
ATOM 5108 C CA . GLY A 1 657 ? -10.964 0.495 16.840 1.00 90.56 657 GLY A CA 1
ATOM 5109 C C . GLY A 1 657 ? -10.748 0.765 18.329 1.00 90.56 657 GLY A C 1
ATOM 5110 O O . GLY A 1 657 ? -10.038 0.021 19.005 1.00 90.56 657 GLY A O 1
ATOM 5111 N N . VAL A 1 658 ? -11.367 1.832 18.839 1.00 92.62 658 VAL A N 1
ATOM 5112 C CA . VAL A 1 658 ? -11.230 2.257 20.241 1.00 92.62 658 VAL A CA 1
ATOM 5113 C C . VAL A 1 658 ? -12.084 1.348 21.131 1.00 92.62 658 VAL A C 1
ATOM 5115 O O . VAL A 1 658 ? -13.313 1.356 21.041 1.00 92.62 658 VAL A O 1
ATOM 5118 N N . LEU A 1 659 ? -11.444 0.568 21.996 1.00 92.75 659 LEU A N 1
ATOM 5119 C CA . LEU A 1 659 ? -12.086 -0.284 22.996 1.00 92.75 659 LEU A CA 1
ATOM 5120 C C . LEU A 1 659 ? -12.409 0.533 24.260 1.00 92.75 659 LEU A C 1
ATOM 5122 O O . LEU A 1 659 ? -11.594 1.344 24.705 1.00 92.75 659 LEU A O 1
ATOM 5126 N N . SER A 1 660 ? -13.585 0.329 24.857 1.00 91.75 660 SER A N 1
ATOM 5127 C CA . SER A 1 660 ? -13.878 0.857 26.197 1.00 91.75 660 SER A CA 1
ATOM 5128 C C . SER A 1 660 ? -13.109 0.072 27.265 1.00 91.75 660 SER A C 1
ATOM 5130 O O . SER A 1 660 ? -12.852 -1.114 27.088 1.00 91.75 660 SER A O 1
ATOM 5132 N N . THR A 1 661 ? -12.790 0.691 28.406 1.00 89.94 661 THR A N 1
ATOM 5133 C CA . THR A 1 661 ? -12.006 0.077 29.508 1.00 89.94 661 THR A CA 1
ATOM 5134 C C . THR A 1 661 ? -12.721 -1.061 30.260 1.00 89.94 661 THR A C 1
ATOM 5136 O O . THR A 1 661 ? -12.366 -1.372 31.388 1.00 89.94 661 THR A O 1
ATOM 5139 N N . ASP A 1 662 ? -13.803 -1.586 29.692 1.00 90.00 662 ASP A N 1
ATOM 5140 C CA . ASP A 1 662 ? -14.634 -2.676 30.202 1.00 90.00 662 ASP A CA 1
ATOM 5141 C C . ASP A 1 662 ? -15.094 -3.618 29.068 1.00 90.00 662 ASP A C 1
ATOM 5143 O O . ASP A 1 662 ? -16.009 -4.424 29.258 1.00 90.00 662 ASP A O 1
ATOM 5147 N N . SER A 1 663 ? -14.543 -3.457 27.856 1.00 91.38 663 SER A N 1
ATOM 5148 C CA . SER A 1 663 ? -14.933 -4.112 26.599 1.00 91.38 663 SER A CA 1
ATOM 5149 C C . SER A 1 663 ? -16.430 -4.055 26.237 1.00 91.38 663 SER A C 1
ATOM 5151 O O . SER A 1 663 ? -16.882 -4.789 25.354 1.00 91.38 663 SER A O 1
ATOM 5153 N N . SER A 1 664 ? -17.246 -3.200 26.864 1.00 89.75 664 SER A N 1
ATOM 5154 C CA . SER A 1 664 ? -18.694 -3.153 26.608 1.00 89.75 664 SER A CA 1
ATOM 5155 C C . SER A 1 664 ? -19.055 -2.755 25.172 1.00 89.75 664 SER A C 1
ATOM 5157 O O . SER A 1 664 ? -20.082 -3.216 24.657 1.00 89.75 664 SER A O 1
ATOM 5159 N N . ASN A 1 665 ? -18.207 -1.972 24.493 1.00 91.44 665 ASN A N 1
ATOM 5160 C CA . ASN A 1 665 ? -18.413 -1.560 23.101 1.00 91.44 665 ASN A CA 1
ATOM 5161 C C . ASN A 1 665 ? -17.890 -2.559 22.043 1.00 91.44 665 ASN A C 1
ATOM 5163 O O . ASN A 1 665 ? -18.210 -2.395 20.863 1.00 91.44 665 ASN A O 1
ATOM 5167 N N . VAL A 1 666 ? -17.156 -3.615 22.427 1.00 90.12 666 VAL A N 1
ATOM 5168 C CA . VAL A 1 666 ? -16.443 -4.509 21.483 1.00 90.12 666 VAL A CA 1
ATOM 5169 C C . VAL A 1 666 ? -17.365 -5.176 20.451 1.00 90.12 666 VAL A C 1
ATOM 5171 O O . VAL A 1 666 ? -16.972 -5.439 19.318 1.00 90.12 666 VAL A O 1
ATOM 5174 N N . LEU A 1 667 ? -18.633 -5.396 20.815 1.00 88.50 667 LEU A N 1
ATOM 5175 C CA . LEU A 1 667 ? -19.675 -5.907 19.920 1.00 88.50 667 LEU A CA 1
ATOM 5176 C C . LEU A 1 667 ? -19.879 -5.022 18.681 1.00 88.50 667 LEU A C 1
ATOM 5178 O O . LEU A 1 667 ? -20.093 -5.546 17.591 1.00 88.50 667 LEU A O 1
ATOM 5182 N N . GLN A 1 668 ? -19.868 -3.705 18.873 1.00 88.00 668 GLN A N 1
ATOM 5183 C CA . GLN A 1 668 ? -20.092 -2.723 17.816 1.00 88.00 668 GLN A CA 1
ATOM 5184 C C . GLN A 1 668 ? -18.808 -2.544 16.997 1.00 88.00 668 GLN A C 1
ATOM 5186 O O . GLN A 1 668 ? -18.845 -2.660 15.776 1.00 88.00 668 GLN A O 1
ATOM 5191 N N . LEU A 1 669 ? -17.664 -2.448 17.684 1.00 90.25 669 LEU A N 1
ATOM 5192 C CA . LEU A 1 669 ? -16.321 -2.386 17.098 1.00 90.25 669 LEU A CA 1
ATOM 5193 C C . LEU A 1 669 ? -16.080 -3.507 16.068 1.00 90.25 669 LEU A C 1
ATOM 5195 O O . LEU A 1 669 ? -15.644 -3.225 14.958 1.00 90.25 669 LEU A O 1
ATOM 5199 N N . ILE A 1 670 ? -16.426 -4.764 16.380 1.00 90.44 670 ILE A N 1
ATOM 5200 C CA . ILE A 1 670 ? -16.267 -5.896 15.443 1.00 90.44 670 ILE A CA 1
ATOM 5201 C C . ILE A 1 670 ? -17.155 -5.744 14.192 1.00 90.44 670 ILE A C 1
ATOM 5203 O O . ILE A 1 670 ? -16.727 -6.093 13.091 1.00 90.44 670 ILE A O 1
ATOM 5207 N N . VAL A 1 671 ? -18.380 -5.227 14.340 1.00 89.56 671 VAL A N 1
ATOM 5208 C CA . VAL A 1 671 ? -19.309 -5.010 13.215 1.00 89.56 671 VAL A CA 1
ATOM 5209 C C . VAL A 1 671 ? -18.812 -3.878 12.314 1.00 89.56 671 VAL A C 1
ATOM 5211 O O . VAL A 1 671 ? -18.795 -4.036 11.093 1.00 89.56 671 VAL A O 1
ATOM 5214 N N . ASP A 1 672 ? -18.350 -2.776 12.904 1.00 87.00 672 ASP A N 1
ATOM 5215 C CA . ASP A 1 672 ? -17.844 -1.615 12.168 1.00 87.00 672 ASP A CA 1
ATOM 5216 C C . ASP A 1 672 ? -16.496 -1.915 11.497 1.00 87.00 672 ASP A C 1
ATOM 5218 O O . ASP A 1 672 ? -16.293 -1.560 10.336 1.00 87.00 672 ASP A O 1
ATOM 5222 N N . ALA A 1 673 ? -15.607 -2.657 12.167 1.00 88.75 673 ALA A N 1
ATOM 5223 C CA . ALA A 1 673 ? -14.359 -3.149 11.588 1.00 88.75 673 ALA A CA 1
ATOM 5224 C C . ALA A 1 673 ? -14.614 -4.101 10.410 1.00 88.75 673 ALA A C 1
ATOM 5226 O O . ALA A 1 673 ? -14.005 -3.935 9.356 1.00 88.75 673 ALA A O 1
ATOM 5227 N N . TYR A 1 674 ? -15.565 -5.040 10.524 1.00 88.88 674 TYR A N 1
ATOM 5228 C CA . TYR A 1 674 ? -15.970 -5.876 9.387 1.00 88.88 674 TYR A CA 1
ATOM 5229 C C . TYR A 1 674 ? -16.534 -5.033 8.234 1.00 88.88 674 TYR A C 1
ATOM 5231 O O . TYR A 1 674 ? -16.169 -5.255 7.081 1.00 88.88 674 TYR A O 1
ATOM 5239 N N . GLY A 1 675 ? -17.351 -4.016 8.530 1.00 85.00 675 GLY A N 1
ATOM 5240 C CA . GLY A 1 675 ? -17.824 -3.048 7.537 1.00 85.00 675 GLY A CA 1
ATOM 5241 C C . GLY A 1 675 ? -16.690 -2.271 6.853 1.00 85.00 675 GLY A C 1
ATOM 5242 O O . GLY A 1 675 ? -16.730 -2.087 5.639 1.00 85.00 675 GLY A O 1
ATOM 5243 N N . LYS A 1 676 ? -15.653 -1.869 7.601 1.00 83.69 676 LYS A N 1
ATOM 5244 C CA . LYS A 1 676 ? -14.475 -1.132 7.105 1.00 83.69 676 LYS A CA 1
ATOM 5245 C C . LYS A 1 676 ? -13.539 -2.016 6.269 1.00 83.69 676 LYS A C 1
ATOM 5247 O O . LYS A 1 676 ? -13.095 -1.589 5.210 1.00 83.69 676 LYS A O 1
ATOM 5252 N N . ILE A 1 677 ? -13.320 -3.269 6.674 1.00 85.62 677 ILE A N 1
ATOM 5253 C CA . ILE A 1 677 ? -12.612 -4.283 5.870 1.00 85.62 677 ILE A CA 1
ATOM 5254 C C . ILE A 1 677 ? -13.371 -4.529 4.557 1.00 85.62 677 ILE A C 1
ATOM 5256 O O . ILE A 1 677 ? -12.781 -4.534 3.479 1.00 85.62 677 ILE A O 1
ATOM 5260 N N . ARG A 1 678 ? -14.701 -4.674 4.617 1.00 84.62 678 ARG A N 1
ATOM 5261 C CA . ARG A 1 678 ? -15.548 -4.911 3.437 1.00 84.62 678 ARG A CA 1
ATOM 5262 C C . ARG A 1 678 ? -15.865 -3.649 2.614 1.00 84.62 678 ARG A C 1
ATOM 5264 O O . ARG A 1 678 ? -16.466 -3.790 1.554 1.00 84.62 678 ARG A O 1
ATOM 5271 N N . SER A 1 679 ? -15.427 -2.451 3.014 1.00 83.62 679 SER A N 1
ATOM 5272 C CA . SER A 1 679 ? -15.528 -1.238 2.181 1.00 83.62 679 SER A CA 1
ATOM 5273 C C . SER A 1 679 ? -14.269 -0.941 1.357 1.00 83.62 679 SER A C 1
ATOM 5275 O O . SER A 1 679 ? -14.288 -0.025 0.528 1.00 83.62 679 SER A O 1
ATOM 5277 N N . LYS A 1 680 ? -13.198 -1.734 1.524 1.00 83.44 680 LYS A N 1
ATOM 5278 C CA . LYS A 1 680 ? -11.983 -1.707 0.696 1.00 83.44 680 LYS A CA 1
ATOM 5279 C C . LYS A 1 680 ? -11.888 -2.958 -0.190 1.00 83.44 680 LYS A C 1
ATOM 5281 O O . LYS A 1 680 ? -12.326 -4.045 0.180 1.00 83.44 680 LYS A O 1
ATOM 5286 N N . VAL A 1 681 ? -11.289 -2.802 -1.367 1.00 88.62 681 VAL A N 1
ATOM 5287 C CA . VAL A 1 681 ? -10.681 -3.882 -2.164 1.00 88.62 681 VAL A CA 1
ATOM 5288 C C . VAL A 1 681 ? -9.301 -3.394 -2.584 1.00 88.62 681 VAL A C 1
ATOM 5290 O O . VAL A 1 681 ? -9.171 -2.269 -3.054 1.00 88.62 681 VAL A O 1
ATOM 5293 N N . GLU A 1 682 ? -8.270 -4.211 -2.420 1.00 87.94 682 GLU A N 1
ATOM 5294 C CA . GLU A 1 682 ? -6.887 -3.865 -2.756 1.00 87.94 682 GLU A CA 1
ATOM 5295 C C . GLU A 1 682 ? -6.169 -5.090 -3.304 1.00 87.94 682 GLU A C 1
ATOM 5297 O O . GLU A 1 682 ? -6.346 -6.183 -2.767 1.00 87.94 682 GLU A O 1
ATOM 5302 N N . LEU A 1 683 ? -5.393 -4.912 -4.376 1.00 89.75 683 LEU A N 1
ATOM 5303 C CA . LEU A 1 683 ? -4.633 -5.990 -4.997 1.00 89.75 683 LEU A CA 1
ATOM 5304 C C . LEU A 1 683 ? -3.207 -6.077 -4.437 1.00 89.75 683 LEU A C 1
ATOM 5306 O O . LEU A 1 683 ? -2.411 -5.138 -4.534 1.00 89.75 683 LEU A O 1
ATOM 5310 N N . GLU A 1 684 ? -2.878 -7.253 -3.916 1.00 88.69 684 GLU A N 1
ATOM 5311 C CA . GLU A 1 684 ? -1.515 -7.732 -3.709 1.00 88.69 684 GLU A CA 1
ATOM 5312 C C . GLU A 1 684 ? -1.051 -8.565 -4.920 1.00 88.69 684 GLU A C 1
ATOM 5314 O O . GLU A 1 684 ? -1.853 -9.093 -5.699 1.00 88.69 684 GLU A O 1
ATOM 5319 N N . VAL A 1 685 ? 0.268 -8.670 -5.082 1.00 90.50 685 VAL A N 1
ATOM 5320 C CA . VAL A 1 685 ? 0.926 -9.494 -6.102 1.00 90.50 685 VAL A CA 1
ATOM 5321 C C . VAL A 1 685 ? 1.915 -10.404 -5.385 1.00 90.50 685 VAL A C 1
ATOM 5323 O O . VAL A 1 685 ? 2.614 -9.950 -4.481 1.00 90.50 685 VAL A O 1
ATOM 5326 N N . ARG A 1 686 ? 1.969 -11.675 -5.781 1.00 88.19 686 ARG A N 1
ATOM 5327 C CA . ARG A 1 686 ? 2.918 -12.671 -5.275 1.00 88.19 686 ARG A CA 1
ATOM 5328 C C . ARG A 1 686 ? 3.675 -13.305 -6.433 1.00 88.19 686 ARG A C 1
ATOM 5330 O O . ARG A 1 686 ? 3.117 -13.449 -7.523 1.00 88.19 686 ARG A O 1
ATOM 5337 N N . ASP A 1 687 ? 4.918 -13.689 -6.162 1.00 88.88 687 ASP A N 1
ATOM 5338 C CA . ASP A 1 687 ? 5.777 -14.463 -7.067 1.00 88.88 687 ASP A CA 1
ATOM 5339 C C . ASP A 1 687 ? 6.040 -13.778 -8.426 1.00 88.88 687 ASP A C 1
ATOM 5341 O O . ASP A 1 687 ? 6.202 -14.444 -9.446 1.00 88.88 687 ASP A O 1
ATOM 5345 N N . LEU A 1 688 ? 6.056 -12.436 -8.456 1.00 89.00 688 LEU A N 1
ATOM 5346 C CA . LEU A 1 688 ? 6.337 -11.649 -9.663 1.00 89.00 688 LEU A CA 1
ATOM 5347 C C . LEU A 1 688 ? 7.819 -11.796 -10.072 1.00 89.00 688 LEU A C 1
ATOM 5349 O O . LEU A 1 688 ? 8.687 -11.477 -9.261 1.00 89.00 688 LEU A O 1
ATOM 5353 N N . PRO A 1 689 ? 8.125 -12.237 -11.307 1.00 88.88 689 PRO A N 1
ATOM 5354 C CA . PRO A 1 689 ? 9.490 -12.259 -11.825 1.00 88.88 689 PRO A CA 1
ATOM 5355 C C . PRO A 1 689 ? 10.110 -10.864 -11.938 1.00 88.88 689 PRO A C 1
ATOM 5357 O O . PRO A 1 689 ? 9.442 -9.930 -12.372 1.00 88.88 689 PRO A O 1
ATOM 5360 N N . GLU A 1 690 ? 11.400 -10.748 -11.623 1.00 80.50 690 GLU A N 1
ATOM 5361 C CA . GLU A 1 690 ? 12.161 -9.487 -11.653 1.00 80.50 690 GLU A CA 1
ATOM 5362 C C . GLU A 1 690 ? 12.222 -8.846 -13.052 1.00 80.50 690 GLU A C 1
ATOM 5364 O O . GLU A 1 690 ? 12.363 -7.634 -13.178 1.00 80.50 690 GLU A O 1
ATOM 5369 N N . GLU A 1 691 ? 12.083 -9.644 -14.116 1.00 81.12 691 GLU A N 1
ATOM 5370 C CA . GLU A 1 691 ? 12.087 -9.170 -15.505 1.00 81.12 691 GLU A CA 1
ATOM 5371 C C . GLU A 1 691 ? 10.715 -8.650 -15.981 1.00 81.12 691 GLU A C 1
ATOM 5373 O O . GLU A 1 691 ? 10.578 -8.232 -17.135 1.00 81.12 691 GLU A O 1
ATOM 5378 N N . LEU A 1 692 ? 9.691 -8.704 -15.118 1.00 82.50 692 LEU A N 1
ATOM 5379 C CA . LEU A 1 692 ? 8.322 -8.267 -15.388 1.00 82.50 692 LEU A CA 1
ATOM 5380 C C . LEU A 1 692 ? 7.906 -7.102 -14.494 1.00 82.50 692 LEU A C 1
ATOM 5382 O O . LEU A 1 692 ? 8.151 -7.081 -13.291 1.00 82.50 692 LEU A O 1
ATOM 5386 N N . SER A 1 693 ? 7.145 -6.182 -15.075 1.00 81.50 693 SER A N 1
ATOM 5387 C CA . SER A 1 693 ? 6.503 -5.084 -14.359 1.00 81.50 693 SER A CA 1
ATOM 5388 C C . SER A 1 693 ? 4.995 -5.068 -14.572 1.00 81.50 693 SER A C 1
ATOM 5390 O O . SER A 1 693 ? 4.491 -5.603 -15.563 1.00 81.50 693 SER A O 1
ATOM 5392 N N . LEU A 1 694 ? 4.267 -4.458 -13.630 1.00 85.69 694 LEU A N 1
ATOM 5393 C CA . LEU A 1 694 ? 2.807 -4.376 -13.638 1.00 85.69 694 LEU A CA 1
ATOM 5394 C C . LEU A 1 694 ? 2.339 -2.940 -13.371 1.00 85.69 694 LEU A C 1
ATOM 5396 O O . LEU A 1 694 ? 2.456 -2.458 -12.246 1.00 85.69 694 LEU A O 1
ATOM 5400 N N . SER A 1 695 ? 1.732 -2.284 -14.364 1.00 79.50 695 SER A N 1
ATOM 5401 C CA . SER A 1 695 ? 0.991 -1.035 -14.129 1.00 79.50 695 SER A CA 1
ATOM 5402 C C . SER A 1 695 ? -0.494 -1.324 -13.884 1.00 79.50 695 SER A C 1
ATOM 5404 O O . SER A 1 695 ? -1.062 -2.258 -14.457 1.00 79.50 695 SER A O 1
ATOM 5406 N N . PHE A 1 696 ? -1.128 -0.542 -13.005 1.00 83.50 696 PHE A N 1
ATOM 5407 C CA . PHE A 1 696 ? -2.497 -0.764 -12.528 1.00 83.50 696 PHE A CA 1
ATOM 5408 C C . PHE A 1 696 ? -3.366 0.473 -12.748 1.00 83.50 696 PHE A C 1
ATOM 5410 O O . PHE A 1 696 ? -2.983 1.572 -12.359 1.00 83.50 696 PHE A O 1
ATOM 5417 N N . ASN A 1 697 ? -4.569 0.281 -13.291 1.00 82.81 697 ASN A N 1
ATOM 5418 C CA . ASN A 1 697 ? -5.616 1.301 -13.344 1.00 82.81 697 ASN A CA 1
ATOM 5419 C C . ASN A 1 697 ? -6.897 0.748 -12.700 1.00 82.81 697 ASN A C 1
ATOM 5421 O O . ASN A 1 697 ? -7.449 -0.252 -13.175 1.00 82.81 697 ASN A O 1
ATOM 5425 N N . ALA A 1 698 ? -7.394 1.398 -11.649 1.00 84.56 698 ALA A N 1
ATOM 5426 C CA . ALA A 1 698 ? -8.601 0.989 -10.937 1.00 84.56 698 ALA A CA 1
ATOM 5427 C C . ALA A 1 698 ? -9.858 1.566 -11.592 1.00 84.56 698 ALA A C 1
ATOM 5429 O O . ALA A 1 698 ? -9.908 2.740 -11.939 1.00 84.56 698 ALA A O 1
ATOM 5430 N N . THR A 1 699 ? -10.901 0.753 -11.720 1.00 88.12 699 THR A N 1
ATOM 5431 C CA . THR A 1 699 ? -12.258 1.170 -12.088 1.00 88.12 699 THR A CA 1
ATOM 5432 C C . THR A 1 699 ? -13.171 0.818 -10.922 1.00 88.12 699 THR A C 1
ATOM 5434 O O . THR A 1 699 ? -13.548 -0.344 -10.741 1.00 88.12 699 THR A O 1
ATOM 5437 N N . CYS A 1 700 ? -13.449 1.818 -10.087 1.00 82.56 700 CYS A N 1
ATOM 5438 C CA . CYS A 1 700 ? -14.215 1.653 -8.855 1.00 82.56 700 CYS A CA 1
ATOM 5439 C C . CYS A 1 700 ? -15.716 1.877 -9.129 1.00 82.56 700 CYS A C 1
ATOM 5441 O O . CYS A 1 700 ? -16.312 1.175 -9.942 1.00 82.56 700 CYS A O 1
ATOM 5443 N N . LEU A 1 701 ? -16.345 2.857 -8.475 1.00 72.88 701 LEU A N 1
ATOM 5444 C CA . LEU A 1 701 ? -17.738 3.226 -8.735 1.00 72.88 701 LEU A CA 1
ATOM 5445 C C . LEU A 1 701 ? -17.855 4.147 -9.968 1.00 72.88 701 LEU A C 1
ATOM 5447 O O . LEU A 1 701 ? -16.900 4.814 -10.362 1.00 72.88 701 LEU A O 1
ATOM 5451 N N . ASN A 1 702 ? -19.048 4.200 -10.567 1.00 69.19 702 ASN A N 1
ATOM 5452 C CA . ASN A 1 702 ? -19.417 5.081 -11.692 1.00 69.19 702 ASN A CA 1
ATOM 5453 C C . ASN A 1 702 ? -18.616 4.903 -13.005 1.00 69.19 702 ASN A C 1
ATOM 5455 O O . ASN A 1 702 ? -18.664 5.783 -13.861 1.00 69.19 702 ASN A O 1
ATOM 5459 N N . ASN A 1 703 ? -17.915 3.777 -13.195 1.00 71.75 703 ASN A N 1
ATOM 5460 C CA . ASN A 1 703 ? -17.029 3.512 -14.345 1.00 71.75 703 ASN A CA 1
ATOM 5461 C C . ASN A 1 703 ? -15.876 4.528 -14.520 1.00 71.75 703 ASN A C 1
ATOM 5463 O O . ASN A 1 703 ? -15.307 4.634 -15.607 1.00 71.75 703 ASN A O 1
ATOM 5467 N N . GLU A 1 704 ? -15.510 5.266 -13.469 1.00 74.56 704 GLU A N 1
ATOM 5468 C CA . GLU A 1 704 ? -14.346 6.154 -13.502 1.00 74.56 704 GLU A CA 1
ATOM 5469 C C . GLU A 1 704 ? -13.051 5.329 -13.443 1.00 74.56 704 GLU A C 1
ATOM 5471 O O . GLU A 1 704 ? -12.871 4.523 -12.528 1.00 74.56 704 GLU A O 1
ATOM 5476 N N . VAL A 1 705 ? -12.150 5.540 -14.408 1.00 78.38 705 VAL A N 1
ATOM 5477 C CA . VAL A 1 705 ? -10.831 4.892 -14.453 1.00 78.38 705 VAL A CA 1
ATOM 5478 C C . VAL A 1 705 ? -9.797 5.798 -13.786 1.00 78.38 705 VAL A C 1
ATOM 5480 O O . VAL A 1 705 ? -9.482 6.871 -14.299 1.00 78.38 705 VAL A O 1
ATOM 5483 N N . ILE A 1 706 ? -9.252 5.347 -12.660 1.00 75.25 706 ILE A N 1
ATOM 5484 C CA . ILE A 1 706 ? -8.229 6.034 -11.871 1.00 75.25 706 ILE A CA 1
ATOM 5485 C C . ILE A 1 706 ? -6.864 5.397 -12.195 1.00 75.25 706 ILE A C 1
ATOM 5487 O O . ILE A 1 706 ? -6.644 4.230 -11.848 1.00 75.25 706 ILE A O 1
ATOM 5491 N N . PRO A 1 707 ? -5.952 6.109 -12.883 1.00 73.31 707 PRO A N 1
ATOM 5492 C CA . PRO A 1 707 ? -4.665 5.552 -13.282 1.00 73.31 707 PRO A CA 1
ATOM 5493 C C . PRO A 1 707 ? -3.689 5.425 -12.105 1.00 73.31 707 PRO A C 1
ATOM 5495 O O . PRO A 1 707 ? -3.776 6.172 -11.133 1.00 73.31 707 PRO A O 1
ATOM 5498 N N . GLY A 1 708 ? -2.765 4.466 -12.194 1.00 68.81 708 GLY A N 1
ATOM 5499 C CA . GLY A 1 708 ? -1.754 4.180 -11.163 1.00 68.81 708 GLY A CA 1
ATOM 5500 C C . GLY A 1 708 ? -2.290 3.505 -9.890 1.00 68.81 708 GLY A C 1
ATOM 5501 O O . GLY A 1 708 ? -1.510 3.169 -9.000 1.00 68.81 708 GLY A O 1
ATOM 5502 N N . LEU A 1 709 ? -3.608 3.303 -9.781 1.00 77.25 709 LEU A N 1
ATOM 5503 C CA . LEU A 1 709 ? -4.269 2.823 -8.571 1.00 77.25 709 LEU A CA 1
ATOM 5504 C C . LEU A 1 709 ? -4.596 1.321 -8.647 1.00 77.25 709 LEU A C 1
ATOM 5506 O O . LEU A 1 709 ? -5.176 0.840 -9.620 1.00 77.25 709 LEU A O 1
ATOM 5510 N N . LYS A 1 710 ? -4.277 0.586 -7.572 1.00 85.00 710 LYS A N 1
ATOM 5511 C CA . LYS A 1 710 ? -4.539 -0.861 -7.405 1.00 85.00 710 LYS A CA 1
ATOM 5512 C C . LYS A 1 710 ? -5.549 -1.200 -6.295 1.00 85.00 710 LYS A C 1
ATOM 5514 O O . LYS A 1 710 ? -5.635 -2.346 -5.851 1.00 85.00 710 LYS A O 1
ATOM 5519 N N . SER A 1 711 ? -6.297 -0.206 -5.820 1.00 85.69 711 SER A N 1
ATOM 5520 C CA . SER A 1 711 ? -7.292 -0.353 -4.754 1.00 85.69 711 SER A CA 1
ATOM 5521 C C . SER A 1 711 ? -8.531 0.526 -4.973 1.00 85.69 711 SER A C 1
ATOM 5523 O O . SER A 1 711 ? -8.521 1.468 -5.758 1.00 85.69 711 SER A O 1
ATOM 5525 N N . CYS A 1 712 ? -9.623 0.191 -4.290 1.00 84.12 712 CYS A N 1
ATOM 5526 C CA . CYS A 1 712 ? -10.881 0.931 -4.257 1.00 84.12 712 CYS A CA 1
ATOM 5527 C C . CYS A 1 712 ? -11.377 1.008 -2.806 1.00 84.12 712 CYS A C 1
ATOM 5529 O O . CYS A 1 712 ? -11.261 0.035 -2.059 1.00 84.12 712 CYS A O 1
ATOM 5531 N N . VAL A 1 713 ? -11.949 2.149 -2.414 1.00 81.25 713 VAL A N 1
ATOM 5532 C CA . VAL A 1 713 ? -12.443 2.440 -1.054 1.00 81.25 713 VAL A CA 1
ATOM 5533 C C . VAL A 1 713 ? -13.863 3.009 -1.090 1.00 81.25 713 VAL A C 1
ATOM 5535 O O . VAL A 1 713 ? -14.267 3.603 -2.089 1.00 81.25 713 VAL A O 1
ATOM 5538 N N . GLY A 1 714 ? -14.611 2.857 0.006 1.00 73.44 714 GLY A N 1
ATOM 5539 C CA . GLY A 1 714 ? -15.997 3.334 0.119 1.00 73.44 714 GLY A CA 1
ATOM 5540 C C . GLY A 1 714 ? -17.034 2.415 -0.538 1.00 73.44 714 GLY A C 1
ATOM 5541 O O . GLY A 1 714 ? -18.148 2.852 -0.821 1.00 73.44 714 GLY A O 1
ATOM 5542 N N . LEU A 1 715 ? -16.665 1.157 -0.792 1.00 80.25 715 LEU A N 1
ATOM 5543 C CA . LEU A 1 715 ? -17.528 0.141 -1.395 1.00 80.25 715 LEU A CA 1
ATOM 5544 C C . LEU A 1 715 ? -18.577 -0.382 -0.404 1.00 80.25 715 LEU A C 1
ATOM 5546 O O . LEU A 1 715 ? -18.421 -0.286 0.816 1.00 80.25 715 LEU A O 1
ATOM 5550 N N . LYS A 1 716 ? -19.634 -0.989 -0.940 1.00 82.62 716 LYS A N 1
ATOM 5551 C CA . LYS A 1 716 ? -20.666 -1.722 -0.200 1.00 82.62 716 LYS A CA 1
ATOM 5552 C C . LYS A 1 716 ? -20.607 -3.213 -0.532 1.00 82.62 716 LYS A C 1
ATOM 5554 O O . LYS A 1 716 ? -20.117 -3.631 -1.581 1.00 82.62 716 LYS A O 1
ATOM 5559 N N . ILE A 1 717 ? -21.146 -4.036 0.366 1.00 81.00 717 ILE A N 1
ATOM 5560 C CA . ILE A 1 717 ? -21.352 -5.463 0.089 1.00 81.00 717 ILE A CA 1
ATOM 5561 C C . ILE A 1 717 ? -22.346 -5.580 -1.081 1.00 81.00 717 ILE A C 1
ATOM 5563 O O . ILE A 1 717 ? -23.384 -4.923 -1.076 1.00 81.00 717 ILE A O 1
ATOM 5567 N N . GLY A 1 718 ? -21.996 -6.386 -2.083 1.00 82.75 718 GLY A N 1
ATOM 5568 C CA . GLY A 1 718 ? -22.665 -6.507 -3.382 1.00 82.75 718 GLY A CA 1
ATOM 5569 C C . GLY A 1 718 ? -21.867 -5.904 -4.548 1.00 82.75 718 GLY A C 1
ATOM 5570 O O . GLY A 1 718 ? -21.932 -6.443 -5.661 1.00 82.75 718 GLY A O 1
ATOM 5571 N N . ASP A 1 719 ? -21.081 -4.849 -4.294 1.00 85.50 719 ASP A N 1
ATOM 5572 C CA . ASP A 1 719 ? -20.373 -4.078 -5.325 1.00 85.50 719 ASP A CA 1
ATOM 5573 C C . ASP A 1 719 ? -19.318 -4.907 -6.077 1.00 85.50 719 ASP A C 1
ATOM 5575 O O . ASP A 1 719 ? -18.708 -5.844 -5.551 1.00 85.50 719 ASP A O 1
ATOM 5579 N N . THR A 1 720 ? -19.082 -4.535 -7.336 1.00 89.56 720 THR A N 1
ATOM 5580 C CA . THR A 1 720 ? -18.045 -5.118 -8.198 1.00 89.56 720 THR A CA 1
ATOM 5581 C C . THR A 1 720 ? -17.136 -4.010 -8.703 1.00 89.56 720 THR A C 1
ATOM 5583 O O . THR A 1 720 ? -17.627 -2.994 -9.187 1.00 89.56 720 THR A O 1
ATOM 5586 N N . VAL A 1 721 ? -15.826 -4.220 -8.613 1.00 91.31 721 VAL A N 1
ATOM 5587 C CA . VAL A 1 721 ? -14.797 -3.316 -9.146 1.00 91.31 721 VAL A CA 1
ATOM 5588 C C . VAL A 1 721 ? -13.944 -4.047 -10.176 1.00 91.31 721 VAL A C 1
ATOM 5590 O O . VAL A 1 721 ? -13.849 -5.276 -10.154 1.00 91.31 721 VAL A O 1
ATOM 5593 N N . SER A 1 722 ? -13.324 -3.302 -11.088 1.00 94.00 722 SER A N 1
ATOM 5594 C CA . SER A 1 722 ? -12.477 -3.853 -12.148 1.00 94.00 722 SER A CA 1
ATOM 5595 C C . SER A 1 722 ? -11.125 -3.156 -12.154 1.00 94.00 722 SER A C 1
ATOM 5597 O O . SER A 1 722 ? -11.066 -1.935 -12.085 1.00 94.00 722 SER A O 1
ATOM 5599 N N . PHE A 1 723 ? -10.038 -3.901 -12.303 1.00 94.12 723 PHE A N 1
ATOM 5600 C CA . PHE A 1 723 ? -8.699 -3.346 -12.481 1.00 94.12 723 PHE A CA 1
ATOM 5601 C C . PHE A 1 723 ? -8.182 -3.736 -13.866 1.00 94.12 723 PHE A C 1
ATOM 5603 O O . PHE A 1 723 ? -8.265 -4.900 -14.263 1.00 94.12 723 PHE A O 1
ATOM 5610 N N . SER A 1 724 ? -7.674 -2.758 -14.613 1.00 93.00 724 SER A N 1
ATOM 5611 C CA . SER A 1 724 ? -6.915 -2.993 -15.842 1.00 93.00 724 SER A CA 1
ATOM 5612 C C . SER A 1 724 ? -5.440 -3.054 -15.475 1.00 93.00 724 SER A C 1
ATOM 5614 O O . SER A 1 724 ? -4.939 -2.145 -14.816 1.00 93.00 724 SER A O 1
ATOM 5616 N N . ILE A 1 725 ? -4.760 -4.107 -15.914 1.00 93.50 725 ILE A N 1
ATOM 5617 C CA . ILE A 1 725 ? -3.362 -4.388 -15.587 1.00 93.50 725 ILE A CA 1
ATOM 5618 C C . ILE A 1 725 ? -2.577 -4.478 -16.891 1.00 93.50 725 ILE A C 1
ATOM 5620 O O . ILE A 1 725 ? -3.005 -5.159 -17.824 1.00 93.50 725 ILE A O 1
ATOM 5624 N N . GLU A 1 726 ? -1.444 -3.790 -16.966 1.00 88.38 726 GLU A N 1
ATOM 5625 C CA . GLU A 1 726 ? -0.475 -3.926 -18.054 1.00 88.38 726 GLU A CA 1
ATOM 5626 C C . GLU A 1 726 ? 0.756 -4.656 -17.539 1.00 88.38 726 GLU A C 1
ATOM 5628 O O . GLU A 1 726 ? 1.431 -4.146 -16.651 1.00 88.38 726 GLU A O 1
ATOM 5633 N N . ALA A 1 727 ? 1.048 -5.824 -18.109 1.00 88.88 727 ALA A N 1
ATOM 5634 C CA . ALA A 1 727 ? 2.312 -6.510 -17.895 1.00 88.88 727 ALA A CA 1
ATOM 5635 C C . ALA A 1 727 ? 3.283 -6.162 -19.026 1.00 88.88 727 ALA A C 1
ATOM 5637 O O . ALA A 1 727 ? 2.927 -6.312 -20.197 1.00 88.88 727 ALA A O 1
ATOM 5638 N N . LYS A 1 728 ? 4.495 -5.721 -18.684 1.00 83.88 728 LYS A N 1
ATOM 5639 C CA . LYS A 1 728 ? 5.599 -5.496 -19.629 1.00 83.88 728 LYS A CA 1
ATOM 5640 C C . LYS A 1 728 ? 6.797 -6.353 -19.216 1.00 83.88 728 LYS A C 1
ATOM 5642 O O . LYS A 1 728 ? 7.058 -6.489 -18.024 1.00 83.88 728 LYS A O 1
ATOM 5647 N N . VAL A 1 729 ? 7.513 -6.915 -20.190 1.00 81.19 729 VAL A N 1
ATOM 5648 C CA . VAL A 1 729 ? 8.813 -7.578 -19.974 1.00 81.19 729 VAL A CA 1
ATOM 5649 C C . VAL A 1 729 ? 9.963 -6.630 -20.323 1.00 81.19 729 VAL A C 1
ATOM 5651 O O . VAL A 1 729 ? 9.819 -5.790 -21.210 1.00 81.19 729 VAL A O 1
ATOM 5654 N N . ARG A 1 730 ? 11.103 -6.761 -19.638 1.00 72.19 730 ARG A N 1
ATOM 5655 C CA . ARG A 1 730 ? 12.385 -6.146 -20.021 1.00 72.19 730 ARG A CA 1
ATOM 5656 C C . ARG A 1 730 ? 13.297 -7.212 -20.637 1.00 72.19 730 ARG A C 1
ATOM 5658 O O . ARG A 1 730 ? 13.612 -8.207 -19.987 1.00 72.19 730 ARG A O 1
ATOM 5665 N N . GLY A 1 731 ? 13.738 -7.004 -21.876 1.00 73.31 731 GLY A N 1
ATOM 5666 C CA . GLY A 1 731 ? 14.587 -7.940 -22.616 1.00 73.31 731 GLY A CA 1
ATOM 5667 C C . GLY A 1 731 ? 13.979 -9.343 -22.750 1.00 73.31 731 GLY A C 1
ATOM 5668 O O . GLY A 1 731 ? 12.792 -9.493 -23.036 1.00 73.31 731 GLY A O 1
ATOM 5669 N N . CYS A 1 732 ? 14.805 -10.376 -22.551 1.00 77.69 732 CYS A N 1
ATOM 5670 C CA . CYS A 1 732 ? 14.393 -11.781 -22.558 1.00 77.69 732 CYS A CA 1
ATOM 5671 C C . CYS A 1 732 ? 14.972 -12.555 -21.353 1.00 77.69 732 CYS A C 1
ATOM 5673 O O . CYS A 1 732 ? 16.199 -12.641 -21.232 1.00 77.69 732 CYS A O 1
ATOM 5675 N N . PRO A 1 733 ? 14.130 -13.169 -20.500 1.00 81.00 733 PRO A N 1
ATOM 5676 C CA . PRO A 1 733 ? 14.560 -14.123 -19.474 1.00 81.00 733 PRO A CA 1
ATOM 5677 C C . PRO A 1 733 ? 15.114 -15.430 -20.064 1.00 81.00 733 PRO A C 1
ATOM 5679 O O . PRO A 1 733 ? 14.643 -15.906 -21.094 1.00 81.00 733 PRO A O 1
ATOM 5682 N N . GLN A 1 734 ? 16.062 -16.079 -19.375 1.00 78.25 734 GLN A N 1
ATOM 5683 C CA . GLN A 1 734 ? 16.516 -17.428 -19.767 1.00 78.25 734 GLN A CA 1
ATOM 5684 C C . GLN A 1 734 ? 15.490 -18.526 -19.433 1.00 78.25 734 GLN A C 1
ATOM 5686 O O . GLN A 1 734 ? 15.435 -19.557 -20.107 1.00 78.25 734 GLN A O 1
ATOM 5691 N N . GLU A 1 735 ? 14.667 -18.319 -18.402 1.00 83.06 735 GLU A N 1
ATOM 5692 C CA . GLU A 1 735 ? 13.560 -19.214 -18.063 1.00 83.06 735 GLU A CA 1
ATOM 5693 C C . GLU A 1 735 ? 12.350 -18.896 -18.946 1.00 83.06 735 GLU A C 1
ATOM 5695 O O . GLU A 1 735 ? 11.734 -17.841 -18.818 1.00 83.06 735 GLU A O 1
ATOM 5700 N N . LYS A 1 736 ? 12.010 -19.820 -19.852 1.00 83.56 736 LYS A N 1
ATOM 5701 C CA . LYS A 1 736 ? 10.990 -19.597 -20.891 1.00 83.56 736 LYS A CA 1
ATOM 5702 C C . LYS A 1 736 ? 9.556 -19.513 -20.376 1.00 83.56 736 LYS A C 1
ATOM 5704 O O . LYS A 1 736 ? 8.721 -18.916 -21.050 1.00 83.56 736 LYS A O 1
ATOM 5709 N N . GLU A 1 737 ? 9.276 -20.106 -19.219 1.00 91.38 737 GLU A N 1
ATOM 5710 C CA . GLU A 1 737 ? 7.967 -20.082 -18.567 1.00 91.38 737 GLU A CA 1
ATOM 5711 C C . GLU A 1 737 ? 8.133 -19.720 -17.087 1.00 91.38 737 GLU A C 1
ATOM 5713 O O . GLU A 1 737 ? 8.953 -20.318 -16.391 1.00 91.38 737 GLU A O 1
ATOM 5718 N N . LYS A 1 738 ? 7.333 -18.769 -16.597 1.00 93.44 738 LYS A N 1
ATOM 5719 C CA . LYS A 1 738 ? 7.211 -18.405 -15.174 1.00 93.44 738 LYS A CA 1
ATOM 5720 C C . LYS A 1 738 ? 5.732 -18.226 -14.816 1.00 93.44 738 LYS A C 1
ATOM 5722 O O . LYS A 1 738 ? 4.875 -18.163 -15.696 1.00 93.44 738 LYS A O 1
ATOM 5727 N N . SER A 1 739 ? 5.386 -18.119 -13.535 1.00 94.75 739 SER A N 1
ATOM 5728 C CA . SER A 1 739 ? 4.004 -17.823 -13.130 1.00 94.75 739 SER A CA 1
ATOM 5729 C C . SER A 1 739 ? 3.934 -16.999 -11.858 1.00 94.75 739 SER A C 1
ATOM 5731 O O . SER A 1 739 ? 4.619 -17.329 -10.895 1.00 94.75 739 SER A O 1
ATOM 5733 N N . PHE A 1 740 ? 3.047 -16.008 -11.842 1.00 95.12 740 PHE A N 1
ATOM 5734 C CA . PHE A 1 740 ? 2.802 -15.132 -10.699 1.00 95.12 740 PHE A CA 1
ATOM 5735 C C . PHE A 1 740 ? 1.303 -15.047 -10.381 1.00 95.12 740 PHE A C 1
ATOM 5737 O O . PHE A 1 740 ? 0.457 -15.474 -11.174 1.00 95.12 740 PHE A O 1
ATOM 5744 N N . THR A 1 741 ? 0.952 -14.507 -9.213 1.00 94.44 741 THR A N 1
ATOM 5745 C CA . THR A 1 741 ? -0.444 -14.427 -8.755 1.00 94.44 741 THR A CA 1
ATOM 5746 C C . THR A 1 741 ? -0.826 -13.002 -8.366 1.00 94.44 741 THR A C 1
ATOM 5748 O O . THR A 1 741 ? -0.159 -12.378 -7.547 1.00 94.44 741 THR A O 1
ATOM 5751 N N . ILE A 1 742 ? -1.940 -12.502 -8.908 1.00 95.44 742 ILE A N 1
ATOM 5752 C CA . ILE A 1 742 ? -2.588 -11.251 -8.483 1.00 95.44 742 ILE A CA 1
ATOM 5753 C C . ILE A 1 742 ? -3.807 -11.607 -7.636 1.00 95.44 742 ILE A C 1
ATOM 5755 O O . ILE A 1 742 ? -4.611 -12.459 -8.025 1.00 95.44 742 ILE A O 1
ATOM 5759 N N . LYS A 1 743 ? -3.965 -10.972 -6.474 1.00 91.69 743 LYS A N 1
ATOM 5760 C CA . LYS A 1 743 ? -4.953 -11.394 -5.479 1.00 91.69 743 LYS A CA 1
ATOM 5761 C C . LYS A 1 743 ? -5.534 -10.216 -4.682 1.00 91.69 743 LYS A C 1
ATOM 5763 O O . LYS A 1 743 ? -4.786 -9.303 -4.354 1.00 91.69 743 LYS A O 1
ATOM 5768 N N . PRO A 1 744 ? -6.832 -10.212 -4.318 1.00 91.94 744 PRO A N 1
ATOM 5769 C CA . PRO A 1 744 ? -7.357 -9.254 -3.350 1.00 91.94 744 PRO A CA 1
ATOM 5770 C C . PRO A 1 744 ? -6.919 -9.604 -1.918 1.00 91.94 744 PRO A C 1
ATOM 5772 O O . PRO A 1 744 ? -7.079 -10.747 -1.479 1.00 91.94 744 PRO A O 1
ATOM 5775 N N . VAL A 1 745 ? -6.419 -8.617 -1.172 1.00 86.94 745 VAL A N 1
ATOM 5776 C CA . VAL A 1 745 ? -6.016 -8.774 0.239 1.00 86.94 745 VAL A CA 1
ATOM 5777 C C . VAL A 1 745 ? -7.180 -9.336 1.069 1.00 86.94 745 VAL A C 1
ATOM 5779 O O . VAL A 1 745 ? -8.307 -8.848 0.986 1.00 86.94 745 VAL A O 1
ATOM 5782 N N . GLY A 1 746 ? -6.920 -10.384 1.859 1.00 82.25 746 GLY A N 1
ATOM 5783 C CA . GLY A 1 746 ? -7.910 -11.003 2.755 1.00 82.25 746 GLY A CA 1
ATOM 5784 C C . GLY A 1 746 ? -8.969 -11.897 2.083 1.00 82.25 746 GLY A C 1
ATOM 5785 O O . GLY A 1 746 ? -9.862 -12.391 2.772 1.00 82.25 746 GLY A O 1
ATOM 5786 N N . PHE A 1 747 ? -8.897 -12.125 0.765 1.00 85.38 747 PHE A N 1
ATOM 5787 C CA . PHE A 1 747 ? -9.797 -13.032 0.033 1.00 85.38 747 PHE A CA 1
ATOM 5788 C C . PHE A 1 747 ? -9.168 -14.433 -0.119 1.00 85.38 747 PHE A C 1
ATOM 5790 O O . PHE A 1 747 ? -7.978 -14.631 0.124 1.00 85.38 747 PHE A O 1
ATOM 5797 N N . LYS A 1 748 ? -9.948 -15.431 -0.560 1.00 86.81 748 LYS A N 1
ATOM 5798 C CA . LYS A 1 748 ? -9.402 -16.733 -0.990 1.00 86.81 748 LYS A CA 1
ATOM 5799 C C . LYS A 1 748 ? -8.925 -16.680 -2.442 1.00 86.81 748 LYS A C 1
ATOM 5801 O O . LYS A 1 748 ? -7.757 -16.956 -2.710 1.00 86.81 748 LYS A O 1
ATOM 5806 N N . ASP A 1 749 ? -9.851 -16.344 -3.337 1.00 90.12 749 ASP A N 1
ATOM 5807 C CA . ASP A 1 749 ? -9.675 -16.395 -4.788 1.00 90.12 749 ASP A CA 1
ATOM 5808 C C . ASP A 1 749 ? -8.597 -15.430 -5.292 1.00 90.12 749 ASP A C 1
ATOM 5810 O O . ASP A 1 749 ? -8.346 -14.378 -4.704 1.00 90.12 749 ASP A O 1
ATOM 5814 N N . SER A 1 750 ? -7.994 -15.783 -6.424 1.00 93.81 750 SER A N 1
ATOM 5815 C CA . SER A 1 750 ? -6.936 -15.027 -7.087 1.00 93.81 750 SER A CA 1
ATOM 5816 C C . SER A 1 750 ? -6.969 -15.240 -8.604 1.00 93.81 750 SER A C 1
ATOM 5818 O O . SER A 1 750 ? -7.688 -16.101 -9.114 1.00 93.81 750 SER A O 1
ATOM 5820 N N . LEU A 1 751 ? -6.172 -14.443 -9.314 1.00 96.88 751 LEU A N 1
ATOM 5821 C CA . LEU A 1 751 ? -5.833 -14.613 -10.719 1.00 96.88 751 LEU A CA 1
ATOM 5822 C C . LEU A 1 751 ? -4.383 -15.104 -10.824 1.00 96.88 751 LEU A C 1
ATOM 5824 O O . LEU A 1 751 ? -3.451 -14.354 -10.530 1.00 96.88 751 LEU A O 1
ATOM 5828 N N . THR A 1 752 ? -4.183 -16.341 -11.274 1.00 97.31 752 THR A N 1
ATOM 5829 C CA . THR A 1 752 ? -2.852 -16.849 -11.643 1.00 97.31 752 THR A CA 1
ATOM 5830 C C . THR A 1 752 ? -2.544 -16.487 -13.094 1.00 97.31 752 THR A C 1
ATOM 5832 O O . THR A 1 752 ? -3.312 -16.813 -14.004 1.00 97.31 752 THR A O 1
ATOM 5835 N N . VAL A 1 753 ? -1.402 -15.845 -13.323 1.00 97.38 753 VAL A N 1
ATOM 5836 C CA . VAL A 1 753 ? -0.904 -15.500 -14.657 1.00 97.38 753 VAL A CA 1
ATOM 5837 C C . VAL A 1 753 ? 0.300 -16.384 -14.963 1.00 97.38 753 VAL A C 1
ATOM 5839 O O . VAL A 1 753 ? 1.314 -16.335 -14.269 1.00 97.38 753 VAL A O 1
ATOM 5842 N N . GLN A 1 754 ? 0.174 -17.219 -15.991 1.00 96.81 754 GLN A N 1
ATOM 5843 C CA . GLN A 1 754 ? 1.259 -18.044 -16.521 1.00 96.81 754 GLN A CA 1
ATOM 5844 C C . GLN A 1 754 ? 1.909 -17.263 -17.662 1.00 96.81 754 GLN A C 1
ATOM 5846 O O . GLN A 1 754 ? 1.219 -16.935 -18.624 1.00 96.81 754 GLN A O 1
ATOM 5851 N N . VAL A 1 755 ? 3.191 -16.924 -17.546 1.00 94.81 755 VAL A N 1
ATOM 5852 C CA . VAL A 1 755 ? 3.911 -16.087 -18.514 1.00 94.81 755 VAL A CA 1
ATOM 5853 C C . VAL A 1 755 ? 4.893 -16.928 -19.308 1.00 94.81 755 VAL A C 1
ATOM 5855 O O . VAL A 1 755 ? 5.657 -17.691 -18.720 1.00 94.81 755 VAL A O 1
ATOM 5858 N N . THR A 1 756 ? 4.896 -16.759 -20.626 1.00 94.50 756 THR A N 1
ATOM 5859 C CA . THR A 1 756 ? 5.835 -17.422 -21.535 1.00 94.50 756 THR A CA 1
ATOM 5860 C C . THR A 1 756 ? 6.531 -16.402 -22.431 1.00 94.50 756 THR A C 1
ATOM 5862 O O . THR A 1 756 ? 5.873 -15.513 -22.982 1.00 94.50 756 THR A O 1
ATOM 5865 N N . PHE A 1 757 ? 7.847 -16.538 -22.596 1.00 89.00 757 PHE A N 1
ATOM 5866 C CA . PHE A 1 757 ? 8.686 -15.554 -23.283 1.00 89.00 757 PHE A CA 1
ATOM 5867 C C . PHE A 1 757 ? 9.094 -16.035 -24.686 1.00 89.00 757 PHE A C 1
ATOM 5869 O O . PHE A 1 757 ? 9.924 -16.932 -24.845 1.00 89.00 757 PHE A O 1
ATOM 5876 N N . ASP A 1 758 ? 8.500 -15.430 -25.716 1.00 85.69 758 ASP A N 1
ATOM 5877 C CA . ASP A 1 758 ? 8.708 -15.768 -27.129 1.00 85.69 758 ASP A CA 1
ATOM 5878 C C . ASP A 1 758 ? 9.883 -14.966 -27.717 1.00 85.69 758 ASP A C 1
ATOM 5880 O O . ASP A 1 758 ? 9.692 -14.002 -28.462 1.00 85.69 758 ASP A O 1
ATOM 5884 N N . CYS A 1 759 ? 11.108 -15.339 -27.332 1.00 80.69 759 CYS A N 1
ATOM 5885 C CA . CYS A 1 759 ? 12.338 -14.649 -27.748 1.00 80.69 759 CYS A CA 1
ATOM 5886 C C . CYS A 1 759 ? 13.059 -15.289 -28.946 1.00 80.69 759 CYS A C 1
ATOM 5888 O O . CYS A 1 759 ? 13.624 -14.575 -29.772 1.00 80.69 759 CYS A O 1
ATOM 5890 N N . ASP A 1 760 ? 13.074 -16.623 -29.018 1.00 79.75 760 ASP A N 1
ATOM 5891 C CA . ASP A 1 760 ? 13.745 -17.359 -30.095 1.00 79.75 760 ASP A CA 1
ATOM 5892 C C . ASP A 1 760 ? 12.850 -17.404 -31.340 1.00 79.75 760 ASP A C 1
ATOM 5894 O O . ASP A 1 760 ? 11.642 -17.632 -31.242 1.00 79.75 760 ASP A O 1
ATOM 5898 N N . CYS A 1 761 ? 13.445 -17.262 -32.523 1.00 80.00 761 CYS A N 1
ATOM 5899 C CA . CYS A 1 761 ? 12.735 -17.454 -33.788 1.00 80.00 761 CYS A CA 1
ATOM 5900 C C . CYS A 1 761 ? 12.591 -18.955 -34.090 1.00 80.00 761 CYS A C 1
ATOM 5902 O O . CYS A 1 761 ? 13.517 -19.736 -33.850 1.00 80.00 761 CYS A O 1
ATOM 5904 N N . THR A 1 762 ? 11.461 -19.388 -34.657 1.00 82.62 762 THR A N 1
ATOM 5905 C CA . THR A 1 762 ? 11.211 -20.820 -34.920 1.00 82.62 762 THR A CA 1
ATOM 5906 C C . THR A 1 762 ? 12.226 -21.424 -35.900 1.00 82.62 762 THR A C 1
ATOM 5908 O O . THR A 1 762 ? 12.660 -22.563 -35.712 1.00 82.62 762 THR A O 1
ATOM 5911 N N . CYS A 1 763 ? 12.713 -20.630 -36.860 1.00 80.00 763 CYS A N 1
ATOM 5912 C CA . CYS A 1 763 ? 13.805 -20.969 -37.776 1.00 80.00 763 CYS A CA 1
ATOM 5913 C C . CYS A 1 763 ? 15.121 -21.382 -37.079 1.00 80.00 763 CYS A C 1
ATOM 5915 O O . CYS A 1 763 ? 15.897 -22.156 -37.648 1.00 80.00 763 CYS A O 1
ATOM 5917 N N . GLN A 1 764 ? 15.381 -20.951 -35.836 1.00 79.44 764 GLN A N 1
ATOM 5918 C CA . GLN A 1 764 ? 16.601 -21.321 -35.098 1.00 79.44 764 GLN A CA 1
ATOM 5919 C C . GLN A 1 764 ? 16.602 -22.795 -34.663 1.00 79.44 764 GLN A C 1
ATOM 5921 O O . GLN A 1 764 ? 17.666 -23.403 -34.551 1.00 79.44 764 GLN A O 1
ATOM 5926 N N . ALA A 1 765 ? 15.428 -23.426 -34.527 1.00 82.81 765 ALA A N 1
ATOM 5927 C CA . ALA A 1 765 ? 15.312 -24.870 -34.286 1.00 82.81 765 ALA A CA 1
ATOM 5928 C C . ALA A 1 765 ? 15.786 -25.731 -35.481 1.00 82.81 765 ALA A C 1
ATOM 5930 O O . ALA A 1 765 ? 15.845 -26.961 -35.384 1.00 82.81 765 ALA A O 1
ATOM 5931 N N . HIS A 1 766 ? 16.115 -25.101 -36.613 1.00 84.94 766 HIS A N 1
ATOM 5932 C CA . HIS A 1 766 ? 16.606 -25.735 -37.837 1.00 84.94 766 HIS A CA 1
ATOM 5933 C C . HIS A 1 766 ? 18.020 -25.270 -38.231 1.00 84.94 766 HIS A C 1
ATOM 5935 O O . HIS A 1 766 ? 18.433 -25.468 -39.373 1.00 84.94 766 HIS A O 1
ATOM 5941 N N . ALA A 1 767 ? 18.774 -24.679 -37.296 1.00 84.94 767 ALA A N 1
ATOM 5942 C CA . ALA A 1 767 ? 20.155 -24.260 -37.519 1.00 84.94 767 ALA A CA 1
ATOM 5943 C C . ALA A 1 767 ? 21.072 -25.430 -37.944 1.00 84.94 767 ALA A C 1
ATOM 5945 O O . ALA A 1 767 ? 21.107 -26.484 -37.304 1.00 84.94 767 ALA A O 1
ATOM 5946 N N . GLU A 1 768 ? 21.855 -25.226 -39.005 1.00 87.25 768 GLU A N 1
ATOM 5947 C CA . GLU A 1 768 ? 22.882 -26.151 -39.498 1.00 87.25 768 GLU A CA 1
ATOM 5948 C C . GLU A 1 768 ? 24.275 -25.708 -38.979 1.00 87.25 768 GLU A C 1
ATOM 5950 O O . GLU A 1 768 ? 24.902 -24.839 -39.598 1.00 87.25 768 GLU A O 1
ATOM 5955 N N . PRO A 1 769 ? 24.805 -26.257 -37.866 1.00 87.81 769 PRO A N 1
ATOM 5956 C CA . PRO A 1 769 ? 26.170 -25.963 -37.425 1.00 87.81 769 PRO A CA 1
ATOM 5957 C C . PRO A 1 769 ? 27.201 -26.536 -38.406 1.00 87.81 769 PRO A C 1
ATOM 5959 O O . PRO A 1 769 ? 27.043 -27.658 -38.892 1.00 87.81 769 PRO A O 1
ATOM 5962 N N . TYR A 1 770 ? 28.268 -25.776 -38.677 1.00 86.56 770 TYR A N 1
ATOM 5963 C CA . TYR A 1 770 ? 29.287 -26.102 -39.689 1.00 86.56 770 TYR A CA 1
ATOM 5964 C C . TYR A 1 770 ? 28.681 -26.340 -41.091 1.00 86.56 770 TYR A C 1
ATOM 5966 O O . TYR A 1 770 ? 29.061 -27.272 -41.807 1.00 86.56 770 TYR A O 1
ATOM 5974 N N . SER A 1 771 ? 27.697 -25.523 -41.487 1.00 88.56 771 SER A N 1
ATOM 5975 C CA . SER A 1 771 ? 27.014 -25.674 -42.777 1.00 88.56 771 SER A CA 1
ATOM 5976 C C . SER A 1 771 ? 27.944 -25.367 -43.946 1.00 88.56 771 SER A C 1
ATOM 5978 O O . SER A 1 771 ? 28.674 -24.375 -43.950 1.00 88.56 771 SER A O 1
ATOM 5980 N N . ARG A 1 772 ? 27.819 -26.148 -45.025 1.00 87.56 772 ARG A N 1
ATOM 5981 C CA . ARG A 1 772 ? 28.553 -25.896 -46.276 1.00 87.56 772 ARG A CA 1
ATOM 5982 C C . ARG A 1 772 ? 28.189 -24.571 -46.946 1.00 87.56 772 ARG A C 1
ATOM 5984 O O . ARG A 1 772 ? 28.957 -24.068 -47.759 1.00 87.56 772 ARG A O 1
ATOM 5991 N N . ARG A 1 773 ? 27.036 -23.990 -46.594 1.00 85.25 773 ARG A N 1
ATOM 5992 C CA . ARG A 1 773 ? 26.598 -22.659 -47.054 1.00 85.25 773 ARG A CA 1
ATOM 5993 C C . ARG A 1 773 ? 27.434 -21.519 -46.462 1.00 85.25 773 ARG A C 1
ATOM 5995 O O . ARG A 1 773 ? 27.368 -20.405 -46.977 1.00 85.25 773 ARG A O 1
ATOM 6002 N N . CYS A 1 774 ? 28.197 -21.811 -45.409 1.00 87.06 774 CYS A N 1
ATOM 6003 C CA . CYS A 1 774 ? 29.069 -20.892 -44.692 1.00 87.06 774 CYS A CA 1
ATOM 6004 C C . CYS A 1 774 ? 30.531 -21.312 -44.914 1.00 87.06 774 CYS A C 1
ATOM 6006 O O . CYS A 1 774 ? 31.187 -21.834 -44.012 1.00 87.06 774 CYS A O 1
ATOM 6008 N N . ASN A 1 775 ? 30.987 -21.166 -46.165 1.00 85.31 775 ASN A N 1
ATOM 6009 C CA . ASN A 1 775 ? 32.341 -21.476 -46.636 1.00 85.31 775 ASN A CA 1
ATOM 6010 C C . ASN A 1 775 ? 32.833 -22.876 -46.203 1.00 85.31 775 ASN A C 1
ATOM 6012 O O . ASN A 1 775 ? 33.789 -23.010 -45.444 1.00 85.31 775 ASN A O 1
ATOM 6016 N N . ASP A 1 776 ? 32.104 -23.917 -46.631 1.00 83.62 776 ASP A N 1
ATOM 6017 C CA . ASP A 1 776 ? 32.393 -25.348 -46.399 1.00 83.62 776 ASP A CA 1
ATOM 6018 C C . ASP A 1 776 ? 32.621 -25.794 -44.931 1.00 83.62 776 ASP A C 1
ATOM 6020 O O . ASP A 1 776 ? 33.067 -26.917 -44.681 1.00 83.62 776 ASP A O 1
ATOM 6024 N N . GLY A 1 777 ? 32.216 -24.973 -43.953 1.00 82.38 777 GLY A N 1
ATOM 6025 C CA . GLY A 1 777 ? 32.206 -25.328 -42.528 1.00 82.38 777 GLY A CA 1
ATOM 6026 C C . GLY A 1 777 ? 32.624 -24.218 -41.559 1.00 82.38 777 GLY A C 1
ATOM 6027 O O . GLY A 1 777 ? 32.572 -24.439 -40.352 1.00 82.38 777 GLY A O 1
ATOM 6028 N N . ASN A 1 778 ? 32.995 -23.028 -42.038 1.00 86.06 778 ASN A N 1
ATOM 6029 C CA . ASN A 1 778 ? 33.485 -21.918 -41.206 1.00 86.06 778 ASN A CA 1
ATOM 6030 C C . ASN A 1 778 ? 32.383 -21.160 -40.426 1.00 86.06 778 ASN A C 1
ATOM 6032 O O . ASN A 1 778 ? 32.669 -20.161 -39.764 1.00 86.06 778 ASN A O 1
ATOM 6036 N N . GLY A 1 779 ? 31.125 -21.615 -40.468 1.00 86.62 779 GLY A N 1
ATOM 6037 C CA . GLY A 1 779 ? 30.022 -21.015 -39.713 1.00 86.62 779 GLY A CA 1
ATOM 6038 C C . GLY A 1 779 ? 28.778 -21.898 -39.579 1.00 86.62 779 GLY A C 1
ATOM 6039 O O . GLY A 1 779 ? 28.649 -22.947 -40.214 1.00 86.62 779 GLY A O 1
ATOM 6040 N N . THR A 1 780 ? 27.846 -21.447 -38.744 1.00 88.06 780 THR A N 1
ATOM 6041 C CA . THR A 1 780 ? 26.496 -22.008 -38.582 1.00 88.06 780 THR A CA 1
ATOM 6042 C C . THR A 1 780 ? 25.533 -21.290 -39.522 1.00 88.06 780 THR A C 1
ATOM 6044 O O . THR A 1 780 ? 25.563 -20.065 -39.598 1.00 88.06 780 THR A O 1
ATOM 6047 N N . PHE A 1 781 ? 24.658 -22.020 -40.215 1.00 84.88 781 PHE A N 1
ATOM 6048 C CA . PHE A 1 781 ? 23.582 -21.429 -41.015 1.00 84.88 781 PHE A CA 1
ATOM 6049 C C . PHE A 1 781 ? 22.262 -21.484 -40.235 1.00 84.88 781 PHE A C 1
ATOM 6051 O O . PHE A 1 781 ? 21.736 -22.571 -40.004 1.00 84.88 781 PHE A O 1
ATOM 6058 N N . GLU A 1 782 ? 21.721 -20.334 -39.835 1.00 83.06 782 GLU A N 1
ATOM 6059 C CA . GLU A 1 782 ? 20.441 -20.210 -39.119 1.00 83.06 782 GLU A CA 1
ATOM 6060 C C . GLU A 1 782 ? 19.604 -19.066 -39.710 1.00 83.06 782 GLU A C 1
ATOM 6062 O O . GLU A 1 782 ? 20.158 -18.061 -40.153 1.00 83.06 782 GLU A O 1
ATOM 6067 N N . CYS A 1 783 ? 18.277 -19.228 -39.770 1.00 77.69 783 CYS A N 1
ATOM 6068 C CA . CYS A 1 783 ? 17.331 -18.210 -40.263 1.00 77.69 783 CYS A CA 1
ATOM 6069 C C . CYS A 1 783 ? 17.755 -17.525 -41.587 1.00 77.69 783 CYS A C 1
ATOM 6071 O O . CYS A 1 783 ? 17.760 -16.302 -41.746 1.00 77.69 783 CYS A O 1
ATOM 6073 N N . GLY A 1 784 ? 18.215 -18.335 -42.548 1.00 76.88 784 GLY A N 1
ATOM 6074 C CA . GLY A 1 784 ? 18.660 -17.874 -43.867 1.00 76.88 784 GLY A CA 1
ATOM 6075 C C . GLY A 1 784 ? 20.033 -17.182 -43.927 1.00 76.88 784 GLY A C 1
ATOM 6076 O O . GLY A 1 784 ? 20.408 -16.731 -45.012 1.00 76.88 784 GLY A O 1
ATOM 6077 N N . VAL A 1 785 ? 20.782 -17.095 -42.821 1.00 79.88 785 VAL A N 1
ATOM 6078 C CA . VAL A 1 785 ? 22.033 -16.320 -42.681 1.00 79.88 785 VAL A CA 1
ATOM 6079 C C . VAL A 1 785 ? 23.170 -17.182 -42.113 1.00 79.88 785 VAL A C 1
ATOM 6081 O O . VAL A 1 785 ? 22.940 -18.124 -41.358 1.00 79.88 785 VAL A O 1
ATOM 6084 N N . CYS A 1 786 ? 24.419 -16.863 -42.465 1.00 81.69 786 CYS A N 1
ATOM 6085 C CA . CYS A 1 786 ? 25.606 -17.453 -41.844 1.00 81.69 786 CYS A CA 1
ATOM 6086 C C . CYS A 1 786 ? 26.058 -16.660 -40.610 1.00 81.69 786 CYS A C 1
ATOM 6088 O O . CYS A 1 786 ? 26.322 -15.463 -40.696 1.00 81.69 786 CYS A O 1
ATOM 6090 N N . ARG A 1 787 ? 26.216 -17.346 -39.475 1.00 82.19 787 ARG A N 1
ATOM 6091 C CA . ARG A 1 787 ? 26.920 -16.856 -38.283 1.00 82.19 787 ARG A CA 1
ATOM 6092 C C . ARG A 1 787 ? 28.288 -17.523 -38.227 1.00 82.19 787 ARG A C 1
ATOM 6094 O O . ARG A 1 787 ? 28.390 -18.734 -38.020 1.00 82.19 787 ARG A O 1
ATOM 6101 N N . CYS A 1 788 ? 29.327 -16.739 -38.475 1.00 82.94 788 CYS A N 1
ATOM 6102 C CA . CYS A 1 788 ? 30.686 -17.237 -38.642 1.00 82.94 788 CYS A CA 1
ATOM 6103 C C . CYS A 1 788 ? 31.354 -17.604 -37.315 1.00 82.94 788 CYS A C 1
ATOM 6105 O O . CYS A 1 788 ? 31.006 -17.077 -36.257 1.00 82.94 788 CYS A O 1
ATOM 6107 N N . GLY A 1 789 ? 32.294 -18.548 -37.375 1.00 80.38 789 GLY A N 1
ATOM 6108 C CA . GLY A 1 789 ? 33.155 -18.874 -36.244 1.00 80.38 789 GLY A CA 1
ATOM 6109 C C . GLY A 1 789 ? 34.212 -17.788 -35.984 1.00 80.38 789 GLY A C 1
ATOM 6110 O O . GLY A 1 789 ? 34.440 -16.941 -36.848 1.00 80.38 789 GLY A O 1
ATOM 6111 N N . PRO A 1 790 ? 34.895 -17.824 -34.824 1.00 78.50 790 PRO A N 1
ATOM 6112 C CA . PRO A 1 790 ? 36.027 -16.937 -34.542 1.00 78.50 790 PRO A CA 1
ATOM 6113 C C . PRO A 1 790 ? 37.080 -17.005 -35.658 1.00 78.50 790 PRO A C 1
ATOM 6115 O O . PRO A 1 790 ? 37.348 -18.095 -36.172 1.00 78.50 790 PRO A O 1
ATOM 6118 N N . GLY A 1 791 ? 37.675 -15.871 -36.035 1.00 75.06 791 GLY A N 1
ATOM 6119 C CA . GLY A 1 791 ? 38.600 -15.796 -37.166 1.00 75.06 791 GLY A CA 1
ATOM 6120 C C . GLY A 1 791 ? 37.949 -15.553 -38.531 1.00 75.06 791 GLY A C 1
ATOM 6121 O O . GLY A 1 791 ? 38.689 -15.315 -39.483 1.00 75.06 791 GLY A O 1
ATOM 6122 N N . TRP A 1 792 ? 36.613 -15.618 -38.660 1.00 79.88 792 TRP A N 1
ATOM 6123 C CA . TRP A 1 792 ? 35.910 -15.551 -39.950 1.00 79.88 792 TRP A CA 1
ATOM 6124 C C . TRP A 1 792 ? 34.779 -14.519 -39.982 1.00 79.88 792 TRP A C 1
ATOM 6126 O O . TRP A 1 792 ? 33.973 -14.416 -39.060 1.00 79.88 792 TRP A O 1
ATOM 6136 N N . LEU A 1 793 ? 34.690 -13.795 -41.098 1.00 73.00 793 LEU A N 1
ATOM 6137 C CA . LEU A 1 793 ? 33.759 -12.694 -41.346 1.00 73.00 793 LEU A CA 1
ATOM 6138 C C . LEU A 1 793 ? 33.166 -12.777 -42.765 1.00 73.00 793 LEU A C 1
ATOM 6140 O O . LEU A 1 793 ? 33.652 -13.516 -43.628 1.00 73.00 793 LEU A O 1
ATOM 6144 N N . GLY A 1 794 ? 32.124 -11.980 -43.013 1.00 72.75 794 GLY A N 1
ATOM 6145 C CA . GLY A 1 794 ? 31.441 -11.882 -44.306 1.00 72.75 794 GLY A CA 1
ATOM 6146 C C . GLY A 1 794 ? 30.063 -12.552 -44.345 1.00 72.75 794 GLY A C 1
ATOM 6147 O O . GLY A 1 794 ? 29.587 -13.119 -43.364 1.00 72.75 794 GLY A O 1
ATOM 6148 N N . SER A 1 795 ? 29.396 -12.451 -45.494 1.00 73.00 795 SER A N 1
ATOM 6149 C CA . SER A 1 795 ? 28.010 -12.901 -45.714 1.00 73.00 795 SER A CA 1
ATOM 6150 C C . SER A 1 795 ? 27.818 -14.426 -45.679 1.00 73.00 795 SER A C 1
ATOM 6152 O O . SER A 1 795 ? 26.728 -14.923 -45.389 1.00 73.00 795 SER A O 1
ATOM 6154 N N . HIS A 1 796 ? 28.896 -15.152 -45.961 1.00 82.75 796 HIS A N 1
ATOM 6155 C CA . HIS A 1 796 ? 29.022 -16.598 -46.078 1.00 82.75 796 HIS A CA 1
ATOM 6156 C C . HIS A 1 796 ? 30.294 -17.125 -45.379 1.00 82.75 796 HIS A C 1
ATOM 6158 O O . HIS A 1 796 ? 30.684 -18.266 -45.620 1.00 82.75 796 HIS A O 1
ATOM 6164 N N . CYS A 1 797 ? 30.931 -16.334 -44.506 1.00 82.88 797 CYS A N 1
ATOM 6165 C CA . CYS A 1 797 ? 32.204 -16.650 -43.834 1.00 82.88 797 CYS A CA 1
ATOM 6166 C C . CYS A 1 797 ? 33.392 -16.797 -44.804 1.00 82.88 797 CYS A C 1
ATOM 6168 O O . CYS A 1 797 ? 34.238 -17.682 -44.671 1.00 82.88 797 CYS A O 1
ATOM 6170 N N . GLU A 1 798 ? 33.415 -15.936 -45.820 1.00 79.56 798 GLU A N 1
ATOM 6171 C CA . GLU A 1 798 ? 34.338 -15.903 -46.954 1.00 79.56 798 GLU A CA 1
ATOM 6172 C C . GLU A 1 798 ? 35.692 -15.228 -46.668 1.00 79.56 798 GLU A C 1
ATOM 6174 O O . GLU A 1 798 ? 36.621 -15.400 -47.455 1.00 79.56 798 GLU A O 1
ATOM 6179 N N . CYS A 1 799 ? 35.817 -14.475 -45.571 1.00 75.12 799 CYS A N 1
ATOM 6180 C CA . CYS A 1 799 ? 36.983 -13.644 -45.252 1.00 75.12 799 CYS A CA 1
ATOM 6181 C C . CYS A 1 799 ? 37.564 -14.002 -43.875 1.00 75.12 799 CYS A C 1
ATOM 6183 O O . CYS A 1 799 ? 36.797 -14.272 -42.951 1.00 75.12 799 CYS A O 1
ATOM 6185 N N . SER A 1 800 ? 38.895 -14.005 -43.732 1.00 74.75 800 SER A N 1
ATOM 6186 C CA . SER A 1 800 ? 39.574 -14.277 -42.456 1.00 74.75 800 SER A CA 1
ATOM 6187 C C . SER A 1 800 ? 40.112 -13.001 -41.797 1.00 74.75 800 SER A C 1
ATOM 6189 O O . SER A 1 800 ? 40.387 -12.015 -42.482 1.00 74.75 800 SER A O 1
ATOM 6191 N N . GLU A 1 801 ? 40.317 -13.025 -40.476 1.00 65.94 801 GLU A N 1
ATOM 6192 C CA . GLU A 1 801 ? 40.943 -11.918 -39.725 1.00 65.94 801 GLU A CA 1
ATOM 6193 C C . GLU A 1 801 ? 42.372 -11.577 -40.215 1.00 65.94 801 GLU A C 1
ATOM 6195 O O . GLU A 1 801 ? 42.828 -10.450 -40.027 1.00 65.94 801 GLU A O 1
ATOM 6200 N N . GLU A 1 802 ? 43.068 -12.497 -40.900 1.00 61.81 802 GLU A N 1
ATOM 6201 C CA . GLU A 1 802 ? 44.408 -12.261 -41.470 1.00 61.81 802 GLU A CA 1
ATOM 6202 C C . GLU A 1 802 ? 44.378 -11.647 -42.895 1.00 61.81 802 GLU A C 1
ATOM 6204 O O . GLU A 1 802 ? 45.377 -11.082 -43.346 1.00 61.81 802 GLU A O 1
ATOM 6209 N N . ASP A 1 803 ? 43.245 -11.694 -43.611 1.00 61.06 803 ASP A N 1
ATOM 6210 C CA . ASP A 1 803 ? 43.102 -11.271 -45.022 1.00 61.06 803 ASP A CA 1
ATOM 6211 C C . ASP A 1 803 ? 42.888 -9.746 -45.209 1.00 61.06 803 ASP A C 1
ATOM 6213 O O . ASP A 1 803 ? 42.102 -9.293 -46.050 1.00 61.06 803 ASP A O 1
ATOM 6217 N N . TYR A 1 804 ? 43.604 -8.915 -44.445 1.00 54.75 804 TYR A N 1
ATOM 6218 C CA . TYR A 1 804 ? 43.439 -7.455 -44.460 1.00 54.75 804 TYR A CA 1
ATOM 6219 C C . TYR A 1 804 ? 43.684 -6.818 -45.845 1.00 54.75 804 TYR A C 1
ATOM 6221 O O . TYR A 1 804 ? 44.774 -6.904 -46.423 1.00 54.75 804 TYR A O 1
ATOM 6229 N N . ARG A 1 805 ? 42.683 -6.083 -46.356 1.00 59.16 805 ARG A N 1
ATOM 6230 C CA . ARG A 1 805 ? 42.772 -5.283 -47.590 1.00 59.16 805 ARG A CA 1
ATOM 6231 C C . ARG A 1 805 ? 42.443 -3.810 -47.312 1.00 59.16 805 ARG A C 1
ATOM 6233 O O . ARG A 1 805 ? 41.297 -3.511 -46.988 1.00 59.16 805 ARG A O 1
ATOM 6240 N N . PRO A 1 806 ? 43.378 -2.863 -47.543 1.00 56.31 806 PRO A N 1
ATOM 6241 C CA . PRO A 1 806 ? 43.140 -1.431 -47.306 1.00 56.31 806 PRO A CA 1
ATOM 6242 C C . PRO A 1 806 ? 41.971 -0.811 -48.092 1.00 56.31 806 PRO A C 1
ATOM 6244 O O . PRO A 1 806 ? 41.505 0.267 -47.748 1.00 56.31 806 PRO A O 1
ATOM 6247 N N . SER A 1 807 ? 41.486 -1.461 -49.153 1.00 56.31 807 SER A N 1
ATOM 6248 C CA . SER A 1 807 ? 40.446 -0.936 -50.051 1.00 56.31 807 SER A CA 1
ATOM 6249 C C . SER A 1 807 ? 39.005 -1.099 -49.539 1.00 56.31 807 SER A C 1
ATOM 6251 O O . SER A 1 807 ? 38.087 -1.096 -50.353 1.00 56.31 807 SER A O 1
ATOM 6253 N N . GLN A 1 808 ? 38.807 -1.321 -48.236 1.00 57.81 808 GLN A N 1
ATOM 6254 C CA . GLN A 1 808 ? 37.485 -1.460 -47.597 1.00 57.81 808 GLN A CA 1
ATOM 6255 C C . GLN A 1 808 ? 37.303 -0.553 -46.363 1.00 57.81 808 GLN A C 1
ATOM 6257 O O . GLN A 1 808 ? 36.276 -0.631 -45.694 1.00 57.81 808 GLN A O 1
ATOM 6262 N N . GLN A 1 809 ? 38.273 0.317 -46.045 1.00 58.53 809 GLN A N 1
ATOM 6263 C CA . GLN A 1 809 ? 38.213 1.153 -44.835 1.00 58.53 809 GLN A CA 1
ATOM 6264 C C . GLN A 1 809 ? 37.052 2.167 -44.850 1.00 58.53 809 GLN A C 1
ATOM 6266 O O . GLN A 1 809 ? 36.547 2.520 -43.785 1.00 58.53 809 GLN A O 1
ATOM 6271 N N . ASP A 1 810 ? 36.597 2.584 -46.035 1.00 58.34 810 ASP A N 1
ATOM 6272 C CA . ASP A 1 810 ? 35.550 3.601 -46.212 1.00 58.34 810 ASP A CA 1
ATOM 6273 C C . ASP A 1 810 ? 34.139 3.113 -45.813 1.00 58.34 810 ASP A C 1
ATOM 6275 O O . ASP A 1 810 ? 33.266 3.922 -45.509 1.00 58.34 810 ASP A O 1
ATOM 6279 N N . GLU A 1 811 ? 33.900 1.795 -45.754 1.00 65.12 811 GLU A N 1
ATOM 6280 C CA . GLU A 1 811 ? 32.609 1.220 -45.324 1.00 65.12 811 GLU A CA 1
ATOM 6281 C C . GLU A 1 811 ? 32.463 1.159 -43.787 1.00 65.12 811 GLU A C 1
ATOM 6283 O O . GLU A 1 811 ? 31.351 1.019 -43.263 1.00 65.12 811 GLU A O 1
ATOM 6288 N N . CYS A 1 812 ? 33.581 1.315 -43.066 1.00 76.62 812 CYS A N 1
ATOM 6289 C CA . CYS A 1 812 ? 33.725 1.178 -41.614 1.00 76.62 812 CYS A CA 1
ATOM 6290 C C . CYS A 1 812 ? 33.723 2.515 -40.843 1.00 76.62 812 CYS A C 1
ATOM 6292 O O . CYS A 1 812 ? 34.149 2.574 -39.684 1.00 76.62 812 CYS A O 1
ATOM 6294 N N . SER A 1 813 ? 33.241 3.600 -41.449 1.00 77.25 813 SER A N 1
ATOM 6295 C CA . SER A 1 813 ? 32.937 4.852 -40.749 1.00 77.25 813 SER A CA 1
ATOM 6296 C C . SER A 1 813 ? 31.582 5.427 -41.200 1.00 77.25 813 SER A C 1
ATOM 6298 O O . SER A 1 813 ? 31.056 5.035 -42.246 1.00 77.25 813 SER A O 1
ATOM 6300 N N . PRO A 1 814 ? 30.962 6.346 -40.431 1.00 72.44 814 PRO A N 1
ATOM 6301 C CA . PRO A 1 814 ? 29.701 6.971 -40.843 1.00 72.44 814 PRO A CA 1
ATOM 6302 C C . PRO A 1 814 ? 29.863 7.986 -41.989 1.00 72.44 814 PRO A C 1
ATOM 6304 O O . PRO A 1 814 ? 28.880 8.323 -42.651 1.00 72.44 814 PRO A O 1
ATOM 6307 N N . LYS A 1 815 ? 31.077 8.527 -42.176 1.00 74.88 815 LYS A N 1
ATOM 6308 C CA . LYS A 1 815 ? 31.455 9.554 -43.164 1.00 74.88 815 LYS A CA 1
ATOM 6309 C C . LYS A 1 815 ? 32.946 9.428 -43.489 1.00 74.88 815 LYS A C 1
ATOM 6311 O O . LYS A 1 815 ? 33.746 9.214 -42.574 1.00 74.88 815 LYS A O 1
ATOM 6316 N N . GLU A 1 816 ? 33.336 9.653 -44.743 1.00 64.44 816 GLU A N 1
ATOM 6317 C CA . GLU A 1 816 ? 34.753 9.714 -45.127 1.00 64.44 816 GLU A CA 1
ATOM 6318 C C . GLU A 1 816 ? 35.499 10.749 -44.261 1.00 64.44 816 GLU A C 1
ATOM 6320 O O . GLU A 1 816 ? 35.003 11.847 -43.993 1.00 64.44 816 GLU A O 1
ATOM 6325 N N . GLY A 1 817 ? 36.688 10.387 -43.775 1.00 69.50 817 GLY A N 1
ATOM 6326 C CA . GLY A 1 817 ? 37.489 11.238 -42.889 1.00 69.50 817 GLY A CA 1
ATOM 6327 C C . GLY A 1 817 ? 37.064 11.266 -41.412 1.00 69.50 817 GLY A C 1
ATOM 6328 O O . GLY A 1 817 ? 37.794 11.846 -40.607 1.00 69.50 817 GLY A O 1
ATOM 6329 N N . GLN A 1 818 ? 35.958 10.623 -41.011 1.00 78.38 818 GLN A N 1
ATOM 6330 C CA . GLN A 1 818 ? 35.768 10.257 -39.600 1.00 78.38 818 GLN A CA 1
ATOM 6331 C C . GLN A 1 818 ? 36.630 9.036 -39.232 1.00 78.38 818 GLN A C 1
ATOM 6333 O O . GLN A 1 818 ? 36.953 8.232 -40.111 1.00 78.38 818 GLN A O 1
ATOM 6338 N N . PRO A 1 819 ? 37.009 8.866 -37.949 1.00 80.62 819 PRO A N 1
ATOM 6339 C CA . PRO A 1 819 ? 37.802 7.719 -37.530 1.00 80.62 819 PRO A CA 1
ATOM 6340 C C . PRO A 1 819 ? 37.083 6.394 -37.793 1.00 80.62 819 PRO A C 1
ATOM 6342 O O . PRO A 1 819 ? 35.913 6.226 -37.444 1.00 80.62 819 PRO A O 1
ATOM 6345 N N . VAL A 1 820 ? 37.819 5.446 -38.369 1.00 84.25 820 VAL A N 1
ATOM 6346 C CA . VAL A 1 820 ? 37.376 4.065 -38.586 1.00 84.25 820 VAL A CA 1
ATOM 6347 C C . VAL A 1 820 ? 36.945 3.451 -37.250 1.00 84.25 820 VAL A C 1
ATOM 6349 O O . VAL A 1 820 ? 37.653 3.589 -36.249 1.00 84.25 820 VAL A O 1
ATOM 6352 N N . CYS A 1 821 ? 35.767 2.819 -37.232 1.00 85.94 821 CYS A N 1
ATOM 6353 C CA . CYS A 1 821 ? 35.196 2.135 -36.067 1.00 85.94 821 CYS A CA 1
ATOM 6354 C C . CYS A 1 821 ? 35.264 2.953 -34.759 1.00 85.94 821 CYS A C 1
ATOM 6356 O O . CYS A 1 821 ? 35.563 2.425 -33.687 1.00 85.94 821 CYS A O 1
ATOM 6358 N N . SER A 1 822 ? 35.050 4.272 -34.855 1.00 88.25 822 SER A N 1
ATOM 6359 C CA . SER A 1 822 ? 35.047 5.223 -33.729 1.00 88.25 822 SER A CA 1
ATOM 6360 C C . SER A 1 822 ? 36.321 5.225 -32.860 1.00 88.25 822 SER A C 1
ATOM 6362 O O . SER A 1 822 ? 36.287 5.710 -31.732 1.00 88.25 822 SER A O 1
ATOM 6364 N N . GLN A 1 823 ? 37.451 4.700 -33.362 1.00 88.06 823 GLN A N 1
ATOM 6365 C CA . GLN A 1 823 ? 38.675 4.386 -32.586 1.00 88.06 823 GLN A CA 1
ATOM 6366 C C . GLN A 1 823 ? 38.471 3.355 -31.453 1.00 88.06 823 GLN A C 1
ATOM 6368 O O . GLN A 1 823 ? 39.339 3.177 -30.600 1.00 88.06 823 GLN A O 1
ATOM 6373 N N . ARG A 1 824 ? 37.329 2.661 -31.448 1.00 88.69 824 ARG A N 1
ATOM 6374 C CA . ARG A 1 824 ? 36.923 1.649 -30.464 1.00 88.69 824 ARG A CA 1
ATOM 6375 C C . ARG A 1 824 ? 36.898 0.229 -31.059 1.00 88.69 824 ARG A C 1
ATOM 6377 O O . ARG A 1 824 ? 36.365 -0.688 -30.439 1.00 88.69 824 ARG A O 1
ATOM 6384 N N . GLY A 1 825 ? 37.467 0.046 -32.249 1.00 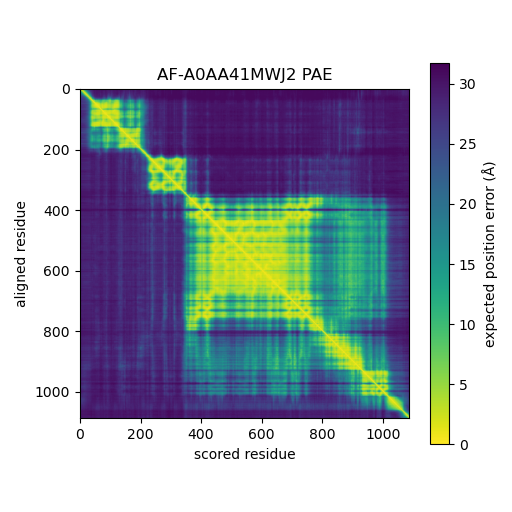86.50 825 GLY A N 1
ATOM 6385 C CA . GLY A 1 825 ? 37.565 -1.225 -32.963 1.00 86.50 825 GLY A CA 1
ATOM 6386 C C . GLY A 1 825 ? 38.432 -1.122 -34.217 1.00 86.50 825 GLY A C 1
ATOM 6387 O O . GLY A 1 825 ? 38.869 -0.028 -34.585 1.00 86.50 825 GLY A O 1
ATOM 6388 N N . GLU A 1 826 ? 38.621 -2.246 -34.903 1.00 85.06 826 GLU A N 1
ATOM 6389 C CA . GLU A 1 826 ? 39.315 -2.332 -36.194 1.00 85.06 826 GLU A CA 1
ATOM 6390 C C . GLU A 1 826 ? 38.345 -2.694 -37.330 1.00 85.06 826 GLU A C 1
ATOM 6392 O O . GLU A 1 826 ? 37.344 -3.378 -37.119 1.00 85.06 826 GLU A O 1
ATOM 6397 N N . CYS A 1 827 ? 38.631 -2.230 -38.551 1.00 79.69 827 CYS A N 1
ATOM 6398 C CA . CYS A 1 827 ? 37.846 -2.565 -39.743 1.00 79.69 827 CYS A CA 1
ATOM 6399 C C . CYS A 1 827 ? 38.434 -3.791 -40.439 1.00 79.69 827 CYS A C 1
ATOM 6401 O O . CYS A 1 827 ? 39.472 -3.694 -41.098 1.00 79.69 827 CYS A O 1
ATOM 6403 N N . LEU A 1 828 ? 37.747 -4.923 -40.325 1.00 75.19 828 LEU A N 1
ATOM 6404 C CA . LEU A 1 828 ? 38.130 -6.191 -40.934 1.00 75.19 828 LEU A CA 1
ATOM 6405 C C . LEU A 1 828 ? 37.027 -6.620 -41.907 1.00 75.19 828 LEU A C 1
ATOM 6407 O O . LEU A 1 828 ? 35.844 -6.612 -41.575 1.00 75.19 828 LEU A O 1
ATOM 6411 N N . CYS A 1 829 ? 37.402 -6.955 -43.144 1.00 71.62 829 CYS A N 1
ATOM 6412 C CA . CYS A 1 829 ? 36.479 -7.426 -44.188 1.00 71.62 829 CYS A CA 1
ATOM 6413 C C . CYS A 1 829 ? 35.284 -6.486 -44.509 1.00 71.62 829 CYS A C 1
ATOM 6415 O O . CYS A 1 829 ? 34.269 -6.950 -45.027 1.00 71.62 829 CYS A O 1
ATOM 6417 N N . GLY A 1 830 ? 35.386 -5.179 -44.219 1.00 71.88 830 GLY A N 1
ATOM 6418 C CA . GLY A 1 830 ? 34.295 -4.198 -44.385 1.00 71.88 830 GLY A CA 1
ATOM 6419 C C . GLY A 1 830 ? 33.322 -4.106 -43.196 1.00 71.88 830 GLY A C 1
ATOM 6420 O O . GLY A 1 830 ? 32.259 -3.497 -43.311 1.00 71.88 830 GLY A O 1
ATOM 6421 N N . GLN A 1 831 ? 33.659 -4.706 -42.050 1.00 74.75 831 GLN A N 1
ATOM 6422 C CA . GLN A 1 831 ? 32.883 -4.645 -40.808 1.00 74.75 831 GLN A CA 1
ATOM 6423 C C . GLN A 1 831 ? 33.772 -4.223 -39.630 1.00 74.75 831 GLN A C 1
ATOM 6425 O O . GLN A 1 831 ? 34.976 -4.479 -39.622 1.00 74.75 831 GLN A O 1
ATOM 6430 N N . CYS A 1 832 ? 33.187 -3.568 -38.626 1.00 81.81 832 CYS A N 1
ATOM 6431 C CA . CYS A 1 832 ? 33.910 -3.172 -37.420 1.00 81.81 832 CYS A CA 1
ATOM 6432 C C . CYS A 1 832 ? 33.911 -4.284 -36.368 1.00 81.81 832 CYS A C 1
ATOM 6434 O O . CYS A 1 832 ? 32.853 -4.754 -35.952 1.00 81.81 832 CYS A O 1
ATOM 6436 N N . VAL A 1 833 ? 35.102 -4.650 -35.898 1.00 82.69 833 VAL A N 1
ATOM 6437 C CA . VAL A 1 833 ? 35.317 -5.563 -34.771 1.00 82.69 833 VAL A CA 1
ATOM 6438 C C . VAL A 1 833 ? 35.747 -4.730 -33.566 1.00 82.69 833 VAL A C 1
ATOM 6440 O O . VAL A 1 833 ? 36.828 -4.142 -33.558 1.00 82.69 833 VAL A O 1
ATOM 6443 N N . CYS A 1 834 ? 34.872 -4.624 -32.566 1.00 86.12 834 CYS A N 1
ATOM 6444 C CA . CYS A 1 834 ? 35.068 -3.726 -31.428 1.00 86.12 834 CYS A CA 1
ATOM 6445 C C . CYS A 1 834 ? 36.038 -4.293 -30.385 1.00 86.12 834 CYS A C 1
ATOM 6447 O O . CYS A 1 834 ? 36.047 -5.492 -30.104 1.00 86.12 834 CYS A O 1
ATOM 6449 N N . HIS A 1 835 ? 36.831 -3.413 -29.777 1.00 87.88 835 HIS A N 1
ATOM 6450 C CA . HIS A 1 835 ? 37.741 -3.764 -28.692 1.00 87.88 835 HIS A CA 1
ATOM 6451 C C . HIS A 1 835 ? 36.965 -4.151 -27.423 1.00 87.88 835 HIS A C 1
ATOM 6453 O O . HIS A 1 835 ? 35.927 -3.569 -27.100 1.00 87.88 835 HIS A O 1
ATOM 6459 N N . SER A 1 836 ? 37.506 -5.100 -26.659 1.00 84.00 836 SER A N 1
ATOM 6460 C CA . SER A 1 836 ? 37.039 -5.401 -25.303 1.00 84.00 836 SER A CA 1
ATOM 6461 C C . SER A 1 836 ? 37.321 -4.236 -24.347 1.00 84.00 836 SER A C 1
ATOM 6463 O O . SER A 1 836 ? 38.413 -3.669 -24.384 1.00 84.00 836 SER A O 1
ATOM 6465 N N . SER A 1 837 ? 36.376 -3.933 -23.456 1.00 85.50 837 SER A N 1
ATOM 6466 C CA . SER A 1 837 ? 36.521 -2.948 -22.377 1.00 85.50 837 SER A CA 1
ATOM 6467 C C . SER A 1 837 ? 36.420 -3.642 -21.017 1.00 85.50 837 SER A C 1
ATOM 6469 O O . SER A 1 837 ? 35.587 -4.528 -20.838 1.00 85.50 837 SER A O 1
ATOM 6471 N N . ASP A 1 838 ? 37.221 -3.211 -20.041 1.00 84.50 838 ASP A N 1
ATOM 6472 C CA . ASP A 1 838 ? 37.126 -3.696 -18.654 1.00 84.50 838 ASP A CA 1
ATOM 6473 C C . ASP A 1 838 ? 35.836 -3.223 -17.949 1.00 84.50 838 ASP A C 1
ATOM 6475 O O . ASP A 1 838 ? 35.448 -3.771 -16.918 1.00 84.50 838 ASP A O 1
ATOM 6479 N N . PHE A 1 839 ? 35.160 -2.209 -18.505 1.00 79.06 839 PHE A N 1
ATOM 6480 C CA . PHE A 1 839 ? 33.956 -1.593 -17.934 1.00 79.06 839 PHE A CA 1
ATOM 6481 C C . PHE A 1 839 ? 32.638 -2.181 -18.464 1.00 79.06 839 PHE A C 1
ATOM 6483 O O . PHE A 1 839 ? 31.591 -1.916 -17.878 1.00 79.06 839 PHE A O 1
ATOM 6490 N N . GLY A 1 840 ? 32.672 -2.954 -19.555 1.00 84.75 840 GLY A N 1
ATOM 6491 C CA . GLY A 1 840 ? 31.479 -3.486 -20.221 1.00 84.75 840 GLY A CA 1
ATOM 6492 C C . GLY A 1 840 ? 31.708 -3.787 -21.705 1.00 84.75 840 GLY A C 1
ATOM 6493 O O . GLY A 1 840 ? 32.819 -4.115 -22.124 1.00 84.75 840 GLY A O 1
ATOM 6494 N N . LYS A 1 841 ? 30.660 -3.702 -22.523 1.00 85.50 841 LYS A N 1
ATOM 6495 C CA . LYS A 1 841 ? 30.678 -4.049 -23.951 1.00 85.50 841 LYS A CA 1
ATOM 6496 C C . LYS A 1 841 ? 30.607 -2.809 -24.831 1.00 85.50 841 LYS A C 1
ATOM 6498 O O . LYS A 1 841 ? 29.806 -1.908 -24.606 1.00 85.50 841 LYS A O 1
ATOM 6503 N N . ILE A 1 842 ? 31.395 -2.827 -25.902 1.00 87.88 842 ILE A N 1
ATOM 6504 C CA . ILE A 1 842 ? 31.301 -1.873 -27.009 1.00 87.88 842 ILE A CA 1
ATOM 6505 C C . ILE A 1 842 ? 30.585 -2.568 -28.173 1.00 87.88 842 ILE A C 1
ATOM 6507 O O . ILE A 1 842 ? 30.868 -3.727 -28.478 1.00 87.88 842 ILE A O 1
ATOM 6511 N N . THR A 1 843 ? 29.620 -1.883 -28.783 1.00 82.69 843 THR A N 1
ATOM 6512 C CA . THR A 1 843 ? 28.700 -2.420 -29.801 1.00 82.69 843 THR A CA 1
ATOM 6513 C C . THR A 1 843 ? 28.323 -1.341 -30.832 1.00 82.69 843 THR A C 1
ATOM 6515 O O . THR A 1 843 ? 28.860 -0.234 -30.808 1.00 82.69 843 THR A O 1
ATOM 6518 N N . GLY A 1 844 ? 27.402 -1.655 -31.749 1.0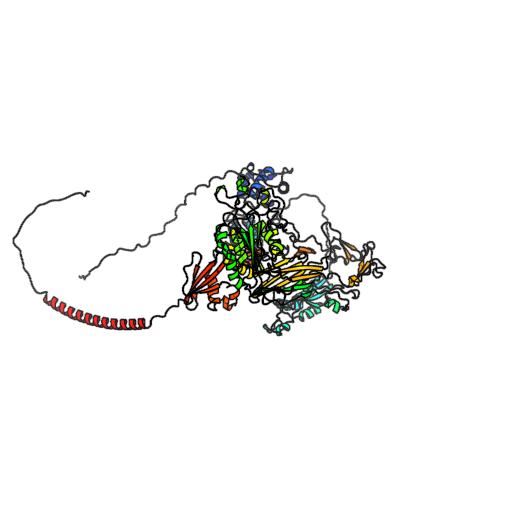0 79.94 844 GLY A N 1
ATOM 6519 C CA . GLY A 1 844 ? 27.016 -0.785 -32.866 1.00 79.94 844 GLY A CA 1
ATOM 6520 C C . GLY A 1 844 ? 27.770 -1.117 -34.160 1.00 79.94 844 GLY A C 1
ATOM 6521 O O . GLY A 1 844 ? 28.686 -1.940 -34.159 1.00 79.94 844 GLY A O 1
ATOM 6522 N N . LYS A 1 845 ? 27.362 -0.525 -35.292 1.00 80.19 845 LYS A N 1
ATOM 6523 C CA . LYS A 1 845 ? 27.940 -0.850 -36.617 1.00 80.19 845 LYS A CA 1
ATOM 6524 C C . LYS A 1 845 ? 29.386 -0.346 -36.754 1.00 80.19 845 LYS A C 1
ATOM 6526 O O . LYS A 1 845 ? 30.169 -0.890 -37.529 1.00 80.19 845 LYS A O 1
ATOM 6531 N N . TYR A 1 846 ? 29.716 0.695 -36.006 1.00 87.50 846 TYR A N 1
ATOM 6532 C CA . TYR A 1 846 ? 30.948 1.469 -36.031 1.00 87.50 846 TYR A CA 1
ATOM 6533 C C . TYR A 1 846 ? 31.601 1.553 -34.638 1.00 87.50 846 TYR A C 1
ATOM 6535 O O . TYR A 1 846 ? 32.376 2.477 -34.389 1.00 87.50 846 TYR A O 1
ATOM 6543 N N . CYS A 1 847 ? 31.285 0.622 -33.728 1.00 87.75 847 CYS A N 1
ATOM 6544 C CA . CYS A 1 847 ? 31.721 0.623 -32.322 1.00 87.75 847 CYS A CA 1
ATOM 6545 C C . CYS A 1 847 ? 31.370 1.922 -31.562 1.00 87.75 847 CYS A C 1
ATOM 6547 O O . CYS A 1 847 ? 32.104 2.384 -30.686 1.00 87.75 847 CYS A O 1
ATOM 6549 N N . GLU A 1 848 ? 30.249 2.529 -31.950 1.00 87.19 848 GLU A N 1
ATOM 6550 C CA . GLU A 1 848 ? 29.721 3.806 -31.480 1.00 87.19 848 GLU A CA 1
ATOM 6551 C C . GLU A 1 848 ? 28.967 3.697 -30.147 1.00 87.19 848 GLU A C 1
ATOM 6553 O O . GLU A 1 848 ? 28.955 4.658 -29.382 1.00 87.19 848 GLU A O 1
ATOM 6558 N N . CYS A 1 849 ? 28.391 2.531 -29.840 1.00 87.94 849 CYS A N 1
ATOM 6559 C CA . CYS A 1 849 ? 27.615 2.292 -28.624 1.00 87.94 849 CYS A CA 1
ATOM 6560 C C . CYS A 1 849 ? 28.444 1.611 -27.531 1.00 87.94 849 CYS A C 1
ATOM 6562 O O . CYS A 1 849 ? 29.296 0.767 -27.807 1.00 87.94 849 CYS A O 1
ATOM 6564 N N . ASP A 1 850 ? 28.116 1.890 -26.272 1.00 87.19 850 ASP A N 1
ATOM 6565 C CA . ASP A 1 850 ? 28.527 1.081 -25.125 1.00 87.19 850 ASP A CA 1
ATOM 6566 C C . ASP A 1 850 ? 27.407 0.968 -24.074 1.00 87.19 850 ASP A C 1
ATOM 6568 O O . ASP A 1 850 ? 26.375 1.639 -24.175 1.00 87.19 850 ASP A O 1
ATOM 6572 N N . ASP A 1 851 ? 27.592 0.063 -23.110 1.00 86.31 851 ASP A N 1
ATOM 6573 C CA . ASP A 1 851 ? 26.662 -0.223 -22.010 1.00 86.31 851 ASP A CA 1
ATOM 6574 C C . ASP A 1 851 ? 27.140 0.322 -20.645 1.00 86.31 851 ASP A C 1
ATOM 6576 O O . ASP A 1 851 ? 26.646 -0.113 -19.604 1.00 86.31 851 ASP A O 1
ATOM 6580 N N . PHE A 1 852 ? 28.070 1.295 -20.629 1.00 88.69 852 PHE A N 1
ATOM 6581 C CA . PHE A 1 852 ? 28.668 1.813 -19.386 1.00 88.69 852 PHE A CA 1
ATOM 6582 C C . PHE A 1 852 ? 28.833 3.345 -19.273 1.00 88.69 852 PHE A C 1
ATOM 6584 O O . PHE A 1 852 ? 29.170 3.833 -18.189 1.00 88.69 852 PHE A O 1
ATOM 6591 N N . SER A 1 853 ? 28.583 4.121 -20.332 1.00 90.81 853 SER A N 1
ATOM 6592 C CA . SER A 1 853 ? 28.756 5.589 -20.337 1.00 90.81 853 SER A CA 1
ATOM 6593 C C . SER A 1 853 ? 27.501 6.393 -19.959 1.00 90.81 853 SER A C 1
ATOM 6595 O O . SER A 1 853 ? 27.522 7.622 -20.029 1.00 90.81 853 SER A O 1
ATOM 6597 N N . CYS A 1 854 ? 26.406 5.736 -19.567 1.00 92.31 854 CYS A N 1
ATOM 6598 C CA . CYS A 1 854 ? 25.148 6.408 -19.233 1.00 92.31 854 CYS A CA 1
ATOM 6599 C C . CYS A 1 854 ? 25.216 7.247 -17.947 1.00 92.31 854 CYS A C 1
ATOM 6601 O O . CYS A 1 854 ? 26.069 7.046 -17.074 1.00 92.31 854 CYS A O 1
ATOM 6603 N N . VAL A 1 855 ? 24.273 8.186 -17.815 1.00 91.75 855 VAL A N 1
ATOM 6604 C CA . VAL A 1 855 ? 24.223 9.132 -16.693 1.00 91.75 855 VAL A CA 1
ATOM 6605 C C . VAL A 1 855 ? 24.096 8.455 -15.327 1.00 91.75 855 VAL A C 1
ATOM 6607 O O . VAL A 1 855 ? 23.516 7.378 -15.174 1.00 91.75 855 VAL A O 1
ATOM 6610 N N . ARG A 1 856 ? 24.643 9.123 -14.306 1.00 90.81 856 ARG A N 1
ATOM 6611 C CA . ARG A 1 856 ? 24.664 8.653 -12.918 1.00 90.81 856 ARG A CA 1
ATOM 6612 C C . ARG A 1 856 ? 23.910 9.602 -11.997 1.00 90.81 856 ARG A C 1
ATOM 6614 O O . ARG A 1 856 ? 23.976 10.816 -12.163 1.00 90.81 856 ARG A O 1
ATOM 6621 N N . TYR A 1 857 ? 23.263 9.041 -10.984 1.00 88.69 857 TYR A N 1
ATOM 6622 C CA . TYR A 1 857 ? 22.643 9.771 -9.880 1.00 88.69 857 TYR A CA 1
ATOM 6623 C C . TYR A 1 857 ? 23.113 9.133 -8.569 1.00 88.69 857 TYR A C 1
ATOM 6625 O O . TYR A 1 857 ? 23.116 7.913 -8.441 1.00 88.69 857 TYR A O 1
ATOM 6633 N N . LYS A 1 858 ? 23.604 9.946 -7.622 1.00 88.44 858 LYS A N 1
ATOM 6634 C CA . LYS A 1 858 ? 24.236 9.479 -6.363 1.00 88.44 858 LYS A CA 1
ATOM 6635 C C . LYS A 1 858 ? 25.364 8.435 -6.553 1.00 88.44 858 LYS A C 1
ATOM 6637 O O . LYS A 1 858 ? 25.669 7.676 -5.642 1.00 88.44 858 LYS A O 1
ATOM 6642 N N . GLY A 1 859 ? 26.006 8.428 -7.726 1.00 85.06 859 GLY A N 1
ATOM 6643 C CA . GLY A 1 859 ? 27.085 7.506 -8.112 1.00 85.06 859 GLY A CA 1
ATOM 6644 C C . GLY A 1 859 ? 26.632 6.296 -8.941 1.00 85.06 859 GLY A C 1
ATOM 6645 O O . GLY A 1 859 ? 27.425 5.768 -9.728 1.00 85.06 859 GLY A O 1
ATOM 6646 N N . GLU A 1 860 ? 25.362 5.901 -8.847 1.00 89.75 860 GLU A N 1
ATOM 6647 C CA . GLU A 1 860 ? 24.803 4.743 -9.550 1.00 89.75 860 GLU A CA 1
ATOM 6648 C C . GLU A 1 860 ? 24.323 5.111 -10.959 1.00 89.75 860 GLU A C 1
ATOM 6650 O O . GLU A 1 860 ? 23.717 6.161 -11.183 1.00 89.75 860 GLU A O 1
ATOM 6655 N N . MET A 1 861 ? 24.621 4.245 -11.929 1.00 90.88 861 MET A N 1
ATOM 6656 C CA . MET A 1 861 ? 24.244 4.423 -13.334 1.00 90.88 861 MET A CA 1
ATOM 6657 C C . MET A 1 861 ? 22.745 4.190 -13.501 1.00 90.88 861 MET A C 1
ATOM 6659 O O . MET A 1 861 ? 22.223 3.211 -12.972 1.00 90.88 861 MET A O 1
ATOM 6663 N N . CYS A 1 862 ? 22.051 5.105 -14.182 1.00 90.81 862 CYS A N 1
ATOM 6664 C CA . CYS A 1 862 ? 20.589 5.091 -14.306 1.00 90.81 862 CYS A CA 1
ATOM 6665 C C . CYS A 1 862 ? 19.871 4.921 -12.947 1.00 90.81 862 CYS A C 1
ATOM 6667 O O . CYS A 1 862 ? 18.873 4.213 -12.854 1.00 90.81 862 CYS A O 1
ATOM 6669 N N . SER A 1 863 ? 20.423 5.505 -11.871 1.00 93.25 863 SER A N 1
ATOM 6670 C CA . SER A 1 863 ? 19.965 5.355 -10.472 1.00 93.25 863 SER A CA 1
ATOM 6671 C C . SER A 1 863 ? 19.896 3.913 -9.941 1.00 93.25 863 SER A C 1
ATOM 6673 O O . SER A 1 863 ? 19.207 3.670 -8.960 1.00 93.25 863 SER A O 1
ATOM 6675 N N . GLY A 1 864 ? 20.542 2.944 -10.601 1.00 88.00 864 GLY A N 1
ATOM 6676 C CA . GLY A 1 864 ? 20.333 1.519 -10.312 1.00 88.00 864 GLY A CA 1
ATOM 6677 C C . GLY A 1 864 ? 18.921 1.028 -10.675 1.00 88.00 864 GLY A C 1
ATOM 6678 O O . GLY A 1 864 ? 18.475 0.000 -10.168 1.00 88.00 864 GLY A O 1
ATOM 6679 N N . HIS A 1 865 ? 18.197 1.781 -11.510 1.00 88.69 865 HIS A N 1
ATOM 6680 C CA . HIS A 1 865 ? 16.773 1.624 -11.841 1.00 88.69 865 HIS A CA 1
ATOM 6681 C C . HIS A 1 865 ? 16.537 1.690 -13.365 1.00 88.69 865 HIS A C 1
ATOM 6683 O O . HIS A 1 865 ? 15.504 2.161 -13.849 1.00 88.69 865 HIS A O 1
ATOM 6689 N N . GLY A 1 866 ? 17.534 1.273 -14.143 1.00 84.00 866 GLY A N 1
ATOM 6690 C CA . GLY A 1 866 ? 17.472 1.198 -15.595 1.00 84.00 866 GLY A CA 1
ATOM 6691 C C . GLY A 1 866 ? 18.736 0.588 -16.188 1.00 84.00 866 GLY A C 1
ATOM 6692 O O . GLY A 1 866 ? 19.771 0.490 -15.529 1.00 84.00 866 GLY A O 1
ATOM 6693 N N . GLN A 1 867 ? 18.657 0.177 -17.450 1.00 82.88 867 GLN A N 1
ATOM 6694 C CA . GLN A 1 867 ? 19.793 -0.358 -18.194 1.00 82.88 867 GLN A CA 1
ATOM 6695 C C . GLN A 1 867 ? 20.421 0.710 -19.085 1.00 82.88 867 GLN A C 1
ATOM 6697 O O . GLN A 1 867 ? 19.716 1.417 -19.802 1.00 82.88 867 GLN A O 1
ATOM 6702 N N . CYS A 1 868 ? 21.749 0.780 -19.095 1.00 85.69 868 CYS A N 1
ATOM 6703 C CA . CYS A 1 868 ? 22.462 1.595 -20.065 1.00 85.69 868 CYS A CA 1
ATOM 6704 C C . CYS A 1 868 ? 22.407 0.958 -21.460 1.00 85.69 868 CYS A C 1
ATOM 6706 O O . CYS A 1 868 ? 22.704 -0.229 -21.616 1.00 85.69 868 CYS A O 1
ATOM 6708 N N . SER A 1 869 ? 22.035 1.741 -22.472 1.00 84.06 869 SER A N 1
ATOM 6709 C CA . SER A 1 869 ? 21.975 1.301 -23.865 1.00 84.06 869 SER A CA 1
ATOM 6710 C C . SER A 1 869 ? 22.429 2.426 -24.794 1.00 84.06 869 SER A C 1
ATOM 6712 O O . SER A 1 869 ? 21.679 3.360 -25.058 1.00 84.06 869 SER A O 1
ATOM 6714 N N . CYS A 1 870 ? 23.657 2.330 -25.313 1.00 85.31 870 CYS A N 1
ATOM 6715 C CA . CYS A 1 870 ? 24.253 3.317 -26.226 1.00 85.31 870 CYS A CA 1
ATOM 6716 C C . CYS A 1 870 ? 24.339 4.752 -25.649 1.00 85.31 870 CYS A C 1
ATOM 6718 O O . CYS A 1 870 ? 24.287 5.729 -26.390 1.00 85.31 870 CYS A O 1
ATOM 6720 N N . GLY A 1 871 ? 24.478 4.885 -24.324 1.00 81.81 871 GLY A N 1
ATOM 6721 C CA . GLY A 1 871 ? 24.535 6.176 -23.620 1.00 81.81 871 GLY A CA 1
ATOM 6722 C C . GLY A 1 871 ? 23.207 6.649 -23.010 1.00 81.81 871 GLY A C 1
ATOM 6723 O O . GLY A 1 871 ? 23.241 7.444 -22.070 1.00 81.81 871 GLY A O 1
ATOM 6724 N N . ASP A 1 872 ? 22.067 6.100 -23.443 1.00 85.69 872 ASP A N 1
ATOM 6725 C CA . ASP A 1 872 ? 20.747 6.388 -22.868 1.00 85.69 872 ASP A CA 1
ATOM 6726 C C . ASP A 1 872 ? 20.337 5.379 -21.780 1.00 85.69 872 ASP A C 1
ATOM 6728 O O . ASP A 1 872 ? 20.639 4.183 -21.850 1.00 85.69 872 ASP A O 1
ATOM 6732 N N . CYS A 1 873 ? 19.601 5.860 -20.774 1.00 85.31 873 CYS A N 1
ATOM 6733 C CA . CYS A 1 873 ? 19.055 5.040 -19.693 1.00 85.31 873 CYS A CA 1
ATOM 6734 C C . CYS A 1 873 ? 17.655 4.500 -20.032 1.00 85.31 873 CYS A C 1
ATOM 6736 O O . CYS A 1 873 ? 16.668 5.236 -20.035 1.00 85.31 873 CYS A O 1
ATOM 6738 N N . LEU A 1 874 ? 17.552 3.188 -20.254 1.00 81.12 874 LEU A N 1
ATOM 6739 C CA . LEU A 1 874 ? 16.284 2.474 -20.407 1.00 81.12 874 LEU A CA 1
ATOM 6740 C C . LEU A 1 874 ? 15.732 2.107 -19.024 1.00 81.12 874 LEU A C 1
ATOM 6742 O O . LEU A 1 874 ? 16.149 1.111 -18.432 1.00 81.12 874 LEU A O 1
ATOM 6746 N N . CYS A 1 875 ? 14.824 2.928 -18.496 1.00 81.12 875 CYS A N 1
ATOM 6747 C CA . CYS A 1 875 ? 14.317 2.779 -17.130 1.00 81.12 875 CYS A CA 1
ATOM 6748 C C . CYS A 1 875 ? 13.510 1.499 -16.891 1.00 81.12 875 CYS A C 1
ATOM 6750 O O . CYS A 1 875 ? 12.714 1.062 -17.730 1.00 81.12 875 CYS A O 1
ATOM 6752 N N . ASP A 1 876 ? 13.663 0.958 -15.684 1.00 74.62 876 ASP A N 1
ATOM 6753 C CA . ASP A 1 876 ? 12.761 -0.038 -15.121 1.00 74.62 876 ASP A CA 1
ATOM 6754 C C . ASP A 1 876 ? 11.371 0.571 -14.902 1.00 74.62 876 ASP A C 1
ATOM 6756 O O . ASP A 1 876 ? 11.225 1.769 -14.694 1.00 74.62 876 ASP A O 1
ATOM 6760 N N . SER A 1 877 ? 10.309 -0.228 -15.009 1.00 68.06 877 SER A N 1
ATOM 6761 C CA . SER A 1 877 ? 8.976 0.334 -15.318 1.00 68.06 877 SER A CA 1
ATOM 6762 C C . SER A 1 877 ? 8.272 1.056 -14.163 1.00 68.06 877 SER A C 1
ATOM 6764 O O . SER A 1 877 ? 7.331 1.814 -14.402 1.00 68.06 877 SER A O 1
ATOM 6766 N N . ASP A 1 878 ? 8.737 0.856 -12.930 1.00 72.38 878 ASP A N 1
ATOM 6767 C CA . ASP A 1 878 ? 8.319 1.648 -11.767 1.00 72.38 878 ASP A CA 1
ATOM 6768 C C . ASP A 1 878 ? 9.043 3.015 -11.710 1.00 72.38 878 ASP A C 1
ATOM 6770 O O . ASP A 1 878 ? 8.846 3.777 -10.761 1.00 72.38 878 ASP A O 1
ATOM 6774 N N . TRP A 1 879 ? 9.859 3.341 -12.725 1.00 80.88 879 TRP A N 1
ATOM 6775 C CA . TRP A 1 879 ? 10.749 4.500 -12.806 1.00 80.88 879 TRP A CA 1
ATOM 6776 C C . TRP A 1 879 ? 10.711 5.201 -14.172 1.00 80.88 879 TRP A C 1
ATOM 6778 O O . TRP A 1 879 ? 10.410 4.620 -15.213 1.00 80.88 879 TRP A O 1
ATOM 6788 N N . THR A 1 880 ? 11.011 6.498 -14.162 1.00 82.06 880 THR A N 1
ATOM 6789 C CA . THR A 1 880 ? 10.947 7.407 -15.315 1.00 82.06 880 THR A CA 1
ATOM 6790 C C . THR A 1 880 ? 11.967 8.544 -15.190 1.00 82.06 880 THR A C 1
ATOM 6792 O O . THR A 1 880 ? 12.652 8.690 -14.171 1.00 82.06 880 THR A O 1
ATOM 6795 N N . GLY A 1 881 ? 12.049 9.373 -16.236 1.00 85.50 881 GLY A N 1
ATOM 6796 C CA . GLY A 1 881 ? 12.996 10.481 -16.345 1.00 85.50 881 GLY A CA 1
ATOM 6797 C C . GLY A 1 881 ? 14.367 10.025 -16.846 1.00 85.50 881 GLY A C 1
ATOM 6798 O O . GLY A 1 881 ? 14.718 8.856 -16.756 1.00 85.50 881 GLY A O 1
ATOM 6799 N N . TYR A 1 882 ? 15.161 10.963 -17.363 1.00 89.38 882 TYR A N 1
ATOM 6800 C CA . TYR A 1 882 ? 16.460 10.689 -17.999 1.00 89.38 882 TYR A CA 1
ATOM 6801 C C . TYR A 1 882 ? 17.479 9.970 -17.086 1.00 89.38 882 TYR A C 1
ATOM 6803 O O . TYR A 1 882 ? 18.340 9.242 -17.566 1.00 89.38 882 TYR A O 1
ATOM 6811 N N . TYR A 1 883 ? 17.347 10.122 -15.764 1.00 90.94 883 TYR A N 1
ATOM 6812 C CA . TYR A 1 883 ? 18.181 9.447 -14.760 1.00 90.94 883 TYR A CA 1
ATOM 6813 C C . TYR A 1 883 ? 17.543 8.172 -14.175 1.00 90.94 883 TYR A C 1
ATOM 6815 O O . TYR A 1 883 ? 18.164 7.529 -13.329 1.00 90.94 883 TYR A O 1
ATOM 6823 N N . CYS A 1 884 ? 16.306 7.835 -14.559 1.00 90.00 884 CYS A N 1
ATOM 6824 C CA . CYS A 1 884 ? 15.464 6.797 -13.947 1.00 90.00 884 CYS A CA 1
ATOM 6825 C C . CYS A 1 884 ? 15.249 6.953 -12.427 1.00 90.00 884 CYS A C 1
ATOM 6827 O O . CYS A 1 884 ? 15.067 5.981 -11.703 1.00 90.00 884 CYS A O 1
ATOM 6829 N N . ASN A 1 885 ? 15.262 8.192 -11.929 1.00 92.94 885 ASN A N 1
ATOM 6830 C CA . ASN A 1 885 ? 15.126 8.527 -10.506 1.00 92.94 885 ASN A CA 1
ATOM 6831 C C . ASN A 1 885 ? 13.697 8.929 -10.085 1.00 92.94 885 ASN A C 1
ATOM 6833 O O . ASN A 1 885 ? 13.459 9.161 -8.901 1.00 92.94 885 ASN A O 1
ATOM 6837 N N . CYS A 1 886 ? 12.753 9.043 -11.024 1.00 89.25 886 CYS A N 1
ATOM 6838 C CA . CYS A 1 886 ? 11.383 9.479 -10.759 1.00 89.25 886 CYS A CA 1
ATOM 6839 C C . CYS A 1 886 ? 10.428 8.280 -10.759 1.00 89.25 886 CYS A C 1
ATOM 6841 O O . CYS A 1 886 ? 10.160 7.717 -11.822 1.00 89.25 886 CYS A O 1
ATOM 6843 N N . THR A 1 887 ? 9.914 7.862 -9.597 1.00 84.38 887 THR A N 1
ATOM 6844 C CA . THR A 1 887 ? 9.016 6.693 -9.549 1.00 84.38 887 THR A CA 1
ATOM 6845 C C . THR A 1 887 ? 7.618 6.998 -10.098 1.00 84.38 887 THR A C 1
ATOM 6847 O O . THR A 1 887 ? 7.080 8.088 -9.901 1.00 84.38 887 THR A O 1
ATOM 6850 N N . THR A 1 888 ? 7.008 6.017 -10.766 1.00 75.00 888 THR A N 1
ATOM 6851 C CA . THR A 1 888 ? 5.609 6.053 -11.231 1.00 75.00 888 THR A CA 1
ATOM 6852 C C . THR A 1 888 ? 4.597 5.750 -10.122 1.00 75.00 888 THR A C 1
ATOM 6854 O O . THR A 1 888 ? 3.387 5.890 -10.323 1.00 75.00 888 THR A O 1
ATOM 6857 N N . ARG A 1 889 ? 5.073 5.325 -8.945 1.00 73.75 889 ARG A N 1
ATOM 6858 C CA . ARG A 1 889 ? 4.243 4.959 -7.796 1.00 73.75 889 ARG A CA 1
ATOM 6859 C C . ARG A 1 889 ? 3.532 6.164 -7.182 1.00 73.75 889 ARG A C 1
ATOM 6861 O O . ARG A 1 889 ? 4.075 7.261 -7.102 1.00 73.75 889 ARG A O 1
ATOM 6868 N N . THR A 1 890 ? 2.309 5.926 -6.706 1.00 77.25 890 THR A N 1
ATOM 6869 C CA . THR A 1 890 ? 1.436 6.954 -6.110 1.00 77.25 890 THR A CA 1
ATOM 6870 C C . THR A 1 890 ? 0.955 6.611 -4.696 1.00 77.25 890 THR A C 1
ATOM 6872 O O . THR A 1 890 ? 0.136 7.336 -4.134 1.00 77.25 890 THR A O 1
ATOM 6875 N N . ASP A 1 891 ? 1.451 5.524 -4.094 1.00 71.94 891 ASP A N 1
ATOM 6876 C CA . ASP A 1 891 ? 1.014 5.070 -2.769 1.00 71.94 891 ASP A CA 1
ATOM 6877 C C . ASP A 1 891 ? 1.486 5.994 -1.637 1.00 71.94 891 ASP A C 1
ATOM 6879 O O . ASP A 1 891 ? 0.695 6.330 -0.760 1.00 71.94 891 ASP A O 1
ATOM 6883 N N . THR A 1 892 ? 2.712 6.515 -1.718 1.00 81.00 892 THR A N 1
ATOM 6884 C CA . THR A 1 892 ? 3.240 7.567 -0.825 1.00 81.00 892 THR A CA 1
ATOM 6885 C C . THR A 1 892 ? 2.477 8.891 -0.926 1.00 81.00 892 THR A C 1
ATOM 6887 O O . THR A 1 892 ? 2.412 9.643 0.041 1.00 81.00 892 THR A O 1
ATOM 6890 N N . CYS A 1 893 ? 1.847 9.162 -2.071 1.00 83.81 893 CYS A N 1
ATOM 6891 C CA . CYS A 1 893 ? 1.008 10.338 -2.295 1.00 83.81 893 CYS A CA 1
ATOM 6892 C C . CYS A 1 893 ? -0.437 10.175 -1.783 1.00 83.81 893 CYS A C 1
ATOM 6894 O O . CYS A 1 893 ? -1.251 11.089 -1.947 1.00 83.81 893 CYS A O 1
ATOM 6896 N N . MET A 1 894 ? -0.815 9.016 -1.236 1.00 74.12 894 MET A N 1
ATOM 6897 C CA . MET A 1 894 ? -2.200 8.718 -0.871 1.00 74.12 894 MET A CA 1
ATOM 6898 C C . MET A 1 894 ? -2.499 9.158 0.566 1.00 74.12 894 MET A C 1
ATOM 6900 O O . MET A 1 894 ? -1.972 8.599 1.522 1.00 74.12 894 MET A O 1
ATOM 6904 N N . SER A 1 895 ? -3.373 10.153 0.728 1.00 74.25 895 SER A N 1
ATOM 6905 C CA . SER A 1 895 ? -3.746 10.648 2.057 1.00 74.25 895 SER A CA 1
ATOM 6906 C C . SER A 1 895 ? -4.748 9.722 2.761 1.00 74.25 895 SER A C 1
ATOM 6908 O O . SER A 1 895 ? -5.451 8.935 2.122 1.00 74.25 895 SER A O 1
ATOM 6910 N N . SER A 1 896 ? -4.882 9.859 4.084 1.00 65.75 896 SER A N 1
ATOM 6911 C CA . SER A 1 896 ? -5.779 9.050 4.930 1.00 65.75 896 SER A CA 1
ATOM 6912 C C . SER A 1 896 ? -7.265 9.157 4.552 1.00 65.75 896 SER A C 1
ATOM 6914 O O . SER A 1 896 ? -8.039 8.231 4.790 1.00 65.75 896 SER A O 1
ATOM 6916 N N . ASN A 1 897 ? -7.657 10.250 3.891 1.00 61.62 897 ASN A N 1
ATOM 6917 C CA . ASN A 1 897 ? -8.983 10.455 3.293 1.00 61.62 897 ASN A CA 1
ATOM 6918 C C . ASN A 1 897 ? -9.237 9.623 2.009 1.00 61.62 897 ASN A C 1
ATOM 6920 O O . ASN A 1 897 ? -10.333 9.670 1.444 1.00 61.62 897 ASN A O 1
ATOM 6924 N N . GLY A 1 898 ? -8.249 8.856 1.533 1.00 60.62 898 GLY A N 1
ATOM 6925 C CA . GLY A 1 898 ? -8.348 8.038 0.323 1.00 60.62 898 GLY A CA 1
ATOM 6926 C C . GLY A 1 898 ? -8.310 8.842 -0.981 1.00 60.62 898 GLY A C 1
ATOM 6927 O O . GLY A 1 898 ? -8.804 8.357 -2.003 1.00 60.62 898 GLY A O 1
ATOM 6928 N N . LEU A 1 899 ? -7.767 10.065 -0.953 1.00 67.12 899 LEU A N 1
ATOM 6929 C CA . LEU A 1 899 ? -7.484 10.888 -2.127 1.00 67.12 899 LEU A CA 1
ATOM 6930 C C . LEU A 1 899 ? -5.974 11.111 -2.277 1.00 67.12 899 LEU A C 1
ATOM 6932 O O . LEU A 1 899 ? -5.252 11.383 -1.314 1.00 67.12 899 LEU A O 1
ATOM 6936 N N . LEU A 1 900 ? -5.515 11.047 -3.524 1.00 72.31 900 LEU A N 1
ATOM 6937 C CA . LEU A 1 900 ? -4.155 11.399 -3.917 1.00 72.31 900 LEU A CA 1
ATOM 6938 C C . LEU A 1 900 ? -3.916 12.892 -3.631 1.00 72.31 900 LEU A C 1
ATOM 6940 O O . LEU A 1 900 ? -4.711 13.744 -4.033 1.00 72.31 900 LEU A O 1
ATOM 6944 N N . CYS A 1 901 ? -2.864 13.190 -2.868 1.00 83.69 901 CYS A N 1
ATOM 6945 C CA . CYS A 1 901 ? -2.498 14.520 -2.377 1.00 83.69 901 CYS A CA 1
ATOM 6946 C C . CYS A 1 901 ? -3.671 15.299 -1.753 1.00 83.69 901 CYS A C 1
ATOM 6948 O O . CYS A 1 901 ? -3.828 16.498 -1.988 1.00 83.69 901 CYS A O 1
ATOM 6950 N N . SER A 1 902 ? -4.550 14.605 -1.014 1.00 79.94 902 SER A N 1
ATOM 6951 C CA . SER A 1 902 ? -5.785 15.148 -0.415 1.00 79.94 902 SER A CA 1
ATOM 6952 C C . SER A 1 902 ? -6.751 15.823 -1.407 1.00 79.94 902 SER A C 1
ATOM 6954 O O . SER A 1 902 ? -7.627 16.580 -0.993 1.00 79.94 902 SER A O 1
ATOM 6956 N N . GLY A 1 903 ? -6.589 15.608 -2.719 1.00 75.69 903 GLY A N 1
ATOM 6957 C CA . GLY A 1 903 ? -7.272 16.385 -3.762 1.00 75.69 903 GLY A CA 1
ATOM 6958 C C . GLY A 1 903 ? -6.777 17.835 -3.912 1.00 75.69 903 GLY A C 1
ATOM 6959 O O . GLY A 1 903 ? -7.399 18.610 -4.632 1.00 75.69 903 GLY A O 1
ATOM 6960 N N . ARG A 1 904 ? -5.674 18.206 -3.246 1.00 82.56 904 ARG A N 1
ATOM 6961 C CA . ARG A 1 904 ? -5.079 19.556 -3.206 1.00 82.56 904 ARG A CA 1
ATOM 6962 C C . ARG A 1 904 ? -3.743 19.680 -3.944 1.00 82.56 904 ARG A C 1
ATOM 6964 O O . ARG A 1 904 ? -3.149 20.756 -3.942 1.00 82.56 904 ARG A O 1
ATOM 6971 N N . GLY A 1 905 ? -3.252 18.600 -4.545 1.00 84.94 905 GLY A N 1
ATOM 6972 C CA . GLY A 1 905 ? -1.947 18.531 -5.202 1.00 84.94 905 GLY A CA 1
ATOM 6973 C C . GLY A 1 905 ? -1.900 17.501 -6.327 1.00 84.94 905 GLY A C 1
ATOM 6974 O O . GLY A 1 905 ? -2.863 16.765 -6.549 1.00 84.94 905 GLY A O 1
ATOM 6975 N N . LYS A 1 906 ? -0.762 17.442 -7.017 1.00 84.31 906 LYS A N 1
ATOM 6976 C CA . LYS A 1 906 ? -0.402 16.367 -7.951 1.00 84.31 906 LYS A CA 1
ATOM 6977 C C . LYS A 1 906 ? 0.645 15.463 -7.310 1.00 84.31 906 LYS A C 1
ATOM 6979 O O . LYS A 1 906 ? 1.472 15.949 -6.548 1.00 84.31 906 LYS A O 1
ATOM 6984 N N . CYS A 1 907 ? 0.636 14.180 -7.652 1.00 84.62 907 CYS A N 1
ATOM 6985 C CA . CYS A 1 907 ? 1.719 13.266 -7.305 1.00 84.62 907 CYS A CA 1
ATOM 6986 C C . CYS A 1 907 ? 2.731 13.245 -8.450 1.00 84.62 907 CYS A C 1
ATOM 6988 O O . CYS A 1 907 ? 2.371 12.871 -9.566 1.00 84.62 907 CYS A O 1
ATOM 6990 N N . GLU A 1 908 ? 3.970 13.640 -8.180 1.00 87.69 908 GLU A N 1
ATOM 6991 C CA . GLU A 1 908 ? 5.073 13.630 -9.141 1.00 87.69 908 GLU A CA 1
ATOM 6992 C C . GLU A 1 908 ? 6.279 12.955 -8.465 1.00 87.69 908 GLU A C 1
ATOM 6994 O O . GLU A 1 908 ? 6.638 13.281 -7.334 1.00 87.69 908 GLU A O 1
ATOM 6999 N N . CYS A 1 909 ? 6.854 11.937 -9.115 1.00 87.44 909 CYS A N 1
ATOM 7000 C CA . CYS A 1 909 ? 7.945 11.109 -8.578 1.00 87.44 909 CYS A CA 1
ATOM 7001 C C . CYS A 1 909 ? 7.688 10.498 -7.180 1.00 87.44 909 CYS A C 1
ATOM 7003 O O . CYS A 1 909 ? 8.622 10.347 -6.392 1.00 87.44 909 CYS A O 1
ATOM 7005 N N . GLY A 1 910 ? 6.434 10.164 -6.850 1.00 84.06 910 GLY A N 1
ATOM 7006 C CA . GLY A 1 910 ? 6.048 9.646 -5.530 1.00 84.06 910 GLY A CA 1
ATOM 7007 C C . GLY A 1 910 ? 5.921 10.700 -4.418 1.00 84.06 910 GLY A C 1
ATOM 7008 O O . GLY A 1 910 ? 5.721 10.321 -3.264 1.00 84.06 910 GLY A O 1
ATOM 7009 N N . SER A 1 911 ? 5.988 11.995 -4.743 1.00 91.06 911 SER A N 1
ATOM 7010 C CA . SER A 1 911 ? 5.824 13.114 -3.802 1.00 91.06 911 SER A CA 1
ATOM 7011 C C . SER A 1 911 ? 4.661 14.027 -4.204 1.00 91.06 911 SER A C 1
ATOM 7013 O O . SER A 1 911 ? 4.378 14.200 -5.390 1.00 91.06 911 SER A O 1
ATOM 7015 N N . CYS A 1 912 ? 3.985 14.646 -3.233 1.00 90.94 912 CYS A N 1
ATOM 7016 C CA . CYS A 1 912 ? 2.879 15.565 -3.510 1.00 90.94 912 CYS A CA 1
ATOM 7017 C C . CYS A 1 912 ? 3.333 17.017 -3.712 1.00 90.94 912 CYS A C 1
ATOM 7019 O O . CYS A 1 912 ? 3.778 17.676 -2.775 1.00 90.94 912 CYS A O 1
ATOM 7021 N N . ILE A 1 913 ? 3.118 17.549 -4.916 1.00 93.62 913 ILE A N 1
ATOM 7022 C CA . ILE A 1 913 ? 3.239 18.977 -5.226 1.00 93.62 913 ILE A CA 1
ATOM 7023 C C . ILE A 1 913 ? 1.877 19.635 -4.985 1.00 93.62 913 ILE A C 1
ATOM 7025 O O . ILE A 1 913 ? 0.916 19.408 -5.727 1.00 93.62 913 ILE A O 1
ATOM 7029 N N . CYS A 1 914 ? 1.775 20.430 -3.922 1.00 89.62 914 CYS A N 1
ATOM 7030 C CA . CYS A 1 914 ? 0.524 21.055 -3.495 1.00 89.62 914 CYS A CA 1
ATOM 7031 C C . CYS A 1 914 ? 0.167 22.266 -4.370 1.00 89.62 914 CYS A C 1
ATOM 7033 O O . CYS A 1 914 ? 0.923 23.228 -4.452 1.00 89.62 914 CYS A O 1
ATOM 7035 N N . ILE A 1 915 ? -1.008 22.225 -5.007 1.00 86.50 915 ILE A N 1
ATOM 7036 C CA . ILE A 1 915 ? -1.510 23.282 -5.902 1.00 86.50 915 ILE A CA 1
ATOM 7037 C C . ILE A 1 915 ? -2.517 24.219 -5.220 1.00 86.50 915 ILE A C 1
ATOM 7039 O O . ILE A 1 915 ? -2.760 25.313 -5.723 1.00 86.50 915 ILE A O 1
ATOM 7043 N N . GLN A 1 916 ? -3.121 23.823 -4.091 1.00 82.19 916 GLN A N 1
ATOM 7044 C CA . GLN A 1 916 ? -4.020 24.708 -3.343 1.00 82.19 916 GLN A CA 1
ATOM 7045 C C . GLN A 1 916 ? -3.206 25.686 -2.467 1.00 82.19 916 GLN A C 1
ATOM 7047 O O . GLN A 1 916 ? -2.440 25.222 -1.615 1.00 82.19 916 GLN A O 1
ATOM 7052 N N . PRO A 1 917 ? -3.376 27.019 -2.610 1.00 82.75 917 PRO A N 1
ATOM 7053 C CA . PRO A 1 917 ? -2.582 28.006 -1.876 1.00 82.75 917 PRO A CA 1
ATOM 7054 C C . PRO A 1 917 ? -2.636 27.829 -0.352 1.00 82.75 917 PRO A C 1
ATOM 7056 O O . PRO A 1 917 ? -3.712 27.800 0.247 1.00 82.75 917 PRO A O 1
ATOM 7059 N N . GLY A 1 918 ? -1.461 27.727 0.273 1.00 80.19 918 GLY A N 1
ATOM 7060 C CA . GLY A 1 918 ? -1.319 27.524 1.719 1.00 80.19 918 GLY A CA 1
ATOM 7061 C C . GLY A 1 918 ? -1.616 26.103 2.216 1.00 80.19 918 GLY A C 1
ATOM 7062 O O . GLY A 1 918 ? -1.671 25.894 3.430 1.00 80.19 918 GLY A O 1
ATOM 7063 N N . SER A 1 919 ? -1.786 25.128 1.313 1.00 84.94 919 SER A N 1
ATOM 7064 C CA . SER A 1 919 ? -1.738 23.703 1.662 1.00 84.94 919 SER A CA 1
ATOM 7065 C C . SER A 1 919 ? -0.306 23.163 1.601 1.00 84.94 919 SER A C 1
ATOM 7067 O O . SER A 1 919 ? 0.476 23.559 0.740 1.00 84.94 919 SER A O 1
ATOM 7069 N N . TYR A 1 920 ? 0.046 22.292 2.546 1.00 86.12 920 TYR A N 1
ATOM 7070 C CA . TYR A 1 920 ? 1.380 21.716 2.712 1.00 86.12 920 TYR A CA 1
ATOM 7071 C C . TYR A 1 920 ? 1.322 20.382 3.477 1.00 86.12 920 TYR A C 1
ATOM 7073 O O . TYR A 1 920 ? 0.259 19.936 3.920 1.00 86.12 920 TYR A O 1
ATOM 7081 N N . GLY A 1 921 ? 2.489 19.762 3.656 1.00 83.88 921 GLY A N 1
ATOM 7082 C CA . GLY A 1 921 ? 2.626 18.418 4.212 1.00 83.88 921 GLY A CA 1
ATOM 7083 C C . GLY A 1 921 ? 2.623 17.347 3.126 1.00 83.88 921 GLY A C 1
ATOM 7084 O O . GLY A 1 921 ? 2.254 17.606 1.983 1.00 83.88 921 GLY A O 1
ATOM 7085 N N . ASP A 1 922 ? 3.066 16.155 3.505 1.00 85.25 922 ASP A N 1
ATOM 7086 C CA . ASP A 1 922 ? 3.481 15.067 2.614 1.00 85.25 922 ASP A CA 1
ATOM 7087 C C . ASP A 1 922 ? 2.369 14.611 1.648 1.00 85.25 922 ASP A C 1
ATOM 7089 O O . ASP A 1 922 ? 2.651 14.121 0.557 1.00 85.25 922 ASP A O 1
ATOM 7093 N N . THR A 1 923 ? 1.099 14.834 2.014 1.00 88.69 923 THR A N 1
ATOM 7094 C CA . THR A 1 923 ? -0.088 14.585 1.179 1.00 88.69 923 THR A CA 1
ATOM 7095 C C . THR A 1 923 ? -0.988 15.824 1.029 1.00 88.69 923 THR A C 1
ATOM 7097 O O . THR A 1 923 ? -2.189 15.700 0.773 1.00 88.69 923 THR A O 1
ATOM 7100 N N . CYS A 1 924 ? -0.433 17.029 1.200 1.00 89.38 924 CYS A N 1
ATOM 7101 C CA . CYS A 1 924 ? -1.133 18.325 1.204 1.00 89.38 924 CYS A CA 1
ATOM 7102 C C . CYS A 1 924 ? -2.277 18.434 2.236 1.00 89.38 924 CYS A C 1
ATOM 7104 O O . CYS A 1 924 ? -3.209 19.232 2.087 1.00 89.38 924 CYS A O 1
ATOM 7106 N N . GLU A 1 925 ? -2.252 17.613 3.286 1.00 80.06 925 GLU A N 1
ATOM 7107 C CA . GLU A 1 925 ? -3.339 17.487 4.258 1.00 80.06 925 GLU A CA 1
ATOM 7108 C C . GLU A 1 925 ? -3.471 18.711 5.182 1.00 80.06 925 GLU A C 1
ATOM 7110 O O . GLU A 1 925 ? -4.588 19.087 5.559 1.00 80.06 925 GLU A O 1
ATOM 7115 N N . LYS A 1 926 ? -2.362 19.401 5.482 1.00 80.19 926 LYS A N 1
ATOM 7116 C CA . LYS A 1 926 ? -2.337 20.597 6.336 1.00 80.19 926 LYS A CA 1
ATOM 7117 C C . LYS A 1 926 ? -2.659 21.828 5.485 1.00 80.19 926 LYS A C 1
ATOM 7119 O O . LYS A 1 926 ? -1.942 22.121 4.539 1.00 80.19 926 LYS A O 1
ATOM 7124 N N . CYS A 1 927 ? -3.722 22.567 5.805 1.00 82.06 927 CYS A N 1
ATOM 7125 C CA . CYS A 1 927 ? -4.031 23.837 5.129 1.00 82.06 927 CYS A CA 1
ATOM 7126 C C . CYS A 1 927 ? -4.728 24.838 6.074 1.00 82.06 927 CYS A C 1
ATOM 7128 O O . CYS A 1 927 ? -5.952 24.972 6.032 1.00 82.06 927 CYS A O 1
ATOM 7130 N N . PRO A 1 928 ? -3.984 25.541 6.950 1.00 77.31 928 PRO A N 1
ATOM 7131 C CA . PRO A 1 928 ? -4.553 26.469 7.936 1.00 77.31 928 PRO A CA 1
ATOM 7132 C C . PRO A 1 928 ? -5.225 27.709 7.327 1.00 77.31 928 PRO A C 1
ATOM 7134 O O . PRO A 1 928 ? -6.015 28.364 8.001 1.00 77.31 928 PRO A O 1
ATOM 7137 N N . THR A 1 929 ? -4.897 28.045 6.076 1.00 78.19 929 THR A N 1
ATOM 7138 C CA . THR A 1 929 ? -5.429 29.203 5.334 1.00 78.19 929 THR A CA 1
ATOM 7139 C C . THR A 1 929 ? -6.437 28.823 4.248 1.00 78.19 929 THR A C 1
ATOM 7141 O O . THR A 1 929 ? -6.893 29.700 3.514 1.00 78.19 929 THR A O 1
ATOM 7144 N N . CYS A 1 930 ? -6.793 27.540 4.120 1.00 73.44 930 CYS A N 1
ATOM 7145 C CA . CYS A 1 930 ? -7.883 27.130 3.238 1.00 73.44 930 CYS A CA 1
ATOM 7146 C C . CYS A 1 930 ? -9.218 27.747 3.699 1.00 73.44 930 CYS A C 1
ATOM 7148 O O . CYS A 1 930 ? -9.385 28.029 4.890 1.00 73.44 930 CYS A O 1
ATOM 7150 N N . PRO A 1 931 ? -10.202 27.900 2.790 1.00 72.44 931 PRO A N 1
ATOM 7151 C CA . PRO A 1 931 ? -11.588 28.120 3.182 1.00 72.44 931 PRO A CA 1
ATOM 7152 C C . PRO A 1 931 ? -12.030 27.074 4.208 1.00 72.44 931 PRO A C 1
ATOM 7154 O O . PRO A 1 931 ? -11.582 25.924 4.173 1.00 72.44 931 PRO A O 1
ATOM 7157 N N . ASP A 1 932 ? -12.913 27.474 5.117 1.00 71.50 932 ASP A N 1
ATOM 7158 C CA . ASP A 1 932 ? -13.421 26.574 6.142 1.00 71.50 932 ASP A CA 1
ATOM 7159 C C . ASP A 1 932 ? -14.134 25.357 5.529 1.00 71.50 932 ASP A C 1
ATOM 7161 O O . ASP A 1 932 ? -14.650 25.385 4.406 1.00 71.50 932 ASP A O 1
ATOM 7165 N N . ALA A 1 933 ? -14.197 24.257 6.282 1.00 73.25 933 ALA A N 1
ATOM 7166 C CA . ALA A 1 933 ? -14.898 23.061 5.820 1.00 73.25 933 ALA A CA 1
ATOM 7167 C C . ALA A 1 933 ? -16.378 23.353 5.497 1.00 73.25 933 ALA A C 1
ATOM 7169 O O . ALA A 1 933 ? -16.940 22.706 4.619 1.00 73.25 933 ALA A O 1
ATOM 7170 N N . CYS A 1 934 ? -16.989 24.372 6.116 1.00 82.00 934 CYS A N 1
ATOM 7171 C CA . CYS A 1 934 ? -18.314 24.859 5.739 1.00 82.00 934 CYS A CA 1
ATOM 7172 C C . CYS A 1 934 ? -18.390 25.300 4.267 1.00 82.00 934 CYS A C 1
ATOM 7174 O O . CYS A 1 934 ? -19.340 24.925 3.582 1.00 82.00 934 CYS A O 1
ATOM 7176 N N . THR A 1 935 ? -17.400 26.038 3.757 1.00 82.69 935 THR A N 1
ATOM 7177 C CA . THR A 1 935 ? -17.365 26.502 2.360 1.00 82.69 935 THR A CA 1
ATOM 7178 C C . THR A 1 935 ? -17.309 25.340 1.364 1.00 82.69 935 THR A C 1
ATOM 7180 O O . THR A 1 935 ? -18.018 25.383 0.361 1.00 82.69 935 THR A O 1
ATOM 7183 N N . PHE A 1 936 ? -16.543 24.280 1.651 1.00 78.69 936 PHE A N 1
ATOM 7184 C CA . PHE A 1 936 ? -16.459 23.094 0.783 1.00 78.69 936 PHE A CA 1
ATOM 7185 C C . PHE A 1 936 ? -17.680 22.168 0.933 1.00 78.69 936 PHE A C 1
ATOM 7187 O O . PHE A 1 936 ? -18.348 21.837 -0.045 1.00 78.69 936 PHE A O 1
ATOM 7194 N N . LYS A 1 937 ? -18.044 21.788 2.168 1.00 83.75 937 LYS A N 1
ATOM 7195 C CA . LYS A 1 937 ? -19.184 20.892 2.438 1.00 83.75 937 LYS A CA 1
ATOM 7196 C C . LYS A 1 937 ? -20.526 21.495 1.985 1.00 83.75 937 LYS A C 1
ATOM 7198 O O . LYS A 1 937 ? -21.425 20.743 1.619 1.00 83.75 937 LYS A O 1
ATOM 7203 N N . LYS A 1 938 ? -20.655 22.831 1.929 1.00 87.88 938 LYS A N 1
ATOM 7204 C CA . LYS A 1 938 ? -21.783 23.552 1.302 1.00 87.88 938 LYS A CA 1
ATOM 7205 C C . LYS A 1 938 ? -22.071 23.045 -0.113 1.00 87.88 938 LYS A C 1
ATOM 7207 O O . LYS A 1 938 ? -23.233 22.840 -0.446 1.00 87.88 938 LYS A O 1
ATOM 7212 N N . GLU A 1 939 ? -21.047 22.855 -0.944 1.00 86.12 939 GLU A N 1
ATOM 7213 C CA . GLU A 1 939 ? -21.230 22.448 -2.345 1.00 86.12 939 GLU A CA 1
ATOM 7214 C C . GLU A 1 939 ? -21.788 21.027 -2.437 1.00 86.12 939 GLU A C 1
ATOM 7216 O O . GLU A 1 939 ? -22.642 20.743 -3.273 1.00 86.12 939 GLU A O 1
ATOM 7221 N N . CYS A 1 940 ? -21.406 20.166 -1.493 1.00 86.06 940 CYS A N 1
ATOM 7222 C CA . CYS A 1 940 ? -22.008 18.851 -1.324 1.00 86.06 940 CYS A CA 1
ATOM 7223 C C . CYS A 1 940 ? -23.454 18.903 -0.822 1.00 86.06 940 CYS A C 1
ATOM 7225 O O . CYS A 1 940 ? -24.266 18.097 -1.270 1.00 86.06 940 CYS A O 1
ATOM 7227 N N . VAL A 1 941 ? -23.806 19.855 0.048 1.00 88.62 941 VAL A N 1
ATOM 7228 C CA . VAL A 1 941 ? -25.200 20.073 0.466 1.00 88.62 941 VAL A CA 1
ATOM 7229 C C . VAL A 1 941 ? -26.055 20.544 -0.716 1.00 88.62 941 VAL A C 1
ATOM 7231 O O . VAL A 1 941 ? -27.070 19.912 -0.996 1.00 88.62 941 VAL A O 1
ATOM 7234 N N . GLU A 1 942 ? -25.651 21.584 -1.452 1.00 88.00 942 GLU A N 1
ATOM 7235 C CA . GLU A 1 942 ? -26.393 22.030 -2.646 1.00 88.00 942 GLU A CA 1
ATOM 7236 C C . GLU A 1 942 ? -26.514 20.905 -3.688 1.00 88.00 942 GLU A C 1
ATOM 7238 O O . GLU A 1 942 ? -27.611 20.607 -4.160 1.00 88.00 942 GLU A O 1
ATOM 7243 N N . CYS A 1 943 ? -25.425 20.182 -3.956 1.00 88.12 943 CYS A N 1
ATOM 7244 C CA . CYS A 1 943 ? -25.413 19.168 -5.002 1.00 88.12 943 CYS A CA 1
ATOM 7245 C C . CYS A 1 943 ? -26.192 17.883 -4.669 1.00 88.12 943 CYS A C 1
ATOM 7247 O O . CYS A 1 943 ? -26.841 17.328 -5.552 1.00 88.12 943 CYS A O 1
ATOM 7249 N N . LYS A 1 944 ? -26.136 17.390 -3.419 1.00 85.06 944 LYS A N 1
ATOM 7250 C CA . LYS A 1 944 ? -26.775 16.121 -3.003 1.00 85.06 944 LYS A CA 1
ATOM 7251 C C . LYS A 1 944 ? -28.173 16.279 -2.400 1.00 85.06 944 LYS A C 1
ATOM 7253 O O . LYS A 1 944 ? -28.892 15.286 -2.322 1.00 85.06 944 LYS A O 1
ATOM 7258 N N . LYS A 1 945 ? -28.532 17.465 -1.887 1.00 87.31 945 LYS A N 1
ATOM 7259 C CA . LYS A 1 945 ? -29.818 17.707 -1.197 1.00 87.31 945 LYS A CA 1
ATOM 7260 C C . LYS A 1 945 ? -30.750 18.654 -1.958 1.00 87.31 945 LYS A C 1
ATOM 7262 O O . LYS A 1 945 ? -31.961 18.554 -1.768 1.00 87.31 945 LYS A O 1
ATOM 7267 N N . PHE A 1 946 ? -30.207 19.535 -2.799 1.00 86.06 946 PHE A N 1
ATOM 7268 C CA . PHE A 1 946 ? -30.975 20.498 -3.596 1.00 86.06 946 PHE A CA 1
ATOM 7269 C C . PHE A 1 946 ? -30.778 20.329 -5.117 1.00 86.06 946 PHE A C 1
ATOM 7271 O O . PHE A 1 946 ? -31.333 21.118 -5.878 1.00 86.06 946 PHE A O 1
ATOM 7278 N N . ASP A 1 947 ? -30.025 19.306 -5.548 1.00 85.50 947 ASP A N 1
ATOM 7279 C CA . ASP A 1 947 ? -29.763 18.940 -6.950 1.00 85.50 947 ASP A CA 1
ATOM 7280 C C . ASP A 1 947 ? -29.313 20.126 -7.836 1.00 85.50 947 ASP A C 1
ATOM 7282 O O . ASP A 1 947 ? -29.773 20.295 -8.965 1.00 85.50 947 ASP A O 1
ATOM 7286 N N . ARG A 1 948 ? -28.419 20.983 -7.312 1.00 84.94 948 ARG A N 1
ATOM 7287 C CA . ARG A 1 948 ? -27.929 22.190 -8.009 1.00 84.94 948 ARG A CA 1
ATOM 7288 C C . ARG A 1 948 ? -26.507 22.608 -7.604 1.00 84.94 948 ARG A C 1
ATOM 7290 O O . ARG A 1 948 ? -25.916 22.055 -6.677 1.00 84.94 948 ARG A O 1
ATOM 7297 N N . GLY A 1 949 ? -25.970 23.617 -8.292 1.00 83.06 949 GLY A N 1
ATOM 7298 C CA . GLY A 1 949 ? -24.627 24.167 -8.071 1.00 83.06 949 GLY A CA 1
ATOM 7299 C C . GLY A 1 949 ? -23.522 23.449 -8.858 1.00 83.06 949 GLY A C 1
ATOM 7300 O O . GLY A 1 949 ? -23.765 22.441 -9.516 1.00 83.06 949 GLY A O 1
ATOM 7301 N N . VAL A 1 950 ? -22.293 23.973 -8.781 1.00 81.00 950 VAL A N 1
ATOM 7302 C CA . VAL A 1 950 ? -21.164 23.625 -9.676 1.00 81.00 950 VAL A CA 1
ATOM 7303 C C . VAL A 1 950 ? -20.912 22.114 -9.781 1.00 81.00 950 VAL A C 1
ATOM 7305 O O . VAL A 1 950 ? -20.877 21.570 -10.881 1.00 81.00 950 VAL A O 1
ATOM 7308 N N . LEU A 1 951 ? -20.829 21.405 -8.648 1.00 80.38 951 LEU A N 1
ATOM 7309 C CA . LEU A 1 951 ? -20.597 19.952 -8.630 1.00 80.38 951 LEU A CA 1
ATOM 7310 C C . LEU A 1 951 ? -21.744 19.136 -9.265 1.00 80.38 951 LEU A C 1
ATOM 7312 O O . LEU A 1 951 ? -21.541 17.978 -9.635 1.00 80.38 951 LEU A O 1
ATOM 7316 N N . HIS A 1 952 ? -22.946 19.710 -9.385 1.00 82.00 952 HIS A N 1
ATOM 7317 C CA . HIS A 1 952 ? -24.076 19.095 -10.084 1.00 82.00 952 HIS A CA 1
ATOM 7318 C C . HIS A 1 952 ? -23.960 19.328 -11.596 1.00 82.00 952 HIS A C 1
ATOM 7320 O O . HIS A 1 952 ? -24.094 18.385 -12.373 1.00 82.00 952 HIS A O 1
ATOM 7326 N N . GLU A 1 953 ? -23.644 20.558 -12.012 1.00 81.62 953 GLU A N 1
ATOM 7327 C CA . GLU A 1 953 ? -23.478 20.937 -13.423 1.00 81.62 953 GLU A CA 1
ATOM 7328 C C . GLU A 1 953 ? -22.301 20.212 -14.095 1.00 81.62 953 GLU A C 1
ATOM 7330 O O . GLU A 1 953 ? -22.426 19.735 -15.222 1.00 81.62 953 GLU A O 1
ATOM 7335 N N . GLU A 1 954 ? -21.183 20.045 -13.383 1.00 75.88 954 GLU A N 1
ATOM 7336 C CA . GLU A 1 954 ? -20.036 19.245 -13.834 1.00 75.88 954 GLU A CA 1
ATOM 7337 C C . GLU A 1 954 ? -20.261 17.725 -13.714 1.00 75.88 954 GLU A C 1
ATOM 7339 O O . GLU A 1 954 ? -19.430 16.935 -14.167 1.00 75.88 954 GLU A O 1
ATOM 7344 N N . ASN A 1 955 ? -21.362 17.290 -13.085 1.00 72.88 955 ASN A N 1
ATOM 7345 C CA . ASN A 1 955 ? -21.661 15.891 -12.748 1.00 72.88 955 ASN A CA 1
ATOM 7346 C C . ASN A 1 955 ? -20.587 15.210 -11.857 1.00 72.88 955 ASN A C 1
ATOM 7348 O O . ASN A 1 955 ? -20.518 13.985 -11.743 1.00 72.88 955 ASN A O 1
ATOM 7352 N N . THR A 1 956 ? -19.746 16.004 -11.185 1.00 73.75 956 THR A N 1
ATOM 7353 C CA . THR A 1 956 ? -18.658 15.562 -10.292 1.00 73.75 956 THR A CA 1
ATOM 7354 C C . THR A 1 956 ? -19.131 15.273 -8.860 1.00 73.75 956 THR A C 1
ATOM 7356 O O . THR A 1 956 ? -18.412 14.651 -8.075 1.00 73.75 956 THR A O 1
ATOM 7359 N N . CYS A 1 957 ? -20.372 15.640 -8.533 1.00 75.62 957 CYS A N 1
ATOM 7360 C CA . CYS A 1 957 ? -21.077 15.460 -7.262 1.00 75.62 957 CYS A CA 1
ATOM 7361 C C . CYS A 1 957 ? -20.710 14.187 -6.484 1.00 75.62 957 CYS A C 1
ATOM 7363 O O . CYS A 1 957 ? -20.276 14.233 -5.337 1.00 75.62 957 CYS A O 1
ATOM 7365 N N . THR A 1 958 ? -20.878 13.016 -7.104 1.00 65.56 958 THR A N 1
ATOM 7366 C CA . THR A 1 958 ? -20.728 11.717 -6.425 1.00 65.56 958 THR A CA 1
ATOM 7367 C C . THR A 1 958 ? -19.265 11.283 -6.272 1.00 65.56 958 THR A C 1
ATOM 7369 O O . THR A 1 958 ? -18.985 10.366 -5.505 1.00 65.56 958 THR A O 1
ATOM 7372 N N . ARG A 1 959 ? -18.324 11.964 -6.937 1.00 61.28 959 ARG A N 1
ATOM 7373 C CA . ARG A 1 959 ? -16.877 11.729 -6.822 1.00 61.28 959 ARG A CA 1
ATOM 7374 C C . ARG A 1 959 ? -16.311 12.337 -5.536 1.00 61.28 959 ARG A C 1
ATOM 7376 O O . ARG A 1 959 ? -15.623 11.644 -4.781 1.00 61.28 959 ARG A O 1
ATOM 7383 N N . TYR A 1 960 ? -16.639 13.610 -5.298 1.00 68.62 960 TYR A N 1
ATOM 7384 C CA . TYR A 1 960 ? -16.138 14.411 -4.175 1.00 68.62 960 TYR A CA 1
ATOM 7385 C C . TYR A 1 960 ? -17.025 14.308 -2.925 1.00 68.62 960 TYR A C 1
ATOM 7387 O O . TYR A 1 960 ? -16.513 14.175 -1.816 1.00 68.62 960 TYR A O 1
ATOM 7395 N N . CYS A 1 961 ? -18.351 14.299 -3.083 1.00 75.19 961 CYS A N 1
ATOM 7396 C CA . CYS A 1 961 ? -19.292 14.305 -1.963 1.00 75.19 961 CYS A CA 1
ATOM 7397 C C . CYS A 1 961 ? -19.623 12.882 -1.503 1.00 75.19 961 CYS A C 1
ATOM 7399 O O . CYS A 1 961 ? -20.648 12.302 -1.882 1.00 75.19 961 CYS A O 1
ATOM 7401 N N . ARG A 1 962 ? -18.706 12.328 -0.701 1.00 68.38 962 ARG A N 1
ATOM 7402 C CA . ARG A 1 962 ? -18.778 10.983 -0.099 1.00 68.38 962 ARG A CA 1
ATOM 7403 C C . ARG A 1 962 ? -19.414 10.957 1.298 1.00 68.38 962 ARG A C 1
ATOM 7405 O O . ARG A 1 962 ? -19.670 9.875 1.815 1.00 68.38 962 ARG A O 1
ATOM 7412 N N . ASP A 1 963 ? -19.647 12.125 1.892 1.00 76.94 963 ASP A N 1
ATOM 7413 C CA . ASP A 1 963 ? -20.214 12.279 3.235 1.00 76.94 963 ASP A CA 1
ATOM 7414 C C . ASP A 1 963 ? -21.654 11.752 3.325 1.00 76.94 963 ASP A C 1
ATOM 7416 O O . ASP A 1 963 ? -22.432 11.850 2.372 1.00 76.94 963 ASP A O 1
ATOM 7420 N N . GLU A 1 964 ? -22.037 11.239 4.494 1.00 76.44 964 GLU A N 1
ATOM 7421 C CA . GLU A 1 964 ? -23.411 10.800 4.746 1.00 76.44 964 GLU A CA 1
ATOM 7422 C C . GLU A 1 964 ? -24.274 11.999 5.174 1.00 76.44 964 GLU A C 1
ATOM 7424 O O . GLU A 1 964 ? -24.005 12.627 6.197 1.00 76.44 964 GLU A O 1
ATOM 7429 N N . ILE A 1 965 ? -25.284 12.343 4.365 1.00 85.94 965 ILE A N 1
ATOM 7430 C CA . ILE A 1 965 ? -26.145 13.520 4.565 1.00 85.94 965 ILE A CA 1
ATOM 7431 C C . ILE A 1 965 ? -27.505 13.086 5.125 1.00 85.94 965 ILE A C 1
ATOM 7433 O O . ILE A 1 965 ? -28.307 12.475 4.416 1.00 85.94 965 ILE A O 1
ATOM 7437 N N . GLU A 1 966 ? -27.797 13.450 6.374 1.00 85.44 966 GLU A N 1
ATOM 7438 C CA . GLU A 1 966 ? -29.098 13.240 7.019 1.00 85.44 966 GLU A CA 1
ATOM 7439 C C . GLU A 1 966 ? -29.891 14.559 7.084 1.00 85.44 966 GLU A C 1
ATOM 7441 O O . GLU A 1 966 ? -29.357 15.625 7.394 1.00 85.44 966 GLU A O 1
ATOM 7446 N N . SER A 1 967 ? -31.192 14.505 6.778 1.00 84.81 967 SER A N 1
ATOM 7447 C CA . SER A 1 967 ? -32.089 15.666 6.881 1.00 84.81 967 SER A CA 1
ATOM 7448 C C . SER A 1 967 ? -32.734 15.716 8.265 1.00 84.81 967 SER A C 1
ATOM 7450 O O . SER A 1 967 ? -33.392 14.762 8.676 1.00 84.81 967 SER A O 1
ATOM 7452 N N . VAL A 1 968 ? -32.564 16.828 8.980 1.00 87.38 968 VAL A N 1
ATOM 7453 C CA . VAL A 1 968 ? -33.048 17.019 10.355 1.00 87.38 968 VAL A CA 1
ATOM 7454 C C . VAL A 1 968 ? -33.917 18.270 10.471 1.00 87.38 968 VAL A C 1
ATOM 7456 O O . VAL A 1 968 ? -33.790 19.208 9.691 1.00 87.38 968 VAL A O 1
ATOM 7459 N N . LYS A 1 969 ? -34.809 18.312 11.464 1.00 83.62 969 LYS A N 1
ATOM 7460 C CA . LYS A 1 969 ? -35.699 19.471 11.678 1.00 83.62 969 LYS A CA 1
ATOM 7461 C C . LYS A 1 969 ? -35.045 20.592 12.478 1.00 83.62 969 LYS A C 1
ATOM 7463 O O . LYS A 1 969 ? -35.284 21.760 12.207 1.00 83.62 969 LYS A O 1
ATOM 7468 N N . GLU A 1 970 ? -34.194 20.223 13.427 1.00 81.25 970 GLU A N 1
ATOM 7469 C CA . GLU A 1 970 ? -33.362 21.126 14.220 1.00 81.25 970 GLU A CA 1
ATOM 7470 C C . GLU A 1 970 ? -31.982 20.473 14.391 1.00 81.25 970 GLU A C 1
ATOM 7472 O O . GLU A 1 970 ? -31.882 19.245 14.496 1.00 81.25 970 GLU A O 1
ATOM 7477 N N . LEU A 1 971 ? -30.922 21.286 14.405 1.00 81.69 971 LEU A N 1
ATOM 7478 C CA . LEU A 1 971 ? -29.561 20.828 14.709 1.00 81.69 971 LEU A CA 1
ATOM 7479 C C . LEU A 1 971 ? -29.444 20.523 16.209 1.00 81.69 971 LEU A C 1
ATOM 7481 O O . LEU A 1 971 ? -30.060 21.202 17.032 1.00 81.69 971 LEU A O 1
ATOM 7485 N N . LYS A 1 972 ? -28.656 19.507 16.574 1.00 75.88 972 LYS A N 1
ATOM 7486 C CA . LYS A 1 972 ? -28.492 19.082 17.973 1.00 75.88 972 LYS A CA 1
ATOM 7487 C C . LYS A 1 972 ? -27.189 19.631 18.548 1.00 75.88 972 LYS A C 1
ATOM 7489 O O . LYS A 1 972 ? -26.162 19.663 17.876 1.00 75.88 972 LYS A O 1
ATOM 7494 N N . ASP A 1 973 ? -27.220 20.001 19.824 1.00 63.34 973 ASP A N 1
ATOM 7495 C CA . ASP A 1 973 ? -26.044 20.468 20.570 1.00 63.34 973 ASP A CA 1
ATOM 7496 C C . ASP A 1 973 ? -25.187 19.273 21.046 1.00 63.34 973 ASP A C 1
ATOM 7498 O O . ASP A 1 973 ? -25.092 18.957 22.233 1.00 63.34 973 ASP A O 1
ATOM 7502 N N . THR A 1 974 ? -24.659 18.506 20.087 1.00 53.53 974 THR A N 1
ATOM 7503 C CA . THR A 1 974 ? -23.948 17.237 20.312 1.00 53.53 974 THR A CA 1
ATOM 7504 C C . THR A 1 974 ? -22.431 17.386 20.224 1.00 53.53 974 THR A C 1
ATOM 7506 O O . THR A 1 974 ? -21.809 16.949 19.261 1.00 53.53 974 THR A O 1
ATOM 7509 N N . GLY A 1 975 ? -21.834 17.914 21.294 1.00 53.91 975 GLY A N 1
ATOM 7510 C CA . GLY A 1 975 ? -20.402 17.763 21.580 1.00 53.91 975 GLY A CA 1
ATOM 7511 C C . GLY A 1 975 ? -19.490 18.879 21.063 1.00 53.91 975 GLY A C 1
ATOM 7512 O O . GLY A 1 975 ? -19.921 19.812 20.395 1.00 53.91 975 GLY A O 1
ATOM 7513 N N . LYS A 1 976 ? -18.204 18.790 21.430 1.00 55.69 976 LYS A N 1
ATOM 7514 C CA . LYS A 1 976 ? -17.178 19.807 21.130 1.00 55.69 976 LYS A CA 1
ATOM 7515 C C . LYS A 1 976 ? -16.758 19.849 19.660 1.00 55.69 976 LYS A C 1
ATOM 7517 O O . LYS A 1 976 ? -16.241 20.867 19.215 1.00 55.69 976 LYS A O 1
ATOM 7522 N N . ASP A 1 977 ? -16.967 18.746 18.954 1.00 62.25 977 ASP A N 1
ATOM 7523 C CA . ASP A 1 977 ? -16.293 18.427 17.692 1.00 62.25 977 ASP A CA 1
ATOM 7524 C C . ASP A 1 977 ? -17.263 18.492 16.492 1.00 62.25 977 ASP A C 1
ATOM 7526 O O . ASP A 1 977 ? -16.966 18.022 15.397 1.00 62.25 977 ASP A O 1
ATOM 7530 N N . ALA A 1 978 ? -18.449 19.078 16.701 1.00 74.75 978 ALA A N 1
ATOM 7531 C CA . ALA A 1 978 ? -19.460 19.320 15.676 1.00 74.75 978 ALA A CA 1
ATOM 7532 C C . ALA A 1 978 ? -19.511 20.813 15.310 1.00 74.75 978 ALA A C 1
ATOM 7534 O O . ALA A 1 978 ? -19.761 21.669 16.160 1.00 74.75 978 ALA A O 1
ATOM 7535 N N . VAL A 1 979 ? -19.309 21.136 14.032 1.00 82.75 979 VAL A N 1
ATOM 7536 C CA . VAL A 1 979 ? -19.204 22.516 13.539 1.00 82.75 979 VAL A CA 1
ATOM 7537 C C . VAL A 1 979 ? -20.479 22.917 12.803 1.00 82.75 979 VAL A C 1
ATOM 7539 O O . VAL A 1 979 ? -20.898 22.272 11.842 1.00 82.75 979 VAL A O 1
ATOM 7542 N N . ASN A 1 980 ? -21.091 24.012 13.257 1.00 87.31 980 ASN A N 1
ATOM 7543 C CA . ASN A 1 980 ? -22.311 24.571 12.679 1.00 87.31 980 ASN A CA 1
ATOM 7544 C C . ASN A 1 980 ? -21.983 25.555 11.548 1.00 87.31 980 ASN A C 1
ATOM 7546 O O . ASN A 1 980 ? -21.337 26.578 11.767 1.00 87.31 980 ASN A O 1
ATOM 7550 N N . CYS A 1 981 ? -22.493 25.261 10.358 1.00 87.88 981 CYS A N 1
ATOM 7551 C CA . CYS A 1 981 ? -22.289 25.994 9.119 1.00 87.88 981 CYS A CA 1
ATOM 7552 C C . CYS A 1 981 ? -23.596 26.650 8.647 1.00 87.88 981 CYS A C 1
ATOM 7554 O O . CYS A 1 981 ? -24.669 26.041 8.675 1.00 87.88 981 CYS A O 1
ATOM 7556 N N . THR A 1 982 ? -23.519 27.888 8.159 1.00 89.12 982 THR A N 1
ATOM 7557 C CA . THR A 1 982 ? -24.682 28.613 7.623 1.00 89.12 982 THR A CA 1
ATOM 7558 C C . THR A 1 982 ? -24.307 29.390 6.373 1.00 89.12 982 THR A C 1
ATOM 7560 O O . THR A 1 982 ? -23.310 30.109 6.384 1.00 89.12 982 THR A O 1
ATOM 7563 N N . TYR A 1 983 ? -25.123 29.307 5.326 1.00 88.44 983 TYR A N 1
ATOM 7564 C CA . TYR A 1 983 ? -24.932 30.070 4.093 1.00 88.44 983 TYR A CA 1
ATOM 7565 C C . TYR A 1 983 ? -26.280 30.505 3.506 1.00 88.44 983 TYR A C 1
ATOM 7567 O O . TYR A 1 983 ? -27.335 30.020 3.914 1.00 88.44 983 TYR A O 1
ATOM 7575 N N . LYS A 1 984 ? -26.248 31.444 2.556 1.00 87.06 984 LYS A N 1
ATOM 7576 C CA . LYS A 1 984 ? -27.417 31.815 1.751 1.00 87.06 984 LYS A CA 1
ATOM 7577 C C . LYS A 1 984 ? -27.401 31.081 0.421 1.00 87.06 984 LYS A C 1
ATOM 7579 O O . LYS A 1 984 ? -26.351 31.021 -0.219 1.00 87.06 984 LYS A O 1
ATOM 7584 N N . ASN A 1 985 ? -28.557 30.574 0.014 1.00 82.31 985 ASN A N 1
ATOM 7585 C CA . ASN A 1 985 ? -28.759 30.033 -1.324 1.00 82.31 985 ASN A CA 1
ATOM 7586 C C . ASN A 1 985 ? -29.196 31.129 -2.321 1.00 82.31 985 ASN A C 1
ATOM 7588 O O . ASN A 1 985 ? -29.350 32.297 -1.958 1.00 82.31 985 ASN A O 1
ATOM 7592 N N . GLU A 1 986 ? -29.401 30.751 -3.583 1.00 77.50 986 GLU A N 1
ATOM 7593 C CA . GLU A 1 986 ? -29.783 31.665 -4.678 1.00 77.50 986 GLU A CA 1
ATOM 7594 C C . GLU A 1 986 ? -31.172 32.309 -4.501 1.00 77.50 986 GLU A C 1
ATOM 7596 O O . GLU A 1 986 ? -31.464 33.343 -5.097 1.00 77.50 986 GLU A O 1
ATOM 7601 N N . GLU A 1 987 ? -32.015 31.731 -3.643 1.00 76.31 987 GLU A N 1
ATOM 7602 C CA . GLU A 1 987 ? -33.365 32.207 -3.310 1.00 76.31 987 GLU A CA 1
ATOM 7603 C C . GLU A 1 987 ? -33.357 33.150 -2.086 1.00 76.31 987 GLU A C 1
ATOM 7605 O O . GLU A 1 987 ? -34.401 33.484 -1.526 1.00 76.31 987 GLU A O 1
ATOM 7610 N N . ASP A 1 988 ? -32.161 33.587 -1.669 1.00 79.88 988 ASP A N 1
ATOM 7611 C CA . ASP A 1 988 ? -31.879 34.467 -0.528 1.00 79.88 988 ASP A CA 1
ATOM 7612 C C . ASP A 1 988 ? -32.262 33.868 0.850 1.00 79.88 988 ASP A C 1
ATOM 7614 O O . ASP A 1 988 ? -32.227 34.552 1.882 1.00 79.88 988 ASP A O 1
ATOM 7618 N N . CYS A 1 989 ? -32.589 32.569 0.881 1.00 86.56 989 CYS A N 1
ATOM 7619 C CA . CYS A 1 989 ? -32.917 31.803 2.082 1.00 86.56 989 CYS A CA 1
ATOM 7620 C C . CYS A 1 989 ? -31.651 31.328 2.805 1.00 86.56 989 CYS A C 1
ATOM 7622 O O . CYS A 1 989 ? -30.672 30.919 2.174 1.00 86.56 989 CYS A O 1
ATOM 7624 N N . VAL A 1 990 ? -31.675 31.325 4.141 1.00 89.06 990 VAL A N 1
ATOM 7625 C CA . VAL A 1 990 ? -30.554 30.813 4.945 1.00 89.06 990 VAL A CA 1
ATOM 7626 C C . VAL A 1 990 ? -30.683 29.301 5.116 1.00 89.06 990 VAL A C 1
ATOM 7628 O O . VAL A 1 990 ? -31.620 28.809 5.747 1.00 89.06 990 VAL A O 1
ATOM 7631 N N . VAL A 1 991 ? -29.713 28.565 4.576 1.00 89.56 991 VAL A N 1
ATOM 7632 C CA . VAL A 1 991 ? -29.536 27.128 4.801 1.00 89.56 991 VAL A CA 1
ATOM 7633 C C . VAL A 1 991 ? -28.585 26.941 5.981 1.00 89.56 991 VAL A C 1
ATOM 7635 O O . VAL A 1 991 ? -27.534 27.585 6.065 1.00 89.56 991 VAL A O 1
ATOM 7638 N N . ARG A 1 992 ? -28.946 26.042 6.901 1.00 89.94 992 ARG A N 1
ATOM 7639 C CA . ARG A 1 992 ? -28.123 25.666 8.055 1.00 89.94 992 ARG A CA 1
ATOM 7640 C C . ARG A 1 992 ? -27.786 24.181 7.987 1.00 89.94 992 ARG A C 1
ATOM 7642 O O . ARG A 1 992 ? -28.666 23.362 7.718 1.00 89.94 992 ARG A O 1
ATOM 7649 N N . PHE A 1 993 ? -26.536 23.835 8.260 1.00 90.12 993 PHE A N 1
ATOM 7650 C CA . PHE A 1 993 ? -26.102 22.451 8.409 1.00 90.12 993 PHE A CA 1
ATOM 7651 C C . PHE A 1 993 ? -25.016 22.330 9.478 1.00 90.12 993 PHE A C 1
A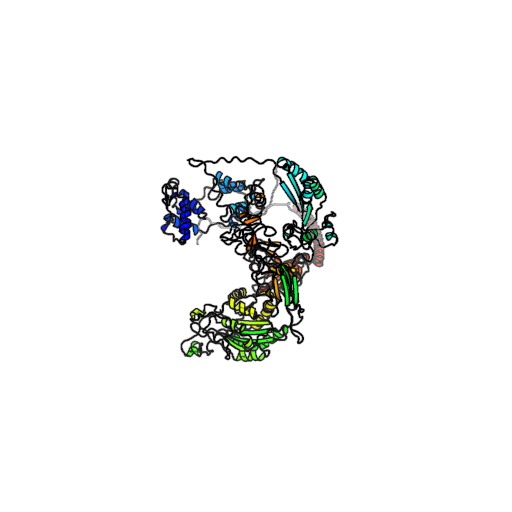TOM 7653 O O . PHE A 1 993 ? -24.395 23.315 9.864 1.00 90.12 993 PHE A O 1
ATOM 7660 N N . GLN A 1 994 ? -24.793 21.122 9.968 1.00 87.81 994 GLN A N 1
ATOM 7661 C CA . GLN A 1 994 ? -23.777 20.790 10.958 1.00 87.81 994 GLN A CA 1
ATOM 7662 C C . GLN A 1 994 ? -22.951 19.643 10.393 1.00 87.81 994 GLN A C 1
ATOM 7664 O O . GLN A 1 994 ? -23.533 18.641 9.977 1.00 87.81 994 GLN A O 1
ATOM 7669 N N . TYR A 1 995 ? -21.624 19.774 10.361 1.00 84.94 995 TYR A N 1
ATOM 7670 C CA . TYR A 1 995 ? -20.760 18.621 10.112 1.00 84.94 995 TYR A CA 1
ATOM 7671 C C . TYR A 1 995 ? -20.181 18.118 11.431 1.00 84.94 995 TYR A C 1
ATOM 7673 O O . TYR A 1 995 ? -19.837 18.899 12.319 1.00 84.94 995 TYR A O 1
ATOM 7681 N N . TYR A 1 996 ? -20.111 16.801 11.555 1.00 78.31 996 TYR A N 1
ATOM 7682 C CA . TYR A 1 996 ? -19.467 16.094 12.651 1.00 78.31 996 TYR A CA 1
ATOM 7683 C C . TYR A 1 996 ? -18.495 15.082 12.051 1.00 78.31 996 TYR A C 1
ATOM 7685 O O . TYR A 1 996 ? -18.789 14.488 11.012 1.00 78.31 996 TYR A O 1
ATOM 7693 N N . GLU A 1 997 ? -17.347 14.899 12.687 1.00 69.19 997 GLU A N 1
ATOM 7694 C CA . GLU A 1 997 ? -16.344 13.913 12.297 1.00 69.19 997 GLU A CA 1
ATOM 7695 C C . GLU A 1 997 ? -16.043 13.034 13.510 1.00 69.19 997 GLU A C 1
ATOM 7697 O O . GLU A 1 997 ? -15.761 13.541 14.597 1.00 69.19 997 GLU A O 1
ATOM 7702 N N . ASP A 1 998 ? -16.192 11.718 13.355 1.00 60.31 998 ASP A N 1
ATOM 7703 C CA . ASP A 1 998 ? -15.946 10.781 14.449 1.00 60.31 998 ASP A CA 1
ATOM 7704 C C . ASP A 1 998 ? -14.456 10.431 14.598 1.00 60.31 998 ASP A C 1
ATOM 7706 O O . ASP A 1 998 ? -13.637 10.643 13.703 1.00 60.31 998 ASP A O 1
ATOM 7710 N N . ALA A 1 999 ? -14.101 9.829 15.736 1.00 50.19 999 ALA A N 1
ATOM 7711 C CA . ALA A 1 999 ? -12.731 9.407 16.040 1.00 50.19 999 ALA A CA 1
ATOM 7712 C C . ALA A 1 999 ? -12.184 8.284 15.121 1.00 50.19 999 ALA A C 1
ATOM 7714 O O . ALA A 1 999 ? -11.075 7.802 15.343 1.00 50.19 999 ALA A O 1
ATOM 7715 N N . SER A 1 1000 ? -12.943 7.844 14.109 1.00 46.22 1000 SER A N 1
ATOM 7716 C CA . SER A 1 1000 ? -12.521 6.885 13.080 1.00 46.22 1000 SER A CA 1
ATOM 7717 C C . SER A 1 1000 ? -12.322 7.517 11.690 1.00 46.22 1000 SER A C 1
ATOM 7719 O O . SER A 1 1000 ? -11.939 6.802 10.755 1.00 46.22 1000 SER A O 1
ATOM 7721 N N . GLY A 1 1001 ? -12.565 8.831 11.566 1.00 52.41 1001 GLY A N 1
ATOM 7722 C CA . GLY A 1 1001 ? -12.478 9.611 10.328 1.00 52.41 1001 GLY A CA 1
ATOM 7723 C C . GLY A 1 1001 ? -13.760 9.616 9.488 1.00 52.41 1001 GLY A C 1
ATOM 7724 O O . GLY A 1 1001 ? -13.709 9.936 8.299 1.00 52.41 1001 GLY A O 1
ATOM 7725 N N . LYS A 1 1002 ? -14.918 9.227 10.046 1.00 61.09 1002 LYS A N 1
ATOM 7726 C CA . LYS A 1 1002 ? -16.192 9.287 9.317 1.00 61.09 1002 LYS A CA 1
ATOM 7727 C C . LYS A 1 1002 ? -16.852 10.653 9.510 1.00 61.09 1002 LYS A C 1
ATOM 7729 O O . LYS A 1 1002 ? -17.253 11.004 10.619 1.00 61.09 1002 LYS A O 1
ATOM 7734 N N . SER A 1 1003 ? -17.033 11.389 8.413 1.00 70.94 1003 SER A N 1
ATOM 7735 C CA . SER A 1 1003 ? -17.770 12.657 8.400 1.00 70.94 1003 SER A CA 1
ATOM 7736 C C . SER A 1 1003 ? -19.263 12.446 8.102 1.00 70.94 1003 SER A C 1
ATOM 7738 O O . SER A 1 1003 ? -19.632 11.696 7.193 1.00 70.94 1003 SER A O 1
ATOM 7740 N N . ILE A 1 1004 ? -20.125 13.103 8.882 1.00 80.88 1004 ILE A N 1
ATOM 7741 C CA . ILE A 1 1004 ? -21.590 13.076 8.764 1.00 80.88 1004 ILE A CA 1
ATOM 7742 C C . ILE A 1 1004 ? -22.106 14.520 8.718 1.00 80.88 1004 ILE A C 1
ATOM 7744 O O . ILE A 1 1004 ? -21.674 15.370 9.499 1.00 80.88 1004 ILE A O 1
ATOM 7748 N N . LEU A 1 1005 ? -23.040 14.792 7.805 1.00 86.88 1005 LEU A N 1
ATOM 7749 C CA . LEU A 1 1005 ? -23.652 16.099 7.572 1.00 86.88 1005 LEU A CA 1
ATOM 7750 C C . LEU A 1 1005 ? -25.135 16.080 7.961 1.00 86.88 1005 LEU A C 1
ATOM 7752 O O . LEU A 1 1005 ? -25.946 15.431 7.305 1.00 86.88 1005 LEU A O 1
ATOM 7756 N N . TYR A 1 1006 ? -25.512 16.856 8.974 1.00 87.69 1006 TYR A N 1
ATOM 7757 C CA . TYR A 1 1006 ? -26.909 17.078 9.347 1.00 87.69 1006 TYR A CA 1
ATOM 7758 C C . TYR A 1 1006 ? -27.401 18.388 8.725 1.00 87.69 1006 TYR A C 1
ATOM 7760 O O . TYR A 1 1006 ? -26.908 19.461 9.070 1.00 87.69 1006 TYR A O 1
ATOM 7768 N N . VAL A 1 1007 ? -28.365 18.326 7.806 1.00 89.81 1007 VAL A N 1
ATOM 7769 C CA . VAL A 1 1007 ? -28.890 19.496 7.073 1.00 89.81 1007 VAL A CA 1
ATOM 7770 C C . VAL A 1 1007 ? -30.302 19.825 7.551 1.00 89.81 1007 VAL A C 1
ATOM 7772 O O . VAL A 1 1007 ? -31.142 18.929 7.639 1.00 89.81 1007 VAL A O 1
ATOM 7775 N N . VAL A 1 1008 ? -30.583 21.101 7.839 1.00 89.62 1008 VAL A N 1
ATOM 7776 C CA . VAL A 1 1008 ? -31.930 21.539 8.241 1.00 89.62 1008 VAL A CA 1
ATOM 7777 C C . VAL A 1 1008 ? -32.904 21.436 7.061 1.00 89.62 1008 VAL A C 1
ATOM 7779 O O . VAL A 1 1008 ? -32.631 21.931 5.970 1.00 89.62 1008 VAL A O 1
ATOM 7782 N N . GLU A 1 1009 ? -34.036 20.771 7.291 1.00 82.88 1009 GLU A N 1
ATOM 7783 C CA . GLU A 1 1009 ? -34.989 20.347 6.257 1.00 82.88 1009 GLU A CA 1
ATOM 7784 C C . GLU A 1 1009 ? -35.767 21.506 5.594 1.00 82.88 1009 GLU A C 1
ATOM 7786 O O . GLU A 1 1009 ? -36.062 21.425 4.403 1.00 82.88 1009 GLU A O 1
ATOM 7791 N N . GLU A 1 1010 ? -36.042 22.597 6.321 1.00 79.94 1010 GLU A N 1
ATOM 7792 C CA . GLU A 1 1010 ? -36.684 23.819 5.800 1.00 79.94 1010 GLU A CA 1
ATOM 7793 C C . GLU A 1 1010 ? -35.744 25.042 5.937 1.00 79.94 1010 GLU A C 1
ATOM 7795 O O . GLU A 1 1010 ? -35.436 25.445 7.062 1.00 79.94 1010 GLU A O 1
ATOM 7800 N N . PRO A 1 1011 ? -35.287 25.668 4.830 1.00 81.25 1011 PRO A N 1
ATOM 7801 C CA . PRO A 1 1011 ? -34.478 26.891 4.873 1.00 81.25 1011 PRO A CA 1
ATOM 7802 C C . PRO A 1 1011 ? -35.233 28.124 5.399 1.00 81.25 1011 PRO A C 1
ATOM 7804 O O . PRO A 1 1011 ? -36.417 28.330 5.123 1.00 81.25 1011 PRO A O 1
ATOM 7807 N N . GLU A 1 1012 ? -34.528 29.020 6.094 1.00 80.25 1012 GLU A N 1
ATOM 7808 C CA . GLU A 1 1012 ? -35.105 30.265 6.617 1.00 80.25 1012 GLU A CA 1
ATOM 7809 C C . GLU A 1 1012 ? -35.195 31.334 5.512 1.00 80.25 1012 GLU A C 1
ATOM 7811 O O . GLU A 1 1012 ? -34.306 32.172 5.344 1.00 80.25 1012 GLU A O 1
ATOM 7816 N N . CYS A 1 1013 ? -36.282 31.300 4.740 1.00 81.50 1013 CYS A N 1
ATOM 7817 C CA . CYS A 1 1013 ? -36.567 32.272 3.681 1.00 81.50 1013 CYS A CA 1
ATOM 7818 C C . CYS A 1 1013 ? -37.167 33.599 4.207 1.00 81.50 1013 CYS A C 1
ATOM 7820 O O . CYS A 1 1013 ? -37.953 33.594 5.167 1.00 81.50 1013 CYS A O 1
ATOM 7822 N N . PRO A 1 1014 ? -36.875 34.751 3.564 1.00 77.00 1014 PRO A N 1
ATOM 7823 C CA . PRO A 1 1014 ? -37.431 36.048 3.950 1.00 77.00 1014 PRO A CA 1
ATOM 7824 C C . PRO A 1 1014 ? -38.951 36.114 3.720 1.00 77.00 1014 PRO A C 1
ATOM 7826 O O . PRO A 1 1014 ? -39.446 36.057 2.595 1.00 77.00 1014 PRO A O 1
ATOM 7829 N N . LYS A 1 1015 ? -39.715 36.279 4.804 1.00 69.62 1015 LYS A N 1
ATOM 7830 C CA . LYS A 1 1015 ? -41.179 36.416 4.750 1.00 69.62 1015 LYS A CA 1
ATOM 7831 C C . LYS A 1 1015 ? -41.556 37.820 4.269 1.00 69.62 1015 LYS A C 1
ATOM 7833 O O . LYS A 1 1015 ? -41.136 38.811 4.863 1.00 69.62 1015 LYS A O 1
ATOM 7838 N N . GLY A 1 1016 ? -42.358 37.897 3.204 1.00 65.50 1016 GLY A N 1
ATOM 7839 C CA . GLY A 1 1016 ? -42.846 39.165 2.652 1.00 65.50 1016 GLY A CA 1
ATOM 7840 C C . GLY A 1 1016 ? -43.652 39.992 3.671 1.00 65.50 1016 GLY A C 1
ATOM 7841 O O . GLY A 1 1016 ? -44.225 39.425 4.604 1.00 65.50 1016 GLY A O 1
ATOM 7842 N N . PRO A 1 1017 ? -43.706 41.329 3.518 1.00 69.75 1017 PRO A N 1
ATOM 7843 C CA . PRO A 1 1017 ? -44.359 42.210 4.483 1.00 69.75 1017 PRO A CA 1
ATOM 7844 C C . PRO A 1 1017 ? -45.862 41.927 4.585 1.00 69.75 1017 PRO A C 1
ATOM 7846 O O . PRO A 1 1017 ? -46.551 41.802 3.572 1.00 69.75 1017 PRO A O 1
ATOM 7849 N N . ASP A 1 1018 ? -46.378 41.876 5.816 1.00 64.94 1018 ASP A N 1
ATOM 7850 C CA . ASP A 1 1018 ? -47.797 41.623 6.073 1.00 64.94 1018 ASP A CA 1
ATOM 7851 C C . ASP A 1 1018 ? -48.671 42.741 5.477 1.00 64.94 1018 ASP A C 1
ATOM 7853 O O . ASP A 1 1018 ? -48.665 43.897 5.920 1.00 64.94 1018 ASP A O 1
ATOM 7857 N N . ILE A 1 1019 ? -49.453 42.362 4.464 1.00 70.94 1019 ILE A N 1
ATOM 7858 C CA . ILE A 1 1019 ? -50.368 43.222 3.710 1.00 70.94 1019 ILE A CA 1
ATOM 7859 C C . ILE A 1 1019 ? -51.372 43.914 4.650 1.00 70.94 1019 ILE A C 1
ATOM 7861 O O . ILE A 1 1019 ? -51.741 45.068 4.416 1.00 70.94 1019 ILE A O 1
ATOM 7865 N N . LEU A 1 1020 ? -51.774 43.261 5.748 1.00 72.25 1020 LEU A N 1
ATOM 7866 C CA . LEU A 1 1020 ? -52.680 43.825 6.748 1.00 72.25 1020 LEU A CA 1
ATOM 7867 C C . LEU A 1 1020 ? -52.048 45.028 7.468 1.00 72.25 1020 LEU A C 1
ATOM 7869 O O . LEU A 1 1020 ? -52.703 46.054 7.661 1.00 72.25 1020 LEU A O 1
ATOM 7873 N N . VAL A 1 1021 ? -50.764 44.933 7.825 1.00 77.31 1021 VAL A N 1
ATOM 7874 C CA . VAL A 1 1021 ? -50.021 45.990 8.534 1.00 77.31 1021 VAL A CA 1
ATOM 7875 C C . VAL A 1 1021 ? -49.790 47.201 7.625 1.00 77.31 1021 VAL A C 1
ATOM 7877 O O . VAL A 1 1021 ? -49.939 48.348 8.063 1.00 77.31 1021 VAL A O 1
ATOM 7880 N N . VAL A 1 1022 ? -49.505 46.969 6.339 1.00 76.31 1022 VAL A N 1
ATOM 7881 C CA . VAL A 1 1022 ? -49.380 48.041 5.334 1.00 76.31 1022 VAL A CA 1
ATOM 7882 C C . VAL A 1 1022 ? -50.718 48.769 5.139 1.00 76.31 1022 VAL A C 1
ATOM 7884 O O . VAL A 1 1022 ? -50.762 49.998 5.179 1.00 76.31 1022 VAL A O 1
ATOM 7887 N N . LEU A 1 1023 ? -51.834 48.042 5.015 1.00 77.88 1023 LEU A N 1
ATOM 7888 C CA . LEU A 1 1023 ? -53.166 48.646 4.880 1.00 77.88 1023 LEU A CA 1
ATOM 7889 C C . LEU A 1 1023 ? -53.578 49.463 6.119 1.00 77.88 1023 LEU A C 1
ATOM 7891 O O . LEU A 1 1023 ? -54.062 50.591 5.986 1.00 77.88 1023 LEU A O 1
ATOM 7895 N N . LEU A 1 1024 ? -53.369 48.928 7.326 1.00 80.56 1024 LEU A N 1
ATOM 7896 C CA . LEU A 1 1024 ? -53.737 49.602 8.578 1.00 80.56 1024 LEU A CA 1
ATOM 7897 C C . LEU A 1 1024 ? -52.915 50.877 8.824 1.00 80.56 1024 LEU A C 1
ATOM 7899 O O . LEU A 1 1024 ? -53.473 51.899 9.232 1.00 80.56 1024 LEU A O 1
ATOM 7903 N N . SER A 1 1025 ? -51.609 50.849 8.542 1.00 79.19 1025 SER A N 1
ATOM 7904 C CA . SER A 1 1025 ? -50.727 52.010 8.729 1.00 79.19 1025 SER A CA 1
ATOM 7905 C C . SER A 1 1025 ? -51.046 53.159 7.762 1.00 79.19 1025 SER A C 1
ATOM 7907 O O . SER A 1 1025 ? -51.118 54.312 8.196 1.00 79.19 1025 SER A O 1
ATOM 7909 N N . VAL A 1 1026 ? -51.341 52.864 6.489 1.00 86.50 1026 VAL A N 1
ATOM 7910 C CA . VAL A 1 1026 ? -51.771 53.875 5.505 1.00 86.50 1026 VAL A CA 1
ATOM 7911 C C . VAL A 1 1026 ? -53.098 54.528 5.913 1.00 86.50 1026 VAL A C 1
ATOM 7913 O O . VAL A 1 1026 ? -53.203 55.757 5.898 1.00 86.50 1026 VAL A O 1
ATOM 7916 N N . MET A 1 1027 ? -54.096 53.746 6.346 1.00 84.06 1027 MET A N 1
ATOM 7917 C CA . MET A 1 1027 ? -55.370 54.304 6.827 1.00 84.06 1027 MET A CA 1
ATOM 7918 C C . MET A 1 1027 ? -55.190 55.191 8.069 1.00 84.06 1027 MET A C 1
ATOM 7920 O O . MET A 1 1027 ? -55.776 56.274 8.141 1.00 84.06 1027 MET A O 1
ATOM 7924 N N . GLY A 1 1028 ? -54.350 54.775 9.025 1.00 86.44 1028 GLY A N 1
ATOM 7925 C CA . GLY A 1 1028 ? -54.052 55.559 10.228 1.00 86.44 1028 GLY A CA 1
ATOM 7926 C C . GLY A 1 1028 ? -53.386 56.906 9.925 1.00 86.44 1028 GLY A C 1
ATOM 7927 O O . GLY A 1 1028 ? -53.768 57.928 10.500 1.00 86.44 1028 GLY A O 1
ATOM 7928 N N . ALA A 1 1029 ? -52.439 56.934 8.980 1.00 86.19 1029 ALA A N 1
ATOM 7929 C CA . ALA A 1 1029 ? -51.743 58.154 8.574 1.00 86.19 1029 ALA A CA 1
ATOM 7930 C C . ALA A 1 1029 ? -52.692 59.198 7.955 1.00 86.19 1029 ALA A C 1
ATOM 7932 O O . ALA A 1 1029 ? -52.653 60.371 8.333 1.00 86.19 1029 ALA A O 1
ATOM 7933 N N . ILE A 1 1030 ? -53.590 58.774 7.057 1.00 89.00 1030 ILE A N 1
ATOM 7934 C CA . ILE A 1 1030 ? -54.584 59.655 6.416 1.00 89.00 1030 ILE A CA 1
ATOM 7935 C C . ILE A 1 1030 ? -55.495 60.307 7.470 1.00 89.00 1030 ILE A C 1
ATOM 7937 O O . ILE A 1 1030 ? -55.734 61.518 7.434 1.00 89.00 1030 ILE A O 1
ATOM 7941 N N . LEU A 1 1031 ? -55.965 59.520 8.443 1.00 88.62 1031 LEU A N 1
ATOM 7942 C CA . LEU A 1 1031 ? -56.878 59.978 9.495 1.00 88.62 1031 LEU A CA 1
ATOM 7943 C C . LEU A 1 1031 ? -56.197 60.992 10.439 1.00 88.62 1031 LEU A C 1
ATOM 7945 O O . LEU A 1 1031 ? -56.781 62.029 10.767 1.00 88.62 1031 LEU A O 1
ATOM 7949 N N . LEU A 1 1032 ? -54.930 60.755 10.804 1.00 87.12 1032 LEU A N 1
ATOM 7950 C CA . LEU A 1 1032 ? -54.125 61.688 11.603 1.00 87.12 1032 LEU A CA 1
ATOM 7951 C C . LEU A 1 1032 ? -53.871 63.027 10.892 1.00 87.12 1032 LEU A C 1
ATOM 7953 O O . LEU A 1 1032 ? -53.993 64.079 11.521 1.00 87.12 1032 LEU A O 1
ATOM 7957 N N . ILE A 1 1033 ? -53.567 63.016 9.589 1.00 88.69 1033 ILE A N 1
ATOM 7958 C CA . ILE A 1 1033 ? -53.335 64.245 8.805 1.00 88.69 1033 ILE A CA 1
ATOM 7959 C C . ILE A 1 1033 ? -54.621 65.089 8.710 1.00 88.69 1033 ILE A C 1
ATOM 7961 O O . ILE A 1 1033 ? -54.577 66.315 8.868 1.00 88.69 1033 ILE A O 1
ATOM 7965 N N . GLY A 1 1034 ? -55.781 64.447 8.531 1.00 87.50 1034 GLY A N 1
ATOM 7966 C CA . GLY A 1 1034 ? -57.085 65.120 8.562 1.00 87.50 1034 GLY A CA 1
ATOM 7967 C C . GLY A 1 1034 ? -57.381 65.794 9.910 1.00 87.50 1034 GLY A C 1
ATOM 7968 O O . GLY A 1 1034 ? -57.802 66.950 9.955 1.00 87.50 1034 GLY A O 1
ATOM 7969 N N . LEU A 1 1035 ? -57.090 65.119 11.026 1.00 88.19 1035 LEU A N 1
ATOM 7970 C CA . LEU A 1 1035 ? -57.228 65.707 12.365 1.00 88.19 1035 LEU A CA 1
ATOM 7971 C C . LEU A 1 1035 ? -56.250 66.867 12.607 1.00 88.19 1035 LEU A C 1
ATOM 7973 O O . LEU A 1 1035 ? -56.650 67.908 13.134 1.00 88.19 1035 LEU A O 1
ATOM 7977 N N . ALA A 1 1036 ? -54.986 66.723 12.202 1.00 86.69 1036 ALA A N 1
ATOM 7978 C CA . ALA A 1 1036 ? -53.966 67.750 12.396 1.00 86.69 1036 ALA A CA 1
ATOM 7979 C C . ALA A 1 1036 ? -54.296 69.047 11.635 1.00 86.69 1036 ALA A C 1
ATOM 7981 O O . ALA A 1 1036 ? -54.193 70.137 12.199 1.00 86.69 1036 ALA A O 1
ATOM 7982 N N . THR A 1 1037 ? -54.751 68.944 10.383 1.00 86.75 1037 THR A N 1
ATOM 7983 C CA . THR A 1 1037 ? -55.135 70.113 9.571 1.00 86.75 1037 THR A CA 1
ATOM 7984 C C . THR A 1 1037 ? -56.339 70.863 10.153 1.00 86.75 1037 THR A C 1
ATOM 7986 O O . THR A 1 1037 ? -56.301 72.092 10.241 1.00 86.75 1037 THR A O 1
ATOM 7989 N N . LEU A 1 1038 ? -57.359 70.153 10.655 1.00 86.56 1038 LEU A N 1
ATOM 7990 C CA . LEU A 1 1038 ? -58.498 70.761 11.359 1.00 86.56 1038 LEU A CA 1
ATOM 7991 C C . LEU A 1 1038 ? -58.085 71.470 12.662 1.00 86.56 1038 LEU A C 1
ATOM 7993 O O . LEU A 1 1038 ? -58.574 72.566 12.953 1.00 86.56 1038 LEU A O 1
ATOM 7997 N N . LEU A 1 1039 ? -57.167 70.880 13.436 1.00 86.50 1039 LEU A N 1
ATOM 7998 C CA . LEU A 1 1039 ? -56.644 71.489 14.663 1.00 86.50 1039 LEU A CA 1
ATOM 7999 C C . LEU A 1 1039 ? -55.808 72.745 14.375 1.00 86.50 1039 LEU A C 1
ATOM 8001 O O . LEU A 1 1039 ? -55.992 73.758 15.050 1.00 86.50 1039 LEU A O 1
ATOM 8005 N N . ILE A 1 1040 ? -54.947 72.716 13.352 1.00 87.44 1040 ILE A N 1
ATOM 8006 C CA . ILE A 1 1040 ? -54.151 73.875 12.918 1.00 87.44 1040 ILE A CA 1
ATOM 8007 C C . ILE A 1 1040 ? -55.064 75.012 12.443 1.00 87.44 1040 ILE A C 1
ATOM 8009 O O . ILE A 1 1040 ? -54.881 76.154 12.862 1.00 87.44 1040 ILE A O 1
ATOM 8013 N N . TRP A 1 1041 ? -56.084 74.716 11.631 1.00 86.94 1041 TRP A N 1
ATOM 8014 C CA . TRP A 1 1041 ? -57.049 75.717 11.167 1.00 86.94 1041 TRP A CA 1
ATOM 8015 C C . TRP A 1 1041 ? -57.783 76.396 12.334 1.00 86.94 1041 TRP A C 1
ATOM 8017 O O . TRP A 1 1041 ? -57.815 77.627 12.422 1.00 86.94 1041 TRP A O 1
ATOM 8027 N N . LYS A 1 1042 ? -58.284 75.607 13.295 1.00 87.19 1042 LYS A N 1
ATOM 8028 C CA . LYS A 1 1042 ? -58.941 76.126 14.504 1.00 87.19 1042 LYS A CA 1
ATOM 8029 C C . LYS A 1 1042 ? -57.990 76.943 15.388 1.00 87.19 1042 LYS A C 1
ATOM 8031 O O . LYS A 1 1042 ? -58.397 77.968 15.940 1.00 87.19 1042 LYS A O 1
ATOM 8036 N N . LEU A 1 1043 ? -56.728 76.524 15.511 1.00 85.94 1043 LEU A N 1
ATOM 8037 C CA . LEU A 1 1043 ? -55.701 77.246 16.263 1.00 85.94 1043 LEU A CA 1
ATOM 8038 C C . LEU A 1 1043 ? -55.391 78.612 15.631 1.00 85.94 1043 LEU A C 1
ATOM 8040 O O . LEU A 1 1043 ? -55.333 79.608 16.348 1.00 85.94 1043 LEU A O 1
ATOM 8044 N N . LEU A 1 1044 ? -55.246 78.677 14.303 1.00 86.06 1044 LEU A N 1
ATOM 8045 C CA . LEU A 1 1044 ? -54.964 79.920 13.576 1.00 86.06 1044 LEU A CA 1
ATOM 8046 C C . LEU A 1 1044 ? -56.091 80.952 13.729 1.00 86.06 1044 LEU A C 1
ATOM 8048 O O . LEU A 1 1044 ? -55.800 82.113 14.018 1.00 86.06 1044 LEU A O 1
ATOM 8052 N N . ILE A 1 1045 ? -57.359 80.531 13.622 1.00 84.69 1045 ILE A N 1
ATOM 8053 C CA . ILE A 1 1045 ? -58.519 81.403 13.893 1.00 84.69 1045 ILE A CA 1
ATOM 8054 C C . ILE A 1 1045 ? -58.476 81.905 15.344 1.00 84.69 1045 ILE A C 1
ATOM 8056 O O . ILE A 1 1045 ? -58.507 83.109 15.585 1.00 84.69 1045 ILE A O 1
ATOM 8060 N N . THR A 1 1046 ? -58.287 80.998 16.310 1.00 84.00 1046 THR A N 1
ATOM 8061 C CA . THR A 1 1046 ? -58.246 81.348 17.744 1.00 84.00 1046 THR A CA 1
ATOM 8062 C C . THR A 1 1046 ? -57.124 82.346 18.072 1.00 84.00 1046 THR A C 1
ATOM 8064 O O . THR A 1 1046 ? -57.293 83.219 18.924 1.00 84.00 1046 THR A O 1
ATOM 8067 N N . ILE A 1 1047 ? -55.969 82.249 17.402 1.00 83.75 1047 ILE A N 1
ATOM 8068 C CA . ILE A 1 1047 ? -54.852 83.193 17.560 1.00 83.75 1047 ILE A CA 1
ATOM 8069 C C . ILE A 1 1047 ? -55.180 84.560 16.943 1.00 83.75 1047 ILE A C 1
ATOM 8071 O O . ILE A 1 1047 ? -54.789 85.579 17.514 1.00 83.75 1047 ILE A O 1
ATOM 8075 N N . HIS A 1 1048 ? -55.892 84.603 15.812 1.00 82.38 1048 HIS A N 1
ATOM 8076 C CA . HIS A 1 1048 ? -56.297 85.854 15.169 1.00 82.38 1048 HIS A CA 1
ATOM 8077 C C . HIS A 1 1048 ? -57.260 86.653 16.061 1.00 82.38 1048 HIS A C 1
ATOM 8079 O O . HIS A 1 1048 ? -56.938 87.782 16.441 1.00 82.38 1048 HIS A O 1
ATOM 8085 N N . ASP A 1 1049 ? -58.358 86.028 16.499 1.00 77.56 1049 ASP A N 1
ATOM 8086 C CA . ASP A 1 1049 ? -59.363 86.648 17.376 1.00 77.56 1049 ASP A CA 1
ATOM 8087 C C . ASP A 1 1049 ? -58.733 87.179 18.672 1.00 77.56 1049 ASP A C 1
ATOM 8089 O O . ASP A 1 1049 ? -58.961 88.318 19.090 1.00 77.56 1049 ASP A O 1
ATOM 8093 N N . ARG A 1 1050 ? -57.866 86.373 19.299 1.00 80.75 1050 ARG A N 1
ATOM 8094 C CA . ARG A 1 1050 ? -57.213 86.736 20.564 1.00 80.75 1050 ARG A CA 1
ATOM 8095 C C . ARG A 1 1050 ? -56.207 87.882 20.409 1.00 80.75 1050 ARG A C 1
ATOM 8097 O O . ARG A 1 1050 ? -55.952 88.593 21.381 1.00 80.75 1050 ARG A O 1
ATOM 8104 N N . LYS A 1 1051 ? -55.645 88.083 19.212 1.00 82.00 1051 LYS A N 1
ATOM 8105 C CA . LYS A 1 1051 ? -54.695 89.166 18.922 1.00 82.00 1051 LYS A CA 1
ATOM 8106 C C . LYS A 1 1051 ? -55.397 90.509 18.710 1.00 82.00 1051 LYS A C 1
ATOM 8108 O O . LYS A 1 1051 ? -54.919 91.511 19.238 1.00 82.00 1051 LYS A O 1
ATOM 8113 N N . GLU A 1 1052 ? -56.537 90.531 18.019 1.00 78.75 1052 GLU A N 1
ATOM 8114 C CA . GLU A 1 1052 ? -57.364 91.744 17.934 1.00 78.75 1052 GLU A CA 1
ATOM 8115 C C . GLU A 1 1052 ? -58.000 92.087 19.295 1.00 78.75 1052 GLU A C 1
ATOM 8117 O O . GLU A 1 1052 ? -58.005 93.255 19.683 1.00 78.75 1052 GLU A O 1
ATOM 8122 N N . PHE A 1 1053 ? -58.416 91.090 20.092 1.00 76.94 1053 PHE A N 1
ATOM 8123 C CA . PHE A 1 1053 ? -58.898 91.331 21.460 1.00 76.94 1053 PHE A CA 1
ATOM 8124 C C . PHE A 1 1053 ? -57.827 91.965 22.369 1.00 76.94 1053 PHE A C 1
ATOM 8126 O O . PHE A 1 1053 ? -58.096 92.953 23.050 1.00 76.94 1053 PHE A O 1
ATOM 8133 N N . ALA A 1 1054 ? -56.592 91.448 22.362 1.00 77.69 1054 ALA A N 1
ATOM 8134 C CA . ALA A 1 1054 ? -55.510 91.988 23.195 1.00 77.69 1054 ALA A CA 1
ATOM 8135 C C . ALA A 1 1054 ? -55.130 93.435 22.821 1.00 77.69 1054 ALA A C 1
ATOM 8137 O O . ALA A 1 1054 ? -54.860 94.259 23.694 1.00 77.69 1054 ALA A O 1
ATOM 8138 N N . LYS A 1 1055 ? -55.157 93.762 21.525 1.00 76.38 1055 LYS A N 1
ATOM 8139 C CA . LYS A 1 1055 ? -54.938 95.119 21.000 1.00 76.38 1055 LYS A CA 1
ATOM 8140 C C . LYS A 1 1055 ? -56.006 96.104 21.500 1.00 76.38 1055 LYS A C 1
ATOM 8142 O O . LYS A 1 1055 ? -55.664 97.212 21.905 1.00 76.38 1055 LYS A O 1
ATOM 8147 N N . PHE A 1 1056 ? -57.269 95.675 21.553 1.00 71.31 1056 PHE A N 1
ATOM 8148 C CA . PHE A 1 1056 ? -58.376 96.460 22.111 1.00 71.31 1056 PHE A CA 1
ATOM 8149 C C . PHE A 1 1056 ? -58.223 96.727 23.624 1.00 71.31 1056 PHE A C 1
ATOM 8151 O O . PHE A 1 1056 ? -58.566 97.811 24.098 1.00 71.31 1056 PHE A O 1
ATOM 8158 N N . GLU A 1 1057 ? -57.658 95.791 24.397 1.00 70.69 1057 GLU A N 1
ATOM 8159 C CA . GLU A 1 1057 ? -57.350 96.042 25.815 1.00 70.69 1057 GLU A CA 1
ATOM 8160 C C . GLU A 1 1057 ? -56.143 96.973 26.024 1.00 70.69 1057 GLU A C 1
ATOM 8162 O O . GLU A 1 1057 ? -56.178 97.803 26.935 1.00 70.69 1057 GLU A O 1
ATOM 8167 N N . GLU A 1 1058 ? -55.101 96.906 25.184 1.00 67.06 1058 GLU A N 1
ATOM 8168 C CA . GLU A 1 1058 ? -53.921 97.774 25.342 1.00 67.06 1058 GLU A CA 1
ATOM 8169 C C . GLU A 1 1058 ? -54.247 99.260 25.087 1.00 67.06 1058 GLU A C 1
ATOM 8171 O O . GLU A 1 1058 ? -53.733 100.140 25.785 1.00 67.06 1058 GLU A O 1
ATOM 8176 N N . GLU A 1 1059 ? -55.164 99.551 24.156 1.00 68.44 1059 GLU A N 1
ATOM 8177 C CA . GLU A 1 1059 ? -55.719 100.899 23.954 1.00 68.44 1059 GLU A CA 1
ATOM 8178 C C . GLU A 1 1059 ? -56.517 101.386 25.179 1.00 68.44 1059 GLU A C 1
ATOM 8180 O O . GLU A 1 1059 ? -56.472 102.569 25.524 1.00 68.44 1059 GLU A O 1
ATOM 8185 N N . ARG A 1 1060 ? -57.184 100.473 25.900 1.00 60.38 1060 ARG A N 1
ATOM 8186 C CA . ARG A 1 1060 ? -57.950 100.778 27.122 1.00 60.38 1060 ARG A CA 1
ATOM 8187 C C . ARG A 1 1060 ? -57.070 101.033 28.351 1.00 60.38 1060 ARG A C 1
ATOM 8189 O O . ARG A 1 1060 ? -57.502 101.729 29.269 1.00 60.38 1060 ARG A O 1
ATOM 8196 N N . ALA A 1 1061 ? -55.866 100.462 28.393 1.00 62.38 1061 ALA A N 1
ATOM 8197 C CA . ALA A 1 1061 ? -55.015 100.428 29.586 1.00 62.38 1061 ALA A CA 1
ATOM 8198 C C . ALA A 1 1061 ? -54.141 101.679 29.801 1.00 62.38 1061 ALA A C 1
ATOM 8200 O O . ALA A 1 1061 ? -53.686 101.922 30.916 1.00 62.38 1061 ALA A O 1
ATOM 8201 N N . ARG A 1 1062 ? -53.897 102.503 28.771 1.00 55.75 1062 ARG A N 1
ATOM 8202 C CA . ARG A 1 1062 ? -52.968 103.656 28.855 1.00 55.75 1062 ARG A CA 1
ATOM 8203 C C . ARG A 1 1062 ? -53.579 104.938 29.449 1.00 55.75 1062 ARG A C 1
ATOM 8205 O O . ARG A 1 1062 ? -53.046 106.028 29.244 1.00 55.75 1062 ARG A O 1
ATOM 8212 N N . ALA A 1 1063 ? -54.682 104.828 30.190 1.00 49.19 1063 ALA A N 1
ATOM 8213 C CA . ALA A 1 1063 ? -55.392 105.959 30.781 1.00 49.19 1063 ALA A CA 1
ATOM 8214 C C . ALA A 1 1063 ? -55.304 105.977 32.322 1.00 49.19 1063 ALA A C 1
ATOM 8216 O O . ALA A 1 1063 ? -55.888 105.116 32.975 1.00 49.19 1063 ALA A O 1
ATOM 8217 N N . LYS A 1 1064 ? -54.715 107.061 32.868 1.00 43.66 1064 LYS A N 1
ATOM 8218 C CA . LYS A 1 1064 ? -54.681 107.477 34.299 1.00 43.66 1064 LYS A CA 1
ATOM 8219 C C . LYS A 1 1064 ? -53.748 106.683 35.241 1.00 43.66 1064 LYS A C 1
ATOM 8221 O O . LYS A 1 1064 ? -53.341 105.580 34.914 1.00 43.66 1064 LYS A O 1
ATOM 8226 N N . TRP A 1 1065 ? -53.475 107.147 36.472 1.00 45.47 1065 TRP A N 1
ATOM 8227 C CA . TRP A 1 1065 ? -52.866 108.429 36.921 1.00 45.47 1065 TRP A CA 1
ATOM 8228 C C . TRP A 1 1065 ? -52.624 108.381 38.456 1.00 45.47 1065 TRP A C 1
ATOM 8230 O O . TRP A 1 1065 ? -53.590 108.258 39.199 1.00 45.47 1065 TRP A O 1
ATOM 8240 N N . ASP A 1 1066 ? -51.363 108.561 38.871 1.00 42.22 1066 ASP A N 1
ATOM 8241 C CA . ASP A 1 1066 ? -50.860 109.223 40.105 1.00 42.22 1066 ASP A CA 1
ATOM 8242 C C . ASP A 1 1066 ? -51.195 108.726 41.554 1.00 42.22 1066 ASP A C 1
ATOM 8244 O O . ASP A 1 1066 ? -52.232 108.135 41.839 1.00 42.22 1066 ASP A O 1
ATOM 8248 N N . THR A 1 1067 ? -50.308 109.102 42.496 1.00 38.22 1067 THR A N 1
ATOM 8249 C CA . THR A 1 1067 ? -50.370 109.079 43.988 1.00 38.22 1067 THR A CA 1
ATOM 8250 C C . THR A 1 1067 ? -50.286 107.737 44.762 1.00 38.22 1067 THR A C 1
ATOM 8252 O O . THR A 1 1067 ? -50.649 106.693 44.235 1.00 38.22 1067 THR A O 1
ATOM 8255 N N . ALA A 1 1068 ? -49.877 107.666 46.051 1.00 38.22 1068 ALA A N 1
ATOM 8256 C CA . ALA A 1 1068 ? -48.847 108.399 46.835 1.00 38.22 1068 ALA A CA 1
ATOM 8257 C C . ALA A 1 1068 ? -48.636 107.796 48.265 1.00 38.22 1068 ALA A C 1
ATOM 8259 O O . ALA A 1 1068 ? -49.596 107.391 48.910 1.00 38.22 1068 ALA A O 1
ATOM 8260 N N . ASN A 1 1069 ? -47.411 107.933 48.805 1.00 40.88 1069 ASN A N 1
ATOM 8261 C CA . ASN A 1 1069 ? -47.035 108.048 50.239 1.00 40.88 1069 ASN A CA 1
ATOM 8262 C C . ASN A 1 1069 ? -47.112 106.865 51.249 1.00 40.88 1069 ASN A C 1
ATOM 8264 O O . ASN A 1 1069 ? -47.709 105.818 51.038 1.00 40.88 1069 ASN A O 1
ATOM 8268 N N . ASN A 1 1070 ? -46.407 107.094 52.371 1.00 44.31 1070 ASN A N 1
ATOM 8269 C CA . ASN A 1 1070 ? -46.065 106.237 53.523 1.00 44.31 1070 ASN A CA 1
ATOM 8270 C C . ASN A 1 1070 ? -46.247 107.071 54.816 1.00 44.31 1070 ASN A C 1
ATOM 8272 O O . ASN A 1 1070 ? -45.955 108.270 54.766 1.00 44.31 1070 ASN A O 1
ATOM 8276 N N . PRO A 1 1071 ? -46.707 106.500 55.953 1.00 46.25 1071 PRO A N 1
ATOM 8277 C CA . PRO A 1 1071 ? -45.885 106.627 57.176 1.00 46.25 1071 PRO A CA 1
ATOM 8278 C C . PRO A 1 1071 ? -45.972 105.467 58.216 1.00 46.25 1071 PRO A C 1
ATOM 8280 O O . PRO A 1 1071 ? -46.995 104.807 58.353 1.00 46.25 1071 PRO A O 1
ATOM 8283 N N . LEU A 1 1072 ? -44.931 105.382 59.071 1.00 39.88 1072 LEU A N 1
ATOM 8284 C CA . LEU A 1 1072 ? -44.871 104.784 60.434 1.00 39.88 1072 LEU A CA 1
ATOM 8285 C C . LEU A 1 1072 ? -44.840 103.241 60.640 1.00 39.88 1072 LEU A C 1
ATOM 8287 O O . LEU A 1 1072 ? -45.825 102.654 61.076 1.00 39.88 1072 LEU A O 1
ATOM 8291 N N . TYR A 1 1073 ? -43.638 102.639 60.593 1.00 37.12 1073 TYR A N 1
ATOM 8292 C CA . TYR A 1 1073 ? -43.062 101.891 61.742 1.00 37.12 1073 TYR A CA 1
ATOM 8293 C C . TYR A 1 1073 ? -41.520 101.756 61.628 1.00 37.12 1073 TYR A C 1
ATOM 8295 O O . TYR A 1 1073 ? -40.954 102.085 60.586 1.00 37.12 1073 TYR A O 1
ATOM 8303 N N . LYS A 1 1074 ? -40.839 101.337 62.708 1.00 46.81 1074 LYS A N 1
ATOM 8304 C CA . LYS A 1 1074 ? -39.365 101.276 62.891 1.00 46.81 1074 LYS A CA 1
ATOM 8305 C C . LYS A 1 1074 ? -38.978 100.216 63.955 1.00 46.81 1074 LYS A C 1
ATOM 8307 O O . LYS A 1 1074 ? -39.880 99.625 64.538 1.00 46.81 1074 LYS A O 1
ATOM 8312 N N . GLU A 1 1075 ? -37.717 99.935 64.320 1.00 37.69 1075 GLU A N 1
ATOM 8313 C CA . GLU A 1 1075 ? -36.378 100.410 63.865 1.00 37.69 1075 GLU A CA 1
ATOM 8314 C C . GLU A 1 1075 ? -35.591 99.167 63.323 1.00 37.69 1075 GLU A C 1
ATOM 8316 O O . GLU A 1 1075 ? -36.224 98.403 62.604 1.00 37.69 1075 GLU A O 1
ATOM 8321 N N . ALA A 1 1076 ? -34.306 98.815 63.513 1.00 38.50 1076 ALA A N 1
ATOM 8322 C CA . ALA A 1 1076 ? -33.138 99.306 64.267 1.00 38.50 1076 ALA A CA 1
ATOM 8323 C C . ALA A 1 1076 ? -31.819 98.992 63.503 1.00 38.50 1076 ALA A C 1
ATOM 8325 O O . ALA A 1 1076 ? -31.855 98.432 62.408 1.00 38.50 1076 ALA A O 1
ATOM 8326 N N . THR A 1 1077 ? -30.656 99.337 64.075 1.00 48.84 1077 THR A N 1
ATOM 8327 C CA . THR A 1 1077 ? -29.351 99.368 63.373 1.00 48.84 1077 THR A CA 1
ATOM 8328 C C . THR A 1 1077 ? -28.215 98.760 64.204 1.00 48.84 1077 THR A C 1
ATOM 8330 O O . THR A 1 1077 ? -28.085 99.119 65.372 1.00 48.84 1077 THR A O 1
ATOM 8333 N N . SER A 1 1078 ? -27.314 97.975 63.595 1.00 40.09 1078 SER A N 1
ATOM 8334 C CA . SER A 1 1078 ? -25.894 97.882 64.006 1.00 40.09 1078 SER A CA 1
ATOM 8335 C C . SER A 1 1078 ? -24.991 97.246 62.926 1.00 40.09 1078 SER A C 1
ATOM 8337 O O . SER A 1 1078 ? -25.466 96.736 61.914 1.00 40.09 1078 SER A O 1
ATOM 8339 N N . THR A 1 1079 ? -23.676 97.404 63.096 1.00 39.62 1079 THR A N 1
ATOM 8340 C CA . THR A 1 1079 ? -22.651 97.520 62.040 1.00 39.62 1079 THR A CA 1
ATOM 8341 C C . THR A 1 1079 ? -21.623 96.374 61.946 1.00 39.62 1079 THR A C 1
ATOM 8343 O O . THR A 1 1079 ? -21.438 95.600 62.878 1.00 39.62 1079 THR A O 1
ATOM 8346 N N . PHE A 1 1080 ? -20.819 96.449 60.872 1.00 37.25 1080 PHE A N 1
ATOM 8347 C CA . PHE A 1 1080 ? -19.427 95.973 60.727 1.00 37.25 1080 PHE A CA 1
ATOM 8348 C C . PHE A 1 1080 ? -19.143 94.525 60.275 1.00 37.25 1080 PHE A C 1
ATOM 8350 O O . PHE A 1 1080 ? -20.039 93.768 59.916 1.00 37.25 1080 PHE A O 1
ATOM 8357 N N . THR A 1 1081 ? -17.852 94.254 60.038 1.00 43.16 1081 THR A N 1
ATOM 8358 C CA . THR A 1 1081 ? -17.372 93.510 58.860 1.00 43.16 1081 THR A CA 1
ATOM 8359 C C . THR A 1 1081 ? -16.145 92.624 59.109 1.00 43.16 1081 THR A C 1
ATOM 8361 O O . THR A 1 1081 ? -15.224 93.041 59.806 1.00 43.16 1081 THR A O 1
ATOM 8364 N N . ASN A 1 1082 ? -16.055 91.574 58.279 1.00 36.19 1082 ASN A N 1
ATOM 8365 C CA . ASN A 1 1082 ? -14.839 91.015 57.658 1.00 36.19 1082 ASN A CA 1
ATOM 8366 C C . ASN A 1 1082 ? -14.176 89.750 58.267 1.00 36.19 1082 ASN A C 1
ATOM 8368 O O . ASN A 1 1082 ? -14.141 89.535 59.470 1.00 36.19 1082 ASN A O 1
ATOM 8372 N N . ILE A 1 1083 ? -13.559 89.021 57.325 1.00 43.47 1083 ILE A N 1
ATOM 8373 C CA . ILE A 1 1083 ? -12.488 88.009 57.337 1.00 43.47 1083 ILE A CA 1
ATOM 8374 C C . ILE A 1 1083 ? -12.665 86.564 57.851 1.00 43.47 1083 ILE A C 1
ATOM 8376 O O . ILE A 1 1083 ? -13.087 86.279 58.963 1.00 43.47 1083 ILE A O 1
ATOM 8380 N N . THR A 1 1084 ? -12.071 85.696 57.012 1.00 40.47 1084 THR A N 1
ATOM 8381 C CA . THR A 1 1084 ? -11.350 84.432 57.281 1.00 40.47 1084 THR A CA 1
ATOM 8382 C C . THR A 1 1084 ? -12.101 83.149 57.645 1.00 40.47 1084 THR A C 1
ATOM 8384 O O . THR A 1 1084 ? -12.912 83.132 58.553 1.00 40.47 1084 THR A O 1
ATOM 8387 N N . TYR A 1 1085 ? -11.633 82.066 56.992 1.00 38.31 1085 TYR A N 1
ATOM 8388 C CA . TYR A 1 1085 ? -11.582 80.657 57.434 1.00 38.31 1085 TYR A CA 1
ATOM 8389 C C . TYR A 1 1085 ? -12.941 79.960 57.694 1.00 38.31 1085 TYR A C 1
ATOM 8391 O O . TYR A 1 1085 ? -13.809 80.484 58.371 1.00 38.31 1085 TYR A O 1
ATOM 8399 N N . ARG A 1 1086 ? -13.274 78.791 57.125 1.00 47.22 1086 ARG A N 1
ATOM 8400 C CA . ARG A 1 1086 ? -12.516 77.622 56.614 1.00 47.22 1086 ARG A CA 1
ATOM 8401 C C . ARG A 1 1086 ? -11.819 76.812 57.714 1.00 47.22 1086 ARG A C 1
ATOM 8403 O O . ARG A 1 1086 ? -10.968 77.327 58.425 1.00 47.22 1086 ARG A O 1
ATOM 8410 N N . GLY A 1 1087 ? -12.154 75.527 57.773 1.00 39.09 1087 GLY A N 1
ATOM 8411 C CA . GLY A 1 1087 ? -11.749 74.578 58.807 1.00 39.09 1087 GLY A CA 1
ATOM 8412 C C . GLY A 1 1087 ? -12.998 73.912 59.402 1.00 39.09 1087 GLY A C 1
ATOM 8413 O O . GLY A 1 1087 ? -13.957 74.611 59.720 1.00 39.09 1087 GLY A O 1
ATOM 8414 N N . THR A 1 1088 ? -13.056 72.591 59.548 1.00 39.25 1088 THR A N 1
ATOM 8415 C CA . THR A 1 1088 ? -12.054 71.572 59.162 1.00 39.25 1088 THR A CA 1
ATOM 8416 C C . THR A 1 1088 ? -12.192 71.161 57.700 1.00 39.25 1088 THR A C 1
ATOM 8418 O O . THR A 1 1088 ? -13.260 70.603 57.368 1.00 39.25 1088 THR A O 1
#

Mean predicted aligned error: 21.61 Å

Solvent-accessible surface area (backbone atoms only — not comparable to full-atom values): 62452 Å² total; per-residue (Å²): 138,88,90,87,87,87,88,83,89,86,87,88,87,86,83,85,90,78,92,84,85,88,81,80,90,80,79,85,81,78,84,77,80,80,76,81,82,74,79,81,67,58,54,90,75,51,82,81,84,78,53,74,69,58,54,50,54,54,47,56,59,51,48,76,59,36,78,49,99,78,68,81,50,36,31,41,53,59,50,51,57,55,52,41,43,75,68,77,39,88,77,52,70,70,53,47,36,44,67,65,65,61,67,53,81,80,39,26,83,70,40,73,45,42,57,85,65,42,52,31,49,53,53,51,54,77,66,58,78,91,67,80,50,58,65,54,47,37,57,64,50,47,77,63,26,87,79,76,77,62,42,32,50,45,70,59,51,54,51,45,46,54,69,47,86,85,59,45,53,75,67,59,48,52,62,73,51,60,90,53,56,50,101,84,44,37,21,49,42,66,63,51,29,39,72,71,30,95,85,35,98,61,82,78,68,75,78,79,77,82,85,82,94,79,90,84,88,87,80,86,88,80,86,84,83,86,73,86,81,82,53,58,73,46,79,45,77,46,76,41,67,32,28,59,82,41,47,68,53,57,64,70,47,35,54,39,44,57,54,50,49,67,54,46,58,78,53,18,85,48,53,31,42,22,36,34,37,32,36,29,58,73,41,81,79,40,33,56,80,66,60,75,62,28,58,62,17,46,31,56,90,76,74,48,92,26,38,50,69,42,40,68,43,86,74,40,75,75,32,68,57,40,66,55,51,23,54,53,54,64,69,59,69,34,23,43,67,70,72,84,83,69,42,70,67,70,72,72,75,51,69,27,39,37,43,62,62,67,98,85,64,76,49,62,30,38,64,71,49,40,53,71,72,61,35,52,80,94,42,51,53,70,86,73,58,45,72,47,78,74,38,67,63,70,69,42,76,53,46,73,60,100,84,61,85,73,31,44,34,26,40,38,26,33,42,35,40,36,33,60,62,36,65,50,72,52,66,42,36,43,42,38,46,31,41,39,28,35,37,37,38,40,37,34,45,28,32,61,80,44,51,55,24,56,59,55,49,34,58,38,42,61,52,43,52,64,56,46,55,78,61,20,86,51,54,28,46,22,37,34,38,26,31,30,42,68,39,55,74,45,31,50,79,64,59,79,63,24,58,63,18,48,30,56,91,77,75,47,85,30,40,49,65,45,24,30,35,59,78,38,50,44,33,69,58,38,67,55,51,27,54,56,50,66,70,58,76,32,25,40,68,65,74,65,60,30,29,51,45,48,36,52,48,45,67,47,55,28,46,86,68,44,47,73,57,80,82,37,44,38,36,38,39,38,37,46,78,60,49,61,54,45,48,72,56,30,47,76,53,70,22,78,40,74,50,83,82,64,62,49,65,46,99,85,31,32,46,70,47,44,83,57,36,22,35,45,43,69,66,61,46,41,51,46,29,59,77,64,17,46,31,43,32,44,36,22,20,74,94,37,38,70,61,52,44,61,50,37,75,74,27,87,78,39,47,73,41,79,27,47,101,36,45,74,51,46,67,55,47,55,54,53,48,51,51,56,56,51,14,47,50,39,62,47,76,44,68,71,56,91,54,51,43,77,50,35,27,18,24,47,73,94,79,46,76,43,75,66,30,56,53,42,72,83,48,52,79,61,44,65,35,38,35,44,36,35,42,34,38,59,54,75,72,92,67,50,66,52,61,28,36,42,30,46,70,48,50,74,57,42,29,40,40,39,36,34,58,57,68,78,57,77,52,55,84,66,48,36,75,49,20,62,80,8,54,73,38,41,9,30,37,37,55,72,40,40,50,46,39,92,62,36,40,62,81,30,25,80,37,48,76,83,68,77,60,85,92,35,55,74,68,13,29,99,46,90,91,52,60,50,6,63,76,38,28,46,71,53,92,51,38,39,51,49,49,91,48,97,79,48,56,50,38,66,78,29,28,75,24,33,49,63,76,27,56,63,46,100,82,32,49,13,47,74,30,31,45,46,53,61,44,43,45,51,45,38,80,63,27,33,68,82,45,16,77,32,33,65,53,48,71,72,8,47,24,96,88,77,30,55,6,57,74,32,32,47,70,54,57,36,38,33,51,49,72,42,78,65,33,36,61,71,19,23,71,49,42,92,70,45,80,56,67,53,68,59,52,46,50,39,47,37,23,76,76,66,73,33,60,69,40,39,79,71,66,45,36,77,77,75,48,74,61,51,76,45,79,32,89,67,89,76,95,70,67,93,68,46,50,81,32,75,51,69,51,96,83,67,18,39,43,46,35,34,42,35,59,48,101,84,75,53,48,38,35,43,32,46,69,75,58,59,55,82,78,76,81,61,64,66,58,55,54,53,52,54,54,51,52,56,54,51,53,56,51,49,53,54,49,50,54,54,49,54,52,55,51,50,56,53,49,58,52,52,53,59,49,57,72,64,64,79,66,87,80,85,90,84,92,84,90,90,88,83,90,88,89,90,85,88,86,86,85,81,80,87,80,135

Radius of gyration: 46.67 Å; Cα contacts (8 Å, |Δi|>4): 1892; chains: 1; bounding box: 119×142×123 Å

InterPro domains:
  IPR002048 EF-hand domain [PS50222] (132-167)
  IPR002048 EF-hand domain [cd00051] (136-190)
  IPR002369 Integrin beta subunit, VWA domain [PF00362] (230-355)
  IPR002369 Integrin beta subunit, VWA domain [PF00362] (434-681)
  IPR002369 Integrin beta subunit, VWA domain [SM00187] (353-761)
  IPR011992 EF-hand domain pair [SSF47473] (50-193)
  IPR012896 Integrin beta subunit, tail [PF07965] (932-1017)
  IPR012896 Integrin beta subunit, tail [SM01242] (934-1018)
  IPR013111 Epidermal growth factor-like domain, extracellular [PF07974] (893-924)
  IPR014836 Integrin beta subunit, cytoplasmic domain [PF08725] (1042-1085)
  IPR014836 Integrin beta subunit, cytoplasmic domain [SM01241] (1042-1088)
  IPR015812 Integrin beta subunit [PR01186] (364-383)
  IPR015812 Integrin beta subunit [PR01186] (408-421)
  IPR015812 Integrin beta subunit [PR01186] (436-454)
  IPR015812 Integrin beta subunit [PR01186] (476-495)
  IPR015812 Integrin beta subunit [PR01186] (510-529)
  IPR015812 Integrin beta subunit [PR01186] (543-565)
  IPR015812 Integrin beta subunit [PR01186] (570-585)
  IPR015812 Integrin beta subunit [PR01186] (614-637)
  IPR015812 Integrin beta subunit [PR01186] (650-674)